Protein AF-A0A963Q781-F1 (afdb_monomer)

pLDDT: mean 87.9, std 15.98, range [36.03, 98.88]

Foldseek 3Di:
DFDWDFPDDDDPPPPTDTDGDDDDPDDDDDDDDDDDLQPDDFPQDDPPADWDWADPDPPDTFTHSDVVHDGGDGDPPSHDHDDDDDPPDDDPDPPDPPDDDDDDDDPPDDDDDDDDDDDPLDDDDPPPDANVPNEGEWEWEEEWEDAAETEDETETEAEAADAEEQEDEAQAEEEELAEAEREWEDEHHYEYEYEYAFEYAAEYEYEYEYEYEAHYEWEGEYHAQYEYEYQYEYYTEWEYEAEYEYEWYTHYEYQHEYEYETEWEYEHQYAWEYEYHANYHAEYQAEYYTYFEYEYDYEYEWEAYFEYAAEYEYETEYEYEDFDRDPVLDGAAHEREYEYDAQAEHEYLAEYEAEFEYEPYYYEYEYEFEYEYAAEYEYEYEWYYYHGHEREYEYEANAEAEHAAEYAHEGEYEHHAWETEIEFYYHYPAYFYATEYEWEYHYEFEYAYDANYEYEYLEAEAEREYYDDDHTYWYYYYDDDHPDPPRHRYDTYYYYHYAGEYEDQEAYHNHQDDAFEWEQDAARDTPDTGQFDWDDPPQAIETDAHASAQRKGEYEHAYDWDWDDDPNATHTDHWDYAYANYEYEIEQFHQEHYAEHQYQHAYEYAEYHRGYQHHAYEYEYHTPYYHYKHWYHYDYDQYEYEHDHDHDDHQYEYEQEAEHARLEYEHEYERPRYEYWYKPHGEYHHQEYEEEHQAEHWDPPWDDDDNIITHAHHYEHEDEVVGHHEYHYEYNAEHGHEYEYEYLYPDDDAREAEYEEHAHQAEYHYEYEFYWYFPDFDSHHPQNKHKYKYFDDDSVLVDDPDDVVPRDGDIDIDIARTMDPPRDDHDDYDDRSSRRGGGGDGEEYEYAYNEDEHQAEYAYHYPQPPYFYHYAYEYEHPHLHAYAHDTQEEAHYEDPDDEHAQDAAERQHAEYAYEYQAEYEPSPLDADAREEHQEYHEYGNHYEYYDPSGAREYANQNHHHHAYDYDDCEEHGYEYEDDDHHYPYHDHNPYYYHYHYDD

Mean predicted aligned error: 13.12 Å

Secondary structure (DSSP, 8-state):
----EESS----SS---EEP-PPPTT--S-------GGGPPPTT--TT---EEEE-SSS-EEEESSTT-PEE----TT--SPPP---------SS---S---------S---S------TTSS-S-TTTS-TTS-EEEEEEEEEEESSEEEEEEEEEEEE--EEEEEPPTT-EEEESS-EEEEEEEEEEEEEEEEEEEEESSEEEEEEEEEEEE--EEEEEEPTT-EEEESS-EEEEEEEEEEEEEEEEEEEEESSEEEEEEEEEEEE--EEEEEE-TT-EEEESS-EEEEEEEEEEEEEEEEEEEEESSEEEEEEEEEEEEB---TT---PPEEEEEEE-TT-EEEESSEEEEEEEEEEEEEEEEEEEEEE-SSEEEEEEEEEEEEEEEEEEEE-TT-EEEESSEEEEEEEEEEEEEEEEEEEEE-SSB---EEEEEEEEEEEEEEEE-TT-EEEESEEEEEEEEEEEEEEEEEEEEE---S-TT-----EEEEEEEEEEEEE-SEEEE---SPPEEEE-TTS-EEEEESS-EEE-SSEEEE--EE-TT---EEEEE----EEEETTEEEE--EEEEEEEEEEEEE-B-SEEEEEE-SSSEEEE--EE-B-SS---EEEEE-SEEEEEEEEEEE-PPPEEEEEE--SSS-PPEEE-SEEEEEEEEEEEEESSS-EEE-TT-EEEEEEEEEEESS-BS-SSPEEETTEEE-SEEEEEEEETTB--EEEEEESS-EEEEEEEEEE--S-S-EEEEEEEEEESS-EEEEEEEEEE--EE-S--SS--EEEEEE---HHHHH-SS-TTTSPPPEEEEEESSBSSSSSSSPPP---HHHHEE--EEE-EEEEEEEEEESS-EEEEE--TTS-EEEEEEEEE-SS--EEEEESS-EEEEE-SS-EEEEEEEESSS-EEEEESS-EEESS-SSS-SEESSEEEEEESSS-BSBTTB-EEEETTSSS--EEEEEESS-EEEEE-SS---EEEEEESSS-EEEEE--

Sequence (999 aa):
ETIKLSASVIKNDGTDVFINLTRSSGSDLSLHRLVRFGEKPVTGLEDGRTYYVTRIDANSFSLAATAGGATINLDTAGVAGTQYIGVEGIDLSGGGVTGQHFLAYDISGSLSGTQRLAGAGGLSAAPDQFGIDGISYANGAGPSFALLIAGVGAHAGVDVKPTLLAATGEGARLTASGDVSIIGTSYGNAEGYTGVSAGAFLGSIGFSDLRMNLDLDTQARVGVSSSIRSGGDITVEAENRHVAQGTSYAGGGAAGISITGADAIAEALPITLANIGAGADLHADGDINIYARMGAKGTVKADSKAYAGLGSGGAAEAYWAIGAANNNFNSAARETTVNLDANARLRAENKLTLYSLVSEVDVNSVTSASAASAFYSDPDAESRTLITSIALITAKSGAQAIGVNALDATATHRDITNYARAGAYGGSAFGAPDADSWAINRLNARIITDAGSAFGSKDVDVQANFNPPFSLKSIQEAKGFSLNVFDDRGDAHLENSYTRHITFNGDIILLSAPTPRLLVDAAGNIAEAEGLSAVDEGTRIVVNDISNDGNAGKARLSTNTMAININGTYTPFGGIIDGDQGTVIVRHTWETVDLTNYSGKDLWVNAIDPVDRTGRAEVAIDVDTNNYRFDIAHEYAPTAISIANLGSAGTPSIVINGVIDNPIGTTTIVNNRGDVLGTNTGLVRTNKANVQAAGHIGFTPPVLLGPLSFGRLNLELVQSEGRATGLDTSSGASQALQVRGLDRNPAAGLFQLELGVLDAGGDIDLRILPTQVQLTIADAPAGYLVDVSEYQPTLDEVFGDGDPDTNPIIRTTAAYADHYKPDGGGPAFTVPVGVFGTGTALADTHVDVALLRAGGNINVVASFQSTRIDITANTNLTGLGRIDVLTNGNIALIETEGDLRAGSIVSTLNNVTLTAAAGIVDAEGDAAADVSGNRLVLTALAGSIGAFLNDLEIDSAYSAAGDVLAHAPGDIFIHEMTGSLVVDEIVADAGDVRLTTRD

Solvent-accessible surface area (backbone atoms only — not comparable to full-atom values): 46714 Å² total; per-residue (Å²): 138,82,83,65,54,59,92,58,88,85,75,87,80,83,75,72,68,64,50,83,76,81,84,72,100,80,78,91,79,94,78,89,79,91,67,61,74,50,67,47,72,53,53,90,59,66,87,97,61,81,66,34,80,44,75,73,57,98,89,45,67,40,40,11,82,41,88,93,45,71,71,53,75,70,60,76,75,73,60,44,66,84,82,87,87,77,86,89,70,84,84,78,68,87,72,80,69,90,69,92,79,86,86,84,80,84,87,81,72,95,79,82,80,92,84,80,86,71,60,98,46,65,82,90,67,62,102,86,71,50,34,80,83,71,34,46,62,26,74,13,76,29,79,24,74,33,75,50,63,11,65,36,65,15,58,21,67,34,82,42,66,55,76,42,78,24,65,51,55,67,57,36,77,46,78,39,79,40,68,45,78,35,66,16,79,47,76,42,37,38,36,40,37,10,33,16,40,12,29,17,42,45,27,8,31,8,32,8,35,26,41,36,42,35,43,38,37,20,24,7,36,43,18,39,47,16,37,39,40,20,56,21,34,36,38,34,27,4,28,40,38,42,35,42,37,34,40,6,27,5,28,11,33,16,55,29,31,6,36,12,26,5,31,12,38,37,29,28,55,49,39,17,33,15,36,39,23,38,46,13,38,39,39,16,62,26,35,31,40,38,31,5,32,37,34,35,36,40,40,28,25,4,33,9,34,6,34,15,43,43,30,12,17,21,39,3,34,7,34,32,17,39,21,58,79,42,99,83,66,72,44,69,63,31,48,22,25,32,38,33,28,42,40,15,37,38,40,10,61,30,37,24,39,40,38,9,38,37,34,65,27,38,42,29,10,32,14,35,5,32,7,26,15,66,39,29,6,39,2,30,8,36,4,28,28,38,41,27,36,30,15,27,37,40,30,28,43,48,13,34,44,29,2,41,46,26,24,41,40,37,11,26,39,34,41,40,37,37,35,8,28,8,23,4,37,20,54,23,75,28,36,64,17,23,2,30,9,30,19,38,41,40,43,34,12,28,36,41,30,33,55,66,9,36,46,26,9,14,36,31,38,37,36,21,33,74,46,76,59,74,44,80,40,45,38,48,42,48,40,60,47,56,88,59,92,80,64,72,40,55,51,58,39,80,46,80,45,71,42,22,35,38,38,47,13,25,27,39,38,22,29,30,41,68,49,31,35,34,35,28,38,65,88,57,48,78,76,42,65,39,66,53,58,73,45,78,73,82,64,32,37,39,35,51,72,33,70,32,57,57,38,41,14,34,38,37,41,36,24,66,91,46,67,47,76,54,97,89,42,72,40,77,61,55,21,41,34,33,31,70,67,13,35,42,34,41,28,37,27,24,63,44,33,42,40,40,31,26,20,50,40,24,42,35,36,32,30,36,32,47,56,38,53,69,39,53,33,39,36,38,42,37,37,80,38,81,60,58,33,34,32,33,46,76,44,82,61,55,31,43,36,40,40,34,41,72,40,90,52,72,57,31,36,41,35,33,55,16,46,30,51,36,39,67,14,39,40,38,38,40,21,72,56,10,31,37,38,10,34,84,58,17,32,43,31,16,11,27,40,38,42,37,16,44,25,27,33,22,30,78,76,59,51,74,62,82,96,47,32,35,23,40,31,34,37,36,32,21,26,25,82,98,36,73,32,36,38,35,37,38,21,53,26,29,35,14,38,32,40,28,37,33,40,20,42,89,72,88,74,81,47,64,43,41,33,37,47,40,38,18,51,21,30,35,38,41,34,37,44,52,20,25,43,10,78,44,76,48,90,65,56,88,68,66,43,38,38,40,32,34,52,47,93,53,75,70,81,77,69,56,97,61,60,80,92,74,59,81,82,50,61,53,73,50,76,33,53,17,13,50,79,65,66,60,89,38,61,84,84,74,83,56,37,44,74,32,35,37,63,78,52,72,38,52,29,37,36,40,31,68,28,45,34,18,35,28,30,41,35,38,41,49,55,36,84,95,42,45,34,31,40,38,35,31,34,34,62,78,41,90,41,33,36,30,33,39,33,49,17,41,38,37,41,33,23,72,45,50,59,33,29,34,37,46,32,35,19,62,65,23,30,33,36,43,36,14,45,19,16,37,33,51,50,78,73,79,87,64,58,22,42,30,8,14,41,35,39,41,36,20,69,62,22,22,31,21,43,101,91,38,47,26,32,23,21,42,46,64,66,44,91,36,30,34,36,38,39,16,46,24,30,35,24,36,28,30,65,56,62,78,82,42,76,75,45,79,47,41,76,75,36,56,78,45,82,45,68,48,132

Radius of gyration: 45.02 Å; Cα contacts (8 Å, |Δi|>4): 3305; chains: 1; bounding box: 130×65×132 Å

Structure (mmCIF, N/CA/C/O backbone):
data_AF-A0A963Q781-F1
#
_entry.id   AF-A0A963Q781-F1
#
loop_
_atom_site.group_PDB
_atom_site.id
_atom_site.type_symbol
_atom_site.label_atom_id
_atom_site.label_alt_id
_atom_site.label_comp_id
_atom_site.label_asym_id
_atom_site.label_entity_id
_atom_site.label_seq_id
_atom_site.pdbx_PDB_ins_code
_atom_site.Cartn_x
_atom_site.Cartn_y
_atom_site.Cartn_z
_atom_site.occupancy
_atom_site.B_iso_or_equiv
_atom_site.auth_seq_id
_atom_site.auth_comp_id
_atom_site.auth_asym_id
_atom_site.auth_atom_id
_atom_site.pdbx_PDB_model_num
ATOM 1 N N . GLU A 1 1 ? 77.661 0.862 -36.574 1.00 36.03 1 GLU A N 1
ATOM 2 C CA . GLU A 1 1 ? 77.534 1.858 -35.491 1.00 36.03 1 GLU A CA 1
ATOM 3 C C . GLU A 1 1 ? 77.213 1.121 -34.200 1.00 36.03 1 GLU A C 1
ATOM 5 O O . GLU A 1 1 ? 76.305 0.300 -34.199 1.00 36.03 1 GLU A O 1
ATOM 10 N N . THR A 1 2 ? 78.006 1.295 -33.142 1.00 45.78 2 THR A N 1
ATOM 11 C CA . THR A 1 2 ? 77.762 0.653 -31.840 1.00 45.78 2 THR A CA 1
ATOM 12 C C . THR A 1 2 ? 76.950 1.612 -30.979 1.00 45.78 2 THR A C 1
ATOM 14 O O . THR A 1 2 ? 77.454 2.673 -30.614 1.00 45.78 2 THR A O 1
ATOM 17 N N . ILE A 1 3 ? 75.702 1.256 -30.665 1.00 47.53 3 ILE A N 1
ATOM 18 C CA . ILE A 1 3 ? 74.882 1.995 -29.696 1.00 47.53 3 ILE A CA 1
ATOM 19 C C . ILE A 1 3 ? 75.571 1.882 -28.328 1.00 47.53 3 ILE A C 1
ATOM 21 O O . ILE A 1 3 ? 75.860 0.777 -27.866 1.00 47.53 3 ILE A O 1
ATOM 25 N N . LYS A 1 4 ? 75.872 3.022 -27.701 1.00 54.53 4 LYS A N 1
ATOM 26 C CA . LYS A 1 4 ? 76.465 3.115 -26.360 1.00 54.53 4 LYS A CA 1
ATOM 27 C C . LYS A 1 4 ? 75.488 3.831 -25.436 1.00 54.53 4 LYS A C 1
ATOM 29 O O . LYS A 1 4 ? 74.887 4.822 -25.838 1.00 54.53 4 LYS A O 1
ATOM 34 N N . LEU A 1 5 ? 75.348 3.345 -24.207 1.00 52.00 5 LEU A N 1
ATOM 35 C CA . LEU A 1 5 ? 74.495 3.960 -23.188 1.00 52.00 5 LEU A CA 1
ATOM 36 C C . LEU A 1 5 ? 75.361 4.770 -22.216 1.00 52.00 5 LEU A C 1
ATOM 38 O O . LEU A 1 5 ? 76.394 4.283 -21.745 1.00 52.00 5 LEU A O 1
ATOM 42 N N . SER A 1 6 ? 74.939 6.004 -21.937 1.00 54.00 6 SER A N 1
ATOM 43 C CA . SER A 1 6 ? 75.538 6.873 -20.920 1.00 54.00 6 SER A CA 1
ATOM 44 C C . SER A 1 6 ? 74.688 6.824 -19.654 1.00 54.00 6 SER A C 1
ATOM 46 O O . SER A 1 6 ? 73.466 6.931 -19.728 1.00 54.00 6 SER A O 1
ATOM 48 N N . ALA A 1 7 ? 75.325 6.681 -18.492 1.00 54.56 7 ALA A N 1
ATOM 49 C CA . ALA A 1 7 ? 74.644 6.712 -17.193 1.00 54.56 7 ALA A CA 1
ATOM 50 C C 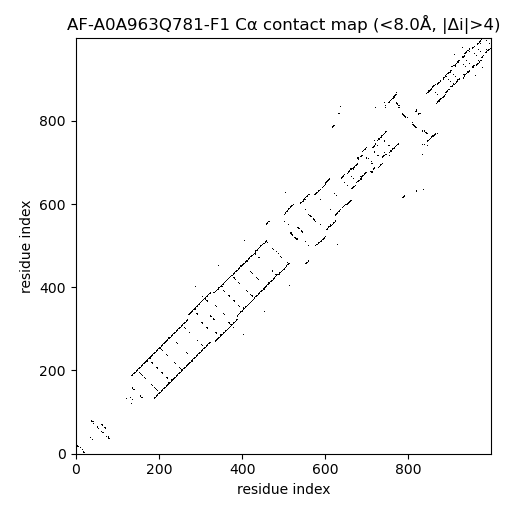. ALA A 1 7 ? 74.346 8.147 -16.697 1.00 54.56 7 ALA A C 1
ATOM 52 O O . ALA A 1 7 ? 73.765 8.325 -15.629 1.00 54.56 7 ALA A O 1
ATOM 53 N N . SER A 1 8 ? 74.738 9.160 -17.478 1.00 56.22 8 SER A N 1
ATOM 54 C CA . SER A 1 8 ? 74.631 10.590 -17.167 1.00 56.22 8 SER A CA 1
ATOM 55 C C . SER A 1 8 ? 74.308 11.395 -18.433 1.00 56.22 8 SER A C 1
ATOM 57 O O . SER A 1 8 ? 74.541 10.923 -19.548 1.00 56.22 8 SER A O 1
ATOM 59 N N . VAL A 1 9 ? 73.833 12.637 -18.284 1.00 55.34 9 VAL A N 1
ATOM 60 C CA . VAL A 1 9 ? 73.664 13.569 -19.418 1.00 55.34 9 VAL A CA 1
ATOM 61 C C . VAL A 1 9 ? 75.005 13.753 -20.141 1.00 55.34 9 VAL A C 1
ATOM 63 O O . VAL A 1 9 ? 75.998 14.075 -19.492 1.00 55.34 9 VAL A O 1
ATOM 66 N N . ILE A 1 10 ? 75.020 13.529 -21.459 1.00 62.16 10 ILE A N 1
ATOM 67 C CA . ILE A 1 10 ? 76.224 13.560 -22.310 1.00 62.16 10 ILE A CA 1
ATOM 68 C C . ILE A 1 10 ? 76.712 15.005 -22.461 1.00 62.16 10 ILE A C 1
ATOM 70 O O . ILE A 1 10 ? 75.934 15.877 -22.854 1.00 62.16 10 ILE A O 1
ATOM 74 N N . LYS A 1 11 ? 77.991 15.260 -22.162 1.00 60.78 11 LYS A N 1
ATOM 75 C CA . LYS A 1 11 ? 78.584 16.610 -22.149 1.00 60.78 11 LYS A CA 1
ATOM 76 C C . LYS A 1 11 ? 79.525 16.890 -23.324 1.00 60.78 11 LYS A C 1
ATOM 78 O O . LYS A 1 11 ? 79.773 18.057 -23.613 1.00 60.78 11 LYS A O 1
ATOM 83 N N . ASN A 1 12 ? 80.004 15.860 -24.027 1.00 54.84 12 ASN A N 1
ATOM 84 C CA . ASN A 1 12 ? 80.904 15.931 -25.187 1.00 54.84 12 ASN A CA 1
ATOM 85 C C . ASN A 1 12 ? 82.228 16.689 -24.938 1.00 54.84 12 ASN A C 1
ATOM 87 O O . ASN A 1 12 ? 82.822 17.234 -25.866 1.00 54.84 12 ASN A O 1
ATOM 91 N N . ASP A 1 13 ? 82.728 16.696 -23.702 1.00 64.19 13 ASP A N 1
ATOM 92 C CA . ASP A 1 13 ? 84.008 17.316 -23.313 1.00 64.19 13 ASP A CA 1
ATOM 93 C C . ASP A 1 13 ? 85.177 16.310 -23.231 1.00 64.19 13 ASP A C 1
ATOM 95 O O . ASP A 1 13 ? 86.289 16.656 -22.835 1.00 64.19 13 ASP A O 1
ATOM 99 N N . GLY A 1 14 ? 84.928 15.055 -23.623 1.00 58.97 14 GLY A N 1
ATOM 100 C CA . GLY A 1 14 ? 85.894 13.957 -23.562 1.00 58.97 14 GLY A CA 1
ATOM 101 C C . GLY A 1 14 ? 85.925 13.203 -22.227 1.00 58.97 14 GLY A C 1
ATOM 102 O O . GLY A 1 14 ? 86.707 12.261 -22.105 1.00 58.97 14 GLY A O 1
ATOM 103 N N . THR A 1 15 ? 85.081 13.566 -21.252 1.00 58.19 15 THR A N 1
ATOM 104 C CA . THR A 1 15 ? 84.996 12.896 -19.937 1.00 58.19 15 THR A CA 1
ATOM 105 C C . THR A 1 15 ? 83.788 11.967 -19.772 1.00 58.19 15 THR A C 1
ATOM 107 O O . THR A 1 15 ? 83.650 11.314 -18.736 1.00 58.19 15 THR A O 1
ATOM 110 N N . ASP A 1 16 ? 82.929 11.858 -20.791 1.00 67.06 16 ASP A N 1
ATOM 111 C CA . ASP A 1 16 ? 81.736 11.010 -20.748 1.00 67.06 16 ASP A CA 1
ATOM 112 C C . ASP A 1 16 ? 82.097 9.515 -20.626 1.00 67.06 16 ASP A C 1
ATOM 114 O O . ASP A 1 16 ? 82.852 8.955 -21.428 1.00 67.06 16 ASP A O 1
ATOM 118 N N . VAL A 1 17 ? 81.526 8.848 -19.617 1.00 59.22 17 VAL A N 1
ATOM 119 C CA . VAL A 1 17 ? 81.734 7.416 -19.362 1.00 59.22 17 VAL A CA 1
ATOM 120 C C . VAL A 1 17 ? 80.631 6.615 -20.044 1.00 59.22 17 VAL A C 1
ATOM 122 O O . VAL A 1 17 ? 79.474 6.634 -19.625 1.00 59.22 17 VAL A O 1
ATOM 125 N N . PHE A 1 18 ? 81.003 5.875 -21.086 1.00 61.56 18 PHE A N 1
ATOM 126 C CA . PHE A 1 18 ? 80.084 5.031 -21.844 1.00 61.56 18 PHE A CA 1
ATOM 127 C C . PHE A 1 18 ? 80.215 3.562 -21.452 1.00 61.56 18 PHE A C 1
ATOM 129 O O . PHE A 1 18 ? 81.323 3.029 -21.360 1.00 61.56 18 PHE A O 1
ATOM 136 N N . ILE A 1 19 ? 79.079 2.882 -21.305 1.00 59.62 19 ILE A N 1
ATOM 137 C CA . ILE A 1 19 ? 79.051 1.431 -21.118 1.00 59.62 19 ILE A CA 1
ATOM 138 C C . ILE A 1 19 ? 79.106 0.771 -22.498 1.00 59.62 19 ILE A C 1
ATOM 140 O O . ILE A 1 19 ? 78.243 0.998 -23.350 1.00 59.62 19 ILE A O 1
ATOM 144 N N . ASN A 1 20 ? 80.137 -0.046 -22.728 1.00 53.41 20 ASN A N 1
ATOM 145 C CA . ASN A 1 20 ? 80.254 -0.840 -23.948 1.00 53.41 20 ASN A CA 1
ATOM 146 C C . ASN A 1 20 ? 79.364 -2.085 -23.846 1.00 53.41 20 ASN A C 1
ATOM 148 O O . ASN A 1 20 ? 79.483 -2.856 -22.896 1.00 53.41 20 ASN A O 1
ATOM 152 N N . LEU A 1 21 ? 78.514 -2.304 -24.848 1.00 53.88 21 LEU A N 1
ATOM 153 C CA . LEU A 1 21 ? 77.736 -3.532 -24.986 1.00 53.88 21 LEU A CA 1
ATOM 154 C C . LEU A 1 21 ? 78.535 -4.537 -25.826 1.00 53.88 21 LEU A C 1
ATOM 156 O O . LEU A 1 21 ? 78.788 -4.302 -27.009 1.00 53.88 21 LEU A O 1
ATOM 160 N N . THR A 1 22 ? 78.962 -5.647 -25.223 1.00 52.22 22 THR A N 1
ATOM 161 C CA . THR A 1 22 ? 79.666 -6.732 -25.923 1.00 52.22 22 THR A CA 1
ATOM 162 C C . THR A 1 22 ? 78.672 -7.769 -26.442 1.00 52.22 22 THR A C 1
ATOM 164 O O . THR A 1 22 ? 77.827 -8.261 -25.698 1.00 52.22 22 THR A O 1
ATOM 167 N N . ARG A 1 23 ? 78.787 -8.126 -27.726 1.00 48.34 23 ARG A N 1
ATOM 168 C CA . ARG A 1 23 ? 77.966 -9.160 -28.377 1.00 48.34 23 ARG A CA 1
ATOM 169 C C . ARG A 1 23 ? 78.489 -10.554 -28.009 1.00 48.34 23 ARG A C 1
ATOM 171 O O . ARG A 1 23 ? 79.694 -10.779 -28.107 1.00 48.34 23 ARG A O 1
ATOM 178 N N . SER A 1 24 ? 77.616 -11.489 -27.623 1.00 48.44 24 SER A N 1
ATOM 179 C CA . SER A 1 24 ? 77.990 -12.905 -27.481 1.00 48.44 24 SER A CA 1
ATOM 180 C C . SER A 1 24 ? 77.788 -13.653 -28.806 1.00 48.44 24 SER A C 1
ATOM 182 O O . SER A 1 24 ? 76.950 -13.287 -29.631 1.00 48.44 24 SER A O 1
ATOM 184 N N . SER A 1 25 ? 78.593 -14.687 -29.042 1.00 43.25 25 SER A N 1
ATOM 185 C CA . SER A 1 25 ? 78.726 -15.397 -30.323 1.00 43.25 25 SER A CA 1
ATOM 186 C C . SER A 1 25 ? 77.581 -16.374 -30.647 1.00 43.25 25 SER A C 1
ATOM 188 O O . SER A 1 25 ? 77.819 -17.367 -31.326 1.00 43.25 25 SER A O 1
ATOM 190 N N . GLY A 1 26 ? 76.359 -16.131 -30.159 1.00 50.22 26 GLY A N 1
ATOM 191 C CA . GLY A 1 26 ? 75.271 -17.116 -30.219 1.00 50.22 26 GLY A CA 1
ATOM 192 C C . GLY A 1 26 ? 73.842 -16.595 -30.399 1.00 50.22 26 GLY A C 1
ATOM 193 O O . GLY A 1 26 ? 72.929 -17.348 -30.093 1.00 50.22 26 GLY A O 1
ATOM 194 N N . SER A 1 27 ? 73.601 -15.363 -30.868 1.00 42.12 27 SER A N 1
ATOM 195 C CA . SER A 1 27 ? 72.222 -14.871 -31.061 1.00 42.12 27 SER A CA 1
ATOM 196 C C . SER A 1 27 ? 71.913 -14.461 -32.507 1.00 42.12 27 SER A C 1
ATOM 198 O O . SER A 1 27 ? 72.381 -13.414 -32.969 1.00 42.12 27 SER A O 1
ATOM 200 N N . ASP A 1 28 ? 71.060 -15.243 -33.164 1.00 44.50 28 ASP A N 1
ATOM 201 C CA . ASP A 1 28 ? 70.087 -14.750 -34.141 1.00 44.50 28 ASP A CA 1
ATOM 202 C C . ASP A 1 28 ? 68.700 -14.882 -33.494 1.00 44.50 28 ASP A C 1
ATOM 204 O O . ASP A 1 28 ? 68.294 -15.990 -33.154 1.00 44.50 28 ASP A O 1
ATOM 208 N N . LEU A 1 29 ? 68.059 -13.725 -33.279 1.00 40.88 29 LEU A N 1
ATOM 209 C CA . LEU A 1 29 ? 66.687 -13.404 -32.837 1.00 40.88 29 LEU A CA 1
ATOM 210 C C . LEU A 1 29 ? 66.734 -12.304 -31.764 1.00 40.88 29 LEU A C 1
ATOM 212 O O . LEU A 1 29 ? 67.070 -12.506 -30.599 1.00 40.88 29 LEU A O 1
ATOM 216 N N . SER A 1 30 ? 66.455 -11.093 -32.232 1.00 40.16 30 SER A N 1
ATOM 217 C CA . SER A 1 30 ? 66.710 -9.820 -31.570 1.00 40.16 30 SER A CA 1
ATOM 218 C C . SER A 1 30 ? 65.525 -9.391 -30.700 1.00 40.16 30 SER A C 1
ATOM 220 O O . SER A 1 30 ? 64.632 -8.701 -31.182 1.00 40.16 30 SER A O 1
ATOM 222 N N . LEU A 1 31 ? 65.545 -9.715 -29.406 1.00 41.38 31 LEU A N 1
ATOM 223 C CA . LEU A 1 31 ? 64.826 -8.928 -28.399 1.00 41.38 31 LEU A CA 1
ATOM 224 C C . LEU A 1 31 ? 65.778 -8.606 -27.244 1.00 41.38 31 LEU A C 1
ATOM 226 O O . LEU A 1 31 ? 66.138 -9.468 -26.447 1.00 41.38 31 LEU A O 1
ATOM 230 N N . HIS A 1 32 ? 66.203 -7.348 -27.159 1.00 42.03 32 HIS A N 1
ATOM 231 C CA . HIS A 1 32 ? 66.985 -6.841 -26.034 1.00 42.03 32 HIS A CA 1
ATOM 232 C C . HIS A 1 32 ? 66.039 -6.101 -25.083 1.00 42.03 32 HIS A C 1
ATOM 234 O O . HIS A 1 32 ? 65.655 -4.965 -25.354 1.00 42.03 32 HIS A O 1
ATOM 240 N N . ARG A 1 33 ? 65.653 -6.743 -23.973 1.00 45.81 33 ARG A N 1
ATOM 241 C CA . ARG A 1 33 ? 64.808 -6.140 -22.930 1.00 45.81 33 ARG A CA 1
ATOM 242 C C . ARG A 1 33 ? 65.698 -5.563 -21.827 1.00 45.81 33 ARG A C 1
ATOM 244 O O . ARG A 1 33 ? 66.468 -6.290 -21.204 1.00 45.81 33 ARG A O 1
ATOM 251 N N . LEU A 1 34 ? 65.606 -4.258 -21.585 1.00 46.50 34 LEU A N 1
ATOM 252 C CA . LEU A 1 34 ? 66.172 -3.634 -20.388 1.00 46.50 34 LEU A CA 1
ATOM 253 C C . LEU A 1 34 ? 65.193 -3.887 -19.236 1.00 46.50 34 LEU A C 1
ATOM 255 O O . LEU A 1 34 ? 64.138 -3.265 -19.185 1.00 46.50 34 LEU A O 1
ATOM 259 N N . VAL A 1 35 ? 65.516 -4.824 -18.345 1.00 51.47 35 VAL A N 1
ATOM 260 C CA . VAL A 1 35 ? 64.726 -5.106 -17.133 1.00 51.47 35 VAL A CA 1
ATOM 261 C C . VAL A 1 35 ? 65.442 -4.570 -15.901 1.00 51.47 35 VAL A C 1
ATOM 263 O O . VAL A 1 35 ? 66.676 -4.521 -15.858 1.00 51.47 35 VAL A O 1
ATOM 266 N N . ARG A 1 36 ? 64.684 -4.164 -14.879 1.00 49.12 36 ARG A N 1
ATOM 267 C CA . ARG A 1 36 ? 65.267 -3.821 -13.576 1.00 49.12 36 ARG A CA 1
ATOM 268 C C . ARG A 1 36 ? 65.915 -5.080 -12.992 1.00 49.12 36 ARG A C 1
ATOM 270 O O . ARG A 1 36 ? 65.407 -6.180 -13.169 1.00 49.12 36 ARG A O 1
ATOM 277 N N . PHE A 1 37 ? 67.036 -4.935 -12.284 1.00 49.91 37 PHE A N 1
ATOM 278 C CA . PHE A 1 37 ? 67.822 -6.076 -11.781 1.00 49.91 37 PHE A CA 1
ATOM 279 C C . PHE A 1 37 ? 67.012 -7.062 -10.908 1.00 49.91 37 PHE A C 1
ATOM 281 O O . PHE A 1 37 ? 67.356 -8.238 -10.857 1.00 49.91 37 PHE A O 1
ATOM 288 N N . GLY A 1 38 ? 65.929 -6.602 -10.265 1.00 54.44 38 GLY A N 1
ATOM 289 C CA . GLY A 1 38 ? 65.014 -7.432 -9.468 1.00 54.44 38 GLY A CA 1
ATOM 290 C C . GLY A 1 38 ? 63.917 -8.180 -10.246 1.00 54.44 38 GLY A C 1
ATOM 291 O O . GLY A 1 38 ? 63.199 -8.964 -9.645 1.00 54.44 38 GLY A O 1
ATOM 292 N N . GLU A 1 39 ? 63.783 -7.956 -11.557 1.00 53.97 39 GLU A N 1
ATOM 293 C CA . GLU A 1 39 ? 62.745 -8.543 -12.434 1.00 53.97 39 GLU A CA 1
ATOM 294 C C . GLU A 1 39 ? 63.360 -9.516 -13.458 1.00 53.97 39 GLU A C 1
ATOM 296 O O . GLU A 1 39 ? 62.858 -9.717 -14.567 1.00 53.97 39 GLU A O 1
ATOM 301 N N . LYS A 1 40 ? 64.525 -10.079 -13.126 1.00 59.31 40 LYS A N 1
ATOM 302 C CA . LYS A 1 40 ? 65.224 -11.014 -14.003 1.00 59.31 40 LYS A CA 1
ATOM 303 C C . LYS A 1 40 ? 64.512 -12.379 -13.982 1.00 59.31 40 LYS A C 1
ATOM 305 O O . LYS A 1 40 ? 64.198 -12.852 -12.891 1.00 59.31 40 LYS A O 1
ATOM 310 N N . PRO A 1 41 ? 64.299 -13.031 -15.144 1.00 61.62 41 PRO A N 1
ATOM 311 C CA . PRO A 1 41 ? 63.686 -14.355 -15.199 1.00 61.62 41 PRO A CA 1
ATOM 312 C C . PRO A 1 41 ? 64.432 -15.353 -14.312 1.00 61.62 41 PRO A C 1
ATOM 314 O O . PRO A 1 41 ? 65.667 -15.402 -14.335 1.00 61.62 41 PRO A O 1
ATOM 317 N N . VAL A 1 42 ? 63.686 -16.146 -13.545 1.00 71.06 42 VAL A N 1
ATOM 318 C CA . VAL A 1 42 ? 64.251 -17.244 -12.758 1.00 71.06 42 VAL A CA 1
ATOM 319 C C . VAL A 1 42 ? 64.639 -18.365 -13.719 1.00 71.06 42 VAL A C 1
ATOM 321 O O . VAL A 1 42 ? 63.805 -18.882 -14.461 1.00 71.06 42 VAL A O 1
ATOM 324 N N . THR A 1 43 ? 65.922 -18.726 -13.728 1.00 69.31 43 THR A N 1
ATOM 325 C CA . THR A 1 43 ? 66.469 -19.769 -14.602 1.00 69.31 43 THR A CA 1
ATOM 326 C C . THR A 1 43 ? 65.701 -21.082 -14.421 1.00 69.31 43 THR A C 1
ATOM 328 O O . THR A 1 43 ? 65.536 -21.564 -13.303 1.00 69.31 43 THR A O 1
ATOM 331 N N . GLY A 1 44 ? 65.232 -21.665 -15.529 1.00 70.69 44 GLY A N 1
ATOM 332 C CA . GLY A 1 44 ? 64.405 -22.879 -15.528 1.00 70.69 44 GLY A CA 1
ATOM 333 C C . GLY A 1 44 ? 62.898 -22.623 -15.614 1.00 70.69 44 GLY A C 1
ATOM 334 O O . GLY A 1 44 ? 62.152 -23.582 -15.797 1.00 70.69 44 GLY A O 1
ATOM 335 N N . LEU A 1 45 ? 62.460 -21.359 -15.544 1.00 72.94 45 LEU A N 1
ATOM 336 C CA . LEU A 1 45 ? 61.081 -20.948 -15.799 1.00 72.94 45 LEU A CA 1
ATOM 337 C C . LEU A 1 45 ? 60.988 -20.140 -17.102 1.00 72.94 45 LEU A C 1
ATOM 339 O O . LEU A 1 45 ? 61.705 -19.165 -17.317 1.00 72.94 45 LEU A O 1
ATOM 343 N N . GLU A 1 46 ? 60.098 -20.576 -17.982 1.00 69.62 46 GLU A N 1
ATOM 344 C CA . GLU A 1 46 ? 59.635 -19.852 -19.167 1.00 69.62 46 GLU A CA 1
ATOM 345 C C . GLU A 1 46 ? 58.591 -18.790 -18.787 1.00 69.62 46 GLU A C 1
ATOM 347 O O . GLU A 1 46 ? 57.684 -19.063 -17.997 1.00 69.62 46 GLU A O 1
ATOM 352 N N . ASP A 1 47 ? 58.730 -17.595 -19.367 1.00 60.56 47 ASP A N 1
ATOM 353 C CA . ASP A 1 47 ? 57.792 -16.475 -19.212 1.00 60.56 47 ASP A CA 1
ATOM 354 C C . ASP A 1 47 ? 56.408 -16.852 -19.775 1.00 60.56 47 ASP A C 1
ATOM 356 O O . ASP A 1 47 ? 56.319 -17.487 -20.827 1.00 60.56 47 ASP A O 1
ATOM 360 N N . GLY A 1 48 ? 55.333 -16.491 -19.069 1.00 57.41 48 GLY A N 1
ATOM 361 C CA . GLY A 1 48 ? 53.952 -16.803 -19.469 1.00 57.41 48 GLY A CA 1
ATOM 362 C C . GLY A 1 48 ? 53.516 -18.273 -19.335 1.00 57.41 48 GLY A C 1
ATOM 363 O O . GLY A 1 48 ? 52.470 -18.637 -19.870 1.00 57.41 48 GLY A O 1
ATOM 364 N N . ARG A 1 49 ? 54.284 -19.133 -18.648 1.00 64.94 49 ARG A N 1
ATOM 365 C CA . ARG A 1 49 ? 53.946 -20.554 -18.435 1.00 64.94 49 ARG A CA 1
ATOM 366 C C . ARG A 1 49 ? 53.477 -20.827 -17.000 1.00 64.94 49 ARG A C 1
ATOM 368 O O . ARG A 1 49 ? 54.168 -20.472 -16.050 1.00 64.94 49 ARG A O 1
ATOM 375 N N . THR A 1 50 ? 52.347 -21.521 -16.841 1.00 64.94 50 THR A N 1
ATOM 376 C CA . THR A 1 50 ? 51.851 -21.981 -15.529 1.00 64.94 50 THR A CA 1
ATOM 377 C C . THR A 1 50 ? 52.697 -23.146 -14.997 1.00 64.94 50 THR A C 1
ATOM 379 O O . THR A 1 50 ? 52.965 -24.112 -15.717 1.00 64.94 50 THR A O 1
ATOM 382 N N . TYR A 1 51 ? 53.088 -23.082 -13.719 1.00 75.50 51 TYR A N 1
ATOM 383 C CA . TYR A 1 51 ? 53.821 -24.141 -13.011 1.00 75.50 51 TYR A CA 1
ATOM 384 C C . TYR A 1 51 ? 53.058 -24.620 -11.775 1.00 75.50 51 TYR A C 1
ATOM 386 O O . TYR A 1 51 ? 52.383 -23.848 -11.100 1.00 75.50 51 TYR A O 1
ATOM 394 N N . TYR A 1 52 ? 53.207 -25.901 -11.445 1.00 75.06 52 TYR A N 1
ATOM 395 C CA . TYR A 1 52 ? 52.514 -26.541 -10.330 1.00 75.06 52 TYR A CA 1
ATOM 396 C C . TYR A 1 52 ? 53.406 -26.614 -9.093 1.00 75.06 52 TYR A C 1
ATOM 398 O O . TYR A 1 52 ? 54.539 -27.095 -9.161 1.00 75.06 52 TYR A O 1
ATOM 406 N N . VAL A 1 53 ? 52.882 -26.175 -7.946 1.00 78.25 53 VAL A N 1
ATOM 407 C CA . VAL A 1 53 ? 53.586 -26.243 -6.660 1.00 78.25 53 VAL A CA 1
ATOM 408 C C . VAL A 1 53 ? 53.574 -27.679 -6.142 1.00 78.25 53 VAL A C 1
ATOM 410 O O . VAL A 1 53 ? 52.527 -28.244 -5.839 1.00 78.25 53 VAL A O 1
ATOM 413 N N . THR A 1 54 ? 54.758 -28.260 -5.986 1.00 77.12 54 THR A N 1
ATOM 414 C CA . THR A 1 54 ? 54.962 -29.533 -5.297 1.00 77.12 54 THR A CA 1
ATOM 415 C C . THR A 1 54 ? 55.458 -29.234 -3.890 1.00 77.12 54 THR A C 1
ATOM 417 O O . THR A 1 54 ? 56.597 -28.800 -3.694 1.00 77.12 54 THR A O 1
ATOM 420 N N . ARG A 1 55 ? 54.584 -29.426 -2.898 1.00 77.56 55 ARG A N 1
ATOM 421 C CA . ARG A 1 55 ? 54.927 -29.213 -1.490 1.00 77.56 55 ARG A CA 1
ATOM 422 C C . ARG A 1 55 ? 55.986 -30.229 -1.065 1.00 77.56 55 ARG A C 1
ATOM 424 O O . ARG A 1 55 ? 55.742 -31.429 -1.146 1.00 77.56 55 ARG A O 1
ATOM 431 N N . ILE A 1 56 ? 57.134 -29.740 -0.607 1.00 75.19 56 ILE A N 1
ATOM 432 C CA . ILE A 1 56 ? 58.197 -30.587 -0.057 1.00 75.19 56 ILE A CA 1
ATOM 433 C C . ILE A 1 56 ? 57.968 -30.732 1.451 1.00 75.19 56 ILE A C 1
ATOM 435 O O . ILE A 1 56 ? 57.908 -31.850 1.956 1.00 75.19 56 ILE A O 1
ATOM 439 N N . ASP A 1 57 ? 57.751 -29.618 2.159 1.00 80.81 57 ASP A N 1
ATOM 440 C CA . ASP A 1 57 ? 57.403 -29.610 3.583 1.00 80.81 57 ASP A CA 1
ATOM 441 C C . ASP A 1 57 ? 56.559 -28.375 3.989 1.00 80.81 57 ASP A C 1
ATOM 443 O O . ASP A 1 57 ? 55.828 -27.796 3.180 1.00 80.81 57 ASP A O 1
ATOM 447 N N . ALA A 1 58 ? 56.558 -28.020 5.281 1.00 73.62 58 ALA A N 1
ATOM 448 C CA . ALA A 1 58 ? 55.808 -26.882 5.812 1.00 73.62 58 ALA A CA 1
ATOM 449 C C . ALA A 1 58 ? 56.336 -25.513 5.346 1.00 73.62 58 ALA A C 1
ATOM 451 O O . ALA A 1 58 ? 55.554 -24.570 5.286 1.00 73.62 58 ALA A O 1
ATOM 452 N N . ASN A 1 59 ? 57.620 -25.422 5.003 1.00 74.81 59 ASN A N 1
ATOM 453 C CA . ASN A 1 59 ? 58.333 -24.186 4.687 1.00 74.81 59 ASN A CA 1
ATOM 454 C C . ASN A 1 59 ? 59.030 -24.220 3.315 1.00 74.81 59 ASN A C 1
ATOM 456 O O . ASN A 1 59 ? 59.606 -23.213 2.907 1.00 74.81 59 ASN A O 1
ATOM 460 N N . SER A 1 60 ? 59.008 -25.352 2.607 1.00 76.94 60 SER A N 1
ATOM 461 C CA . SER A 1 60 ? 59.650 -25.509 1.305 1.00 76.94 60 SER A CA 1
ATOM 462 C C . SER A 1 60 ? 58.732 -26.151 0.262 1.00 76.94 60 SER A C 1
ATOM 464 O O . SER A 1 60 ? 57.913 -27.036 0.538 1.00 76.94 60 SER A O 1
ATOM 466 N N . PHE A 1 61 ? 58.873 -25.690 -0.977 1.00 81.44 61 PHE A N 1
ATOM 467 C CA . PHE A 1 61 ? 58.174 -26.218 -2.140 1.00 81.44 61 PHE A CA 1
ATOM 468 C C . PHE A 1 61 ? 59.115 -26.236 -3.347 1.00 81.44 61 PHE A C 1
ATOM 470 O O . PHE A 1 61 ? 60.153 -25.575 -3.366 1.00 81.44 61 PHE A O 1
ATOM 477 N N . SER A 1 62 ? 58.735 -26.999 -4.362 1.00 84.56 62 SER A N 1
ATOM 478 C CA . SER A 1 62 ? 59.344 -26.984 -5.694 1.00 84.56 62 SER A CA 1
ATOM 479 C C . SER A 1 62 ? 58.274 -26.727 -6.750 1.00 84.56 62 SER A C 1
ATOM 481 O O . SER A 1 62 ? 57.081 -26.807 -6.459 1.00 84.56 62 SER A O 1
ATOM 483 N N . LEU A 1 63 ? 58.691 -26.400 -7.970 1.00 84.25 63 LEU A N 1
ATOM 484 C CA . LEU A 1 63 ? 57.791 -26.193 -9.104 1.00 84.25 63 LEU A CA 1
ATOM 485 C C . LEU A 1 63 ? 57.893 -27.371 -10.073 1.00 84.25 63 LEU A C 1
ATOM 487 O O . LEU A 1 63 ? 58.964 -27.948 -10.220 1.00 84.25 63 LEU A O 1
ATOM 491 N N . ALA A 1 64 ? 56.805 -27.726 -10.748 1.00 82.75 64 ALA A N 1
ATOM 492 C CA . ALA A 1 64 ? 56.773 -28.738 -11.801 1.00 82.75 64 ALA A CA 1
ATOM 493 C C . ALA A 1 64 ? 56.056 -28.185 -13.040 1.00 82.75 64 ALA A C 1
ATOM 495 O O . ALA A 1 64 ? 55.096 -27.427 -12.924 1.00 82.75 64 ALA A O 1
ATOM 496 N N . ALA A 1 65 ? 56.498 -28.577 -14.237 1.00 79.62 65 ALA A N 1
ATOM 497 C CA . ALA A 1 65 ? 55.895 -28.111 -15.494 1.00 79.62 65 ALA A CA 1
ATOM 498 C C . ALA A 1 65 ? 54.533 -28.767 -15.803 1.00 79.62 65 ALA A C 1
ATOM 500 O O . ALA A 1 65 ? 53.842 -28.345 -16.724 1.00 79.62 65 ALA A O 1
ATOM 501 N N . THR A 1 66 ? 54.174 -29.830 -15.075 1.00 76.31 66 THR A N 1
ATOM 502 C CA . THR A 1 66 ? 52.905 -30.569 -15.188 1.00 76.31 66 THR A CA 1
ATOM 503 C C . THR A 1 66 ? 52.469 -31.052 -13.802 1.00 76.31 66 THR A C 1
ATOM 505 O O . THR A 1 66 ? 53.312 -31.255 -12.924 1.00 76.31 66 THR A O 1
ATOM 508 N N . ALA A 1 67 ? 51.164 -31.233 -13.586 1.00 73.12 67 ALA A N 1
ATOM 509 C CA . ALA A 1 67 ? 50.620 -31.684 -12.304 1.00 73.12 67 ALA A CA 1
ATOM 510 C C . ALA A 1 67 ? 51.153 -33.081 -11.926 1.00 73.12 67 ALA A C 1
ATOM 512 O O . ALA A 1 67 ? 51.019 -34.031 -12.694 1.00 73.12 67 ALA A O 1
ATOM 513 N N . GLY A 1 68 ? 51.782 -33.203 -10.751 1.00 72.94 68 GLY A N 1
ATOM 514 C CA . GLY A 1 68 ? 52.435 -34.444 -10.300 1.00 72.94 68 GLY A CA 1
ATOM 515 C C . GLY A 1 68 ? 53.706 -34.823 -11.078 1.00 72.94 68 GLY A C 1
ATOM 516 O O . GLY A 1 68 ? 54.231 -35.920 -10.890 1.00 72.94 68 GLY A O 1
ATOM 517 N N . GLY A 1 69 ? 54.184 -33.942 -11.962 1.00 78.25 69 GLY A N 1
ATOM 518 C CA . GLY A 1 69 ? 55.381 -34.145 -12.768 1.00 78.25 69 GLY A CA 1
ATOM 519 C C . GLY A 1 69 ? 56.684 -33.985 -11.983 1.00 78.25 69 GLY A C 1
ATOM 520 O O . GLY A 1 69 ? 56.700 -33.639 -10.803 1.00 78.25 69 GLY A O 1
ATOM 521 N N . ALA A 1 70 ? 57.804 -34.233 -12.663 1.00 81.50 70 ALA A N 1
ATOM 522 C CA . ALA A 1 70 ? 59.127 -34.074 -12.070 1.00 81.50 70 ALA A CA 1
ATOM 523 C C . ALA A 1 70 ? 59.389 -32.618 -11.647 1.00 81.50 70 ALA A C 1
ATOM 525 O O . ALA A 1 70 ? 59.039 -31.671 -12.357 1.00 81.50 70 ALA A O 1
ATOM 526 N N . THR A 1 71 ? 60.044 -32.459 -10.498 1.00 82.00 71 THR A N 1
ATOM 527 C CA . THR A 1 71 ? 60.417 -31.158 -9.944 1.00 82.00 71 THR A CA 1
ATOM 528 C C . THR A 1 71 ? 61.459 -30.467 -10.821 1.00 82.00 71 THR A C 1
ATOM 530 O O . THR A 1 71 ? 62.478 -31.059 -11.184 1.00 82.00 71 THR A O 1
ATOM 533 N N . ILE A 1 72 ? 61.222 -29.196 -11.120 1.00 82.88 72 ILE A N 1
ATOM 534 C CA . ILE A 1 72 ? 62.150 -28.292 -11.787 1.00 82.88 72 ILE A CA 1
ATOM 535 C C . ILE A 1 72 ? 63.171 -27.826 -10.752 1.00 82.88 72 ILE A C 1
ATOM 537 O O . ILE A 1 72 ? 62.817 -27.267 -9.712 1.00 82.88 72 ILE A O 1
ATOM 541 N N . ASN A 1 73 ? 64.449 -28.039 -11.054 1.00 75.44 73 ASN A N 1
ATOM 542 C CA . ASN A 1 73 ? 65.534 -27.490 -10.256 1.00 75.44 73 ASN A CA 1
ATOM 543 C C . ASN A 1 73 ? 65.683 -26.001 -10.571 1.00 75.44 73 ASN A C 1
ATOM 545 O O . ASN A 1 73 ? 66.210 -25.638 -11.620 1.00 75.44 73 ASN A O 1
ATOM 549 N N . LEU A 1 74 ? 65.226 -25.158 -9.649 1.00 72.06 74 LEU A N 1
ATOM 550 C CA . LEU A 1 74 ? 65.525 -23.731 -9.661 1.00 72.06 74 LEU A CA 1
ATOM 551 C C . LEU A 1 74 ? 66.929 -23.551 -9.082 1.00 72.06 74 LEU A C 1
ATOM 553 O O . LEU A 1 74 ? 67.159 -23.877 -7.916 1.00 72.06 74 LEU A O 1
ATOM 557 N N . ASP A 1 75 ? 67.880 -23.078 -9.886 1.00 64.44 75 ASP A N 1
ATOM 558 C CA . ASP A 1 75 ? 69.186 -22.687 -9.361 1.00 64.44 75 ASP A CA 1
ATOM 559 C C . ASP A 1 75 ? 69.159 -21.232 -8.868 1.00 64.44 75 ASP A C 1
ATOM 561 O O . ASP A 1 75 ? 68.336 -20.408 -9.270 1.00 64.44 75 ASP A O 1
ATOM 565 N N . THR A 1 76 ? 70.056 -20.905 -7.941 1.00 59.09 76 THR A N 1
ATOM 566 C CA . THR A 1 76 ? 70.204 -19.538 -7.424 1.00 59.09 76 THR A CA 1
ATOM 567 C C . THR A 1 76 ? 71.058 -18.664 -8.349 1.00 59.09 76 THR A C 1
ATOM 569 O O . THR A 1 76 ? 71.376 -17.519 -8.008 1.00 59.09 76 THR A O 1
ATOM 572 N N . ALA A 1 77 ? 71.458 -19.171 -9.521 1.00 56.94 77 ALA A N 1
ATOM 573 C CA . ALA A 1 77 ? 72.360 -18.479 -10.419 1.00 56.94 77 ALA A CA 1
ATOM 574 C C . ALA A 1 77 ? 71.606 -17.372 -11.161 1.00 56.94 77 ALA A C 1
ATOM 576 O O . ALA A 1 77 ? 70.901 -17.572 -12.148 1.00 56.94 77 ALA A O 1
ATOM 577 N N . GLY A 1 78 ? 71.806 -16.143 -10.688 1.00 54.59 78 GLY A N 1
ATOM 578 C CA . GLY A 1 78 ? 71.280 -14.953 -11.341 1.00 54.59 78 GLY A CA 1
ATOM 579 C C . GLY A 1 78 ? 69.865 -14.558 -10.930 1.00 54.59 78 GLY A C 1
ATOM 580 O O . GLY A 1 78 ? 69.310 -13.702 -11.614 1.00 54.59 78 GLY A O 1
ATOM 581 N N . VAL A 1 79 ? 69.335 -15.114 -9.837 1.00 60.16 79 VAL A N 1
ATOM 582 C CA . VAL A 1 79 ? 68.123 -14.632 -9.158 1.00 60.16 79 VAL A CA 1
ATOM 583 C C . VAL A 1 79 ? 68.498 -13.443 -8.267 1.00 60.16 79 VAL A C 1
ATOM 585 O O . VAL A 1 79 ? 69.406 -13.542 -7.443 1.00 60.16 79 VAL A O 1
ATOM 588 N N . ALA A 1 80 ? 67.825 -12.307 -8.434 1.00 59.62 80 ALA A N 1
ATOM 589 C CA . ALA A 1 80 ? 67.995 -11.126 -7.591 1.00 59.62 80 ALA A CA 1
ATOM 590 C C . ALA A 1 80 ? 66.645 -10.432 -7.362 1.00 59.62 80 ALA A C 1
ATOM 592 O O . ALA A 1 80 ? 65.749 -10.543 -8.193 1.00 59.62 80 ALA A O 1
ATOM 593 N N . GLY A 1 81 ? 66.513 -9.712 -6.244 1.00 60.56 81 GLY A N 1
ATOM 594 C CA . GLY A 1 81 ? 65.259 -9.066 -5.833 1.00 60.56 81 GLY A CA 1
ATOM 595 C C . GLY A 1 81 ? 64.320 -9.978 -5.034 1.00 60.56 81 GLY A C 1
ATOM 596 O O . GLY A 1 81 ? 64.602 -11.157 -4.823 1.00 60.56 81 GLY A O 1
ATOM 597 N N . THR A 1 82 ? 63.214 -9.406 -4.557 1.00 58.16 82 THR A N 1
ATOM 598 C CA . THR A 1 82 ? 62.137 -10.145 -3.884 1.00 58.16 82 THR A CA 1
ATOM 599 C C . THR A 1 82 ? 61.201 -10.715 -4.942 1.00 58.16 82 THR A C 1
ATOM 601 O O . THR A 1 82 ? 60.609 -9.955 -5.703 1.00 58.16 82 THR A O 1
ATOM 604 N N . GLN A 1 83 ? 61.080 -12.041 -4.991 1.00 61.25 83 GLN A N 1
ATOM 605 C CA . GLN A 1 83 ? 60.143 -12.743 -5.866 1.00 61.25 83 GLN A CA 1
ATOM 606 C C . GLN A 1 83 ? 58.822 -12.939 -5.119 1.00 61.25 83 GLN A C 1
ATOM 608 O O . GLN A 1 83 ? 58.828 -13.365 -3.962 1.00 61.25 83 GLN A O 1
ATOM 613 N N . TYR A 1 84 ? 57.705 -12.616 -5.764 1.00 56.03 84 TYR A N 1
ATOM 614 C CA . TYR A 1 84 ? 56.377 -12.784 -5.184 1.00 56.03 84 TYR A CA 1
ATOM 615 C C . TYR A 1 84 ? 55.759 -14.077 -5.706 1.00 56.03 84 TYR A C 1
ATOM 617 O O . TYR A 1 84 ? 55.809 -14.362 -6.898 1.00 56.03 84 TYR A O 1
ATOM 625 N N . ILE A 1 85 ? 55.184 -14.863 -4.800 1.00 58.19 85 ILE A N 1
ATOM 626 C CA . ILE A 1 85 ? 54.350 -16.016 -5.134 1.00 58.19 85 ILE A CA 1
ATOM 627 C C . ILE A 1 85 ? 52.992 -15.734 -4.518 1.00 58.19 85 ILE A C 1
ATOM 629 O O . ILE A 1 85 ? 52.884 -15.551 -3.306 1.00 58.19 85 ILE A O 1
ATOM 633 N N . GLY A 1 86 ? 51.973 -15.669 -5.363 1.00 54.28 86 GLY A N 1
ATOM 634 C CA . GLY A 1 86 ? 50.595 -15.421 -4.974 1.00 54.28 86 GLY A CA 1
ATOM 635 C C . GLY A 1 86 ? 49.645 -16.192 -5.879 1.00 54.28 86 GLY A C 1
ATOM 636 O O . GLY A 1 86 ? 50.039 -16.703 -6.926 1.00 54.28 86 GLY A O 1
ATOM 637 N N . VAL A 1 87 ? 48.390 -16.295 -5.458 1.00 46.03 87 VAL A N 1
ATOM 638 C CA . VAL A 1 87 ? 47.311 -16.756 -6.332 1.00 46.03 87 VAL A CA 1
ATOM 639 C C . VAL A 1 87 ? 46.934 -15.567 -7.215 1.00 46.03 87 VAL A C 1
ATOM 641 O O . VAL A 1 87 ? 46.291 -14.643 -6.730 1.00 46.03 87 VAL A O 1
ATOM 644 N N . GLU A 1 88 ? 47.373 -15.554 -8.475 1.00 43.34 88 GLU A N 1
ATOM 645 C CA . GLU A 1 88 ? 46.995 -14.493 -9.429 1.00 43.34 88 GLU A CA 1
ATOM 646 C C . GLU A 1 88 ? 45.613 -14.720 -10.068 1.00 43.34 88 GLU A C 1
ATOM 648 O O . GLU A 1 88 ? 45.073 -13.822 -10.704 1.00 43.34 88 GLU A O 1
ATOM 653 N N . GLY A 1 89 ? 44.995 -15.888 -9.853 1.00 44.28 89 GLY A N 1
ATOM 654 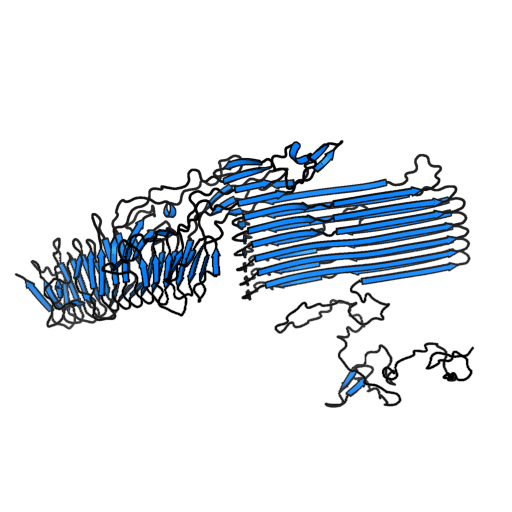C CA . GLY A 1 89 ? 43.648 -16.192 -10.332 1.00 44.28 89 GLY A CA 1
ATOM 655 C C . GLY A 1 89 ? 43.326 -17.687 -10.329 1.00 44.28 89 GLY A C 1
ATOM 656 O O . GLY A 1 89 ? 44.134 -18.515 -9.905 1.00 44.28 89 GLY A O 1
ATOM 657 N N . ILE A 1 90 ? 42.124 -18.027 -10.804 1.00 44.62 90 ILE A N 1
ATOM 658 C CA . ILE A 1 90 ? 41.722 -19.397 -11.149 1.00 44.62 90 ILE A CA 1
ATOM 659 C C . ILE A 1 90 ? 42.014 -19.587 -12.641 1.00 44.62 90 ILE A C 1
ATOM 661 O O . ILE A 1 90 ? 41.398 -18.931 -13.477 1.00 44.62 90 ILE A O 1
ATOM 665 N N . ASP A 1 91 ? 42.957 -20.470 -12.969 1.00 44.19 91 ASP A N 1
ATOM 666 C CA . ASP A 1 91 ? 43.329 -20.791 -14.351 1.00 44.19 91 ASP A CA 1
ATOM 667 C C . ASP A 1 91 ? 42.229 -21.659 -14.995 1.00 44.19 91 ASP A C 1
ATOM 669 O O . ASP A 1 91 ? 42.082 -22.847 -14.688 1.00 44.19 91 ASP A O 1
ATOM 673 N N . LEU A 1 92 ? 41.409 -21.055 -15.859 1.00 49.38 92 LEU A N 1
ATOM 674 C CA . LEU A 1 92 ? 40.479 -21.779 -16.725 1.00 49.38 92 LEU A CA 1
ATOM 675 C C . LEU A 1 92 ? 41.293 -22.349 -17.892 1.00 49.38 92 LEU A C 1
ATOM 677 O O . LEU A 1 92 ? 41.458 -21.703 -18.924 1.00 49.38 92 LEU A O 1
ATOM 681 N N . SER A 1 93 ? 41.856 -23.546 -17.709 1.00 48.47 93 SER A N 1
ATOM 682 C CA . SER A 1 93 ? 42.796 -24.137 -18.667 1.00 48.47 93 SER A CA 1
ATOM 683 C C . SER A 1 93 ? 42.248 -24.129 -20.101 1.00 48.47 93 SER A C 1
ATOM 685 O O . SER A 1 93 ? 41.180 -24.687 -20.357 1.00 48.47 93 SER A O 1
ATOM 687 N N . GLY A 1 94 ? 43.020 -23.585 -21.049 1.00 42.16 94 GLY A N 1
ATOM 688 C CA . GLY A 1 94 ? 42.693 -23.475 -22.483 1.00 42.16 94 GLY A CA 1
ATOM 689 C C . GLY A 1 94 ? 42.529 -24.797 -23.255 1.00 42.16 94 GLY A C 1
ATOM 690 O O . GLY A 1 94 ? 42.495 -24.799 -24.485 1.00 42.16 94 GLY A O 1
ATOM 691 N N . GLY A 1 95 ? 42.411 -25.933 -22.566 1.00 45.41 95 GLY A N 1
ATOM 692 C CA . GLY A 1 95 ? 41.887 -27.163 -23.146 1.00 45.41 95 GLY A CA 1
ATOM 693 C C . GLY A 1 95 ? 40.368 -27.070 -23.194 1.00 45.41 95 GLY A C 1
ATOM 694 O O . GLY A 1 95 ? 39.708 -27.507 -22.258 1.00 45.41 95 GLY A O 1
ATOM 695 N N . GLY A 1 96 ? 39.834 -26.460 -24.255 1.00 46.91 96 GLY A N 1
ATOM 696 C CA . GLY A 1 96 ? 38.405 -26.228 -24.446 1.00 46.91 96 GLY A CA 1
ATOM 697 C C . GLY A 1 96 ? 37.561 -27.475 -24.185 1.00 46.91 96 GLY A C 1
ATOM 698 O O . GLY A 1 96 ? 37.411 -28.335 -25.051 1.00 46.91 96 GLY A O 1
ATOM 699 N N . VAL A 1 97 ? 36.970 -27.551 -22.994 1.00 43.91 97 VAL A N 1
ATOM 700 C CA . VAL A 1 97 ? 35.833 -28.430 -22.748 1.00 43.91 97 VAL A CA 1
ATOM 701 C C . VAL A 1 97 ? 34.626 -27.686 -23.302 1.00 43.91 97 VAL A C 1
ATOM 703 O O . VAL A 1 97 ? 34.162 -26.722 -22.696 1.00 43.91 97 VAL A O 1
ATOM 706 N N . THR A 1 98 ? 34.150 -28.086 -24.480 1.00 47.38 98 THR A N 1
ATOM 707 C CA . THR A 1 98 ? 32.888 -27.583 -25.036 1.00 47.38 98 THR A CA 1
ATOM 708 C C . THR A 1 98 ? 31.755 -27.889 -24.057 1.00 47.38 98 THR A C 1
ATOM 710 O O . THR A 1 98 ? 31.480 -29.059 -23.793 1.00 47.38 98 THR A O 1
ATOM 713 N N . GLY A 1 99 ? 31.115 -26.856 -23.511 1.00 48.34 99 GLY A N 1
ATOM 714 C CA . GLY A 1 99 ? 30.018 -26.984 -22.551 1.00 48.34 99 GLY A CA 1
ATOM 715 C C . GLY A 1 99 ? 29.931 -25.792 -21.597 1.00 48.34 99 GLY A C 1
ATOM 716 O O . GLY A 1 99 ? 30.830 -24.957 -21.554 1.00 48.34 99 GLY A O 1
ATOM 717 N N . GLN A 1 100 ? 28.839 -25.711 -20.836 1.00 42.09 100 GLN A N 1
ATOM 718 C CA . GLN A 1 100 ? 28.654 -24.714 -19.779 1.00 42.09 100 GLN A CA 1
ATOM 719 C C . GLN A 1 100 ? 29.621 -24.994 -18.622 1.00 42.09 100 GLN A C 1
ATOM 721 O O . GLN A 1 100 ? 29.676 -26.116 -18.117 1.00 42.09 100 GLN A O 1
ATOM 726 N N . HIS A 1 101 ? 30.396 -23.989 -18.212 1.00 43.72 101 HIS A N 1
ATOM 727 C CA . HIS A 1 101 ? 31.252 -24.058 -17.025 1.00 43.72 101 HIS A CA 1
ATOM 728 C C . HIS A 1 101 ? 30.589 -23.248 -15.914 1.00 43.72 101 HIS A C 1
ATOM 730 O O . HIS A 1 101 ? 30.092 -22.151 -16.159 1.00 43.72 101 HIS A O 1
ATOM 736 N N . PHE A 1 102 ? 30.574 -23.784 -14.697 1.00 45.12 102 PHE A N 1
ATOM 737 C CA . PHE A 1 102 ? 29.987 -23.117 -13.539 1.00 45.12 102 PHE A CA 1
ATOM 738 C C . PHE A 1 102 ? 31.109 -22.598 -12.638 1.00 45.12 102 PHE A C 1
ATOM 740 O O . PHE A 1 102 ? 31.883 -23.388 -12.099 1.00 45.12 102 PHE A O 1
ATOM 747 N N . LEU A 1 103 ? 31.193 -21.278 -12.465 1.00 47.72 103 LEU A N 1
ATOM 748 C CA . LEU A 1 103 ? 31.988 -20.648 -11.412 1.00 47.72 103 LEU A CA 1
ATOM 749 C C . LEU A 1 103 ? 31.066 -20.416 -10.213 1.00 47.72 103 LEU A C 1
ATOM 751 O O . LEU A 1 103 ? 30.148 -19.603 -10.291 1.00 47.72 103 LEU A O 1
ATOM 755 N N . ALA A 1 104 ? 31.293 -21.138 -9.118 1.00 44.19 104 ALA A N 1
ATOM 756 C CA . ALA A 1 104 ? 30.579 -20.922 -7.865 1.00 44.19 104 ALA A CA 1
ATOM 757 C C . ALA A 1 104 ? 31.465 -20.106 -6.917 1.00 44.19 104 ALA A C 1
ATOM 759 O O . ALA A 1 104 ? 32.540 -20.562 -6.528 1.00 44.19 104 ALA A O 1
ATOM 760 N N . TYR A 1 105 ? 31.012 -18.907 -6.553 1.00 50.03 105 TYR A N 1
ATOM 761 C CA . TYR A 1 105 ? 31.570 -18.145 -5.441 1.00 50.03 105 TYR A CA 1
ATOM 762 C C . TYR A 1 105 ? 30.572 -18.214 -4.286 1.00 50.03 105 TYR A C 1
ATOM 764 O O . TYR A 1 105 ? 29.448 -17.731 -4.413 1.00 50.03 105 TYR A O 1
ATOM 772 N N . ASP A 1 106 ? 30.958 -18.870 -3.193 1.00 45.50 106 ASP A N 1
ATOM 773 C CA . ASP A 1 106 ? 30.115 -18.988 -2.006 1.00 45.50 106 ASP A CA 1
ATOM 774 C C . ASP A 1 106 ? 30.103 -17.646 -1.265 1.00 45.50 106 ASP A C 1
ATOM 776 O O . ASP A 1 106 ? 31.105 -17.219 -0.685 1.00 45.50 106 ASP A O 1
ATOM 780 N N . ILE A 1 107 ? 28.971 -16.947 -1.327 1.00 50.84 107 ILE A N 1
ATOM 781 C CA . ILE A 1 107 ? 28.760 -15.683 -0.622 1.00 50.84 107 ILE A CA 1
ATOM 782 C C . ILE A 1 107 ? 28.314 -16.013 0.809 1.00 50.84 107 ILE A C 1
ATOM 784 O O . ILE A 1 107 ? 27.181 -15.761 1.212 1.00 50.84 107 ILE A O 1
ATOM 788 N N . SER A 1 108 ? 29.208 -16.621 1.589 1.00 46.22 108 SER A N 1
ATOM 789 C CA . SER A 1 108 ? 28.984 -16.874 3.012 1.00 46.22 108 SER A CA 1
ATOM 790 C C . SER A 1 108 ? 29.644 -15.769 3.848 1.00 46.22 108 SER A C 1
ATOM 792 O O . SER A 1 108 ? 30.871 -15.688 3.914 1.00 46.22 108 SER A O 1
ATOM 794 N N . GLY A 1 109 ? 28.838 -14.921 4.495 1.00 53.06 109 GLY A N 1
ATOM 795 C CA . GLY A 1 109 ? 29.293 -13.865 5.412 1.00 53.06 109 GLY A CA 1
ATOM 796 C C . GLY A 1 109 ? 28.741 -12.474 5.083 1.00 53.06 109 GLY A C 1
ATOM 797 O O . GLY A 1 109 ? 28.313 -12.208 3.964 1.00 53.06 109 GLY A O 1
ATOM 798 N N . SER A 1 110 ? 28.746 -11.575 6.073 1.00 44.06 110 SER A N 1
ATOM 799 C CA . SER A 1 110 ? 28.375 -10.165 5.910 1.00 44.06 110 SER A CA 1
ATOM 800 C C . SER A 1 110 ? 29.403 -9.446 5.029 1.00 44.06 110 SER A C 1
ATOM 802 O O . SER A 1 110 ? 30.415 -8.948 5.526 1.00 44.06 110 SER A O 1
ATOM 804 N N . LEU A 1 111 ? 29.171 -9.423 3.720 1.00 48.41 111 LEU A N 1
ATOM 805 C CA . LEU A 1 111 ? 29.922 -8.587 2.787 1.00 48.41 111 LEU A CA 1
ATOM 806 C C . LEU A 1 111 ? 29.220 -7.230 2.666 1.00 48.41 111 LEU A C 1
ATOM 808 O O . LEU A 1 111 ? 28.009 -7.172 2.478 1.00 48.41 111 LEU A O 1
ATOM 812 N N . SER A 1 112 ? 29.979 -6.140 2.763 1.00 47.09 112 SER A N 1
ATOM 813 C CA . SER A 1 112 ? 29.515 -4.779 2.477 1.00 47.09 112 SER A CA 1
ATOM 814 C C . SER A 1 112 ? 30.226 -4.225 1.235 1.00 47.09 112 SER A C 1
ATOM 816 O O . SER A 1 112 ? 31.355 -4.615 0.931 1.00 47.09 112 SER A O 1
ATOM 818 N N . GLY A 1 113 ? 29.560 -3.325 0.502 1.00 46.72 113 GLY A N 1
ATOM 819 C CA . GLY A 1 113 ? 30.099 -2.652 -0.690 1.00 46.72 113 GLY A CA 1
ATOM 820 C C . GLY A 1 113 ? 29.722 -3.288 -2.037 1.00 46.72 113 GLY A C 1
ATOM 821 O O . GLY A 1 113 ? 29.171 -4.385 -2.100 1.00 46.72 113 GLY A O 1
ATOM 822 N N . THR A 1 114 ? 30.018 -2.579 -3.131 1.00 42.97 114 THR A N 1
ATOM 823 C CA . THR A 1 114 ? 29.766 -3.021 -4.512 1.00 42.97 114 THR A CA 1
ATOM 824 C C . THR A 1 114 ? 30.685 -4.184 -4.888 1.00 42.97 114 THR A C 1
ATOM 826 O O . THR A 1 114 ? 31.892 -4.005 -5.056 1.00 42.97 114 THR A O 1
ATOM 829 N N . GLN A 1 115 ? 30.117 -5.377 -5.054 1.00 48.16 115 GLN A N 1
ATOM 830 C CA . GLN A 1 115 ? 30.838 -6.542 -5.566 1.00 48.16 115 GLN A CA 1
ATOM 831 C C . GLN A 1 115 ? 30.791 -6.524 -7.097 1.00 48.16 115 GLN A C 1
ATOM 833 O O . GLN A 1 115 ? 29.712 -6.497 -7.685 1.00 48.16 115 GLN A O 1
ATOM 838 N N . ARG A 1 116 ? 31.953 -6.523 -7.757 1.00 48.75 116 ARG A N 1
ATOM 839 C CA . ARG A 1 116 ? 32.050 -6.521 -9.224 1.00 48.75 116 ARG A CA 1
ATOM 840 C C . ARG A 1 116 ? 32.714 -7.804 -9.701 1.00 48.75 116 ARG A C 1
ATOM 842 O O . ARG A 1 116 ? 33.893 -8.016 -9.428 1.00 48.75 116 ARG A O 1
ATOM 849 N N . LEU A 1 117 ? 31.989 -8.609 -10.472 1.00 48.75 117 LEU A N 1
ATOM 850 C CA . LEU A 1 117 ? 32.585 -9.669 -11.279 1.00 48.75 117 LEU A CA 1
ATOM 851 C C . LEU A 1 117 ? 32.950 -9.076 -12.645 1.00 48.75 117 LEU A C 1
ATOM 853 O O . LEU A 1 117 ? 32.071 -8.708 -13.419 1.00 48.75 117 LEU A O 1
ATOM 857 N N . ALA A 1 118 ? 34.244 -8.936 -12.925 1.00 45.41 118 ALA A N 1
ATOM 858 C CA . ALA A 1 118 ? 34.711 -8.596 -14.265 1.00 45.41 118 ALA A CA 1
ATOM 859 C C . ALA A 1 118 ? 34.841 -9.891 -15.081 1.00 45.41 118 ALA A C 1
ATOM 861 O O . ALA A 1 118 ? 35.489 -10.835 -14.630 1.00 45.41 118 ALA A O 1
ATOM 862 N N . GLY A 1 119 ? 34.201 -9.949 -16.252 1.00 47.09 119 GLY A N 1
ATOM 863 C CA . GLY A 1 119 ? 34.348 -11.065 -17.192 1.00 47.09 119 GLY A CA 1
ATOM 864 C C . GLY A 1 119 ? 35.743 -11.122 -17.831 1.00 47.09 119 GLY A C 1
ATOM 865 O O . GLY A 1 119 ? 36.634 -10.339 -17.491 1.00 47.09 119 GLY A O 1
ATOM 866 N N . ALA A 1 120 ? 35.934 -12.044 -18.781 1.00 42.88 120 ALA A N 1
ATOM 867 C CA . ALA A 1 120 ? 37.161 -12.126 -19.577 1.00 42.88 120 ALA A CA 1
ATOM 868 C C . ALA A 1 120 ? 37.516 -10.741 -20.165 1.00 42.88 120 ALA A C 1
ATOM 870 O O . ALA A 1 120 ? 36.698 -10.136 -20.850 1.00 42.88 120 ALA A O 1
ATOM 871 N N . GLY A 1 121 ? 38.707 -10.231 -19.826 1.00 48.97 121 GLY A N 1
ATOM 872 C CA . GLY A 1 121 ? 39.122 -8.831 -20.039 1.00 48.97 121 GLY A CA 1
ATOM 873 C C . GLY A 1 121 ? 39.525 -8.109 -18.742 1.00 48.97 121 GLY A C 1
ATOM 874 O O . GLY A 1 121 ? 40.285 -7.145 -18.767 1.00 48.97 121 GLY A O 1
ATOM 875 N N . GLY A 1 122 ? 39.112 -8.628 -17.579 1.00 45.84 122 GLY A N 1
ATOM 876 C CA . GLY A 1 122 ? 39.619 -8.219 -16.267 1.00 45.84 122 GLY A CA 1
ATOM 877 C C . GLY A 1 122 ? 40.964 -8.869 -15.913 1.00 45.84 122 GLY A C 1
ATOM 878 O O . GLY A 1 122 ? 40.983 -9.901 -15.257 1.00 45.84 122 GLY A O 1
ATOM 879 N N . LEU A 1 123 ? 42.065 -8.222 -16.319 1.00 45.28 123 LEU A N 1
ATOM 880 C CA . LEU A 1 123 ? 43.468 -8.419 -15.890 1.00 45.28 123 LEU A CA 1
ATOM 881 C C . LEU A 1 123 ? 44.116 -9.807 -16.123 1.00 45.28 123 LEU A C 1
ATOM 883 O O . LEU A 1 123 ? 44.284 -10.602 -15.206 1.00 45.28 123 LEU A O 1
ATOM 887 N N . SER A 1 124 ? 44.604 -10.032 -17.348 1.00 43.22 124 SER A N 1
ATOM 888 C CA . SER A 1 124 ? 46.017 -10.375 -17.653 1.00 43.22 124 SER A CA 1
ATOM 889 C C . SER A 1 124 ? 46.187 -10.661 -19.155 1.00 43.22 124 SER A C 1
ATOM 891 O O . SER A 1 124 ? 46.328 -11.790 -19.609 1.00 43.22 124 SER A O 1
ATOM 893 N N . ALA A 1 125 ? 46.179 -9.600 -19.957 1.00 45.38 125 ALA A N 1
ATOM 894 C CA . ALA A 1 125 ? 46.730 -9.613 -21.309 1.00 45.38 125 ALA A CA 1
ATOM 895 C C . ALA A 1 125 ? 47.646 -8.393 -21.459 1.00 45.38 125 ALA A C 1
ATOM 897 O O . ALA A 1 125 ? 47.553 -7.450 -20.666 1.00 45.38 125 ALA A O 1
ATOM 898 N N . ALA A 1 126 ? 48.555 -8.416 -22.436 1.00 45.03 126 ALA A N 1
ATOM 899 C CA . ALA A 1 126 ? 49.402 -7.261 -22.720 1.00 45.03 126 ALA A CA 1
ATOM 900 C C . ALA A 1 126 ? 48.525 -6.002 -22.962 1.00 45.03 126 ALA A C 1
ATOM 902 O O . ALA A 1 126 ? 47.406 -6.158 -23.463 1.00 45.03 126 ALA A O 1
ATOM 903 N N . PRO A 1 127 ? 48.981 -4.783 -22.591 1.00 44.22 127 PRO A N 1
ATOM 904 C CA . PRO A 1 127 ? 48.198 -3.529 -22.613 1.00 44.22 127 PRO A CA 1
ATOM 905 C C . PRO A 1 127 ? 47.509 -3.175 -23.943 1.00 44.22 127 PRO A C 1
ATOM 907 O O . PRO A 1 127 ? 46.711 -2.249 -24.013 1.00 44.22 127 PRO A O 1
ATOM 910 N N . ASP A 1 128 ? 47.858 -3.894 -24.994 1.00 46.72 128 ASP A N 1
ATOM 911 C CA . ASP A 1 128 ? 47.515 -3.722 -26.389 1.00 46.72 128 ASP A CA 1
ATOM 912 C C . ASP A 1 128 ? 46.680 -4.880 -26.963 1.00 46.72 128 ASP A C 1
ATOM 914 O O . ASP A 1 128 ? 46.292 -4.808 -28.127 1.00 46.72 128 ASP A O 1
ATOM 918 N N . GLN A 1 129 ? 46.378 -5.932 -26.186 1.00 46.31 129 GLN A N 1
ATOM 919 C CA . GLN A 1 129 ? 45.765 -7.139 -26.748 1.00 46.31 129 GLN A CA 1
ATOM 920 C C . GLN A 1 129 ? 44.270 -7.340 -26.490 1.00 46.31 129 GLN A C 1
ATOM 922 O O . GLN A 1 129 ? 43.621 -7.807 -27.415 1.00 46.31 129 GLN A O 1
ATOM 927 N N . PHE A 1 130 ? 43.679 -6.968 -25.349 1.00 49.47 130 PHE A N 1
ATOM 928 C CA . PHE A 1 130 ? 42.229 -7.147 -25.135 1.00 49.47 130 PHE A CA 1
ATOM 929 C C . PHE A 1 130 ? 41.681 -6.193 -24.059 1.00 49.47 130 PHE A C 1
ATOM 931 O O . PHE A 1 130 ? 41.919 -6.422 -22.878 1.00 49.47 130 PHE A O 1
ATOM 938 N N . GLY A 1 131 ? 40.946 -5.148 -24.466 1.00 51.66 131 GLY A N 1
ATOM 939 C CA . GLY A 1 131 ? 39.882 -4.500 -23.674 1.00 51.66 131 GLY A CA 1
ATOM 940 C C . GLY A 1 131 ? 40.125 -4.277 -22.175 1.00 51.66 131 GLY A C 1
ATOM 941 O O . GLY A 1 131 ? 39.293 -4.663 -21.354 1.00 51.66 131 GLY A O 1
ATOM 942 N N . ILE A 1 132 ? 41.261 -3.681 -21.797 1.00 51.09 132 ILE A N 1
ATOM 943 C CA . ILE A 1 132 ? 41.673 -3.487 -20.390 1.00 51.09 132 ILE A CA 1
ATOM 944 C C . ILE A 1 132 ? 40.842 -2.439 -19.620 1.00 51.09 132 ILE A C 1
ATOM 946 O O . ILE A 1 132 ? 41.035 -2.247 -18.419 1.00 51.09 132 ILE A O 1
ATOM 950 N N . ASP A 1 133 ? 39.928 -1.754 -20.299 1.00 59.69 133 ASP A N 1
ATOM 951 C CA . ASP A 1 133 ? 39.089 -0.660 -19.803 1.00 59.69 133 ASP A CA 1
ATOM 952 C C . ASP A 1 133 ? 37.605 -1.043 -19.644 1.00 59.69 133 ASP A C 1
ATOM 954 O O . ASP A 1 133 ? 36.788 -0.206 -19.259 1.00 59.69 133 ASP A O 1
ATOM 958 N N . GLY A 1 134 ? 37.250 -2.314 -19.874 1.00 64.38 134 GLY A N 1
ATOM 959 C CA . GLY A 1 134 ? 35.863 -2.786 -19.823 1.00 64.38 134 GLY A CA 1
ATOM 960 C C . GLY A 1 134 ? 35.100 -2.624 -21.141 1.00 64.38 134 GLY A C 1
ATOM 961 O O . GLY A 1 134 ? 33.867 -2.664 -21.127 1.00 64.38 134 GLY A O 1
ATOM 962 N N . ILE A 1 135 ? 35.818 -2.451 -22.256 1.00 76.50 135 ILE A N 1
ATOM 963 C CA . ILE A 1 135 ? 35.291 -2.444 -23.624 1.00 76.50 135 ILE A CA 1
ATOM 964 C C . ILE A 1 135 ? 35.710 -3.735 -24.337 1.00 76.50 135 ILE A C 1
ATOM 966 O O . ILE A 1 135 ? 36.889 -4.074 -24.408 1.00 76.50 135 ILE A O 1
ATOM 970 N N . SER A 1 136 ? 34.744 -4.468 -24.892 1.00 81.38 136 SER A N 1
ATOM 971 C CA . SER A 1 136 ? 35.033 -5.621 -25.750 1.00 81.38 136 SER A CA 1
ATOM 972 C C . SER A 1 136 ? 35.491 -5.122 -27.118 1.00 81.38 136 SER A C 1
ATOM 974 O O . SER A 1 136 ? 34.723 -4.453 -27.803 1.00 81.38 136 SER A O 1
ATOM 976 N N . TYR A 1 137 ? 36.730 -5.428 -27.510 1.00 84.88 137 TYR A N 1
ATOM 977 C CA . TYR A 1 137 ? 37.348 -4.879 -28.719 1.00 84.88 137 TYR A CA 1
ATOM 978 C C . TYR A 1 137 ? 37.718 -5.953 -29.744 1.00 84.88 137 TYR A C 1
ATOM 980 O O . TYR A 1 137 ? 38.283 -6.987 -29.380 1.00 84.88 137 TYR A O 1
ATOM 988 N N . ALA A 1 138 ? 37.479 -5.681 -31.030 1.00 84.31 138 ALA A N 1
ATOM 989 C CA . ALA A 1 138 ? 37.985 -6.498 -32.132 1.00 84.31 138 ALA A CA 1
ATOM 990 C C . ALA A 1 138 ? 38.620 -5.648 -33.244 1.00 84.31 138 ALA A C 1
ATOM 992 O O . ALA A 1 138 ? 38.090 -4.610 -33.642 1.00 84.31 138 ALA A O 1
ATOM 993 N N . ASN A 1 139 ? 39.749 -6.122 -33.781 1.00 88.31 139 ASN A N 1
ATOM 994 C CA . ASN A 1 139 ? 40.460 -5.485 -34.888 1.00 88.31 139 ASN A CA 1
ATOM 995 C C . ASN A 1 139 ? 40.737 -6.483 -36.016 1.00 88.31 139 ASN A C 1
ATOM 997 O O . ASN A 1 139 ? 41.328 -7.537 -35.781 1.00 88.31 139 ASN A O 1
ATOM 1001 N N . GLY A 1 140 ? 40.357 -6.129 -37.242 1.00 87.19 140 GLY A N 1
ATOM 1002 C CA . GLY A 1 140 ? 40.732 -6.848 -38.455 1.00 87.19 140 GLY A CA 1
ATOM 1003 C C . GLY A 1 140 ? 41.484 -5.931 -39.413 1.00 87.19 140 GLY A C 1
ATOM 1004 O O . GLY A 1 140 ? 40.905 -4.986 -39.937 1.00 87.19 140 GLY A O 1
ATOM 1005 N N . ALA A 1 141 ? 42.750 -6.222 -39.712 1.00 89.19 141 ALA A N 1
ATOM 1006 C CA . ALA A 1 141 ? 43.537 -5.435 -40.661 1.00 89.19 141 ALA A CA 1
ATOM 1007 C C . ALA A 1 141 ? 44.195 -6.317 -41.731 1.00 89.19 141 ALA A C 1
ATOM 1009 O O . ALA A 1 141 ? 44.781 -7.351 -41.413 1.00 89.19 141 ALA A O 1
ATOM 1010 N N . GLY A 1 142 ? 44.142 -5.894 -42.998 1.00 86.12 142 GLY A N 1
ATOM 1011 C CA . GLY A 1 142 ? 44.702 -6.663 -44.113 1.00 86.12 142 GLY A CA 1
ATOM 1012 C C . GLY A 1 142 ? 45.190 -5.805 -45.286 1.00 86.12 142 GLY A C 1
ATOM 1013 O O . GLY A 1 142 ? 44.371 -5.283 -46.045 1.00 86.12 142 GLY A O 1
ATOM 1014 N N . PRO A 1 143 ? 46.512 -5.681 -45.503 1.00 89.94 143 PRO A N 1
ATOM 1015 C CA . PRO A 1 143 ? 47.059 -5.125 -46.737 1.00 89.94 143 PRO A CA 1
ATOM 1016 C C . PRO A 1 143 ? 47.336 -6.219 -47.787 1.00 89.94 143 PRO A C 1
ATOM 1018 O O . PRO A 1 143 ? 47.835 -7.293 -47.457 1.00 89.94 143 PRO A O 1
ATOM 1021 N N . SER A 1 144 ? 47.085 -5.939 -49.070 1.00 90.06 144 SER A N 1
ATOM 1022 C CA . SER A 1 144 ? 47.433 -6.837 -50.186 1.00 90.06 144 SER A CA 1
ATOM 1023 C C . SER A 1 144 ? 47.917 -6.058 -51.402 1.00 90.06 144 SER A C 1
ATOM 1025 O O . SER A 1 144 ? 47.247 -5.149 -51.889 1.00 90.06 144 SER A O 1
ATOM 1027 N N . PHE A 1 145 ? 49.093 -6.426 -51.910 1.00 89.94 145 PHE A N 1
ATOM 1028 C CA . PHE A 1 145 ? 49.709 -5.780 -53.065 1.00 89.94 145 PHE A CA 1
ATOM 1029 C C . PHE A 1 145 ? 50.196 -6.828 -54.060 1.00 89.94 145 PHE A C 1
ATOM 1031 O O . PHE A 1 145 ? 50.898 -7.767 -53.683 1.00 89.94 145 PHE A O 1
ATOM 1038 N N . ALA A 1 146 ? 49.851 -6.669 -55.338 1.00 89.56 146 ALA A N 1
ATOM 1039 C CA . ALA A 1 146 ? 50.205 -7.632 -56.378 1.00 89.56 146 ALA A CA 1
ATOM 1040 C C . ALA A 1 146 ? 50.481 -6.960 -57.725 1.00 89.56 146 ALA A C 1
ATOM 1042 O O . ALA A 1 146 ? 49.991 -5.874 -58.014 1.00 89.56 146 ALA A O 1
ATOM 1043 N N . LEU A 1 147 ? 51.238 -7.634 -58.597 1.00 87.81 147 LEU A N 1
ATOM 1044 C CA . LEU A 1 147 ? 51.487 -7.120 -59.945 1.00 87.81 147 LEU A CA 1
ATOM 1045 C C . LEU A 1 147 ? 50.226 -7.170 -60.816 1.00 87.81 147 LEU A C 1
ATOM 1047 O O . LEU A 1 147 ? 49.966 -6.218 -61.529 1.00 87.81 147 LEU A O 1
ATOM 1051 N N . LEU A 1 148 ? 49.449 -8.256 -60.784 1.00 91.56 148 LEU A N 1
ATOM 1052 C CA . LEU A 1 148 ? 48.267 -8.406 -61.644 1.00 91.56 148 LEU A CA 1
ATOM 1053 C C . LEU A 1 148 ? 46.987 -8.052 -60.886 1.00 91.56 148 LEU A C 1
ATOM 1055 O O . LEU A 1 148 ? 46.407 -7.000 -61.141 1.00 91.56 148 LEU A O 1
ATOM 1059 N N . ILE A 1 149 ? 46.572 -8.907 -59.950 1.00 90.81 149 ILE A N 1
ATOM 1060 C CA . ILE A 1 149 ? 45.344 -8.733 -59.169 1.00 90.81 149 ILE A CA 1
ATOM 1061 C C . ILE A 1 149 ? 45.666 -8.896 -57.685 1.00 90.81 149 ILE A C 1
ATOM 1063 O O . ILE A 1 149 ? 46.302 -9.882 -57.311 1.00 90.81 149 ILE A O 1
ATOM 1067 N N . ALA A 1 150 ? 45.227 -7.944 -56.864 1.00 92.00 150 ALA A N 1
ATOM 1068 C CA . ALA A 1 150 ? 45.311 -7.996 -55.408 1.00 92.00 150 ALA A CA 1
ATOM 1069 C C . ALA A 1 150 ? 43.905 -8.112 -54.813 1.00 92.00 150 ALA A C 1
ATOM 1071 O O . ALA A 1 150 ? 43.006 -7.365 -55.195 1.00 92.00 150 ALA A O 1
ATOM 1072 N N . GLY A 1 151 ? 43.732 -9.044 -53.880 1.00 91.69 151 GLY A N 1
ATOM 1073 C CA . GLY A 1 151 ? 42.494 -9.246 -53.135 1.00 91.69 151 GLY A CA 1
ATOM 1074 C C . GLY A 1 151 ? 42.791 -9.339 -51.646 1.00 91.69 151 GLY A C 1
ATOM 1075 O O . GLY A 1 151 ? 43.782 -9.969 -51.264 1.00 91.69 151 GLY A O 1
ATOM 1076 N N . VAL A 1 152 ? 41.964 -8.709 -50.817 1.00 94.44 152 VAL A N 1
ATOM 1077 C CA . VAL A 1 152 ? 42.028 -8.843 -49.359 1.00 94.44 152 VAL A CA 1
ATOM 1078 C C . VAL A 1 152 ? 40.665 -8.608 -48.718 1.00 94.44 152 VAL A C 1
ATOM 1080 O O . VAL A 1 152 ? 39.869 -7.805 -49.201 1.00 94.44 152 VAL A O 1
ATOM 1083 N N . GLY A 1 153 ? 40.419 -9.330 -47.629 1.00 92.75 153 GLY A N 1
ATOM 1084 C CA . GLY A 1 153 ? 39.270 -9.155 -46.756 1.00 92.75 153 GLY A CA 1
ATOM 1085 C C . GLY A 1 153 ? 39.735 -8.977 -45.312 1.00 92.75 153 GLY A C 1
ATOM 1086 O O . GLY A 1 153 ? 40.729 -9.592 -44.918 1.00 92.75 153 GLY A O 1
ATOM 1087 N N . ALA A 1 154 ? 39.028 -8.168 -44.532 1.00 93.12 154 ALA A N 1
ATOM 1088 C CA . ALA A 1 154 ? 39.177 -8.114 -43.083 1.00 93.12 154 ALA A CA 1
ATOM 1089 C C . ALA A 1 154 ? 37.805 -8.191 -42.418 1.00 93.12 154 ALA A C 1
ATOM 1091 O O . ALA A 1 154 ? 36.854 -7.568 -42.877 1.00 93.12 154 ALA A O 1
ATOM 1092 N N . HIS A 1 155 ? 37.726 -8.940 -41.325 1.00 93.94 155 HIS A N 1
ATOM 1093 C CA . HIS A 1 155 ? 36.520 -9.089 -40.525 1.00 93.94 155 HIS A CA 1
ATOM 1094 C C . HIS A 1 155 ? 36.861 -8.857 -39.052 1.00 93.94 155 HIS A C 1
ATOM 1096 O O . HIS A 1 155 ? 37.913 -9.309 -38.591 1.00 93.94 155 HIS A O 1
ATOM 1102 N N . ALA A 1 156 ? 35.981 -8.172 -38.329 1.00 91.69 156 ALA A N 1
ATOM 1103 C CA . ALA A 1 156 ? 36.011 -8.081 -36.877 1.00 91.69 156 ALA A CA 1
ATOM 1104 C C . ALA A 1 156 ? 34.597 -8.287 -36.338 1.00 91.69 156 ALA A C 1
ATOM 1106 O O . ALA A 1 156 ? 33.646 -7.646 -36.785 1.00 91.69 156 ALA A O 1
ATOM 1107 N N . GLY A 1 157 ? 34.489 -9.177 -35.358 1.00 91.31 157 GLY A N 1
ATOM 1108 C CA . GLY A 1 157 ? 33.254 -9.486 -34.656 1.00 91.31 157 GLY A CA 1
ATOM 1109 C C . GLY A 1 157 ? 33.408 -9.192 -33.171 1.00 91.31 157 GLY A C 1
ATOM 1110 O O . GLY A 1 157 ? 34.402 -9.603 -32.571 1.00 91.31 157 GLY A O 1
ATOM 1111 N N . VAL A 1 158 ? 32.434 -8.504 -32.578 1.00 89.94 158 VAL A N 1
ATOM 1112 C CA . VAL A 1 158 ? 32.320 -8.350 -31.123 1.00 89.94 158 VAL A CA 1
ATOM 1113 C C . VAL A 1 158 ? 30.957 -8.871 -30.687 1.00 89.94 158 VAL A C 1
ATOM 1115 O O . VAL A 1 158 ? 29.933 -8.335 -31.093 1.00 89.94 158 VAL A O 1
ATOM 1118 N N . ASP A 1 159 ? 30.936 -9.891 -29.836 1.00 90.06 159 ASP A N 1
ATOM 1119 C CA . ASP A 1 159 ? 29.710 -10.424 -29.242 1.00 90.06 159 ASP A CA 1
ATOM 1120 C C . ASP A 1 159 ? 29.705 -10.144 -27.734 1.00 90.06 159 ASP A C 1
ATOM 1122 O O . ASP A 1 159 ? 30.526 -10.683 -26.990 1.00 90.06 159 ASP A O 1
ATOM 1126 N N . VAL A 1 160 ? 28.764 -9.318 -27.273 1.00 87.50 160 VAL A N 1
ATOM 1127 C CA . VAL A 1 160 ? 28.570 -8.974 -25.858 1.00 87.50 160 VAL A CA 1
ATOM 1128 C C . VAL A 1 160 ? 27.216 -9.506 -25.408 1.00 87.50 160 VAL A C 1
ATOM 1130 O O . VAL A 1 160 ? 26.183 -8.925 -25.728 1.00 87.50 160 VAL A O 1
ATOM 1133 N N . LYS A 1 161 ? 27.212 -10.630 -24.681 1.00 90.19 161 LYS A N 1
ATOM 1134 C CA . LYS A 1 161 ? 25.979 -11.357 -24.323 1.00 90.19 161 LYS A CA 1
ATOM 1135 C C . LYS A 1 161 ? 25.877 -11.705 -22.830 1.00 90.19 161 LYS A C 1
ATOM 1137 O O . LYS A 1 161 ? 25.849 -12.889 -22.488 1.00 90.19 161 LYS A O 1
ATOM 1142 N N . PRO A 1 162 ? 25.928 -10.725 -21.907 1.00 83.19 162 PRO A N 1
ATOM 1143 C CA . PRO A 1 162 ? 25.780 -11.023 -20.493 1.00 83.19 162 PRO A CA 1
ATOM 1144 C C . PRO A 1 162 ? 24.322 -11.379 -20.177 1.00 83.19 162 PRO A C 1
ATOM 1146 O O . PRO A 1 162 ? 23.391 -10.689 -20.588 1.00 83.19 162 PRO A O 1
ATOM 1149 N N . THR A 1 163 ? 24.148 -12.438 -19.392 1.00 88.00 163 THR A N 1
ATOM 1150 C CA . THR A 1 163 ? 22.876 -12.782 -18.754 1.00 88.00 163 THR A CA 1
ATOM 1151 C C . THR A 1 163 ? 23.042 -12.601 -17.251 1.00 88.00 163 THR A C 1
ATOM 1153 O O . THR A 1 163 ? 23.866 -13.278 -16.634 1.00 88.00 163 THR A O 1
ATOM 1156 N N . LEU A 1 164 ? 22.284 -11.678 -16.664 1.00 89.31 164 LEU A N 1
ATOM 1157 C CA . LEU A 1 164 ? 22.326 -11.338 -15.249 1.00 89.31 164 LEU A CA 1
ATOM 1158 C C . LEU A 1 164 ? 20.947 -11.524 -14.619 1.00 89.31 164 LEU A C 1
ATOM 1160 O O . LEU A 1 164 ? 19.965 -10.923 -15.045 1.00 89.31 164 LEU A O 1
ATOM 1164 N N . LEU A 1 165 ? 20.901 -12.315 -13.550 1.00 92.88 165 LEU A N 1
ATOM 1165 C CA . LEU A 1 165 ? 19.724 -12.484 -12.709 1.00 92.88 165 LEU A CA 1
ATOM 1166 C C . LEU A 1 165 ? 20.084 -12.136 -11.262 1.00 92.88 165 LEU A C 1
ATOM 1168 O O . LEU A 1 165 ? 20.826 -12.874 -10.616 1.00 92.88 165 LEU A O 1
ATOM 1172 N N . ALA A 1 166 ? 19.531 -11.039 -10.750 1.00 91.69 166 ALA A N 1
ATOM 1173 C CA . ALA A 1 166 ? 19.491 -10.738 -9.322 1.00 91.69 166 ALA A CA 1
ATOM 1174 C C . ALA A 1 166 ? 18.122 -11.167 -8.786 1.00 91.69 166 ALA A C 1
ATOM 1176 O O . ALA A 1 166 ? 17.101 -10.675 -9.260 1.00 91.69 166 ALA A O 1
ATOM 1177 N N . ALA A 1 167 ? 18.055 -12.108 -7.842 1.00 93.31 167 ALA A N 1
ATOM 1178 C CA . ALA A 1 167 ? 16.757 -12.605 -7.398 1.00 93.31 167 ALA A CA 1
ATOM 1179 C C . ALA A 1 167 ? 16.716 -13.115 -5.960 1.00 93.31 167 ALA A C 1
ATOM 1181 O O . ALA A 1 167 ? 17.718 -13.593 -5.428 1.00 93.31 167 ALA A O 1
ATOM 1182 N N . THR A 1 168 ? 15.520 -13.098 -5.369 1.00 93.25 168 THR A N 1
ATOM 1183 C CA . THR A 1 168 ? 15.194 -13.987 -4.247 1.00 93.25 168 THR A CA 1
ATOM 1184 C C . THR A 1 168 ? 14.709 -15.335 -4.775 1.00 93.25 168 THR A C 1
ATOM 1186 O O . THR A 1 168 ? 14.058 -15.413 -5.818 1.00 93.25 168 THR A O 1
ATOM 1189 N N . GLY A 1 169 ? 15.033 -16.416 -4.060 1.00 85.19 169 GLY A N 1
ATOM 1190 C CA . GLY A 1 169 ? 14.493 -17.742 -4.370 1.00 85.19 169 GLY A CA 1
ATOM 1191 C C . GLY A 1 169 ? 12.977 -17.805 -4.167 1.00 85.19 169 GLY A C 1
ATOM 1192 O O . GLY A 1 169 ? 12.404 -16.954 -3.490 1.00 85.19 169 GLY A O 1
ATOM 1193 N N . GLU A 1 170 ? 12.323 -18.818 -4.731 1.00 94.00 170 GLU A N 1
ATOM 1194 C CA . GLU A 1 170 ? 10.898 -19.084 -4.491 1.00 94.00 170 GLU A CA 1
ATOM 1195 C C . GLU A 1 170 ? 10.630 -19.376 -3.006 1.00 94.00 170 GLU A C 1
ATOM 1197 O O . GLU A 1 170 ? 11.391 -20.093 -2.351 1.00 94.00 170 GLU A O 1
ATOM 1202 N N . GLY A 1 171 ? 9.551 -18.812 -2.461 1.00 90.75 171 GLY A N 1
ATOM 1203 C CA . GLY A 1 171 ? 9.164 -18.971 -1.059 1.00 90.75 171 GLY A CA 1
ATOM 1204 C C . GLY A 1 171 ? 10.158 -18.375 -0.056 1.00 90.75 171 GLY A C 1
ATOM 1205 O O . GLY A 1 171 ? 10.090 -18.702 1.134 1.00 90.75 171 GLY A O 1
ATOM 1206 N N . ALA A 1 172 ? 11.096 -17.535 -0.509 1.00 92.12 172 ALA A N 1
ATOM 1207 C CA . ALA A 1 172 ? 12.080 -16.908 0.362 1.00 92.12 172 ALA A CA 1
ATOM 1208 C C . ALA A 1 172 ? 11.387 -16.037 1.417 1.00 92.12 172 ALA A C 1
ATOM 1210 O O . ALA A 1 172 ? 10.411 -15.353 1.126 1.00 92.12 172 ALA A O 1
ATOM 1211 N N . ARG A 1 173 ? 11.903 -16.040 2.648 1.00 94.38 173 ARG A N 1
ATOM 1212 C CA . ARG A 1 173 ? 11.449 -15.145 3.720 1.00 94.38 173 ARG A CA 1
ATOM 1213 C C . ARG A 1 173 ? 12.607 -14.261 4.148 1.00 94.38 173 ARG A C 1
ATOM 1215 O O . ARG A 1 173 ? 13.611 -14.778 4.634 1.00 94.38 173 ARG A O 1
ATOM 1222 N N . LEU A 1 174 ? 12.464 -12.957 3.957 1.00 90.88 174 LEU A N 1
ATOM 1223 C CA . LEU A 1 174 ? 13.472 -11.959 4.279 1.00 90.88 174 LEU A CA 1
ATOM 1224 C C . LEU A 1 174 ? 12.862 -10.916 5.217 1.00 90.88 174 LEU A C 1
ATOM 1226 O O . LEU A 1 174 ? 11.808 -10.361 4.920 1.00 90.88 174 LEU A O 1
ATOM 1230 N N . THR A 1 175 ? 13.532 -10.645 6.332 1.00 93.19 175 THR A N 1
ATOM 1231 C CA . THR A 1 175 ? 13.158 -9.573 7.260 1.00 93.19 175 THR A CA 1
ATOM 1232 C C . THR A 1 175 ? 14.398 -8.737 7.538 1.00 93.19 175 THR A C 1
ATOM 1234 O O . THR A 1 175 ? 15.409 -9.284 7.981 1.00 93.19 175 THR A O 1
ATOM 1237 N N . ALA A 1 176 ? 14.327 -7.434 7.286 1.00 89.50 176 ALA A N 1
ATOM 1238 C CA . ALA A 1 176 ? 15.403 -6.480 7.529 1.00 89.50 176 ALA A CA 1
ATOM 1239 C C . ALA A 1 176 ? 14.880 -5.286 8.338 1.00 89.50 176 ALA A C 1
ATOM 1241 O O . ALA A 1 176 ? 13.753 -4.845 8.141 1.00 89.50 176 ALA A O 1
ATOM 1242 N N . SER A 1 177 ? 15.693 -4.763 9.260 1.00 90.62 177 SER A N 1
ATOM 1243 C CA . SER A 1 177 ? 15.369 -3.540 10.015 1.00 90.62 177 SER A CA 1
ATOM 1244 C C . SER A 1 177 ? 15.698 -2.251 9.255 1.00 90.62 177 SER A C 1
ATOM 1246 O O . SER A 1 177 ? 15.338 -1.176 9.709 1.00 90.62 177 SER A O 1
ATOM 1248 N N . GLY A 1 178 ? 16.449 -2.359 8.161 1.00 91.44 178 GLY A N 1
ATOM 1249 C CA . GLY A 1 178 ? 16.714 -1.288 7.201 1.00 91.44 178 GLY A CA 1
ATOM 1250 C C . GLY A 1 178 ? 16.416 -1.808 5.799 1.00 91.44 178 GLY A C 1
ATOM 1251 O O . GLY A 1 178 ? 15.633 -2.743 5.666 1.00 91.44 178 GLY A O 1
ATOM 1252 N N . ASP A 1 179 ? 17.082 -1.267 4.787 1.00 93.56 179 ASP A N 1
ATOM 1253 C CA . ASP A 1 179 ? 16.678 -1.459 3.391 1.00 93.56 179 ASP A CA 1
ATOM 1254 C C . ASP A 1 179 ? 16.952 -2.861 2.818 1.00 93.56 179 ASP A C 1
ATOM 1256 O O . ASP A 1 179 ? 17.900 -3.559 3.202 1.00 93.56 179 ASP A O 1
ATOM 1260 N N . VAL A 1 180 ? 16.157 -3.244 1.815 1.00 93.44 180 VAL A N 1
ATOM 1261 C CA . VAL A 1 180 ? 16.362 -4.442 0.987 1.00 93.44 180 VAL A CA 1
ATOM 1262 C C . VAL A 1 180 ? 16.498 -4.041 -0.480 1.00 93.44 180 VAL A C 1
ATOM 1264 O O . VAL A 1 180 ? 15.570 -3.489 -1.061 1.00 93.44 180 VAL A O 1
ATOM 1267 N N . SER A 1 181 ? 17.614 -4.403 -1.117 1.00 95.62 181 SER A N 1
ATOM 1268 C CA . SER A 1 181 ? 17.870 -4.075 -2.528 1.00 95.62 181 SER A CA 1
ATOM 1269 C C . SER A 1 181 ? 18.175 -5.318 -3.365 1.00 95.62 181 SER A C 1
ATOM 1271 O O . SER A 1 181 ? 19.083 -6.086 -3.051 1.00 95.62 181 SER A O 1
ATOM 1273 N N . ILE A 1 182 ? 17.437 -5.494 -4.463 1.00 95.12 182 ILE A N 1
ATOM 1274 C CA . ILE A 1 182 ? 17.602 -6.553 -5.467 1.00 95.12 182 ILE A CA 1
ATOM 1275 C C . ILE A 1 182 ? 17.861 -5.868 -6.810 1.00 95.12 182 ILE A C 1
ATOM 1277 O O . ILE A 1 182 ? 16.930 -5.474 -7.506 1.00 95.12 182 ILE A O 1
ATOM 1281 N N . ILE A 1 183 ? 19.135 -5.686 -7.156 1.00 95.69 183 ILE A N 1
ATOM 1282 C CA . ILE A 1 183 ? 19.543 -4.849 -8.291 1.00 95.69 183 ILE A CA 1
ATOM 1283 C C . ILE A 1 183 ? 20.392 -5.677 -9.257 1.00 95.69 183 ILE A C 1
ATOM 1285 O O . ILE A 1 183 ? 21.413 -6.248 -8.867 1.00 95.69 183 ILE A O 1
ATOM 1289 N N . GLY A 1 184 ? 19.968 -5.735 -10.517 1.00 91.88 184 GLY A N 1
ATOM 1290 C CA . GLY A 1 184 ? 20.738 -6.253 -11.639 1.00 91.88 184 GLY A CA 1
ATOM 1291 C C . GLY A 1 184 ? 21.056 -5.130 -12.623 1.00 91.88 184 GLY A C 1
ATOM 1292 O O . GLY A 1 184 ? 20.150 -4.509 -13.166 1.00 91.88 184 GLY A O 1
ATOM 1293 N N . THR A 1 185 ? 22.338 -4.905 -12.898 1.00 91.62 185 THR A N 1
ATOM 1294 C CA . THR A 1 185 ? 22.789 -3.902 -13.870 1.00 91.62 185 THR A CA 1
ATOM 1295 C C . THR A 1 185 ? 23.810 -4.521 -14.811 1.00 91.62 185 THR A C 1
ATOM 1297 O O . THR A 1 185 ? 24.800 -5.101 -14.353 1.00 91.62 185 THR A O 1
ATOM 1300 N N . SER A 1 186 ? 23.619 -4.359 -16.120 1.00 88.94 186 SER A N 1
ATOM 1301 C CA . SER A 1 186 ? 24.620 -4.749 -17.111 1.00 88.94 186 SER A CA 1
ATOM 1302 C C . SER A 1 186 ? 24.970 -3.612 -18.074 1.00 88.94 186 SER A C 1
ATOM 1304 O O . SER A 1 186 ? 24.114 -2.870 -18.559 1.00 88.94 186 SER A O 1
ATOM 1306 N N . TYR A 1 187 ? 26.272 -3.485 -18.336 1.00 86.81 187 TYR A N 1
ATOM 1307 C CA . TYR A 1 187 ? 26.851 -2.531 -19.275 1.00 86.81 187 TYR A CA 1
ATOM 1308 C C . TYR A 1 187 ? 27.526 -3.309 -20.402 1.00 86.81 187 TYR A C 1
ATOM 1310 O O . TYR A 1 187 ? 28.489 -4.040 -20.169 1.00 86.81 187 TYR A O 1
ATOM 1318 N N . GLY A 1 188 ? 27.015 -3.165 -21.619 1.00 85.62 188 GLY A N 1
ATOM 1319 C CA . GLY A 1 188 ? 27.570 -3.773 -22.816 1.00 85.62 188 GLY A CA 1
ATOM 1320 C C . GLY A 1 188 ? 28.354 -2.742 -23.600 1.00 85.62 188 GLY A C 1
ATOM 1321 O O . GLY A 1 188 ? 27.745 -1.949 -24.310 1.00 85.62 188 GLY A O 1
ATOM 1322 N N . ASN A 1 189 ? 29.681 -2.759 -23.477 1.00 87.38 189 ASN A N 1
ATOM 1323 C CA . ASN A 1 189 ? 30.566 -1.856 -24.208 1.00 87.38 189 ASN A CA 1
ATOM 1324 C C . ASN A 1 189 ? 31.311 -2.630 -25.298 1.00 87.38 189 ASN A C 1
ATOM 1326 O O . ASN A 1 189 ? 32.034 -3.582 -24.993 1.00 87.38 189 ASN A O 1
ATOM 1330 N N . ALA A 1 190 ? 31.155 -2.215 -26.549 1.00 89.44 190 ALA A N 1
ATOM 1331 C CA . ALA A 1 190 ? 31.801 -2.810 -27.707 1.00 89.44 190 ALA A CA 1
ATOM 1332 C C . ALA A 1 190 ? 32.547 -1.742 -28.512 1.00 89.44 190 ALA A C 1
ATOM 1334 O O . ALA A 1 190 ? 32.031 -0.651 -28.750 1.00 89.44 190 ALA A O 1
ATOM 1335 N N . GLU A 1 191 ? 33.748 -2.067 -28.966 1.00 91.12 191 GLU A N 1
ATOM 1336 C CA . GLU A 1 191 ? 34.459 -1.266 -29.950 1.00 91.12 191 GLU A CA 1
ATOM 1337 C C . GLU A 1 191 ? 35.014 -2.159 -31.061 1.00 91.12 191 GLU A C 1
ATOM 1339 O O . GLU A 1 191 ? 35.458 -3.280 -30.821 1.00 91.12 191 GLU A O 1
ATOM 1344 N N . GLY A 1 192 ? 34.999 -1.686 -32.302 1.00 90.69 192 GLY A N 1
ATOM 1345 C CA . GLY A 1 192 ? 35.504 -2.478 -33.411 1.00 90.69 192 GLY A CA 1
ATOM 1346 C C . GLY A 1 192 ? 36.135 -1.663 -34.522 1.00 90.69 192 GLY A C 1
ATOM 1347 O O . GLY A 1 192 ? 35.675 -0.577 -34.876 1.00 90.69 192 GLY A O 1
ATOM 1348 N N . TYR A 1 193 ? 37.188 -2.219 -35.110 1.00 94.56 193 TYR A N 1
ATOM 1349 C CA . TYR A 1 193 ? 37.832 -1.648 -36.283 1.00 94.56 193 TYR A CA 1
ATOM 1350 C C . TYR A 1 193 ? 38.120 -2.722 -37.327 1.00 94.56 193 TYR A C 1
ATOM 1352 O O . TYR A 1 193 ? 38.782 -3.717 -37.034 1.00 94.56 193 TYR A O 1
ATOM 1360 N N . THR A 1 194 ? 37.711 -2.490 -38.570 1.00 96.12 194 THR A N 1
ATOM 1361 C CA . THR A 1 194 ? 38.205 -3.254 -39.716 1.00 96.12 194 THR A CA 1
ATOM 1362 C C . THR A 1 194 ? 38.781 -2.361 -40.792 1.00 96.12 194 THR A C 1
ATOM 1364 O O . THR A 1 194 ? 38.282 -1.273 -41.063 1.00 96.12 194 THR A O 1
ATOM 1367 N N . GLY A 1 195 ? 39.870 -2.815 -41.406 1.00 95.25 195 GLY A N 1
ATOM 1368 C CA . GLY A 1 195 ? 40.615 -2.027 -42.371 1.00 95.25 195 GLY A CA 1
ATOM 1369 C C . GLY A 1 195 ? 41.314 -2.883 -43.413 1.00 95.25 195 GLY A C 1
ATOM 1370 O O . GLY A 1 195 ? 42.196 -3.678 -43.086 1.00 95.25 195 GLY A O 1
ATOM 1371 N N . VAL A 1 196 ? 41.008 -2.662 -44.687 1.00 94.62 196 VAL A N 1
ATOM 1372 C CA . VAL A 1 196 ? 41.762 -3.254 -45.795 1.00 94.62 196 VAL A CA 1
ATOM 1373 C C . VAL A 1 196 ? 42.362 -2.212 -46.721 1.00 94.62 196 VAL A C 1
ATOM 1375 O O . VAL A 1 196 ? 41.859 -1.099 -46.883 1.00 94.62 196 VAL A O 1
ATOM 1378 N N . SER A 1 197 ? 43.481 -2.571 -47.342 1.00 94.38 197 SER A N 1
ATOM 1379 C CA . SER A 1 197 ? 44.105 -1.772 -48.395 1.00 94.38 197 SER A CA 1
ATOM 1380 C C . SER A 1 197 ? 44.666 -2.683 -49.479 1.00 94.38 197 SER A C 1
ATOM 1382 O O . SER A 1 197 ? 45.604 -3.442 -49.237 1.00 94.38 197 SER A O 1
ATOM 1384 N N . ALA A 1 198 ? 44.086 -2.605 -50.675 1.00 93.94 198 ALA A N 1
ATOM 1385 C CA . ALA A 1 198 ? 44.473 -3.396 -51.835 1.00 93.94 198 ALA A CA 1
ATOM 1386 C C . ALA A 1 198 ? 45.139 -2.524 -52.911 1.00 93.94 198 ALA A C 1
ATOM 1388 O O . ALA A 1 198 ? 44.676 -1.421 -53.201 1.00 93.94 198 ALA A O 1
ATOM 1389 N N . GLY A 1 199 ? 46.195 -3.026 -53.553 1.00 91.62 199 GLY A N 1
ATOM 1390 C CA . GLY A 1 199 ? 46.847 -2.328 -54.663 1.00 91.62 199 GLY A CA 1
ATOM 1391 C C . GLY A 1 199 ? 47.352 -3.266 -55.755 1.00 91.62 199 GLY A C 1
ATOM 1392 O O . GLY A 1 199 ? 48.051 -4.236 -55.462 1.00 91.62 199 GLY A O 1
ATOM 1393 N N . ALA A 1 200 ? 47.045 -2.976 -57.021 1.00 93.12 200 ALA A N 1
ATOM 1394 C CA . ALA A 1 200 ? 47.565 -3.760 -58.145 1.00 93.12 200 ALA A CA 1
ATOM 1395 C C . ALA A 1 200 ? 47.718 -2.965 -59.449 1.00 93.12 200 ALA A C 1
ATOM 1397 O O . ALA A 1 200 ? 47.278 -1.826 -59.550 1.00 93.12 200 ALA A O 1
ATOM 1398 N N . PHE A 1 201 ? 48.320 -3.559 -60.487 1.00 91.50 201 PHE A N 1
ATOM 1399 C CA . PHE A 1 201 ? 48.309 -2.946 -61.821 1.00 91.50 201 PHE A CA 1
ATOM 1400 C C . PHE A 1 201 ? 46.960 -3.155 -62.525 1.00 91.50 201 PHE A C 1
ATOM 1402 O O . PHE A 1 201 ? 46.365 -2.183 -62.981 1.00 91.50 201 PHE A O 1
ATOM 1409 N N . LEU A 1 202 ? 46.443 -4.391 -62.602 1.00 91.75 202 LEU A N 1
ATOM 1410 C CA . LEU A 1 202 ? 45.210 -4.681 -63.353 1.00 91.75 202 LEU A CA 1
ATOM 1411 C C . LEU A 1 202 ? 43.941 -4.572 -62.502 1.00 91.75 202 LEU A C 1
ATOM 1413 O O . LEU A 1 202 ? 42.966 -3.993 -62.974 1.00 91.75 202 LEU A O 1
ATOM 1417 N N . GLY A 1 203 ? 43.932 -5.121 -61.284 1.00 92.94 203 GLY A N 1
ATOM 1418 C CA . GLY A 1 203 ? 42.711 -5.198 -60.476 1.00 92.94 203 GLY A CA 1
ATOM 1419 C C . GLY A 1 203 ? 42.944 -5.215 -58.967 1.00 92.94 203 GLY A C 1
ATOM 1420 O O . GLY A 1 203 ? 43.731 -6.025 -58.484 1.00 92.94 203 GLY A O 1
ATOM 1421 N N . SER A 1 204 ? 42.241 -4.373 -58.213 1.00 95.94 204 SER A N 1
ATOM 1422 C CA . SER A 1 204 ? 42.241 -4.403 -56.744 1.00 95.94 204 SER A CA 1
ATOM 1423 C C . SER A 1 204 ? 40.848 -4.679 -56.190 1.00 95.94 204 SER A C 1
ATOM 1425 O O . SER A 1 204 ? 39.877 -4.070 -56.633 1.00 95.94 204 SER A O 1
ATOM 1427 N N . ILE A 1 205 ? 40.771 -5.580 -55.213 1.00 94.25 205 ILE A N 1
ATOM 1428 C CA . ILE A 1 205 ? 39.542 -5.959 -54.514 1.00 94.25 205 ILE A CA 1
ATOM 1429 C C . ILE A 1 205 ? 39.801 -5.870 -53.006 1.00 94.25 205 ILE A C 1
ATOM 1431 O O . ILE A 1 205 ? 40.717 -6.524 -52.501 1.00 94.25 205 ILE A O 1
ATOM 1435 N N . GLY A 1 206 ? 39.016 -5.068 -52.292 1.00 94.44 206 GLY A N 1
ATOM 1436 C CA . GLY A 1 206 ? 39.141 -4.905 -50.843 1.00 94.44 206 GLY A CA 1
ATOM 1437 C C . GLY A 1 206 ? 37.786 -4.901 -50.151 1.00 94.44 206 GLY A C 1
ATOM 1438 O O . GLY A 1 206 ? 36.978 -4.028 -50.438 1.00 94.44 206 GLY A O 1
ATOM 1439 N N . PHE A 1 207 ? 37.559 -5.826 -49.219 1.00 96.06 207 PHE A N 1
ATOM 1440 C CA . PHE A 1 207 ? 36.341 -5.854 -48.404 1.00 96.06 207 PHE A CA 1
ATOM 1441 C C . PHE A 1 207 ? 36.646 -5.780 -46.906 1.00 96.06 207 PHE A C 1
ATOM 1443 O O . PHE A 1 207 ? 37.548 -6.466 -46.421 1.00 96.06 207 PHE A O 1
ATOM 1450 N N . SER A 1 208 ? 35.898 -4.973 -46.165 1.00 96.50 208 SER A N 1
ATOM 1451 C CA . SER A 1 208 ? 35.963 -4.909 -44.706 1.00 96.50 208 SER A CA 1
ATOM 1452 C C . SER A 1 208 ? 34.576 -5.073 -44.096 1.00 96.50 208 SER A C 1
ATOM 1454 O O . SER A 1 208 ? 33.624 -4.455 -44.556 1.00 96.50 208 SER A O 1
ATOM 1456 N N . ASP A 1 209 ? 34.471 -5.882 -43.047 1.00 96.56 209 ASP A N 1
ATOM 1457 C CA . ASP A 1 209 ? 33.203 -6.174 -42.372 1.00 96.56 209 ASP A CA 1
ATOM 1458 C C . ASP A 1 209 ? 33.374 -6.086 -40.855 1.00 96.56 209 ASP A C 1
ATOM 1460 O O . ASP A 1 209 ? 34.204 -6.782 -40.268 1.00 96.56 209 ASP A O 1
ATOM 1464 N N . LEU A 1 210 ? 32.622 -5.198 -40.217 1.00 96.81 210 LEU A N 1
ATOM 1465 C CA . LEU A 1 210 ? 32.555 -5.063 -38.770 1.00 96.81 210 LEU A CA 1
ATOM 1466 C C . LEU A 1 210 ? 31.145 -5.409 -38.300 1.00 96.81 210 LEU A C 1
ATOM 1468 O O . LEU A 1 210 ? 30.185 -4.747 -38.695 1.00 96.81 210 LEU A O 1
ATOM 1472 N N . ARG A 1 211 ? 31.030 -6.351 -37.361 1.00 96.75 211 ARG A N 1
ATOM 1473 C CA . ARG A 1 211 ? 29.759 -6.638 -36.694 1.00 96.75 211 ARG A CA 1
ATOM 1474 C C . ARG A 1 211 ? 29.896 -6.686 -35.176 1.00 96.75 211 ARG A C 1
ATOM 1476 O O . ARG A 1 211 ? 30.707 -7.430 -34.637 1.00 96.75 211 ARG A O 1
ATOM 1483 N N . MET A 1 212 ? 29.075 -5.902 -34.488 1.00 96.50 212 MET A N 1
ATOM 1484 C CA . MET A 1 212 ? 28.968 -5.880 -33.033 1.00 96.50 212 MET A CA 1
ATOM 1485 C C . MET A 1 212 ? 27.548 -6.286 -32.628 1.00 96.50 212 MET A C 1
ATOM 1487 O O . MET A 1 212 ? 26.593 -5.603 -32.994 1.00 96.50 212 MET A O 1
ATOM 1491 N N . ASN A 1 213 ? 27.407 -7.376 -31.877 1.00 95.31 213 ASN A N 1
ATOM 1492 C CA . ASN A 1 213 ? 26.122 -7.871 -31.382 1.00 95.31 213 ASN A CA 1
ATOM 1493 C C . ASN A 1 213 ? 26.074 -7.734 -29.850 1.00 95.31 213 ASN A C 1
ATOM 1495 O O . ASN A 1 213 ? 26.936 -8.266 -29.148 1.00 95.31 213 ASN A O 1
ATOM 1499 N N . LEU A 1 214 ? 25.077 -7.017 -29.332 1.00 94.62 214 LEU A N 1
ATOM 1500 C CA . LEU A 1 214 ? 24.884 -6.716 -27.915 1.00 94.62 214 LEU A CA 1
ATOM 1501 C C . LEU A 1 214 ? 23.554 -7.319 -27.423 1.00 94.62 214 LEU A C 1
ATOM 1503 O O . LEU A 1 214 ? 22.510 -6.667 -27.466 1.00 94.62 214 LEU A O 1
ATOM 1507 N N . ASP A 1 215 ? 23.607 -8.543 -26.900 1.00 92.75 215 ASP A N 1
ATOM 1508 C CA . ASP A 1 215 ? 22.445 -9.311 -26.423 1.00 92.75 215 ASP A CA 1
ATOM 1509 C C . ASP A 1 215 ? 22.443 -9.368 -24.886 1.00 92.75 215 ASP A C 1
ATOM 1511 O O . ASP A 1 215 ? 22.823 -10.370 -24.279 1.00 92.75 215 ASP A O 1
ATOM 1515 N N . LEU A 1 216 ? 22.077 -8.258 -24.244 1.00 91.56 216 LEU A N 1
ATOM 1516 C CA . LEU A 1 216 ? 22.059 -8.148 -22.784 1.00 91.56 216 LEU A CA 1
ATOM 1517 C C . LEU A 1 216 ? 20.710 -8.629 -22.233 1.00 91.56 216 LEU A C 1
ATOM 1519 O O . LEU A 1 216 ? 19.667 -8.075 -22.579 1.00 91.56 216 LEU A O 1
ATOM 1523 N N . ASP A 1 217 ? 20.730 -9.609 -21.334 1.00 94.31 217 ASP A N 1
ATOM 1524 C CA . ASP A 1 217 ? 19.547 -10.070 -20.600 1.00 94.31 217 ASP A CA 1
ATOM 1525 C C . ASP A 1 217 ? 19.745 -9.779 -19.111 1.00 94.31 217 ASP A C 1
ATOM 1527 O O . ASP A 1 217 ? 20.506 -10.474 -18.437 1.00 94.31 217 ASP A O 1
ATOM 1531 N N . THR A 1 218 ? 19.097 -8.727 -18.607 1.00 96.06 218 THR A N 1
ATOM 1532 C CA . THR A 1 218 ? 19.222 -8.302 -17.208 1.00 96.06 218 THR A CA 1
ATOM 1533 C C . THR A 1 218 ? 17.879 -8.328 -16.522 1.00 96.06 218 THR A C 1
ATOM 1535 O O . THR A 1 218 ? 16.919 -7.678 -16.946 1.00 96.06 218 THR A O 1
ATOM 1538 N N . GLN A 1 219 ? 17.833 -9.062 -15.416 1.00 97.19 219 GLN A N 1
ATOM 1539 C CA . GLN A 1 219 ? 16.609 -9.302 -14.684 1.00 97.19 219 GLN A CA 1
ATOM 1540 C C . GLN A 1 219 ? 16.812 -9.137 -13.180 1.00 97.19 219 GLN A C 1
ATOM 1542 O O . GLN A 1 219 ? 17.779 -9.645 -12.608 1.00 97.19 219 GLN A O 1
ATOM 1547 N N . ALA A 1 220 ? 15.847 -8.486 -12.539 1.00 97.69 220 ALA A N 1
ATOM 1548 C CA . ALA A 1 220 ? 15.697 -8.425 -11.095 1.00 97.69 220 ALA A CA 1
ATOM 1549 C C . ALA A 1 220 ? 14.366 -9.078 -10.716 1.00 97.69 220 ALA A C 1
ATOM 1551 O O . ALA A 1 220 ? 13.315 -8.666 -11.206 1.00 97.69 220 ALA A O 1
ATOM 1552 N N . ARG A 1 221 ? 14.388 -10.135 -9.897 1.00 96.75 221 ARG A N 1
ATOM 1553 C CA . ARG A 1 221 ? 13.186 -10.924 -9.595 1.00 96.75 221 ARG A CA 1
ATOM 1554 C C . ARG A 1 221 ? 12.964 -11.122 -8.101 1.00 96.75 221 ARG A C 1
ATOM 1556 O O . ARG A 1 221 ? 13.848 -11.584 -7.385 1.00 96.75 221 ARG A O 1
ATOM 1563 N N . VAL A 1 222 ? 11.739 -10.899 -7.643 1.00 98.06 222 VAL A N 1
ATOM 1564 C CA . VAL A 1 222 ? 11.263 -11.485 -6.387 1.00 98.06 222 VAL A CA 1
ATOM 1565 C C . VAL A 1 222 ? 10.624 -12.834 -6.698 1.00 98.06 222 VAL A C 1
ATOM 1567 O O . VAL A 1 222 ? 9.761 -12.921 -7.571 1.00 98.06 222 VAL A O 1
ATOM 1570 N N . GLY A 1 223 ? 11.072 -13.888 -6.017 1.00 95.56 223 GLY A N 1
ATOM 1571 C CA . GLY A 1 223 ? 10.567 -15.246 -6.214 1.00 95.56 223 GLY A CA 1
ATOM 1572 C C . GLY A 1 223 ? 9.067 -15.388 -5.929 1.00 95.56 223 GLY A C 1
ATOM 1573 O O . GLY A 1 223 ? 8.473 -14.617 -5.176 1.00 95.56 223 GLY A O 1
ATOM 1574 N N . VAL A 1 224 ? 8.451 -16.408 -6.527 1.00 98.00 224 VAL A N 1
ATOM 1575 C CA . VAL A 1 224 ? 7.044 -16.775 -6.293 1.00 98.00 224 VAL A CA 1
ATOM 1576 C C . VAL A 1 224 ? 6.820 -17.044 -4.805 1.00 98.00 224 VAL A C 1
ATOM 1578 O O . VAL A 1 224 ? 7.603 -17.760 -4.184 1.00 98.00 224 VAL A O 1
ATOM 1581 N N . SER A 1 225 ? 5.742 -16.502 -4.235 1.00 97.00 225 SER A N 1
ATOM 1582 C CA . SER A 1 225 ? 5.371 -16.661 -2.818 1.00 97.00 225 SER A CA 1
ATOM 1583 C C . SER A 1 225 ? 6.449 -16.232 -1.811 1.00 97.00 225 SER A C 1
ATOM 1585 O O . SER A 1 225 ? 6.423 -16.661 -0.655 1.00 97.00 225 SER A O 1
ATOM 1587 N N . SER A 1 226 ? 7.411 -15.407 -2.228 1.00 97.19 226 SER A N 1
ATOM 1588 C CA . SER A 1 226 ? 8.415 -14.843 -1.326 1.00 97.19 226 SER A CA 1
ATOM 1589 C C . SER A 1 226 ? 7.811 -13.754 -0.446 1.00 97.19 226 SER A C 1
ATOM 1591 O O . SER A 1 226 ? 6.985 -12.981 -0.911 1.00 97.19 226 SER A O 1
ATOM 1593 N N . SER A 1 227 ? 8.235 -13.665 0.813 1.00 97.50 227 SER A N 1
ATOM 1594 C CA . SER A 1 227 ? 7.825 -12.621 1.756 1.00 97.50 227 SER A CA 1
ATOM 1595 C C . SER A 1 227 ? 9.036 -11.779 2.150 1.00 97.50 227 SER A C 1
ATOM 1597 O O . SER A 1 227 ? 10.012 -12.314 2.678 1.00 97.50 227 SER A O 1
ATOM 1599 N N . ILE A 1 228 ? 8.984 -10.477 1.883 1.00 97.19 228 ILE A N 1
ATOM 1600 C CA . ILE A 1 228 ? 10.025 -9.500 2.212 1.00 97.19 228 ILE A CA 1
ATOM 1601 C C . ILE A 1 228 ? 9.402 -8.446 3.127 1.00 97.19 228 ILE A C 1
ATOM 1603 O O . ILE A 1 228 ? 8.445 -7.783 2.738 1.00 97.19 228 ILE A O 1
ATOM 1607 N N . ARG A 1 229 ? 9.946 -8.287 4.334 1.00 97.69 229 ARG A N 1
ATOM 1608 C CA . ARG A 1 229 ? 9.603 -7.201 5.262 1.00 97.69 229 ARG A CA 1
ATOM 1609 C C . ARG A 1 229 ? 10.824 -6.317 5.502 1.00 97.69 229 ARG A C 1
ATOM 1611 O O . ARG A 1 229 ? 11.872 -6.837 5.888 1.00 97.69 229 ARG A O 1
ATOM 1618 N N . SER A 1 230 ? 10.680 -5.016 5.286 1.00 96.62 230 SER A N 1
ATOM 1619 C CA . SER A 1 230 ? 11.726 -4.006 5.464 1.00 96.62 230 SER A CA 1
ATOM 1620 C C . SER A 1 230 ? 11.252 -2.921 6.430 1.00 96.62 230 SER A C 1
ATOM 1622 O O . SER A 1 230 ? 10.166 -2.383 6.246 1.00 96.62 230 SER A O 1
ATOM 1624 N N . GLY A 1 231 ? 12.065 -2.593 7.438 1.00 93.19 231 GLY A N 1
ATOM 1625 C CA . GLY A 1 231 ? 11.863 -1.401 8.275 1.00 93.19 231 GLY A CA 1
ATOM 1626 C C . GLY A 1 231 ? 12.325 -0.096 7.608 1.00 93.19 231 GLY A C 1
ATOM 1627 O O . GLY A 1 231 ? 12.146 0.978 8.172 1.00 93.19 231 GLY A O 1
ATOM 1628 N N . GLY A 1 232 ? 12.960 -0.192 6.435 1.00 95.25 232 GLY A N 1
ATOM 1629 C CA . GLY A 1 232 ? 13.295 0.931 5.558 1.00 95.25 232 GLY A CA 1
ATOM 1630 C C . GLY A 1 232 ? 12.683 0.715 4.177 1.00 95.25 232 GLY A C 1
ATOM 1631 O O . GLY A 1 232 ? 11.540 0.273 4.067 1.00 95.25 232 GLY A O 1
ATOM 1632 N N . ASP A 1 233 ? 13.461 0.946 3.124 1.00 97.69 233 ASP A N 1
ATOM 1633 C CA . ASP A 1 233 ? 12.980 0.865 1.742 1.00 97.69 233 ASP A CA 1
ATOM 1634 C C . ASP A 1 233 ? 13.132 -0.548 1.143 1.00 97.69 233 ASP A C 1
ATOM 1636 O O . ASP A 1 233 ? 13.936 -1.371 1.600 1.00 97.69 233 ASP A O 1
ATOM 1640 N N . ILE A 1 234 ? 12.387 -0.843 0.074 1.00 98.38 234 ILE A N 1
ATOM 1641 C CA . ILE A 1 234 ? 12.637 -1.995 -0.809 1.00 98.38 234 ILE A CA 1
ATOM 1642 C C . ILE A 1 234 ? 12.899 -1.496 -2.228 1.00 98.38 234 ILE A C 1
ATOM 1644 O O . ILE A 1 234 ? 12.065 -0.818 -2.817 1.00 98.38 234 ILE A O 1
ATOM 1648 N N . THR A 1 235 ? 14.024 -1.890 -2.823 1.00 98.50 235 THR A N 1
ATOM 1649 C CA . THR A 1 235 ? 14.353 -1.584 -4.223 1.00 98.50 235 THR A CA 1
ATOM 1650 C C . THR A 1 235 ? 14.501 -2.861 -5.046 1.00 98.50 235 THR A C 1
ATOM 1652 O O . THR A 1 235 ? 15.266 -3.753 -4.683 1.00 98.50 235 THR A O 1
ATOM 1655 N N . VAL A 1 236 ? 13.812 -2.939 -6.185 1.00 98.44 236 VAL A N 1
ATOM 1656 C CA . VAL A 1 236 ? 13.980 -3.990 -7.201 1.00 98.44 236 VAL A CA 1
ATOM 1657 C C . VAL A 1 236 ? 14.277 -3.319 -8.537 1.00 98.44 236 VAL A C 1
ATOM 1659 O O . VAL A 1 236 ? 13.409 -2.655 -9.095 1.00 98.44 236 VAL A O 1
ATOM 1662 N N . GLU A 1 237 ? 15.490 -3.470 -9.061 1.00 98.50 237 GLU A N 1
ATOM 1663 C CA . GLU A 1 237 ? 15.936 -2.725 -10.245 1.00 98.50 237 GLU A CA 1
ATOM 1664 C C . GLU A 1 237 ? 16.641 -3.611 -11.270 1.00 98.50 237 GLU A C 1
ATOM 1666 O O . GLU A 1 237 ? 17.580 -4.330 -10.938 1.00 98.50 237 GLU A O 1
ATOM 1671 N N . ALA A 1 238 ? 16.213 -3.519 -12.529 1.00 98.19 238 ALA A N 1
ATOM 1672 C CA . ALA A 1 238 ? 16.898 -4.092 -13.681 1.00 98.19 238 ALA A CA 1
ATOM 1673 C C . ALA A 1 238 ? 17.332 -2.980 -14.647 1.00 98.19 238 ALA A C 1
ATOM 1675 O O . ALA A 1 238 ? 16.502 -2.188 -15.096 1.00 98.19 238 ALA A O 1
ATOM 1676 N N . GLU A 1 239 ? 18.612 -2.941 -15.013 1.00 97.00 239 GLU A N 1
ATOM 1677 C CA . GLU A 1 239 ? 19.161 -1.937 -15.928 1.00 97.00 239 GLU A CA 1
ATOM 1678 C C . GLU A 1 239 ? 20.050 -2.557 -17.016 1.00 97.00 239 GLU A C 1
ATOM 1680 O O . GLU A 1 239 ? 20.957 -3.343 -16.734 1.00 97.00 239 GLU A O 1
ATOM 1685 N N . ASN A 1 240 ? 19.823 -2.135 -18.265 1.00 95.12 240 ASN A N 1
ATOM 1686 C CA . ASN A 1 240 ? 20.693 -2.414 -19.406 1.00 95.12 240 ASN A CA 1
ATOM 1687 C C . ASN A 1 240 ? 21.224 -1.123 -20.030 1.00 95.12 240 ASN A C 1
ATOM 1689 O O . ASN A 1 240 ? 20.463 -0.226 -20.404 1.00 95.12 240 ASN A O 1
ATOM 1693 N N . ARG A 1 241 ? 22.538 -1.067 -20.243 1.00 92.50 241 ARG A N 1
ATOM 1694 C CA . ARG A 1 241 ? 23.195 0.049 -20.920 1.00 92.50 241 ARG A CA 1
ATOM 1695 C C . ARG A 1 241 ? 24.086 -0.453 -22.046 1.00 92.50 241 ARG A C 1
ATOM 1697 O O . ARG A 1 241 ? 24.981 -1.257 -21.815 1.00 92.50 241 ARG A O 1
ATOM 1704 N N . HIS A 1 242 ? 23.879 0.062 -23.251 1.00 90.56 242 HIS A N 1
ATOM 1705 C CA . HIS A 1 242 ? 24.661 -0.307 -24.430 1.00 90.56 242 HIS A CA 1
ATOM 1706 C C . HIS A 1 242 ? 25.565 0.843 -24.863 1.00 90.56 242 HIS A C 1
ATOM 1708 O O . HIS A 1 242 ? 25.112 1.980 -24.994 1.00 90.56 242 HIS A O 1
ATOM 1714 N N . VAL A 1 243 ? 26.825 0.545 -25.149 1.00 91.94 243 VAL A N 1
ATOM 1715 C CA . VAL A 1 243 ? 27.734 1.433 -25.866 1.00 91.94 243 VAL A CA 1
ATOM 1716 C C . VAL A 1 243 ? 28.412 0.615 -26.953 1.00 91.94 243 VAL A C 1
ATOM 1718 O O . VAL A 1 243 ? 29.054 -0.382 -26.657 1.00 91.94 243 VAL A O 1
ATOM 1721 N N . ALA A 1 244 ? 28.289 1.019 -28.208 1.00 93.81 244 ALA A N 1
ATOM 1722 C CA . ALA A 1 244 ? 29.038 0.398 -29.301 1.00 93.81 244 ALA A CA 1
ATOM 1723 C C . ALA A 1 244 ? 29.715 1.468 -30.166 1.00 93.81 244 ALA A C 1
ATOM 1725 O O . ALA A 1 244 ? 29.169 2.532 -30.418 1.00 93.81 244 ALA A O 1
ATOM 1726 N N . GLN A 1 245 ? 30.945 1.284 -30.605 1.00 94.31 245 GLN A N 1
ATOM 1727 C CA . GLN A 1 245 ? 31.555 2.242 -31.528 1.00 94.31 245 GLN A CA 1
ATOM 1728 C C . GLN A 1 245 ? 32.406 1.490 -32.518 1.00 94.31 245 GLN A C 1
ATOM 1730 O O . GLN A 1 245 ? 33.107 0.556 -32.153 1.00 94.31 245 GLN A O 1
ATOM 1735 N N . GLY A 1 246 ? 32.368 1.864 -33.786 1.00 95.00 246 GLY A N 1
ATOM 1736 C CA . GLY A 1 246 ? 33.260 1.177 -34.692 1.00 95.00 246 GLY A CA 1
ATOM 1737 C C . GLY A 1 246 ? 33.309 1.698 -36.097 1.00 95.00 246 GLY A C 1
ATOM 1738 O O . GLY A 1 246 ? 32.461 2.469 -36.539 1.00 95.00 246 GLY A O 1
ATOM 1739 N N . THR A 1 247 ? 34.374 1.304 -36.780 1.00 97.19 247 THR A N 1
ATOM 1740 C CA . THR A 1 247 ? 34.678 1.749 -38.135 1.00 97.19 247 THR A CA 1
ATOM 1741 C C . THR A 1 247 ? 35.075 0.567 -39.005 1.00 97.19 247 THR A C 1
ATOM 1743 O O . THR A 1 247 ? 35.947 -0.212 -38.632 1.00 97.19 247 THR A O 1
ATOM 1746 N N . SER A 1 248 ? 34.473 0.481 -40.184 1.00 97.69 248 SER A N 1
ATOM 1747 C CA . SER A 1 248 ? 34.880 -0.396 -41.276 1.00 97.69 248 SER A CA 1
ATOM 1748 C C . SER A 1 248 ? 35.454 0.449 -42.408 1.00 97.69 248 SER A C 1
ATOM 1750 O O . SER A 1 248 ? 34.853 1.444 -42.814 1.00 97.69 248 SER A O 1
ATOM 1752 N N . TYR A 1 249 ? 36.644 0.099 -42.886 1.00 97.38 249 TYR A N 1
ATOM 1753 C CA . TYR A 1 249 ? 37.350 0.824 -43.936 1.00 97.38 249 TYR A CA 1
ATOM 1754 C C . TYR A 1 249 ? 37.864 -0.113 -45.031 1.00 97.38 249 TYR A C 1
ATOM 1756 O O . TYR A 1 249 ? 38.676 -1.007 -44.773 1.00 97.38 249 TYR A O 1
ATOM 1764 N N . ALA A 1 250 ? 37.514 0.180 -46.282 1.00 96.94 250 ALA A N 1
ATOM 1765 C CA . ALA A 1 250 ? 38.037 -0.524 -47.444 1.00 96.94 250 ALA A CA 1
ATOM 1766 C C . ALA A 1 250 ? 38.657 0.431 -48.467 1.00 96.94 250 ALA A C 1
ATOM 1768 O O . ALA A 1 250 ? 37.979 1.263 -49.064 1.00 96.94 250 ALA A O 1
ATOM 1769 N N . GLY A 1 251 ? 39.966 0.291 -48.693 1.00 94.75 251 GLY A N 1
ATOM 1770 C CA . GLY A 1 251 ? 40.712 1.047 -49.700 1.00 94.75 251 GLY A CA 1
ATOM 1771 C C . GLY A 1 251 ? 41.245 0.167 -50.831 1.00 94.75 251 GLY A C 1
ATOM 1772 O O . GLY A 1 251 ? 41.771 -0.919 -50.586 1.00 94.75 251 GLY A O 1
ATOM 1773 N N . GLY A 1 252 ? 41.173 0.653 -52.069 1.00 93.12 252 GLY A N 1
ATOM 1774 C CA . GLY A 1 252 ? 41.622 -0.081 -53.252 1.00 93.12 252 GLY A CA 1
ATOM 1775 C C . GLY A 1 252 ? 42.154 0.830 -54.355 1.00 93.12 252 GLY A C 1
ATOM 1776 O O . GLY A 1 252 ? 41.498 1.805 -54.728 1.00 93.12 252 GLY A O 1
ATOM 1777 N N . GLY A 1 253 ? 43.317 0.494 -54.917 1.00 93.62 253 GLY A N 1
ATOM 1778 C CA . GLY A 1 253 ? 43.949 1.233 -56.012 1.00 93.62 253 GLY A CA 1
ATOM 1779 C C . GLY A 1 253 ? 44.428 0.346 -57.165 1.00 93.62 253 GLY A C 1
ATOM 1780 O O . GLY A 1 253 ? 45.198 -0.590 -56.940 1.00 93.62 253 GLY A O 1
ATOM 1781 N N . ALA A 1 254 ? 44.070 0.679 -58.411 1.00 94.81 254 ALA A N 1
ATOM 1782 C CA . ALA A 1 254 ? 44.618 -0.004 -59.588 1.00 94.81 254 ALA A CA 1
ATOM 1783 C C . ALA A 1 254 ? 44.809 0.891 -60.824 1.00 94.81 254 ALA A C 1
ATOM 1785 O O . ALA A 1 254 ? 44.170 1.926 -60.965 1.00 94.81 254 ALA A O 1
ATOM 1786 N N . ALA A 1 255 ? 45.655 0.486 -61.777 1.00 91.44 255 ALA A N 1
ATOM 1787 C CA . ALA A 1 255 ? 45.676 1.133 -63.097 1.00 91.44 255 ALA A CA 1
ATOM 1788 C C . ALA A 1 255 ? 44.502 0.663 -63.980 1.00 91.44 255 ALA A C 1
ATOM 1790 O O . ALA A 1 255 ? 44.034 1.415 -64.830 1.00 91.44 255 ALA A O 1
ATOM 1791 N N . GLY A 1 256 ? 44.007 -0.560 -63.768 1.00 93.75 256 GLY A N 1
ATOM 1792 C CA . GLY A 1 256 ? 42.801 -1.091 -64.405 1.00 93.75 256 GLY A CA 1
ATOM 1793 C C . GLY A 1 256 ? 41.533 -0.781 -63.608 1.00 93.75 256 GLY A C 1
ATOM 1794 O O . GLY A 1 256 ? 40.990 0.315 -63.744 1.00 93.75 256 GLY A O 1
ATOM 1795 N N . ILE A 1 257 ? 41.057 -1.750 -62.819 1.00 95.00 257 ILE A N 1
ATOM 1796 C CA . ILE A 1 257 ? 39.776 -1.699 -62.088 1.00 95.00 257 ILE A CA 1
ATOM 1797 C C . ILE A 1 257 ? 39.993 -1.782 -60.570 1.00 95.00 257 ILE A C 1
ATOM 1799 O O . ILE A 1 257 ? 40.830 -2.557 -60.113 1.00 95.00 257 ILE A O 1
ATOM 1803 N N . SER A 1 258 ? 39.221 -1.031 -59.784 1.00 96.12 258 SER A N 1
ATOM 1804 C CA . SER A 1 258 ? 39.224 -1.127 -58.317 1.00 96.12 258 SER A CA 1
ATOM 1805 C C . SER A 1 258 ? 37.812 -1.299 -57.772 1.00 96.12 258 SER A C 1
ATOM 1807 O O . SER A 1 258 ? 36.926 -0.530 -58.132 1.00 96.12 258 SER A O 1
ATOM 1809 N N . ILE A 1 259 ? 37.608 -2.291 -56.910 1.00 95.25 259 ILE A N 1
ATOM 1810 C CA . ILE A 1 259 ? 36.335 -2.532 -56.230 1.00 95.25 259 ILE A CA 1
ATOM 1811 C C . ILE A 1 259 ? 36.594 -2.597 -54.729 1.00 95.25 259 ILE A C 1
ATOM 1813 O O . ILE A 1 259 ? 37.465 -3.353 -54.283 1.00 95.25 259 ILE A O 1
ATOM 1817 N N . THR A 1 260 ? 35.844 -1.821 -53.955 1.00 96.56 260 THR A N 1
ATOM 1818 C CA . THR A 1 260 ? 35.903 -1.859 -52.490 1.00 96.56 260 THR A CA 1
ATOM 1819 C C . THR A 1 260 ? 34.530 -2.060 -51.860 1.00 96.56 260 THR A C 1
ATOM 1821 O O . THR A 1 260 ? 33.517 -1.768 -52.479 1.00 96.56 260 THR A O 1
ATOM 1824 N N . GLY A 1 261 ? 34.474 -2.556 -50.630 1.00 96.56 261 GLY A N 1
ATOM 1825 C CA . GLY A 1 261 ? 33.230 -2.650 -49.868 1.00 96.56 261 GLY A CA 1
ATOM 1826 C C . GLY A 1 261 ? 33.503 -2.572 -48.374 1.00 96.56 261 GLY A C 1
ATOM 1827 O O . GLY A 1 261 ? 34.428 -3.232 -47.905 1.00 96.56 261 GLY A O 1
ATOM 1828 N N . ALA A 1 262 ? 32.751 -1.751 -47.651 1.00 97.81 262 ALA A N 1
ATOM 1829 C CA . ALA A 1 262 ? 32.900 -1.598 -46.210 1.00 97.81 262 ALA A CA 1
ATOM 1830 C C . ALA A 1 262 ? 31.541 -1.690 -45.517 1.00 97.81 262 ALA A C 1
ATOM 1832 O O . ALA A 1 262 ? 30.684 -0.853 -45.774 1.00 97.81 262 ALA A O 1
ATOM 1833 N N . ASP A 1 263 ? 31.398 -2.638 -44.592 1.00 97.81 263 ASP A N 1
ATOM 1834 C CA . ASP A 1 263 ? 30.172 -2.845 -43.818 1.00 97.81 263 ASP A CA 1
ATOM 1835 C C . ASP A 1 263 ? 30.452 -2.674 -42.319 1.00 97.81 263 ASP A C 1
ATOM 1837 O O . ASP A 1 26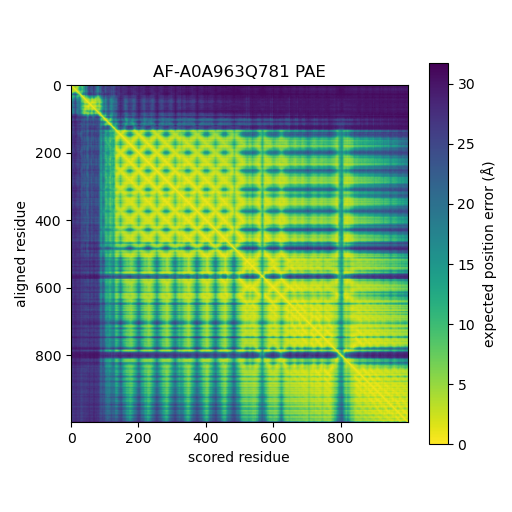3 ? 31.454 -3.186 -41.810 1.00 97.81 263 ASP A O 1
ATOM 1841 N N . ALA A 1 264 ? 29.604 -1.929 -41.604 1.00 97.81 264 ALA A N 1
ATOM 1842 C CA . ALA A 1 264 ? 29.704 -1.712 -40.159 1.00 97.81 264 ALA A CA 1
ATOM 1843 C C . ALA A 1 264 ? 28.334 -1.788 -39.471 1.00 97.81 264 ALA A C 1
ATOM 1845 O O . ALA A 1 264 ? 27.506 -0.884 -39.591 1.00 97.81 264 ALA A O 1
ATOM 1846 N N . ILE A 1 265 ? 28.103 -2.844 -38.694 1.00 97.81 265 ILE A N 1
ATOM 1847 C CA . ILE A 1 265 ? 26.813 -3.104 -38.052 1.00 97.81 265 ILE A CA 1
ATOM 1848 C C . ILE A 1 265 ? 26.963 -3.171 -36.531 1.00 97.81 265 ILE A C 1
ATOM 1850 O O . ILE A 1 265 ? 27.807 -3.899 -36.012 1.00 97.81 265 ILE A O 1
ATOM 1854 N N . ALA A 1 266 ? 26.106 -2.438 -35.821 1.00 97.25 266 ALA A N 1
ATOM 1855 C CA . ALA A 1 266 ? 25.863 -2.580 -34.392 1.00 97.25 266 ALA A CA 1
ATOM 1856 C C . ALA A 1 266 ? 24.403 -2.984 -34.171 1.00 97.25 266 ALA A C 1
ATOM 1858 O O . ALA A 1 266 ? 23.483 -2.277 -34.583 1.00 97.25 266 ALA A O 1
ATOM 1859 N N . GLU A 1 267 ? 24.192 -4.109 -33.504 1.00 96.38 267 GLU A N 1
ATOM 1860 C CA . GLU A 1 267 ? 22.876 -4.655 -33.188 1.00 96.38 267 GLU A CA 1
ATOM 1861 C C . GLU A 1 267 ? 22.752 -4.828 -31.676 1.00 96.38 267 GLU A C 1
ATOM 1863 O O . GLU A 1 267 ? 23.625 -5.424 -31.051 1.00 96.38 267 GLU A O 1
ATOM 1868 N N . ALA A 1 268 ? 21.679 -4.309 -31.083 1.00 95.94 268 ALA A N 1
ATOM 1869 C CA . ALA A 1 268 ? 21.380 -4.464 -29.666 1.00 95.94 268 ALA A CA 1
ATOM 1870 C C . ALA A 1 268 ? 20.006 -5.114 -29.473 1.00 95.94 268 ALA A C 1
ATOM 1872 O O . ALA A 1 268 ? 18.984 -4.568 -29.902 1.00 95.94 268 ALA A O 1
ATOM 1873 N N . LEU A 1 269 ? 19.969 -6.254 -28.778 1.00 94.81 269 LEU A N 1
ATOM 1874 C CA . LEU A 1 269 ? 18.749 -7.011 -28.485 1.00 94.81 269 LEU A CA 1
ATOM 1875 C C . LEU A 1 269 ? 18.499 -7.159 -26.970 1.00 94.81 269 LEU A C 1
ATOM 1877 O O . LEU A 1 269 ? 18.441 -8.286 -26.479 1.00 94.81 269 LEU A O 1
ATOM 1881 N N . PRO A 1 270 ? 18.337 -6.057 -26.208 1.00 94.38 270 PRO A N 1
ATOM 1882 C CA . PRO A 1 270 ? 18.160 -6.151 -24.765 1.00 94.38 270 PRO A CA 1
ATOM 1883 C C . PRO A 1 270 ? 16.840 -6.788 -24.339 1.00 94.38 270 PRO A C 1
ATOM 1885 O O . PRO A 1 270 ? 15.799 -6.596 -24.978 1.00 94.38 270 PRO A O 1
ATOM 1888 N N . ILE A 1 271 ? 16.898 -7.444 -23.181 1.00 91.88 271 ILE A N 1
ATOM 1889 C CA . ILE A 1 271 ? 15.760 -7.791 -22.331 1.00 91.88 271 ILE A CA 1
ATOM 1890 C C . ILE A 1 271 ? 16.024 -7.178 -20.953 1.00 91.88 271 ILE A C 1
ATOM 1892 O O . ILE A 1 271 ? 16.995 -7.547 -20.289 1.00 91.88 271 ILE A O 1
ATOM 1896 N N . THR A 1 272 ? 15.177 -6.239 -20.525 1.00 97.62 272 THR A N 1
ATOM 1897 C CA . THR A 1 272 ? 15.236 -5.647 -19.178 1.00 97.62 272 THR A CA 1
ATOM 1898 C C . THR A 1 272 ? 13.955 -5.979 -18.421 1.00 97.62 272 THR A C 1
ATOM 1900 O O . THR A 1 272 ? 12.882 -5.529 -18.825 1.00 97.62 272 THR A O 1
ATOM 1903 N N . LEU A 1 273 ? 14.047 -6.731 -17.320 1.00 98.25 273 LEU A N 1
ATOM 1904 C CA . LEU A 1 273 ? 12.871 -7.180 -16.566 1.00 98.25 273 LEU A CA 1
ATOM 1905 C C . LEU A 1 273 ? 13.035 -7.006 -15.051 1.00 98.25 273 LEU A C 1
ATOM 1907 O O . LEU A 1 273 ? 13.842 -7.695 -14.431 1.00 98.25 273 LEU A O 1
ATOM 1911 N N . ALA A 1 274 ? 12.191 -6.177 -14.442 1.00 98.62 274 ALA A N 1
ATOM 1912 C CA . ALA A 1 274 ? 11.942 -6.189 -13.003 1.00 98.62 274 ALA A CA 1
ATOM 1913 C C . ALA A 1 274 ? 10.619 -6.921 -12.727 1.00 98.62 274 ALA A C 1
ATOM 1915 O O . ALA A 1 274 ? 9.557 -6.480 -13.166 1.00 98.62 274 ALA A O 1
ATOM 1916 N N . ASN A 1 275 ? 10.678 -8.060 -12.035 1.00 98.44 275 ASN A N 1
ATOM 1917 C CA . ASN A 1 275 ? 9.538 -8.957 -11.840 1.00 98.44 275 ASN A CA 1
ATOM 1918 C C . ASN A 1 275 ? 9.237 -9.195 -10.362 1.00 98.44 275 ASN A C 1
ATOM 1920 O O . ASN A 1 275 ? 10.108 -9.653 -9.620 1.00 98.44 275 ASN A O 1
ATOM 1924 N N . ILE A 1 276 ? 7.981 -9.025 -9.965 1.00 98.62 276 ILE A N 1
ATOM 1925 C CA . ILE A 1 276 ? 7.477 -9.513 -8.682 1.00 98.62 276 ILE A CA 1
ATOM 1926 C C . ILE A 1 276 ? 6.691 -10.795 -8.924 1.00 98.62 276 ILE A C 1
ATOM 1928 O O . ILE A 1 276 ? 5.668 -10.770 -9.601 1.00 98.62 276 ILE A O 1
ATOM 1932 N N . GLY A 1 277 ? 7.202 -11.910 -8.398 1.00 98.25 277 GLY A N 1
ATOM 1933 C CA . GLY A 1 277 ? 6.650 -13.243 -8.616 1.00 98.25 277 GLY A CA 1
ATOM 1934 C C . GLY A 1 277 ? 5.254 -13.440 -8.029 1.00 98.25 277 GLY A C 1
ATOM 1935 O O . GLY A 1 277 ? 4.841 -12.765 -7.085 1.00 98.25 277 GLY A O 1
ATOM 1936 N N . ALA A 1 278 ? 4.528 -14.416 -8.575 1.00 98.50 278 ALA A N 1
ATOM 1937 C CA . ALA A 1 278 ? 3.149 -14.688 -8.185 1.00 98.50 278 ALA A CA 1
ATOM 1938 C C . ALA A 1 278 ? 3.024 -14.965 -6.677 1.00 98.50 278 ALA A C 1
ATOM 1940 O O . ALA A 1 278 ? 3.797 -15.739 -6.108 1.00 98.50 278 ALA A O 1
ATOM 1941 N N . GLY A 1 279 ? 2.049 -14.343 -6.016 1.00 97.81 279 GLY A N 1
ATOM 1942 C CA . GLY A 1 279 ? 1.831 -14.501 -4.575 1.00 97.81 279 GLY A CA 1
ATOM 1943 C C . GLY A 1 279 ? 2.941 -13.948 -3.672 1.00 97.81 279 GLY A C 1
ATOM 1944 O O . GLY A 1 279 ? 2.890 -14.207 -2.471 1.00 97.81 279 GLY A O 1
ATOM 1945 N N . ALA A 1 280 ? 3.950 -13.249 -4.208 1.00 98.50 280 ALA A N 1
ATOM 1946 C CA . ALA A 1 280 ? 4.959 -12.588 -3.384 1.00 98.50 280 ALA A CA 1
ATOM 1947 C C . ALA A 1 280 ? 4.325 -11.478 -2.526 1.00 98.50 280 ALA A C 1
ATOM 1949 O O . ALA A 1 280 ? 3.345 -10.867 -2.937 1.00 98.50 280 ALA A O 1
ATOM 1950 N N . ASP A 1 281 ? 4.882 -11.231 -1.346 1.00 98.44 281 ASP A N 1
ATOM 1951 C CA . ASP A 1 281 ? 4.412 -10.270 -0.346 1.00 98.44 281 ASP A CA 1
ATOM 1952 C C . ASP A 1 281 ? 5.580 -9.364 0.060 1.00 98.44 281 ASP A C 1
ATOM 1954 O O . ASP A 1 281 ? 6.524 -9.815 0.712 1.00 98.44 281 ASP A O 1
ATOM 1958 N N . LEU A 1 282 ? 5.556 -8.109 -0.377 1.00 98.50 282 LEU A N 1
ATOM 1959 C CA . LEU A 1 282 ? 6.550 -7.088 -0.061 1.00 98.50 282 LEU A CA 1
ATOM 1960 C C . LEU A 1 282 ? 5.897 -6.036 0.833 1.00 98.50 282 LEU A C 1
ATOM 1962 O O . LEU A 1 282 ? 4.907 -5.423 0.439 1.00 98.50 282 LEU A O 1
ATOM 1966 N N . HIS A 1 283 ? 6.493 -5.789 1.993 1.00 98.44 283 HIS A N 1
ATOM 1967 C CA . HIS A 1 283 ? 6.069 -4.748 2.921 1.00 98.44 283 HIS A CA 1
ATOM 1968 C C . HIS A 1 283 ? 7.271 -3.892 3.331 1.00 98.44 283 HIS A C 1
ATOM 1970 O O . HIS A 1 283 ? 8.282 -4.444 3.778 1.00 98.44 283 HIS A O 1
ATOM 1976 N N . ALA A 1 284 ? 7.149 -2.573 3.205 1.00 97.69 284 ALA A N 1
ATOM 1977 C CA . ALA A 1 284 ? 8.158 -1.601 3.617 1.00 97.69 284 ALA A CA 1
ATOM 1978 C C . ALA A 1 284 ? 7.533 -0.508 4.494 1.00 97.69 284 ALA A C 1
ATOM 1980 O O . ALA A 1 284 ? 6.537 0.091 4.087 1.00 97.69 284 ALA A O 1
ATOM 1981 N N . ASP A 1 285 ? 8.155 -0.217 5.640 1.00 94.00 285 ASP A N 1
ATOM 1982 C CA . ASP A 1 285 ? 7.806 0.955 6.461 1.00 94.00 285 ASP A CA 1
ATOM 1983 C C . ASP A 1 285 ? 8.169 2.273 5.735 1.00 94.00 285 ASP A C 1
ATOM 1985 O O . ASP A 1 285 ? 7.605 3.325 6.033 1.00 94.00 285 ASP A O 1
ATOM 1989 N N . GLY A 1 286 ? 9.120 2.219 4.791 1.00 94.88 286 GLY A N 1
ATOM 1990 C CA . GLY A 1 286 ? 9.488 3.311 3.889 1.00 94.88 286 GLY A CA 1
ATOM 1991 C C . GLY A 1 286 ? 8.865 3.178 2.494 1.00 94.88 286 GLY A C 1
ATOM 1992 O O . GLY A 1 286 ? 7.679 2.871 2.334 1.00 94.88 286 GLY A O 1
ATOM 1993 N N . ASP A 1 287 ? 9.681 3.414 1.469 1.00 98.19 287 ASP A N 1
ATOM 1994 C CA . ASP A 1 287 ? 9.280 3.369 0.064 1.00 98.19 287 ASP A CA 1
ATOM 1995 C C . ASP A 1 287 ? 9.519 1.987 -0.564 1.00 98.19 287 ASP A C 1
ATOM 1997 O O . ASP A 1 287 ? 10.457 1.259 -0.228 1.00 98.19 287 ASP A O 1
ATOM 2001 N N . ILE A 1 288 ? 8.712 1.640 -1.569 1.00 98.75 288 ILE A N 1
ATOM 2002 C CA . ILE A 1 288 ? 8.999 0.520 -2.473 1.00 98.75 288 ILE A CA 1
ATOM 2003 C C . ILE A 1 288 ? 9.238 1.061 -3.880 1.00 98.75 288 ILE A C 1
ATOM 2005 O O . ILE A 1 288 ? 8.422 1.784 -4.443 1.00 98.75 288 ILE A O 1
ATOM 2009 N N . ASN A 1 289 ? 10.353 0.660 -4.478 1.00 98.69 289 ASN A N 1
ATOM 2010 C CA . ASN A 1 289 ? 10.850 1.174 -5.742 1.00 98.69 289 ASN A CA 1
ATOM 2011 C C . ASN A 1 289 ? 11.132 0.032 -6.727 1.00 98.69 289 ASN A C 1
ATOM 2013 O O . ASN A 1 289 ? 12.069 -0.741 -6.528 1.00 98.69 289 ASN A O 1
ATOM 2017 N N . ILE A 1 290 ? 10.348 -0.068 -7.803 1.00 98.75 290 ILE A N 1
ATOM 2018 C CA . ILE A 1 290 ? 10.493 -1.092 -8.844 1.00 98.75 290 ILE A CA 1
ATOM 2019 C C . ILE A 1 290 ? 10.879 -0.433 -10.173 1.00 98.75 290 ILE A C 1
ATOM 2021 O O . ILE A 1 290 ? 10.073 0.265 -10.791 1.00 98.75 290 ILE A O 1
ATOM 2025 N N . TYR A 1 291 ? 12.110 -0.672 -10.624 1.00 98.56 291 TYR A N 1
ATOM 2026 C CA . TYR A 1 291 ? 12.722 -0.004 -11.772 1.00 98.56 291 TYR A CA 1
ATOM 2027 C C . TYR A 1 291 ? 13.095 -0.979 -12.893 1.00 98.56 291 TYR A C 1
ATOM 2029 O O . TYR A 1 291 ? 13.784 -1.970 -12.667 1.00 98.56 291 TYR A O 1
ATOM 2037 N N . ALA A 1 292 ? 12.727 -0.643 -14.129 1.00 98.56 292 ALA A N 1
ATOM 2038 C CA . ALA A 1 292 ? 13.294 -1.239 -15.337 1.00 98.56 292 ALA A CA 1
ATOM 2039 C C . ALA A 1 292 ? 13.843 -0.124 -16.237 1.00 98.56 292 ALA A C 1
ATOM 2041 O O . ALA A 1 292 ? 13.098 0.774 -16.633 1.00 98.56 292 ALA A O 1
ATOM 2042 N N . ARG A 1 293 ? 15.144 -0.151 -16.545 1.00 97.94 293 ARG A N 1
ATOM 2043 C CA . ARG A 1 293 ? 15.837 0.927 -17.270 1.00 97.94 293 ARG A CA 1
ATOM 2044 C C . ARG A 1 293 ? 16.632 0.409 -18.465 1.00 97.94 293 ARG A C 1
ATOM 2046 O O . ARG A 1 293 ? 17.313 -0.613 -18.383 1.00 97.94 293 ARG A O 1
ATOM 2053 N N . MET A 1 294 ? 16.570 1.122 -19.586 1.00 95.88 294 MET A N 1
ATOM 2054 C CA . MET A 1 294 ? 17.366 0.814 -20.774 1.00 95.88 294 MET A CA 1
ATOM 2055 C C . MET A 1 294 ? 17.906 2.080 -21.439 1.00 95.88 294 MET A C 1
ATOM 2057 O O . MET A 1 294 ? 17.200 3.081 -21.549 1.00 95.88 294 MET A O 1
ATOM 2061 N N . GLY A 1 295 ? 19.143 2.024 -21.935 1.00 94.94 295 GLY A N 1
ATOM 20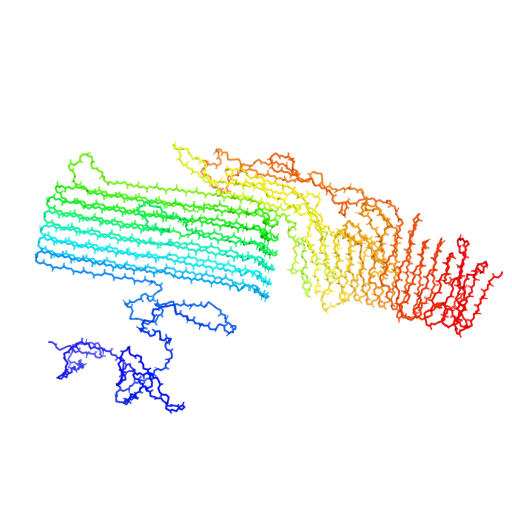62 C CA . GLY A 1 295 ? 19.690 3.066 -22.800 1.00 94.94 295 GLY A CA 1
ATOM 2063 C C . GLY A 1 295 ? 20.803 2.566 -23.716 1.00 94.94 295 GLY A C 1
ATOM 2064 O O . GLY A 1 295 ? 21.444 1.558 -23.428 1.00 94.94 295 GLY A O 1
ATOM 2065 N N . ALA A 1 296 ? 21.078 3.288 -24.804 1.00 94.56 296 ALA A N 1
ATOM 2066 C CA . ALA A 1 296 ? 22.080 2.882 -25.792 1.00 94.56 296 ALA A CA 1
ATOM 2067 C C . ALA A 1 296 ? 22.785 4.075 -26.448 1.00 94.56 296 ALA A C 1
ATOM 2069 O O . ALA A 1 296 ? 22.129 5.033 -26.838 1.00 94.56 296 ALA A O 1
ATOM 2070 N N . LYS A 1 297 ? 24.106 4.016 -26.621 1.00 95.00 297 LYS A N 1
ATOM 2071 C CA . LYS A 1 297 ? 24.891 5.093 -27.237 1.00 95.00 297 LYS A CA 1
ATOM 2072 C C . LYS A 1 297 ? 25.917 4.580 -28.236 1.00 95.00 297 LYS A C 1
ATOM 2074 O O . LYS A 1 297 ? 26.490 3.515 -28.032 1.00 95.00 297 LYS A O 1
ATOM 2079 N N . GLY A 1 298 ? 26.234 5.393 -29.237 1.00 94.44 298 GLY A N 1
ATOM 2080 C CA . GLY A 1 298 ? 27.461 5.265 -30.012 1.00 94.44 298 GLY A CA 1
ATOM 2081 C C . GLY A 1 298 ? 27.313 5.511 -31.508 1.00 94.44 298 GLY A C 1
ATOM 2082 O O . GLY A 1 298 ? 26.323 6.072 -31.979 1.00 94.44 298 GLY A O 1
ATOM 2083 N N . THR A 1 299 ? 28.371 5.185 -32.252 1.00 96.88 299 THR A N 1
ATOM 2084 C CA . THR A 1 299 ? 28.487 5.481 -33.686 1.00 96.88 299 THR A CA 1
ATOM 2085 C C . THR A 1 299 ? 29.120 4.319 -34.437 1.00 96.88 299 THR A C 1
ATOM 2087 O O . THR A 1 299 ? 30.214 3.881 -34.084 1.00 96.88 299 THR A O 1
ATOM 2090 N N . VAL A 1 300 ? 28.476 3.872 -35.514 1.00 97.62 300 VAL A N 1
ATOM 2091 C CA . VAL A 1 300 ? 29.100 2.992 -36.513 1.00 97.62 300 VAL A CA 1
ATOM 2092 C C . VAL A 1 300 ? 29.388 3.752 -37.795 1.00 97.62 300 VAL A C 1
ATOM 2094 O O . VAL A 1 300 ? 28.570 4.549 -38.261 1.00 97.62 300 VAL A O 1
ATOM 2097 N N . LYS A 1 301 ? 30.567 3.501 -38.362 1.00 98.12 301 LYS A N 1
ATOM 2098 C CA . LYS A 1 301 ? 31.041 4.151 -39.575 1.00 98.12 301 LYS A CA 1
ATOM 2099 C C . LYS A 1 301 ? 31.499 3.139 -40.619 1.00 98.12 301 LYS A C 1
ATOM 2101 O O . LYS A 1 301 ? 32.266 2.241 -40.286 1.00 98.12 301 LYS A O 1
ATOM 2106 N N . ALA A 1 302 ? 31.123 3.340 -41.877 1.00 98.12 302 ALA A N 1
ATOM 2107 C CA . ALA A 1 302 ? 31.683 2.599 -43.004 1.00 98.12 302 ALA A CA 1
ATOM 2108 C C . ALA A 1 302 ? 32.245 3.537 -44.081 1.00 98.12 302 ALA A C 1
ATOM 2110 O O . ALA A 1 302 ? 31.565 4.450 -44.549 1.00 98.12 302 ALA A O 1
ATOM 2111 N N . ASP A 1 303 ? 33.498 3.319 -44.478 1.00 97.62 303 ASP A N 1
ATOM 2112 C CA . ASP A 1 303 ? 34.201 4.111 -45.487 1.00 97.62 303 ASP A CA 1
ATOM 2113 C C . ASP A 1 303 ? 34.737 3.205 -46.609 1.00 97.62 303 ASP A C 1
ATOM 2115 O O . ASP A 1 303 ? 35.604 2.360 -46.378 1.00 97.62 303 ASP A O 1
ATOM 2119 N N . SER A 1 304 ? 34.304 3.440 -47.847 1.00 97.19 304 SER A N 1
ATOM 2120 C CA . SER A 1 304 ? 34.758 2.701 -49.034 1.00 97.19 304 SER A CA 1
ATOM 2121 C C . SER A 1 304 ? 35.448 3.647 -50.018 1.00 97.19 304 SER A C 1
ATOM 2123 O O . SER A 1 304 ? 34.921 4.711 -50.347 1.00 97.19 304 SER A O 1
ATOM 2125 N N . LYS A 1 305 ? 36.667 3.313 -50.459 1.00 97.00 305 LYS A N 1
ATOM 2126 C CA . LYS A 1 305 ? 37.492 4.151 -51.347 1.00 97.00 305 LYS A CA 1
ATOM 2127 C C . LYS A 1 305 ? 38.122 3.337 -52.474 1.00 97.00 305 LYS A C 1
ATOM 2129 O O . LYS A 1 305 ? 39.155 2.693 -52.275 1.00 97.00 305 LYS A O 1
ATOM 2134 N N . ALA A 1 306 ? 37.576 3.470 -53.680 1.00 95.88 306 ALA A N 1
ATOM 2135 C CA . ALA A 1 306 ? 38.057 2.789 -54.877 1.00 95.88 306 ALA A CA 1
ATOM 2136 C C . ALA A 1 306 ? 38.614 3.774 -55.917 1.00 95.88 306 ALA A C 1
ATOM 2138 O O . ALA A 1 306 ? 37.892 4.574 -56.510 1.00 95.88 306 ALA A O 1
ATOM 2139 N N . TYR A 1 307 ? 39.906 3.687 -56.223 1.00 95.31 307 TYR A N 1
ATOM 2140 C CA . TYR A 1 307 ? 40.532 4.523 -57.249 1.00 95.31 307 TYR A CA 1
ATOM 2141 C C . TYR A 1 307 ? 41.142 3.668 -58.350 1.00 95.31 307 TYR A C 1
ATOM 2143 O O . TYR A 1 307 ? 41.888 2.727 -58.079 1.00 95.31 307 TYR A O 1
ATOM 2151 N N . ALA A 1 308 ? 40.822 3.980 -59.603 1.00 94.81 308 ALA A N 1
ATOM 2152 C CA . ALA A 1 308 ? 41.251 3.166 -60.729 1.00 94.81 308 ALA A CA 1
ATOM 2153 C C . ALA A 1 308 ? 41.565 3.992 -61.981 1.00 94.81 308 ALA A C 1
ATOM 2155 O O . ALA A 1 308 ? 41.130 5.130 -62.099 1.00 94.81 308 ALA A O 1
ATOM 2156 N N . GLY A 1 309 ? 42.294 3.433 -62.948 1.00 90.50 309 GLY A N 1
ATOM 2157 C CA . GLY A 1 309 ? 42.490 4.097 -64.242 1.00 90.50 309 GLY A CA 1
ATOM 2158 C C . GLY A 1 309 ? 41.290 3.950 -65.181 1.00 90.50 309 GLY A C 1
ATOM 2159 O O . GLY A 1 309 ? 40.946 4.909 -65.866 1.00 90.50 309 GLY A O 1
ATOM 2160 N N . LEU A 1 310 ? 40.626 2.788 -65.200 1.00 91.25 310 LEU A N 1
ATOM 2161 C CA . LEU A 1 310 ? 39.504 2.502 -66.104 1.00 91.25 310 LEU A CA 1
ATOM 2162 C C . LEU A 1 310 ? 38.145 2.564 -65.405 1.00 91.25 310 LEU A C 1
ATOM 2164 O O . LEU A 1 310 ? 37.256 3.262 -65.881 1.00 91.25 310 LEU A O 1
ATOM 2168 N N . GLY A 1 311 ? 37.976 1.834 -64.302 1.00 92.50 311 GLY A N 1
ATOM 2169 C CA . GLY A 1 311 ? 36.685 1.716 -63.626 1.00 92.50 311 GLY A CA 1
ATOM 2170 C C . GLY A 1 311 ? 36.840 1.487 -62.132 1.00 92.50 311 GLY A C 1
ATOM 2171 O O . GLY A 1 311 ? 37.658 0.669 -61.717 1.00 92.50 311 GLY A O 1
ATOM 2172 N N . SER A 1 312 ? 36.076 2.204 -61.323 1.00 94.25 312 SER A N 1
ATOM 2173 C CA . SER A 1 312 ? 36.076 2.035 -59.874 1.00 94.25 312 SER A CA 1
ATOM 2174 C C . SER A 1 312 ? 34.666 1.949 -59.315 1.00 94.25 312 SER A C 1
ATOM 2176 O O . SER A 1 312 ? 33.710 2.379 -59.946 1.00 94.25 312 SER A O 1
ATOM 2178 N N . GLY A 1 313 ? 34.520 1.376 -58.133 1.00 92.19 313 GLY A N 1
ATOM 2179 C CA . GLY A 1 313 ? 33.236 1.365 -57.457 1.00 92.19 313 GLY A CA 1
ATOM 2180 C C . GLY A 1 313 ? 33.319 0.698 -56.106 1.00 92.19 313 GLY A C 1
ATOM 2181 O O . GLY A 1 313 ? 34.321 0.054 -55.778 1.00 92.19 313 GLY A O 1
ATOM 2182 N N . GLY A 1 314 ? 32.277 0.869 -55.315 1.00 91.38 314 GLY A N 1
ATOM 2183 C CA . GLY A 1 314 ? 32.228 0.219 -54.028 1.00 91.38 314 GLY A CA 1
ATOM 2184 C C . GLY A 1 314 ? 31.116 0.696 -53.126 1.00 91.38 314 GLY A C 1
ATOM 2185 O O . GLY A 1 314 ? 30.790 1.879 -53.116 1.00 91.38 314 GLY A O 1
ATOM 2186 N N . ALA A 1 315 ? 30.608 -0.240 -52.333 1.00 95.00 315 ALA A N 1
ATOM 2187 C CA . ALA A 1 315 ? 29.557 0.007 -51.363 1.00 95.00 315 ALA A CA 1
ATOM 2188 C C . ALA A 1 315 ? 30.140 0.396 -49.996 1.00 95.00 315 ALA A C 1
ATOM 2190 O O . ALA A 1 315 ? 31.224 -0.065 -49.617 1.00 95.00 315 ALA A O 1
ATOM 2191 N N . ALA A 1 316 ? 29.434 1.244 -49.258 1.00 97.38 316 ALA A N 1
ATOM 2192 C CA . ALA A 1 316 ? 29.657 1.485 -47.841 1.00 97.38 316 ALA A CA 1
ATOM 2193 C C . ALA A 1 316 ? 28.322 1.397 -47.093 1.00 97.38 316 ALA A C 1
ATOM 2195 O O . ALA A 1 316 ? 27.461 2.253 -47.296 1.00 97.38 316 ALA A O 1
ATOM 2196 N N . GLU A 1 317 ? 28.172 0.421 -46.199 1.00 97.81 317 GLU A N 1
ATOM 2197 C CA . GLU A 1 317 ? 26.958 0.225 -45.404 1.00 97.81 317 GLU A CA 1
ATOM 2198 C C . GLU A 1 317 ? 27.234 0.378 -43.905 1.00 97.81 317 GLU A C 1
ATOM 2200 O O . GLU A 1 317 ? 28.127 -0.258 -43.347 1.00 97.81 317 GLU A O 1
ATOM 2205 N N . ALA A 1 318 ? 26.438 1.191 -43.210 1.00 98.06 318 ALA A N 1
ATOM 2206 C CA . ALA A 1 318 ? 26.475 1.270 -41.754 1.00 98.06 318 ALA A CA 1
ATOM 2207 C C . ALA A 1 318 ? 25.071 1.148 -41.175 1.00 98.06 318 ALA A C 1
ATOM 2209 O O . ALA A 1 318 ? 24.152 1.838 -41.614 1.00 98.06 318 ALA A O 1
ATOM 2210 N N . TYR A 1 319 ? 24.902 0.298 -40.163 1.00 97.88 319 TYR A N 1
ATOM 2211 C CA . TYR A 1 319 ? 23.612 0.101 -39.513 1.00 97.88 319 TYR A CA 1
ATOM 2212 C C . TYR A 1 319 ? 23.759 0.012 -37.995 1.00 97.88 319 TYR A C 1
ATOM 2214 O O . TYR A 1 319 ? 24.400 -0.895 -37.475 1.00 97.88 319 TYR A O 1
ATOM 2222 N N . TRP A 1 320 ? 23.131 0.944 -37.279 1.00 97.25 320 TRP A N 1
ATOM 2223 C CA . TRP A 1 320 ? 22.906 0.836 -35.843 1.00 97.25 320 TRP A CA 1
ATOM 2224 C C . TRP A 1 320 ? 21.451 0.489 -35.502 1.00 97.25 320 TRP A C 1
ATOM 2226 O O . TRP A 1 320 ? 20.547 1.271 -35.801 1.00 97.25 320 TRP A O 1
ATOM 2236 N N . ALA A 1 321 ? 21.200 -0.612 -34.797 1.00 96.69 321 ALA A N 1
ATOM 2237 C CA . ALA A 1 321 ? 19.851 -1.014 -34.403 1.00 96.69 321 ALA A CA 1
ATOM 2238 C C . ALA A 1 321 ? 19.719 -1.313 -32.900 1.00 96.69 321 ALA A C 1
ATOM 2240 O O . ALA A 1 321 ? 20.493 -2.080 -32.337 1.00 96.69 321 ALA A O 1
ATOM 2241 N N . ILE A 1 322 ? 18.683 -0.754 -32.266 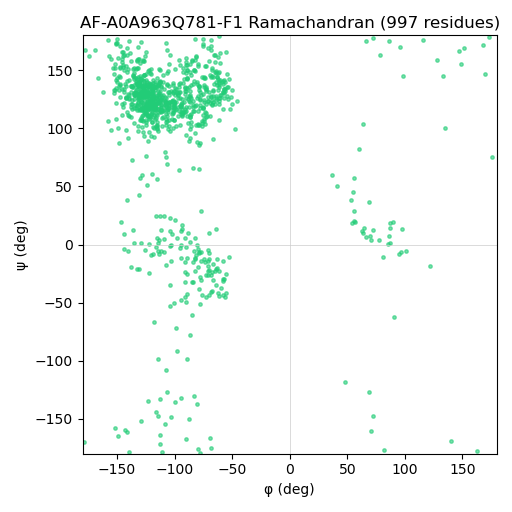1.00 95.38 322 ILE A N 1
ATOM 2242 C CA . ILE A 1 322 ? 18.050 -1.322 -31.068 1.00 95.38 322 ILE A CA 1
ATOM 2243 C C . ILE A 1 322 ? 16.856 -2.134 -31.570 1.00 95.38 322 ILE A C 1
ATOM 2245 O O . ILE A 1 322 ? 15.833 -1.570 -31.969 1.00 95.38 322 ILE A O 1
ATOM 2249 N N . GLY A 1 323 ? 17.019 -3.453 -31.604 1.00 93.69 323 GLY A N 1
ATOM 2250 C CA . GLY A 1 323 ? 16.257 -4.370 -32.447 1.00 93.69 323 GLY A CA 1
ATOM 2251 C C . GLY A 1 323 ? 17.160 -5.070 -33.466 1.00 93.69 323 GLY A C 1
ATOM 2252 O O . GLY A 1 323 ? 18.349 -4.784 -33.548 1.00 93.69 323 GLY A O 1
ATOM 2253 N N . ALA A 1 324 ? 16.596 -6.000 -34.235 1.00 93.56 324 ALA A N 1
ATOM 2254 C CA . ALA A 1 324 ? 17.336 -6.730 -35.258 1.00 93.56 324 ALA A CA 1
ATOM 2255 C C . ALA A 1 324 ? 17.689 -5.810 -36.438 1.00 93.56 324 ALA A C 1
ATOM 2257 O O . ALA A 1 324 ? 16.818 -5.118 -36.975 1.00 93.56 324 ALA A O 1
ATOM 2258 N N . ALA A 1 325 ? 18.951 -5.840 -36.858 1.00 93.25 325 ALA A N 1
ATOM 2259 C CA . ALA A 1 325 ? 19.501 -5.087 -37.977 1.00 93.25 325 ALA A CA 1
ATOM 2260 C C . ALA A 1 325 ? 19.133 -5.753 -39.319 1.00 93.25 325 ALA A C 1
ATOM 2262 O O . ALA A 1 325 ? 19.989 -6.261 -40.043 1.00 93.25 325 ALA A O 1
ATOM 2263 N N . ASN A 1 326 ? 17.835 -5.769 -39.632 1.00 91.12 326 ASN A N 1
ATOM 2264 C CA . ASN A 1 326 ? 17.277 -6.341 -40.858 1.00 91.12 326 ASN A CA 1
ATOM 2265 C C . ASN A 1 326 ? 17.061 -5.262 -41.929 1.00 91.12 326 ASN A C 1
ATOM 2267 O O . ASN A 1 326 ? 16.486 -4.217 -41.634 1.00 91.12 326 ASN A O 1
ATOM 2271 N N . ASN A 1 327 ? 17.389 -5.552 -43.192 1.00 87.00 327 ASN A N 1
ATOM 2272 C CA . ASN A 1 327 ? 17.253 -4.591 -44.304 1.00 87.00 327 ASN A CA 1
ATOM 2273 C C . ASN A 1 327 ? 15.804 -4.130 -44.561 1.00 87.00 327 ASN A C 1
ATOM 2275 O O . ASN A 1 327 ? 15.578 -3.075 -45.134 1.00 87.00 327 ASN A O 1
ATOM 2279 N N . ASN A 1 328 ? 14.802 -4.912 -44.146 1.00 89.50 328 ASN A N 1
ATOM 2280 C CA . ASN A 1 328 ? 13.385 -4.539 -44.250 1.00 89.50 328 ASN A CA 1
ATOM 2281 C C . ASN A 1 328 ? 12.854 -3.809 -43.002 1.00 89.50 328 ASN A C 1
ATOM 2283 O O . ASN A 1 328 ? 11.645 -3.609 -42.883 1.00 89.50 328 ASN A O 1
ATOM 2287 N N . PHE A 1 329 ? 13.727 -3.501 -42.038 1.00 91.81 329 PHE A N 1
ATOM 2288 C CA . PHE A 1 329 ? 13.400 -2.918 -40.737 1.00 91.81 329 PHE A CA 1
ATOM 2289 C C . PHE A 1 329 ? 12.347 -3.703 -39.939 1.00 91.81 329 PHE A C 1
ATOM 2291 O O . PHE A 1 329 ? 11.732 -3.159 -39.020 1.00 91.81 329 PHE A O 1
ATOM 2298 N N . ASN A 1 330 ? 12.103 -4.977 -40.262 1.00 90.38 330 ASN A N 1
ATOM 2299 C CA . ASN A 1 330 ? 11.168 -5.811 -39.522 1.00 90.38 330 ASN A CA 1
ATOM 2300 C C . ASN A 1 330 ? 11.873 -6.368 -38.284 1.00 90.38 330 ASN A C 1
ATOM 2302 O O . ASN A 1 330 ? 12.576 -7.376 -38.351 1.00 90.38 330 ASN A O 1
ATOM 2306 N N . SER A 1 331 ? 11.697 -5.694 -37.154 1.00 91.88 331 SER A N 1
ATOM 2307 C CA . SER A 1 331 ? 12.182 -6.138 -35.854 1.00 91.88 331 SER A CA 1
ATOM 2308 C C . SER A 1 331 ? 11.060 -6.023 -34.834 1.00 91.88 331 SER A C 1
ATOM 2310 O O . SER A 1 331 ? 10.370 -5.007 -34.783 1.00 91.88 331 SER A O 1
ATOM 2312 N N . ALA A 1 332 ? 10.916 -7.038 -33.978 1.00 91.94 332 ALA A N 1
ATOM 2313 C CA . ALA A 1 332 ? 10.076 -6.913 -32.792 1.00 91.94 332 ALA A CA 1
ATOM 2314 C C . ALA A 1 332 ? 10.647 -5.842 -31.845 1.00 91.94 332 ALA A C 1
ATOM 2316 O O . ALA A 1 332 ? 11.873 -5.670 -31.766 1.00 91.94 332 ALA A O 1
ATOM 2317 N N . ALA A 1 333 ? 9.765 -5.149 -31.128 1.00 92.81 333 ALA A N 1
ATOM 2318 C CA . ALA A 1 333 ? 10.158 -4.160 -30.133 1.00 92.81 333 ALA A CA 1
ATOM 2319 C C . ALA A 1 333 ? 10.946 -4.815 -28.991 1.00 92.81 333 ALA A C 1
ATOM 2321 O O . ALA A 1 333 ? 10.685 -5.959 -28.620 1.00 92.81 333 ALA A O 1
ATOM 2322 N N . ARG A 1 334 ? 11.935 -4.094 -28.460 1.00 95.19 334 ARG A N 1
ATOM 2323 C CA . ARG A 1 334 ? 12.716 -4.522 -27.295 1.00 95.19 334 ARG A CA 1
ATOM 2324 C C . ARG A 1 334 ? 12.036 -4.063 -26.013 1.00 95.19 334 ARG A C 1
ATOM 2326 O O . ARG A 1 334 ? 11.740 -2.874 -25.881 1.00 95.19 334 ARG A O 1
ATOM 2333 N N . GLU A 1 335 ? 11.773 -4.995 -25.105 1.00 93.69 335 GLU A N 1
ATOM 2334 C CA . GLU A 1 335 ? 10.989 -4.724 -23.902 1.00 93.69 335 GLU A CA 1
ATOM 2335 C C . GLU A 1 335 ? 11.854 -4.262 -22.727 1.00 93.69 335 GLU A C 1
ATOM 2337 O O . GLU A 1 335 ? 12.901 -4.835 -22.421 1.00 93.69 335 GLU A O 1
ATOM 2342 N N . THR A 1 336 ? 11.385 -3.211 -22.061 1.00 98.12 336 THR A N 1
ATOM 2343 C CA . THR A 1 336 ? 11.838 -2.767 -20.744 1.00 98.12 336 THR A CA 1
ATOM 2344 C C . THR A 1 336 ? 10.634 -2.823 -19.816 1.00 98.12 336 THR A C 1
ATOM 2346 O O . THR A 1 336 ? 9.719 -2.008 -19.938 1.00 98.12 336 THR A O 1
ATOM 2349 N N . THR A 1 337 ? 10.594 -3.816 -18.932 1.00 98.56 337 THR A N 1
ATOM 2350 C CA . THR A 1 337 ? 9.344 -4.247 -18.297 1.00 98.56 337 THR A CA 1
ATOM 2351 C C . THR A 1 337 ? 9.429 -4.236 -16.777 1.00 98.56 337 THR A C 1
ATOM 2353 O O . THR A 1 337 ? 10.326 -4.845 -16.194 1.00 98.56 337 THR A O 1
ATOM 2356 N N . VAL A 1 338 ? 8.438 -3.611 -16.142 1.00 98.81 338 VAL A N 1
ATOM 2357 C CA . VAL A 1 338 ? 8.050 -3.873 -14.751 1.00 98.81 338 VAL A CA 1
ATOM 2358 C C . VAL A 1 338 ? 6.814 -4.776 -14.771 1.00 98.81 338 VAL A C 1
ATOM 2360 O O . VAL A 1 338 ? 5.792 -4.425 -15.366 1.00 98.81 338 VAL A O 1
ATOM 2363 N N . ASN A 1 339 ? 6.897 -5.950 -14.149 1.00 98.56 339 ASN A N 1
ATOM 2364 C CA . ASN A 1 339 ? 5.801 -6.919 -14.107 1.00 98.56 339 ASN A CA 1
ATOM 2365 C C . ASN A 1 339 ? 5.449 -7.308 -12.670 1.00 98.56 339 ASN A C 1
ATOM 2367 O O . ASN A 1 339 ? 6.319 -7.714 -11.895 1.00 98.56 339 ASN A O 1
ATOM 2371 N N . LEU A 1 340 ? 4.161 -7.216 -12.344 1.00 98.75 340 LEU A N 1
ATOM 2372 C CA . LEU A 1 340 ? 3.571 -7.746 -11.121 1.00 98.75 340 LEU A CA 1
ATOM 2373 C C . LEU A 1 340 ? 2.745 -8.981 -11.489 1.00 98.75 340 LEU A C 1
ATOM 2375 O O . LEU A 1 340 ? 1.685 -8.864 -12.111 1.00 98.75 340 LEU A O 1
ATOM 2379 N N . ASP A 1 341 ? 3.235 -10.164 -11.123 1.00 98.69 341 ASP A N 1
ATOM 2380 C CA . ASP A 1 341 ? 2.544 -11.423 -11.392 1.00 98.69 341 ASP A CA 1
ATOM 2381 C C . ASP A 1 341 ? 1.286 -11.590 -10.527 1.00 98.69 341 ASP A C 1
ATOM 2383 O O . ASP A 1 341 ? 1.024 -10.851 -9.575 1.00 98.69 341 ASP A O 1
ATOM 2387 N N . ALA A 1 342 ? 0.485 -12.603 -10.864 1.00 98.38 342 ALA A N 1
ATOM 2388 C CA . ALA A 1 342 ? -0.808 -12.826 -10.236 1.00 98.38 342 ALA A CA 1
ATOM 2389 C C . ALA A 1 342 ? -0.692 -12.953 -8.709 1.00 98.38 342 ALA A C 1
ATOM 2391 O O . ALA A 1 342 ? 0.131 -13.714 -8.194 1.00 98.38 342 ALA A O 1
ATOM 2392 N N . ASN A 1 343 ? -1.570 -12.266 -7.981 1.00 98.12 343 ASN A N 1
ATOM 2393 C CA . ASN A 1 343 ? -1.611 -12.256 -6.513 1.00 98.12 343 ASN A CA 1
ATOM 2394 C C . ASN A 1 343 ? -0.364 -11.684 -5.809 1.00 98.12 343 ASN A C 1
ATOM 2396 O O . ASN A 1 343 ? -0.232 -11.880 -4.600 1.00 98.12 343 ASN A O 1
ATOM 2400 N N . ALA A 1 344 ? 0.558 -11.020 -6.516 1.00 98.50 344 ALA A N 1
ATOM 2401 C CA . ALA A 1 344 ? 1.637 -10.274 -5.869 1.00 98.50 344 ALA A CA 1
ATOM 2402 C C . ALA A 1 344 ? 1.057 -9.146 -4.999 1.00 98.50 344 ALA A C 1
ATOM 2404 O O . ALA A 1 344 ? 0.158 -8.440 -5.439 1.00 98.50 344 ALA A O 1
ATOM 2405 N N . ARG A 1 345 ? 1.555 -8.961 -3.778 1.00 98.56 345 ARG A N 1
ATOM 2406 C CA . ARG A 1 345 ? 1.139 -7.907 -2.847 1.00 98.56 345 ARG A CA 1
ATOM 2407 C C . ARG A 1 345 ? 2.336 -7.040 -2.506 1.00 98.56 345 ARG A C 1
ATOM 2409 O O . ARG A 1 345 ? 3.347 -7.542 -2.027 1.00 98.56 345 ARG A O 1
ATOM 2416 N N . LEU A 1 346 ? 2.229 -5.752 -2.789 1.00 98.69 346 LEU A N 1
ATOM 2417 C CA . LEU A 1 346 ? 3.218 -4.743 -2.446 1.00 98.69 346 LEU A CA 1
ATOM 2418 C C . LEU A 1 346 ? 2.521 -3.697 -1.581 1.00 98.69 346 LEU A C 1
ATOM 2420 O O . LEU A 1 346 ? 1.498 -3.150 -1.997 1.00 98.69 346 LEU A O 1
ATOM 2424 N N . ARG A 1 347 ? 3.078 -3.413 -0.405 1.00 97.94 347 ARG A N 1
ATOM 2425 C CA . ARG A 1 347 ? 2.621 -2.344 0.482 1.00 97.94 347 ARG A CA 1
ATOM 2426 C C . ARG A 1 347 ? 3.804 -1.510 0.970 1.00 97.94 347 ARG A C 1
ATOM 2428 O O . ARG A 1 347 ? 4.663 -2.024 1.679 1.00 97.94 347 ARG A O 1
ATOM 2435 N N . ALA A 1 348 ? 3.827 -0.241 0.585 1.00 98.06 348 ALA A N 1
ATOM 2436 C CA . ALA A 1 348 ? 4.716 0.778 1.132 1.00 98.06 348 ALA A CA 1
ATOM 2437 C C . ALA A 1 348 ? 3.901 1.688 2.061 1.00 98.06 348 ALA A C 1
ATOM 2439 O O . ALA A 1 348 ? 2.861 2.199 1.634 1.00 98.06 348 ALA A O 1
ATOM 2440 N N . GLU A 1 349 ? 4.349 1.909 3.298 1.00 94.00 349 GLU A N 1
ATOM 2441 C CA . GLU A 1 349 ? 3.678 2.850 4.211 1.00 94.00 349 GLU A CA 1
ATOM 2442 C C . GLU A 1 349 ? 3.868 4.315 3.779 1.00 94.00 349 GLU A C 1
ATOM 2444 O O . GLU A 1 349 ? 3.124 5.186 4.221 1.00 94.00 349 GLU A O 1
ATOM 2449 N N . ASN A 1 350 ? 4.804 4.593 2.862 1.00 94.19 350 ASN A N 1
ATOM 2450 C CA . ASN A 1 350 ? 4.943 5.897 2.221 1.00 94.19 350 ASN A CA 1
ATOM 2451 C C . ASN A 1 350 ? 4.644 5.831 0.711 1.00 94.19 350 ASN A C 1
ATOM 2453 O O . ASN A 1 350 ? 3.470 5.863 0.318 1.00 94.19 350 ASN A O 1
ATOM 2457 N N . LYS A 1 351 ? 5.670 5.746 -0.150 1.00 97.44 351 LYS A N 1
ATOM 2458 C CA . LYS A 1 351 ? 5.511 5.796 -1.609 1.00 97.44 351 LYS A CA 1
ATOM 2459 C C . LYS A 1 351 ? 5.825 4.462 -2.286 1.00 97.44 351 LYS A C 1
ATOM 2461 O O . LYS A 1 351 ? 6.854 3.840 -2.032 1.00 97.44 351 LYS A O 1
ATOM 2466 N N . LEU A 1 352 ? 4.976 4.062 -3.232 1.00 98.75 352 LEU A N 1
ATOM 2467 C CA . LEU A 1 352 ? 5.240 2.955 -4.154 1.00 98.75 352 LEU A CA 1
ATOM 2468 C C . LEU A 1 352 ? 5.510 3.486 -5.568 1.00 98.75 352 LEU A C 1
ATOM 2470 O O . LEU A 1 352 ? 4.668 4.156 -6.156 1.00 98.75 352 LEU A O 1
ATOM 2474 N N . THR A 1 353 ? 6.661 3.144 -6.142 1.00 98.88 353 THR A N 1
ATOM 2475 C CA . THR A 1 353 ? 7.060 3.553 -7.495 1.00 98.88 353 THR A CA 1
ATOM 2476 C C . THR A 1 353 ? 7.215 2.334 -8.402 1.00 98.88 353 THR A C 1
ATOM 2478 O O . THR A 1 353 ? 8.021 1.446 -8.128 1.00 98.88 353 THR A O 1
ATOM 2481 N N . LEU A 1 354 ? 6.489 2.311 -9.519 1.00 98.81 354 LEU A N 1
ATOM 2482 C CA . LEU A 1 354 ? 6.652 1.386 -10.639 1.00 98.81 354 LEU A CA 1
ATOM 2483 C C . LEU A 1 354 ? 7.123 2.194 -11.848 1.00 98.81 354 LEU A C 1
ATOM 2485 O O . LEU A 1 354 ? 6.391 3.043 -12.356 1.00 98.81 354 LEU A O 1
ATOM 2489 N N . TYR A 1 355 ? 8.345 1.964 -12.316 1.00 98.50 355 TYR A N 1
ATOM 2490 C CA . TYR A 1 355 ? 8.957 2.877 -13.275 1.00 98.50 355 TYR A CA 1
ATOM 2491 C C . TYR A 1 355 ? 9.737 2.138 -14.362 1.00 98.50 355 TYR A C 1
ATOM 2493 O O . TYR A 1 355 ? 10.791 1.546 -14.118 1.00 98.50 355 TYR A O 1
ATOM 2501 N N . SER A 1 356 ? 9.202 2.195 -15.583 1.00 98.62 356 SER A N 1
ATOM 2502 C CA . SER A 1 356 ? 9.823 1.669 -16.797 1.00 98.62 356 SER A CA 1
ATOM 2503 C C . SER A 1 356 ? 10.311 2.825 -17.671 1.00 98.62 356 SER A C 1
ATOM 2505 O O . SER A 1 356 ? 9.521 3.670 -18.097 1.00 98.62 356 SER A O 1
ATOM 2507 N N . LEU A 1 357 ? 11.621 2.876 -17.922 1.00 97.56 357 LEU A N 1
ATOM 2508 C CA . LEU A 1 357 ? 12.290 3.995 -18.582 1.00 97.56 357 LEU A CA 1
ATOM 2509 C C . LEU A 1 357 ? 13.212 3.520 -19.703 1.00 97.56 357 LEU A C 1
ATOM 2511 O O . LEU A 1 357 ? 14.167 2.779 -19.470 1.00 97.56 357 LEU A O 1
ATOM 2515 N N . VAL A 1 358 ? 13.000 4.056 -20.903 1.00 96.94 358 VAL A N 1
ATOM 2516 C CA . VAL A 1 358 ? 13.995 4.024 -21.981 1.00 96.94 358 VAL A CA 1
ATOM 2517 C C . VAL A 1 358 ? 14.570 5.422 -22.149 1.00 96.94 358 VAL A C 1
ATOM 2519 O O . VAL A 1 358 ? 13.859 6.338 -22.567 1.00 96.94 358 VAL A O 1
ATOM 2522 N N . SER A 1 359 ? 15.850 5.607 -21.828 1.00 94.88 359 SER A N 1
ATOM 2523 C CA . SER A 1 359 ? 16.460 6.930 -21.902 1.00 94.88 359 SER A CA 1
ATOM 2524 C C . SER A 1 359 ? 17.926 6.971 -22.270 1.00 94.88 359 SER A C 1
ATOM 2526 O O . SER A 1 359 ? 18.624 5.959 -22.315 1.00 94.88 359 SER A O 1
ATOM 2528 N N . GLU A 1 360 ? 18.398 8.195 -22.508 1.00 91.25 360 GLU A N 1
ATOM 2529 C CA . GLU A 1 360 ? 19.780 8.487 -22.864 1.00 91.25 360 GLU A CA 1
ATOM 2530 C C . GLU A 1 360 ? 20.226 7.683 -24.091 1.00 91.25 360 GLU A C 1
ATOM 2532 O O . GLU A 1 360 ? 21.302 7.069 -24.087 1.00 91.25 360 GLU A O 1
ATOM 2537 N N . VAL A 1 361 ? 19.371 7.652 -25.112 1.00 94.50 361 VAL A N 1
ATOM 2538 C CA . VAL A 1 361 ? 19.625 6.935 -26.357 1.00 94.50 361 VAL A CA 1
ATOM 2539 C C . VAL A 1 361 ? 20.228 7.901 -27.373 1.00 94.50 361 VAL A C 1
ATOM 2541 O O . VAL A 1 361 ? 19.610 8.906 -27.702 1.00 94.50 361 VAL A O 1
ATOM 2544 N N . ASP A 1 362 ? 21.425 7.607 -27.870 1.00 94.44 362 ASP A N 1
ATOM 2545 C CA . ASP A 1 362 ? 22.122 8.408 -28.884 1.00 94.44 362 ASP A CA 1
ATOM 2546 C C . ASP A 1 362 ? 22.831 7.484 -29.875 1.00 94.44 362 ASP A C 1
ATOM 2548 O O . ASP A 1 362 ? 23.955 7.032 -29.643 1.00 94.44 362 ASP A O 1
ATOM 2552 N N . VAL A 1 363 ? 22.134 7.144 -30.956 1.00 94.81 363 VAL A N 1
ATOM 2553 C CA . VAL A 1 363 ? 22.588 6.146 -31.928 1.00 94.81 363 VAL A CA 1
ATOM 2554 C C . VAL A 1 363 ? 22.852 6.789 -33.279 1.00 94.81 363 VAL A C 1
ATOM 2556 O O . VAL A 1 363 ? 22.008 7.501 -33.826 1.00 94.81 363 VAL A O 1
ATOM 2559 N N . ASN A 1 364 ? 24.041 6.535 -33.821 1.00 96.88 364 ASN A N 1
ATOM 2560 C CA . ASN A 1 364 ? 24.520 7.200 -35.024 1.00 96.88 364 ASN A CA 1
ATOM 2561 C C . ASN A 1 364 ? 25.057 6.181 -36.038 1.00 96.88 364 ASN A C 1
ATOM 2563 O O . ASN A 1 364 ? 25.842 5.294 -35.689 1.00 96.88 364 ASN A O 1
ATOM 2567 N N . SER A 1 365 ? 24.691 6.343 -37.307 1.00 97.75 365 SER A N 1
ATOM 2568 C CA . SER A 1 365 ? 25.323 5.654 -38.436 1.00 97.75 365 SER A CA 1
ATOM 2569 C C . SER A 1 365 ? 25.865 6.670 -39.439 1.00 97.75 365 SER A C 1
ATOM 2571 O O . SER A 1 365 ? 25.245 7.707 -39.692 1.00 97.75 365 SER A O 1
ATOM 2573 N N . VAL A 1 366 ? 27.060 6.405 -39.974 1.00 97.94 366 VAL A N 1
ATOM 2574 C CA . VAL A 1 366 ? 27.704 7.275 -40.965 1.00 97.94 366 VAL A CA 1
ATOM 2575 C C . VAL A 1 366 ? 28.373 6.440 -42.049 1.00 97.94 366 VAL A C 1
ATOM 2577 O O . VAL A 1 366 ? 29.254 5.636 -41.757 1.00 97.94 366 VAL A O 1
ATOM 2580 N N . THR A 1 367 ? 28.051 6.695 -43.311 1.00 97.81 367 THR A N 1
ATOM 2581 C CA . THR A 1 367 ? 28.727 6.078 -44.454 1.00 97.81 367 THR A CA 1
ATOM 2582 C C . THR A 1 367 ? 29.319 7.092 -45.416 1.00 97.81 367 THR A C 1
ATOM 2584 O O . THR A 1 367 ? 28.834 8.216 -45.567 1.00 97.81 367 THR A O 1
ATOM 2587 N N . SER A 1 368 ? 30.420 6.699 -46.058 1.00 96.69 368 SER A N 1
ATOM 2588 C CA . SER A 1 368 ? 31.038 7.449 -47.147 1.00 96.69 368 SER A CA 1
ATOM 2589 C C . SER A 1 368 ? 31.655 6.499 -48.173 1.00 96.69 368 SER A C 1
ATOM 2591 O O . SER A 1 368 ? 32.705 5.905 -47.923 1.00 96.69 368 SER A O 1
ATOM 2593 N N . ALA A 1 369 ? 31.081 6.440 -49.370 1.00 96.81 369 ALA A N 1
ATOM 2594 C CA . ALA A 1 369 ? 31.658 5.753 -50.519 1.00 96.81 369 ALA A CA 1
ATOM 2595 C C . ALA A 1 369 ? 32.269 6.765 -51.498 1.00 96.81 369 ALA A C 1
ATOM 2597 O O . ALA A 1 369 ? 31.675 7.785 -51.846 1.00 96.81 369 ALA A O 1
ATOM 2598 N N . SER A 1 370 ? 33.494 6.513 -51.949 1.00 95.69 370 SER A N 1
ATOM 2599 C CA . SER A 1 370 ? 34.183 7.356 -52.922 1.00 95.69 370 SER A CA 1
ATOM 2600 C C . SER A 1 370 ? 34.826 6.507 -54.000 1.00 95.69 370 SER A C 1
ATOM 2602 O O . SER A 1 370 ? 35.603 5.597 -53.710 1.00 95.69 370 SER A O 1
ATOM 2604 N N . ALA A 1 371 ? 34.548 6.857 -55.251 1.00 93.94 371 ALA A N 1
ATOM 2605 C CA . ALA A 1 371 ? 35.132 6.193 -56.398 1.00 93.94 371 ALA A CA 1
ATOM 2606 C C . ALA A 1 371 ? 35.570 7.205 -57.461 1.00 93.94 371 ALA A C 1
ATOM 2608 O O . ALA A 1 371 ? 34.848 8.148 -57.776 1.00 93.94 371 ALA A O 1
ATOM 2609 N N . ALA A 1 372 ? 36.762 7.027 -58.031 1.00 92.62 372 ALA A N 1
ATOM 2610 C CA . ALA A 1 372 ? 37.223 7.846 -59.157 1.00 92.62 372 ALA A CA 1
ATOM 2611 C C . ALA A 1 372 ? 38.005 7.029 -60.188 1.00 92.62 372 ALA A C 1
ATOM 2613 O O . ALA A 1 372 ? 38.782 6.138 -59.822 1.00 92.62 372 ALA A O 1
ATOM 2614 N N . SER A 1 373 ? 37.791 7.327 -61.470 1.00 92.25 373 SER A N 1
ATOM 2615 C CA . SER A 1 373 ? 38.538 6.774 -62.596 1.00 92.25 373 SER A CA 1
ATOM 2616 C C . SER A 1 373 ? 38.458 7.666 -63.841 1.00 92.25 373 SER A C 1
ATOM 2618 O O . SER A 1 373 ? 37.776 8.688 -63.848 1.00 92.25 373 SER A O 1
ATOM 2620 N N . ALA A 1 374 ? 39.167 7.311 -64.920 1.00 88.69 374 ALA A N 1
ATOM 2621 C CA . ALA A 1 374 ? 39.056 8.062 -66.171 1.00 88.69 374 ALA A CA 1
ATOM 2622 C C . ALA A 1 374 ? 37.726 7.812 -66.903 1.00 88.69 374 ALA A C 1
ATOM 2624 O O . ALA A 1 374 ? 37.302 8.667 -67.681 1.00 88.69 374 ALA A O 1
ATOM 2625 N N . PHE A 1 375 ? 37.086 6.654 -66.692 1.00 86.38 375 PHE A N 1
ATOM 2626 C CA . PHE A 1 375 ? 35.906 6.242 -67.453 1.00 86.38 375 PHE A CA 1
ATOM 2627 C C . PHE A 1 375 ? 34.679 6.081 -66.554 1.00 86.38 375 PHE A C 1
ATOM 2629 O O . PHE A 1 375 ? 33.768 6.888 -66.677 1.00 86.38 375 PHE A O 1
ATOM 2636 N N . TYR A 1 376 ? 34.650 5.109 -65.639 1.00 90.19 376 TYR A N 1
ATOM 2637 C CA . TYR A 1 376 ? 33.446 4.765 -64.867 1.00 90.19 376 TYR A CA 1
ATOM 2638 C C . TYR A 1 376 ? 33.660 4.785 -63.344 1.00 90.19 376 TYR A C 1
ATOM 2640 O O . TYR A 1 376 ? 34.657 4.240 -62.866 1.00 90.19 376 TYR A O 1
ATOM 2648 N N . SER A 1 377 ? 32.730 5.356 -62.572 1.00 91.75 377 SER A N 1
ATOM 2649 C CA . SER A 1 377 ? 32.703 5.195 -61.108 1.00 91.75 377 SER A CA 1
ATOM 2650 C C . SER A 1 377 ? 31.301 5.080 -60.517 1.00 91.75 377 SER A C 1
ATOM 2652 O O . SER A 1 377 ? 30.541 6.033 -60.665 1.00 91.75 377 SER A O 1
ATOM 2654 N N . ASP A 1 378 ? 31.053 4.015 -59.751 1.00 90.00 378 ASP A N 1
ATOM 2655 C CA . ASP A 1 378 ? 29.831 3.788 -58.948 1.00 90.00 378 ASP A CA 1
ATOM 2656 C C . ASP A 1 378 ? 30.175 3.563 -57.472 1.00 90.00 378 ASP A C 1
ATOM 2658 O O . ASP A 1 378 ? 30.482 2.440 -57.061 1.00 90.00 378 ASP A O 1
ATOM 2662 N N . PRO A 1 379 ? 30.255 4.626 -56.665 1.00 93.19 379 PRO A N 1
ATOM 2663 C CA . PRO A 1 379 ? 30.212 4.493 -55.222 1.00 93.19 379 PRO A CA 1
ATOM 2664 C C . PRO A 1 379 ? 28.762 4.485 -54.724 1.00 93.19 379 PRO A C 1
ATOM 2666 O O . PRO A 1 379 ? 28.024 5.414 -55.043 1.00 93.19 379 PRO A O 1
ATOM 2669 N N . ASP A 1 380 ? 28.436 3.526 -53.858 1.00 93.81 380 ASP A N 1
ATOM 2670 C CA . ASP A 1 380 ? 27.110 3.379 -53.246 1.00 93.81 380 ASP A CA 1
ATOM 2671 C C . ASP A 1 380 ? 27.237 3.500 -51.724 1.00 93.81 380 ASP A C 1
ATOM 2673 O O . ASP A 1 380 ? 28.134 2.903 -51.122 1.00 93.81 380 ASP A O 1
ATOM 2677 N N . ALA A 1 381 ? 26.382 4.285 -51.077 1.00 96.88 381 ALA A N 1
ATOM 2678 C CA . ALA A 1 381 ? 26.432 4.492 -49.634 1.00 96.88 381 ALA A CA 1
ATOM 2679 C C . ALA A 1 381 ? 25.055 4.317 -48.988 1.00 96.88 381 ALA A C 1
ATOM 2681 O O . ALA A 1 381 ? 24.114 5.013 -49.340 1.00 96.88 381 ALA A O 1
ATOM 2682 N N . GLU A 1 382 ? 24.956 3.464 -47.971 1.00 97.44 382 GLU A N 1
ATOM 2683 C CA . GLU A 1 382 ? 23.712 3.228 -47.232 1.00 97.44 382 GLU A CA 1
ATOM 2684 C C . GLU A 1 382 ? 23.945 3.384 -45.723 1.00 97.44 382 GLU A C 1
ATOM 2686 O O . GLU A 1 382 ? 24.786 2.715 -45.125 1.00 97.44 382 GLU A O 1
ATOM 2691 N N . SER A 1 383 ? 23.202 4.285 -45.079 1.00 97.88 383 SER A N 1
ATOM 2692 C CA . SER A 1 383 ? 23.309 4.549 -43.638 1.00 97.88 383 SER A CA 1
ATOM 2693 C C . SER A 1 383 ? 21.963 4.351 -42.960 1.00 97.88 383 SER A C 1
ATOM 2695 O O . SER A 1 383 ? 20.993 5.027 -43.290 1.00 97.88 383 SER A O 1
ATOM 2697 N N . ARG A 1 384 ? 21.894 3.456 -41.976 1.00 97.50 384 ARG A N 1
ATOM 2698 C CA . ARG A 1 384 ? 20.647 3.061 -41.317 1.00 97.50 384 ARG A CA 1
ATOM 2699 C C . ARG A 1 384 ? 20.731 3.195 -39.807 1.00 97.50 384 ARG A C 1
ATOM 2701 O O . ARG A 1 384 ? 21.714 2.811 -39.170 1.00 97.50 384 ARG A O 1
ATOM 2708 N N . THR A 1 385 ? 19.645 3.647 -39.209 1.00 97.31 385 THR A N 1
ATOM 2709 C CA . THR A 1 385 ? 19.434 3.573 -37.769 1.00 97.31 385 THR A CA 1
ATOM 2710 C C . THR A 1 385 ? 18.004 3.164 -37.442 1.00 97.31 385 THR A C 1
ATOM 2712 O O . THR A 1 385 ? 17.038 3.659 -38.026 1.00 97.31 385 THR A O 1
ATOM 2715 N N . LEU A 1 386 ? 17.856 2.260 -36.476 1.00 95.56 386 LEU A N 1
ATOM 2716 C CA . LEU A 1 386 ? 16.560 1.756 -36.030 1.00 95.56 386 LEU A CA 1
ATOM 2717 C C . LEU A 1 386 ? 16.498 1.736 -34.507 1.00 95.56 386 LEU A C 1
ATOM 2719 O O . LEU A 1 386 ? 17.340 1.125 -33.857 1.00 95.56 386 LEU A O 1
ATOM 2723 N N . ILE A 1 387 ? 15.452 2.329 -33.945 1.00 95.06 387 ILE A N 1
ATOM 2724 C CA . ILE A 1 387 ? 15.081 2.141 -32.546 1.00 95.06 387 ILE A CA 1
ATOM 2725 C C . ILE A 1 387 ? 13.683 1.543 -32.511 1.00 95.06 387 ILE A C 1
ATOM 2727 O O . ILE A 1 387 ? 12.723 2.215 -32.878 1.00 95.06 387 ILE A O 1
ATOM 2731 N N . THR A 1 388 ? 13.549 0.301 -32.049 1.00 94.62 388 THR A N 1
ATOM 2732 C CA . THR A 1 388 ? 12.243 -0.288 -31.741 1.00 94.62 388 THR A CA 1
ATOM 2733 C C . THR A 1 388 ? 12.187 -0.764 -30.293 1.00 94.62 388 THR A C 1
ATOM 2735 O O . THR A 1 388 ? 12.872 -1.709 -29.901 1.00 94.62 388 THR A O 1
ATOM 2738 N N . SER A 1 389 ? 11.387 -0.091 -29.465 1.00 95.19 389 SER A N 1
ATOM 2739 C CA . SER A 1 389 ? 11.345 -0.359 -28.024 1.00 95.19 389 SER A CA 1
ATOM 2740 C C . SER A 1 389 ? 9.968 -0.142 -27.408 1.00 95.19 389 SER A C 1
ATOM 2742 O O . SER A 1 389 ? 9.172 0.675 -27.879 1.00 95.19 389 SER A O 1
ATOM 2744 N N . ILE A 1 390 ? 9.711 -0.878 -26.329 1.00 96.31 390 ILE A N 1
ATOM 2745 C CA . ILE A 1 390 ? 8.534 -0.726 -25.481 1.00 96.31 390 ILE A CA 1
ATOM 2746 C C . ILE A 1 390 ? 8.957 -0.547 -24.019 1.00 96.31 390 ILE A C 1
ATOM 2748 O O . ILE A 1 390 ? 9.711 -1.357 -23.481 1.00 96.31 390 ILE A O 1
ATOM 2752 N N . ALA A 1 391 ? 8.465 0.520 -23.394 1.00 98.19 391 ALA A N 1
ATOM 2753 C CA . ALA A 1 391 ? 8.476 0.703 -21.949 1.00 98.19 391 ALA A CA 1
ATOM 2754 C C . ALA A 1 391 ? 7.134 0.178 -21.429 1.00 98.19 391 ALA A C 1
ATOM 2756 O O . ALA A 1 391 ? 6.086 0.681 -21.836 1.00 98.19 391 ALA A O 1
ATOM 2757 N N . LEU A 1 392 ? 7.160 -0.871 -20.607 1.00 98.56 392 LEU A N 1
ATOM 2758 C CA . LEU A 1 392 ? 5.976 -1.632 -20.220 1.00 98.56 392 LEU A CA 1
ATOM 2759 C C . LEU A 1 392 ? 5.843 -1.744 -18.696 1.00 98.56 392 LEU A C 1
ATOM 2761 O O . LEU A 1 392 ? 6.783 -2.147 -18.012 1.00 98.56 392 LEU A O 1
ATOM 2765 N N . ILE A 1 393 ? 4.650 -1.455 -18.179 1.00 98.88 393 ILE A N 1
ATOM 2766 C CA . ILE A 1 393 ? 4.223 -1.846 -16.829 1.00 98.88 393 ILE A CA 1
ATOM 2767 C C . ILE A 1 393 ? 3.031 -2.790 -16.957 1.00 98.88 393 ILE A C 1
ATOM 2769 O O . ILE A 1 393 ? 2.086 -2.515 -17.697 1.00 98.88 393 ILE A O 1
ATOM 2773 N N . THR A 1 394 ? 3.072 -3.903 -16.232 1.00 98.69 394 THR A N 1
ATOM 2774 C CA . THR A 1 394 ? 2.006 -4.911 -16.226 1.00 98.69 394 THR A CA 1
ATOM 2775 C C . THR A 1 394 ? 1.630 -5.303 -14.803 1.00 98.69 394 THR A C 1
ATOM 2777 O O . THR A 1 394 ? 2.509 -5.531 -13.975 1.00 98.69 394 THR A O 1
ATOM 2780 N N . ALA A 1 395 ? 0.329 -5.407 -14.532 1.00 98.69 395 ALA A N 1
ATOM 2781 C CA . ALA A 1 395 ? -0.210 -5.952 -13.290 1.00 98.69 395 ALA A CA 1
ATOM 2782 C C . ALA A 1 395 ? -1.237 -7.042 -13.606 1.00 98.69 395 ALA A C 1
ATOM 2784 O O . ALA A 1 395 ? -2.260 -6.783 -14.241 1.00 98.69 395 ALA A O 1
ATOM 2785 N N . LYS A 1 396 ? -0.939 -8.278 -13.200 1.00 98.62 396 LYS A N 1
ATOM 2786 C CA . LYS A 1 396 ? -1.797 -9.443 -13.440 1.00 98.62 396 LYS A CA 1
ATOM 2787 C C . LYS A 1 396 ? -2.934 -9.530 -12.432 1.00 98.62 396 LYS A C 1
ATOM 2789 O O . LYS A 1 396 ? -2.869 -8.952 -11.352 1.00 98.62 396 LYS A O 1
ATOM 2794 N N . SER A 1 397 ? -3.964 -10.303 -12.771 1.00 97.94 397 SER A N 1
ATOM 2795 C CA . SER A 1 397 ? -5.125 -10.509 -11.897 1.00 97.94 397 SER A CA 1
ATOM 2796 C C . SER A 1 397 ? -4.711 -10.911 -10.471 1.00 97.94 397 SER A C 1
ATOM 2798 O O . SER A 1 397 ? -3.835 -11.758 -10.271 1.00 97.94 397 SER A O 1
ATOM 2800 N N . GLY A 1 398 ? -5.309 -10.266 -9.471 1.00 97.56 398 GLY A N 1
ATOM 2801 C CA . GLY A 1 398 ? -4.994 -10.420 -8.051 1.00 97.56 398 GLY A CA 1
ATOM 2802 C C . GLY A 1 398 ? -3.776 -9.630 -7.561 1.00 97.56 398 GLY A C 1
ATOM 2803 O O . GLY A 1 398 ? -3.565 -9.579 -6.351 1.00 97.56 398 GLY A O 1
ATOM 2804 N N . ALA A 1 399 ? -2.958 -9.038 -8.441 1.00 98.62 399 ALA A N 1
ATOM 2805 C CA . ALA A 1 399 ? -1.830 -8.210 -8.015 1.00 98.62 399 ALA A CA 1
ATOM 2806 C C . ALA A 1 399 ? -2.328 -6.932 -7.321 1.00 98.62 399 ALA A C 1
ATOM 2808 O O . ALA A 1 399 ? -3.205 -6.249 -7.840 1.00 98.62 399 ALA A O 1
ATOM 2809 N N . GLN A 1 400 ? -1.757 -6.598 -6.169 1.00 98.44 400 GLN A N 1
ATOM 2810 C CA . GLN A 1 400 ? -2.086 -5.425 -5.365 1.00 98.44 400 GLN A CA 1
ATOM 2811 C C . GLN A 1 400 ? -0.822 -4.597 -5.151 1.00 98.44 400 GLN A C 1
ATOM 2813 O O . GLN A 1 400 ? 0.150 -5.076 -4.568 1.00 98.44 400 GLN A O 1
ATOM 2818 N N . ALA A 1 401 ? -0.842 -3.359 -5.627 1.00 98.50 401 ALA A N 1
ATOM 2819 C CA . ALA A 1 401 ? 0.231 -2.388 -5.491 1.00 98.50 401 ALA A CA 1
ATOM 2820 C C . ALA A 1 401 ? -0.303 -1.214 -4.669 1.00 98.50 401 ALA A C 1
ATOM 2822 O O . ALA A 1 401 ? -1.153 -0.472 -5.153 1.00 98.50 401 ALA A O 1
ATOM 2823 N N . ILE A 1 402 ? 0.142 -1.078 -3.420 1.00 98.31 402 ILE A N 1
ATOM 2824 C CA . ILE A 1 402 ? -0.336 -0.046 -2.498 1.00 98.31 402 ILE A CA 1
ATOM 2825 C C . ILE A 1 402 ? 0.846 0.777 -1.986 1.00 98.31 402 ILE A C 1
ATOM 2827 O O . ILE A 1 402 ? 1.770 0.230 -1.386 1.00 98.31 402 ILE A O 1
ATOM 2831 N N . GLY A 1 403 ? 0.809 2.087 -2.203 1.00 97.62 403 GLY A N 1
ATOM 2832 C CA . GLY A 1 403 ? 1.633 3.049 -1.470 1.00 97.62 403 GLY A CA 1
ATOM 2833 C C . GLY A 1 403 ? 0.698 3.958 -0.693 1.00 97.62 403 GLY A C 1
ATOM 2834 O O . GLY A 1 403 ? -0.114 4.630 -1.319 1.00 97.62 403 GLY A O 1
ATOM 2835 N N . VAL A 1 404 ? 0.729 3.944 0.639 1.00 95.44 404 VAL A N 1
ATOM 2836 C CA . VAL A 1 404 ? -0.309 4.595 1.464 1.00 95.44 404 VAL A CA 1
ATOM 2837 C C . VAL A 1 404 ? -0.453 6.083 1.127 1.00 95.44 404 VAL A C 1
ATOM 2839 O O . VAL A 1 404 ? -1.572 6.546 0.896 1.00 95.44 404 VAL A O 1
ATOM 2842 N N . ASN A 1 405 ? 0.666 6.800 0.992 1.00 94.19 405 ASN A N 1
ATOM 2843 C CA . ASN A 1 405 ? 0.683 8.231 0.685 1.00 94.19 405 ASN A CA 1
ATOM 2844 C C . ASN A 1 405 ? 0.685 8.521 -0.820 1.00 94.19 405 ASN A C 1
ATOM 2846 O O . ASN A 1 405 ? -0.024 9.420 -1.268 1.00 94.19 405 ASN A O 1
ATOM 2850 N N . ALA A 1 406 ? 1.480 7.777 -1.596 1.00 97.25 406 ALA A N 1
ATOM 2851 C CA . ALA A 1 406 ? 1.561 7.956 -3.046 1.00 97.25 406 ALA A CA 1
ATOM 2852 C C . ALA A 1 406 ? 1.851 6.644 -3.790 1.00 97.25 406 ALA A C 1
ATOM 2854 O O . ALA A 1 406 ? 2.631 5.807 -3.325 1.00 97.25 406 ALA A O 1
ATOM 2855 N N . LEU A 1 407 ? 1.281 6.497 -4.985 1.00 98.69 407 LEU A N 1
ATOM 2856 C CA . LEU A 1 407 ? 1.630 5.457 -5.948 1.00 98.69 407 LEU A CA 1
ATOM 2857 C C . LEU A 1 407 ? 1.897 6.082 -7.313 1.00 98.69 407 LEU A C 1
ATOM 2859 O O . LEU A 1 407 ? 0.979 6.617 -7.926 1.00 98.69 407 LEU A O 1
ATOM 2863 N N . ASP A 1 408 ? 3.114 5.906 -7.827 1.00 98.69 408 ASP A N 1
ATOM 2864 C CA . ASP A 1 408 ? 3.502 6.353 -9.166 1.00 98.69 408 ASP A CA 1
ATOM 2865 C C . ASP A 1 408 ? 3.749 5.143 -10.072 1.00 98.69 408 ASP A C 1
ATOM 2867 O O . ASP A 1 408 ? 4.676 4.368 -9.845 1.00 98.69 408 ASP A O 1
ATOM 2871 N N . ALA A 1 409 ? 2.974 5.001 -11.144 1.00 98.75 409 ALA A N 1
ATOM 2872 C CA . ALA A 1 409 ? 3.190 4.012 -12.195 1.00 98.75 409 ALA A CA 1
ATOM 2873 C C . ALA A 1 409 ? 3.496 4.717 -13.520 1.00 98.75 409 ALA A C 1
ATOM 2875 O O . ALA A 1 409 ? 2.593 5.210 -14.191 1.00 98.75 409 ALA A O 1
ATOM 2876 N N . THR A 1 410 ? 4.769 4.772 -13.918 1.00 98.50 410 THR A N 1
ATOM 2877 C CA . THR A 1 410 ? 5.206 5.510 -15.116 1.00 98.50 410 THR A CA 1
ATOM 2878 C C . THR A 1 410 ? 5.951 4.626 -16.113 1.00 98.50 410 THR A C 1
ATOM 2880 O O . THR A 1 410 ? 7.026 4.102 -15.821 1.00 98.50 410 THR A O 1
ATOM 2883 N N . ALA A 1 411 ? 5.418 4.527 -17.329 1.00 98.31 411 ALA A N 1
ATOM 2884 C CA . ALA A 1 411 ? 6.111 3.996 -18.499 1.00 98.31 411 ALA A CA 1
ATOM 2885 C C . ALA A 1 411 ? 6.509 5.162 -19.415 1.00 98.31 411 ALA A C 1
ATOM 2887 O O . ALA A 1 411 ? 5.648 5.946 -19.824 1.00 98.31 411 ALA A O 1
ATOM 2888 N N . THR A 1 412 ? 7.799 5.319 -19.728 1.00 96.06 412 THR A N 1
ATOM 2889 C CA . THR A 1 412 ? 8.251 6.505 -20.469 1.00 96.06 412 THR A CA 1
ATOM 2890 C C . THR A 1 412 ? 9.501 6.308 -21.325 1.00 96.06 412 THR A C 1
ATOM 2892 O O . THR A 1 412 ? 10.394 5.517 -21.010 1.00 96.06 412 THR A O 1
ATOM 2895 N N . HIS A 1 413 ? 9.584 7.111 -22.389 1.00 94.12 413 HIS A N 1
ATOM 2896 C CA . HIS A 1 413 ? 10.804 7.329 -23.167 1.00 94.12 413 HIS A CA 1
ATOM 2897 C C . HIS A 1 413 ? 11.278 8.773 -23.007 1.00 94.12 413 HIS A C 1
ATOM 2899 O O . HIS A 1 413 ? 10.466 9.698 -23.072 1.00 94.12 413 HIS A O 1
ATOM 2905 N N . ARG A 1 414 ? 12.590 8.978 -22.844 1.00 91.50 414 ARG A N 1
ATOM 2906 C CA . ARG A 1 414 ? 13.200 10.311 -22.689 1.00 91.50 414 ARG A CA 1
ATOM 2907 C C . ARG A 1 414 ? 14.569 10.398 -23.363 1.00 91.50 414 ARG A C 1
ATOM 2909 O O . ARG A 1 414 ? 15.283 9.409 -23.399 1.00 91.50 414 ARG A O 1
ATOM 2916 N N . ASP A 1 415 ? 14.974 11.572 -23.842 1.00 89.31 415 ASP A N 1
ATOM 2917 C CA . ASP A 1 415 ? 16.338 11.822 -24.345 1.00 89.31 415 ASP A CA 1
ATOM 2918 C C . ASP A 1 415 ? 16.758 10.840 -25.460 1.00 89.31 415 ASP A C 1
ATOM 2920 O O . ASP A 1 415 ? 17.744 10.108 -25.322 1.00 89.31 415 ASP A O 1
ATOM 2924 N N . ILE A 1 416 ? 15.986 10.784 -26.554 1.00 90.94 416 ILE A N 1
ATOM 2925 C CA . ILE A 1 416 ? 16.234 9.854 -27.669 1.00 90.94 416 ILE A CA 1
ATOM 2926 C C . ILE A 1 416 ? 16.675 10.617 -28.916 1.00 90.94 416 ILE A C 1
ATOM 2928 O O . ILE A 1 416 ? 15.903 11.351 -29.536 1.00 90.94 416 ILE A O 1
ATOM 2932 N N . THR A 1 417 ? 17.921 10.382 -29.312 1.00 89.50 417 THR A N 1
ATOM 2933 C CA . THR A 1 417 ? 18.556 10.934 -30.504 1.00 89.50 417 THR A CA 1
ATOM 2934 C C . THR A 1 417 ? 18.961 9.824 -31.457 1.00 89.50 417 THR A C 1
ATOM 2936 O O . THR A 1 417 ? 19.494 8.784 -31.067 1.00 89.50 417 THR A O 1
ATOM 2939 N N . ASN A 1 418 ? 18.680 10.063 -32.729 1.00 90.69 418 ASN A N 1
ATOM 2940 C CA . ASN A 1 418 ? 18.957 9.141 -33.801 1.00 90.69 418 ASN A CA 1
ATOM 2941 C C . ASN A 1 418 ? 19.426 9.914 -35.053 1.00 90.69 418 ASN A C 1
ATOM 2943 O O . ASN A 1 418 ? 18.742 10.833 -35.521 1.00 90.69 418 ASN A O 1
ATOM 2947 N N . TYR A 1 419 ? 20.591 9.539 -35.592 1.00 95.31 419 TYR A N 1
ATOM 2948 C CA . TYR A 1 419 ? 21.209 10.178 -36.752 1.00 95.31 419 TYR A CA 1
ATOM 2949 C C . TYR A 1 419 ? 21.758 9.170 -37.769 1.00 95.31 419 TYR A C 1
ATOM 2951 O O . TYR A 1 419 ? 22.573 8.309 -37.436 1.00 95.31 419 TYR A O 1
ATOM 2959 N N . ALA A 1 420 ? 21.374 9.336 -39.032 1.00 97.31 420 ALA A N 1
ATOM 2960 C CA . ALA A 1 420 ? 21.927 8.601 -40.164 1.00 97.31 420 ALA A CA 1
ATOM 2961 C C . ALA A 1 420 ? 22.499 9.571 -41.206 1.00 97.31 420 ALA A C 1
ATOM 2963 O O . ALA A 1 420 ? 21.868 10.579 -41.547 1.00 97.31 420 ALA A O 1
ATOM 2964 N N . ARG A 1 421 ? 23.692 9.276 -41.736 1.00 97.56 421 ARG A N 1
ATOM 2965 C CA . ARG A 1 421 ? 24.281 10.036 -42.845 1.00 97.56 421 ARG A CA 1
ATOM 2966 C C . ARG A 1 421 ? 24.933 9.127 -43.873 1.00 97.56 421 ARG A C 1
ATOM 2968 O O . ARG A 1 421 ? 25.929 8.493 -43.552 1.00 97.56 421 ARG A O 1
ATOM 2975 N N . ALA A 1 422 ? 24.470 9.203 -45.115 1.00 97.81 422 ALA A N 1
ATOM 2976 C CA . ALA A 1 422 ? 25.108 8.566 -46.260 1.00 97.81 422 ALA A CA 1
ATOM 2977 C C . ALA A 1 422 ? 25.730 9.591 -47.211 1.00 97.81 422 ALA A C 1
ATOM 2979 O O . ALA A 1 422 ? 25.220 10.703 -47.370 1.00 97.81 422 ALA A O 1
ATOM 2980 N N . GLY A 1 423 ? 26.852 9.228 -47.832 1.00 96.75 423 GLY A N 1
ATOM 2981 C CA . GLY A 1 423 ? 27.525 10.067 -48.818 1.00 96.75 423 GLY A CA 1
ATOM 2982 C C . GLY A 1 423 ? 28.227 9.251 -49.897 1.00 96.75 423 GLY A C 1
ATOM 2983 O O . GLY A 1 423 ? 29.069 8.415 -49.581 1.00 96.75 423 GLY A O 1
ATOM 2984 N N . ALA A 1 424 ? 27.934 9.538 -51.162 1.00 95.81 424 ALA A N 1
ATOM 2985 C CA . ALA A 1 424 ? 28.518 8.868 -52.318 1.00 95.81 424 ALA A CA 1
ATOM 2986 C C . ALA A 1 424 ? 29.149 9.875 -53.284 1.00 95.81 424 ALA A C 1
ATOM 2988 O O . ALA A 1 424 ? 28.506 10.814 -53.757 1.00 95.81 424 ALA A O 1
ATOM 2989 N N . TYR A 1 425 ? 30.439 9.703 -53.583 1.00 94.12 425 TYR A N 1
ATOM 2990 C CA . TYR A 1 425 ? 31.225 10.677 -54.346 1.00 94.12 425 TYR A CA 1
ATOM 2991 C C . TYR A 1 425 ? 31.953 10.024 -55.527 1.00 94.12 425 TYR A C 1
ATOM 2993 O O . TYR A 1 425 ? 33.017 9.418 -55.361 1.00 94.12 425 TYR A O 1
ATOM 3001 N N . GLY A 1 426 ? 31.390 10.189 -56.725 1.00 91.00 426 GLY A N 1
ATOM 3002 C CA . GLY A 1 426 ? 31.936 9.735 -58.003 1.00 91.00 426 GLY A CA 1
ATOM 3003 C C . GLY A 1 426 ? 32.776 10.801 -58.714 1.00 91.00 426 GLY A C 1
ATOM 3004 O O . GLY A 1 426 ? 32.407 11.975 -58.774 1.00 91.00 426 GLY A O 1
ATOM 3005 N N . GLY A 1 427 ? 33.902 10.387 -59.295 1.00 87.69 427 GLY A N 1
ATOM 3006 C CA . GLY A 1 427 ? 34.887 11.264 -59.936 1.00 87.69 427 GLY A CA 1
ATOM 3007 C C . GLY A 1 427 ? 35.319 10.821 -61.334 1.00 87.69 427 GLY A C 1
ATOM 3008 O O . GLY A 1 427 ? 36.515 10.863 -61.615 1.00 87.69 427 GLY A O 1
ATOM 3009 N N . SER A 1 428 ? 34.384 10.384 -62.185 1.00 87.50 428 SER A N 1
ATOM 3010 C CA . SER A 1 428 ? 34.678 9.849 -63.530 1.00 87.50 428 SER A CA 1
ATOM 3011 C C . SER A 1 428 ? 33.839 10.490 -64.642 1.00 87.50 428 SER A C 1
ATOM 3013 O O . SER A 1 428 ? 32.947 11.295 -64.381 1.00 87.50 428 SER A O 1
ATOM 3015 N N . ALA A 1 429 ? 34.134 10.135 -65.901 1.00 83.19 429 ALA A N 1
ATOM 3016 C CA . ALA A 1 429 ? 33.379 10.582 -67.077 1.00 83.19 429 ALA A CA 1
ATOM 3017 C C . ALA A 1 429 ? 31.976 9.946 -67.198 1.00 83.19 429 ALA A C 1
ATOM 3019 O O . ALA A 1 429 ? 31.139 10.475 -67.924 1.00 83.19 429 ALA A O 1
ATOM 3020 N N . PHE A 1 430 ? 31.731 8.827 -66.510 1.00 82.19 430 PHE A N 1
ATOM 3021 C CA . PHE A 1 430 ? 30.468 8.088 -66.429 1.00 82.19 430 PHE A CA 1
ATOM 3022 C C . PHE A 1 430 ? 30.295 7.493 -65.016 1.00 82.19 430 PHE A C 1
ATOM 3024 O O . PHE A 1 430 ? 31.290 7.223 -64.341 1.00 82.19 430 PHE A O 1
ATOM 3031 N N . GLY A 1 431 ? 29.054 7.246 -64.591 1.00 81.12 431 GLY A N 1
ATOM 3032 C CA . GLY A 1 431 ? 28.730 6.631 -63.297 1.00 81.12 431 GLY A CA 1
ATOM 3033 C C . GLY A 1 431 ? 27.417 7.148 -62.708 1.00 81.12 431 GLY A C 1
ATOM 3034 O O . GLY A 1 431 ? 26.911 8.168 -63.182 1.00 81.12 431 GLY A O 1
ATOM 3035 N N . ALA A 1 432 ? 26.900 6.469 -61.688 1.00 85.06 432 ALA A N 1
ATOM 3036 C CA . ALA A 1 432 ? 25.663 6.790 -60.983 1.00 85.06 432 ALA A CA 1
ATOM 3037 C C . ALA A 1 432 ? 25.849 6.631 -59.457 1.00 85.06 432 ALA A C 1
ATOM 3039 O O . ALA A 1 432 ? 25.348 5.679 -58.874 1.00 85.06 432 ALA A O 1
ATOM 3040 N N . PRO A 1 433 ? 26.588 7.547 -58.788 1.00 89.69 433 PRO A N 1
ATOM 3041 C CA . PRO A 1 433 ? 26.725 7.497 -57.335 1.00 89.69 433 PRO A CA 1
ATOM 3042 C C . PRO A 1 433 ? 25.372 7.564 -56.632 1.00 89.69 433 PRO A C 1
ATOM 3044 O O . PRO A 1 433 ? 24.612 8.502 -56.897 1.00 89.69 433 PRO A O 1
ATOM 3047 N N . ASP A 1 434 ? 25.153 6.652 -55.690 1.00 91.56 434 ASP A N 1
ATOM 3048 C CA . ASP A 1 434 ? 23.901 6.519 -54.950 1.00 91.56 434 ASP A CA 1
ATOM 3049 C C . ASP A 1 434 ? 24.130 6.619 -53.434 1.00 91.56 434 ASP A C 1
ATOM 3051 O O . ASP A 1 434 ? 25.098 6.072 -52.897 1.00 91.56 434 ASP A O 1
ATOM 3055 N N . ALA A 1 435 ? 23.279 7.367 -52.735 1.00 95.25 435 ALA A N 1
ATOM 3056 C CA . ALA A 1 435 ? 23.367 7.538 -51.294 1.00 95.25 435 ALA A CA 1
ATOM 3057 C C . ALA A 1 435 ? 21.985 7.532 -50.639 1.00 95.25 435 ALA A C 1
ATOM 3059 O O . ALA A 1 435 ? 21.258 8.521 -50.719 1.00 95.25 435 ALA A O 1
ATOM 3060 N N . ASP A 1 436 ? 21.695 6.490 -49.866 1.00 95.94 436 ASP A N 1
ATOM 3061 C CA . ASP A 1 436 ? 20.463 6.388 -49.096 1.00 95.94 436 ASP A CA 1
ATOM 3062 C C . ASP A 1 436 ? 20.710 6.453 -47.589 1.00 95.94 436 ASP A C 1
ATOM 3064 O O . ASP A 1 436 ? 21.639 5.859 -47.029 1.00 95.94 436 ASP A O 1
ATOM 3068 N N . SER A 1 437 ? 19.834 7.167 -46.888 1.00 97.12 437 SER A N 1
ATOM 3069 C CA . SER A 1 437 ? 19.879 7.258 -45.430 1.00 97.12 437 SER A CA 1
ATOM 3070 C C . SER A 1 437 ? 18.509 7.017 -44.808 1.00 97.12 437 SER A C 1
ATOM 3072 O O . SER A 1 437 ? 17.517 7.585 -45.259 1.00 97.12 437 SER A O 1
ATOM 3074 N N . TRP A 1 438 ? 18.460 6.226 -43.736 1.00 96.50 438 TRP A N 1
ATOM 3075 C CA . TRP A 1 438 ? 17.246 5.950 -42.968 1.00 96.50 438 TRP A CA 1
ATOM 3076 C C . TRP A 1 438 ? 17.472 6.200 -41.487 1.00 96.50 438 TRP A C 1
ATOM 3078 O O . TRP A 1 438 ? 18.353 5.585 -40.885 1.00 96.50 438 TRP A O 1
ATOM 3088 N N . ALA A 1 439 ? 16.610 7.015 -40.882 1.00 95.25 439 ALA A N 1
ATOM 3089 C CA . ALA A 1 439 ? 16.505 7.121 -39.435 1.00 95.25 439 ALA A CA 1
ATOM 3090 C C . ALA A 1 439 ? 15.079 6.801 -38.972 1.00 95.25 439 ALA A C 1
ATOM 3092 O O . ALA A 1 439 ? 14.125 7.498 -39.327 1.00 95.25 439 ALA A O 1
ATOM 3093 N N . ILE A 1 440 ? 14.941 5.731 -38.180 1.00 93.12 440 ILE A N 1
ATOM 3094 C CA . ILE A 1 440 ? 13.646 5.152 -37.797 1.00 93.12 440 ILE A CA 1
ATOM 3095 C C . ILE A 1 440 ? 13.507 5.038 -36.274 1.00 93.12 440 ILE A C 1
ATOM 3097 O O . ILE A 1 440 ? 14.321 4.382 -35.621 1.00 93.12 440 ILE A O 1
ATOM 3101 N N . ASN A 1 441 ? 12.418 5.584 -35.721 1.00 91.62 441 ASN A N 1
ATOM 3102 C CA . ASN A 1 441 ? 12.020 5.423 -34.318 1.00 91.62 441 ASN A CA 1
ATOM 3103 C C . ASN A 1 441 ? 10.612 4.813 -34.207 1.00 91.62 441 ASN A C 1
ATOM 3105 O O . ASN A 1 441 ? 9.636 5.400 -34.658 1.00 91.62 441 ASN A O 1
ATOM 3109 N N . ARG A 1 442 ? 10.476 3.670 -33.534 1.00 92.06 442 ARG A N 1
ATOM 3110 C CA . ARG A 1 442 ? 9.202 2.997 -33.236 1.00 92.06 442 ARG A CA 1
ATOM 3111 C C . ARG A 1 442 ? 9.108 2.741 -31.735 1.00 92.06 442 ARG A C 1
ATOM 3113 O O . ARG A 1 442 ? 9.636 1.747 -31.237 1.00 92.06 442 ARG A O 1
ATOM 3120 N N . LEU A 1 443 ? 8.481 3.670 -31.023 1.00 92.19 443 LEU A N 1
ATOM 3121 C CA . LEU A 1 443 ? 8.465 3.727 -29.563 1.00 92.19 443 LEU A CA 1
ATOM 3122 C C . LEU A 1 443 ? 7.051 3.502 -29.031 1.00 92.19 443 LEU A C 1
ATOM 3124 O O . LEU A 1 443 ? 6.085 4.068 -29.550 1.00 92.19 443 LEU A O 1
ATOM 3128 N N . ASN A 1 444 ? 6.943 2.701 -27.974 1.00 94.25 444 ASN A N 1
ATOM 3129 C CA . ASN A 1 444 ? 5.680 2.415 -27.306 1.00 94.25 444 ASN A CA 1
ATOM 3130 C C . ASN A 1 444 ? 5.822 2.558 -25.781 1.00 94.25 444 ASN A C 1
ATOM 3132 O O . ASN A 1 444 ? 6.613 1.840 -25.176 1.00 94.25 444 ASN A O 1
ATOM 3136 N N . ALA A 1 445 ? 5.066 3.461 -25.161 1.00 96.50 445 ALA A N 1
ATOM 3137 C CA . ALA A 1 445 ? 4.916 3.536 -23.709 1.00 96.50 445 ALA A CA 1
ATOM 3138 C C . ALA A 1 445 ? 3.565 2.924 -23.325 1.00 96.50 445 ALA A C 1
ATOM 3140 O O . ALA A 1 445 ? 2.516 3.414 -23.758 1.00 96.50 445 ALA A O 1
ATOM 3141 N N . ARG A 1 446 ? 3.583 1.842 -22.538 1.00 97.62 446 ARG A N 1
ATOM 3142 C CA . ARG A 1 446 ? 2.394 1.028 -22.286 1.00 97.62 446 ARG A CA 1
ATOM 3143 C C . ARG A 1 446 ? 2.228 0.639 -20.822 1.00 97.62 446 ARG A C 1
ATOM 3145 O O . ARG A 1 446 ? 3.165 0.160 -20.188 1.00 97.62 446 ARG A O 1
ATOM 3152 N N . ILE A 1 447 ? 1.005 0.766 -20.318 1.00 98.69 447 ILE A N 1
ATOM 3153 C CA . ILE A 1 447 ? 0.599 0.254 -19.003 1.00 98.69 447 ILE A CA 1
ATOM 3154 C C . ILE A 1 447 ? -0.606 -0.662 -19.196 1.00 98.69 447 ILE A C 1
ATOM 3156 O O . ILE A 1 447 ? -1.535 -0.310 -19.919 1.00 98.69 447 ILE A O 1
ATOM 3160 N N . ILE A 1 448 ? -0.578 -1.846 -18.583 1.00 98.62 448 ILE A N 1
ATOM 3161 C CA . ILE A 1 448 ? -1.660 -2.831 -18.660 1.00 98.62 448 ILE A CA 1
ATOM 3162 C C . ILE A 1 448 ? -1.982 -3.338 -17.254 1.00 98.62 448 ILE A C 1
ATOM 3164 O O . ILE A 1 448 ? -1.128 -3.951 -16.611 1.00 98.62 448 ILE A O 1
ATOM 3168 N N . THR A 1 449 ? -3.215 -3.140 -16.799 1.00 98.56 449 THR A N 1
ATOM 3169 C CA . THR A 1 449 ? -3.739 -3.771 -15.582 1.00 98.56 449 THR A CA 1
ATOM 3170 C C . THR A 1 449 ? -4.853 -4.748 -15.954 1.00 98.56 449 THR A C 1
ATOM 3172 O O . THR A 1 449 ? -5.774 -4.405 -16.699 1.00 98.56 449 THR A O 1
ATOM 3175 N N . ASP A 1 450 ? -4.741 -5.994 -15.493 1.00 98.50 450 ASP A N 1
ATOM 3176 C CA . ASP A 1 450 ? -5.764 -7.026 -15.682 1.00 98.50 450 ASP A CA 1
ATOM 3177 C C . ASP A 1 450 ? -6.903 -6.826 -14.669 1.00 98.50 450 ASP A C 1
ATOM 3179 O O . ASP A 1 450 ? -6.681 -6.338 -13.556 1.00 98.50 450 ASP A O 1
ATOM 3183 N N . ALA A 1 451 ? -8.113 -7.278 -15.003 1.00 97.81 451 ALA A N 1
ATOM 3184 C CA . ALA A 1 451 ? -9.218 -7.271 -14.050 1.00 97.81 451 ALA A CA 1
ATOM 3185 C C . ALA A 1 451 ? -8.903 -8.067 -12.775 1.00 97.81 451 ALA A C 1
ATOM 3187 O O . ALA A 1 451 ? -8.301 -9.151 -12.805 1.00 97.81 451 ALA A O 1
ATOM 3188 N N . GLY A 1 452 ? -9.307 -7.500 -11.639 1.00 96.44 452 GLY A N 1
ATOM 3189 C CA . GLY A 1 452 ? -8.998 -8.005 -10.302 1.00 96.44 452 GLY A CA 1
ATOM 3190 C C . GLY A 1 452 ? -7.580 -7.697 -9.807 1.00 96.44 452 GLY A C 1
ATOM 3191 O O . GLY A 1 452 ? -7.205 -8.197 -8.749 1.00 96.44 452 GLY A O 1
ATOM 3192 N N . SER A 1 453 ? -6.763 -6.941 -10.549 1.00 98.56 453 SER A N 1
ATOM 3193 C CA . SER A 1 453 ? -5.591 -6.254 -9.977 1.00 98.56 453 SER A CA 1
ATOM 3194 C C . SER A 1 453 ? -6.015 -4.942 -9.302 1.00 98.56 453 SER A C 1
ATOM 3196 O O . SER A 1 453 ? -7.109 -4.464 -9.579 1.00 98.56 453 SER A O 1
ATOM 3198 N N . ALA A 1 454 ? -5.194 -4.357 -8.427 1.00 98.31 454 ALA A N 1
ATOM 3199 C CA . ALA A 1 454 ? -5.517 -3.098 -7.753 1.00 98.31 454 ALA A CA 1
ATOM 3200 C C . ALA A 1 454 ? -4.292 -2.199 -7.541 1.00 98.31 454 ALA A C 1
ATOM 3202 O O . ALA A 1 454 ? -3.258 -2.662 -7.050 1.00 98.31 454 ALA A O 1
ATOM 3203 N N . PHE A 1 455 ? -4.434 -0.910 -7.858 1.00 98.69 455 PHE A N 1
ATOM 3204 C CA . PHE A 1 455 ? -3.495 0.158 -7.495 1.00 98.69 455 PHE A CA 1
ATOM 3205 C C . PHE A 1 455 ? -4.129 1.022 -6.400 1.00 98.69 455 PHE A C 1
ATOM 3207 O O . PHE A 1 455 ? -5.217 1.558 -6.595 1.00 98.69 455 PHE A O 1
ATOM 3214 N N . GLY A 1 456 ? -3.481 1.144 -5.241 1.00 97.94 456 GLY A N 1
ATOM 3215 C CA . GLY A 1 456 ? -4.040 1.831 -4.076 1.00 97.94 456 GLY A CA 1
ATOM 3216 C C . GLY A 1 456 ? -3.129 2.913 -3.510 1.00 97.94 456 GLY A C 1
ATOM 3217 O O . GLY A 1 456 ? -1.937 2.681 -3.318 1.00 97.94 456 GLY A O 1
ATOM 3218 N N . SER A 1 457 ? -3.686 4.087 -3.229 1.00 97.88 457 SER A N 1
ATOM 3219 C CA . SER A 1 457 ? -2.987 5.183 -2.556 1.00 97.88 457 SER A CA 1
ATOM 3220 C C . SER A 1 457 ? -3.940 6.299 -2.142 1.00 97.88 457 SER A C 1
ATOM 3222 O O . SER A 1 457 ? -5.074 6.356 -2.615 1.00 97.88 457 SER A O 1
ATOM 3224 N N . LYS A 1 458 ? -3.475 7.225 -1.302 1.00 95.94 458 LYS A N 1
ATOM 3225 C CA . LYS A 1 458 ? -4.053 8.567 -1.205 1.00 95.94 458 LYS A CA 1
ATOM 3226 C C . LYS A 1 458 ? -3.939 9.318 -2.536 1.00 95.94 458 LYS A C 1
ATOM 3228 O O . LYS A 1 458 ? -4.939 9.878 -2.982 1.00 95.94 458 LYS A O 1
ATOM 3233 N N . ASP A 1 459 ? -2.772 9.242 -3.180 1.00 97.50 459 ASP A N 1
ATOM 3234 C CA . ASP A 1 459 ? -2.474 9.876 -4.466 1.00 97.50 459 ASP A CA 1
ATOM 3235 C C . ASP A 1 459 ? -1.984 8.824 -5.475 1.00 97.50 459 ASP A C 1
ATOM 3237 O O . ASP A 1 459 ? -0.837 8.381 -5.430 1.00 97.50 459 ASP A O 1
ATOM 3241 N N . VAL A 1 460 ? -2.854 8.406 -6.397 1.00 98.62 460 VAL A N 1
ATOM 3242 C CA . VAL A 1 460 ? -2.506 7.468 -7.479 1.00 98.62 460 VAL A CA 1
ATOM 3243 C C . VAL A 1 460 ? -2.155 8.244 -8.746 1.00 98.62 460 VAL A C 1
ATOM 3245 O O . VAL A 1 460 ? -2.968 9.023 -9.235 1.00 98.62 460 VAL A O 1
ATOM 3248 N N . ASP A 1 461 ? -0.987 7.997 -9.331 1.00 98.50 461 ASP A N 1
ATOM 3249 C CA . ASP A 1 461 ? -0.551 8.618 -10.579 1.00 98.50 461 ASP A CA 1
ATOM 3250 C C . ASP A 1 461 ? -0.068 7.579 -11.600 1.00 98.50 461 ASP A 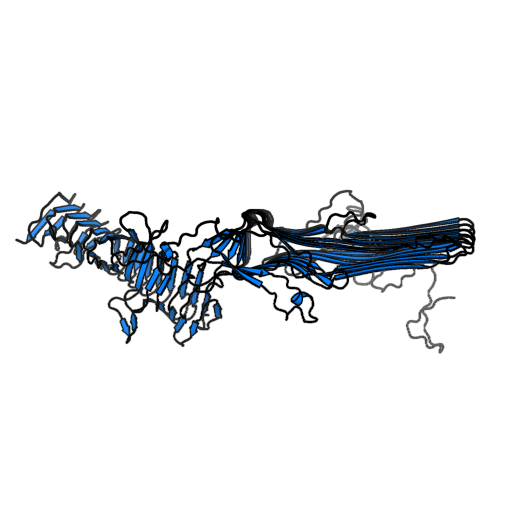C 1
ATOM 3252 O O . ASP A 1 461 ? 0.929 6.884 -11.407 1.00 98.50 461 ASP A O 1
ATOM 3256 N N . VAL A 1 462 ? -0.783 7.473 -12.718 1.00 98.62 462 VAL A N 1
ATOM 3257 C CA . VAL A 1 462 ? -0.531 6.515 -13.799 1.00 98.62 462 VAL A CA 1
ATOM 3258 C C . VAL A 1 462 ? -0.187 7.281 -15.070 1.00 98.62 462 VAL A C 1
ATOM 3260 O O . VAL A 1 462 ? -0.978 8.086 -15.564 1.00 98.62 462 VAL A O 1
ATOM 3263 N N . GLN A 1 463 ? 0.997 7.026 -15.623 1.00 97.25 463 GLN A N 1
ATOM 3264 C CA . GLN A 1 463 ? 1.562 7.828 -16.704 1.00 97.25 463 GLN A CA 1
ATOM 3265 C C . GLN A 1 463 ? 2.161 6.972 -17.824 1.00 97.25 463 GLN A C 1
ATOM 3267 O O . GLN A 1 463 ? 3.078 6.183 -17.597 1.00 97.25 463 GLN A O 1
ATOM 3272 N N . ALA A 1 464 ? 1.711 7.189 -19.060 1.00 96.31 464 ALA A N 1
ATOM 3273 C CA . ALA A 1 464 ? 2.358 6.662 -20.263 1.00 96.31 464 ALA A CA 1
ATOM 3274 C C . ALA A 1 464 ? 2.836 7.827 -21.144 1.00 96.31 464 ALA A C 1
ATOM 3276 O O . ALA A 1 464 ? 2.044 8.447 -21.856 1.00 96.31 464 ALA A O 1
ATOM 3277 N N . ASN A 1 465 ? 4.133 8.144 -21.084 1.00 91.25 465 ASN A N 1
ATOM 3278 C CA . ASN A 1 465 ? 4.659 9.434 -21.543 1.00 91.25 465 ASN A CA 1
ATOM 3279 C C . ASN A 1 465 ? 5.822 9.330 -22.533 1.00 91.25 465 ASN A C 1
ATOM 3281 O O . ASN A 1 465 ? 6.564 8.353 -22.560 1.00 91.25 465 ASN A O 1
ATOM 3285 N N . PHE A 1 466 ? 6.021 10.409 -23.293 1.00 89.50 466 PHE A N 1
ATOM 3286 C CA . PHE A 1 466 ? 7.206 10.648 -24.119 1.00 89.50 466 PHE A CA 1
ATOM 3287 C C . PHE A 1 466 ? 7.786 12.031 -23.838 1.00 89.50 466 PHE A C 1
ATOM 3289 O O . PHE A 1 466 ? 7.239 13.042 -24.274 1.00 89.50 466 PHE A O 1
ATOM 3296 N N . ASN A 1 467 ? 8.917 12.084 -23.143 1.00 83.50 467 ASN A N 1
ATOM 3297 C CA . ASN A 1 467 ? 9.509 13.329 -22.668 1.00 83.50 467 ASN A CA 1
ATOM 3298 C C . ASN A 1 467 ? 10.635 13.796 -23.619 1.00 83.50 467 ASN A C 1
ATOM 3300 O O . ASN A 1 467 ? 11.633 13.086 -23.761 1.00 83.50 467 ASN A O 1
ATOM 3304 N N . PRO A 1 468 ? 10.505 14.960 -24.290 1.00 69.50 468 PRO A N 1
ATOM 3305 C CA . PRO A 1 468 ? 11.537 15.476 -25.193 1.00 69.50 468 PRO A CA 1
ATOM 3306 C C . PRO A 1 468 ? 12.854 15.772 -24.446 1.00 69.50 468 PRO A C 1
ATOM 3308 O O . PRO A 1 468 ? 12.832 15.945 -23.227 1.00 69.50 468 PRO A O 1
ATOM 3311 N N . PRO A 1 469 ? 13.995 15.879 -25.154 1.00 74.00 469 PRO A N 1
ATOM 3312 C CA . PRO A 1 469 ? 14.137 15.957 -26.609 1.00 74.00 469 PRO A CA 1
ATOM 3313 C C . PRO A 1 469 ? 14.054 14.603 -27.333 1.00 74.00 469 PRO A C 1
ATOM 3315 O O . PRO A 1 469 ? 14.677 13.618 -26.940 1.00 74.00 469 PRO A O 1
ATOM 3318 N N . PHE A 1 470 ? 13.337 14.607 -28.462 1.00 78.81 470 PHE A N 1
ATOM 3319 C CA . PHE A 1 470 ? 13.416 13.581 -29.501 1.00 78.81 470 PHE A CA 1
ATOM 3320 C C . PHE A 1 470 ? 14.045 14.212 -30.741 1.00 78.81 470 PHE A C 1
ATOM 3322 O O . PHE A 1 470 ? 13.509 15.181 -31.279 1.00 78.81 470 PHE A O 1
ATOM 3329 N N . SER A 1 471 ? 15.181 13.688 -31.191 1.00 81.69 471 SER A N 1
ATOM 3330 C CA . SER A 1 471 ? 15.877 14.186 -32.379 1.00 81.69 471 SER A CA 1
ATOM 3331 C C . SER A 1 471 ? 16.049 13.053 -33.378 1.00 81.69 471 SER A C 1
ATOM 3333 O O . SER A 1 471 ? 16.660 12.032 -33.069 1.00 81.69 471 SER A O 1
ATOM 3335 N N . LEU A 1 472 ? 15.489 13.229 -34.572 1.00 87.19 472 LEU A N 1
ATOM 3336 C CA . LEU A 1 472 ? 15.590 12.279 -35.673 1.00 87.19 472 LEU A CA 1
ATOM 3337 C C . LEU A 1 472 ? 16.130 13.018 -36.894 1.00 87.19 472 LEU A C 1
ATOM 3339 O O . LEU A 1 472 ? 15.533 14.004 -37.335 1.00 87.19 472 LEU A O 1
ATOM 3343 N N . LYS A 1 473 ? 17.271 12.577 -37.427 1.00 92.94 473 LYS A N 1
ATOM 3344 C CA . LYS A 1 473 ? 17.923 13.253 -38.550 1.00 92.94 473 LYS A CA 1
ATOM 3345 C C . LYS A 1 473 ? 18.510 12.256 -39.542 1.00 92.94 473 LYS A C 1
ATOM 3347 O O . LYS A 1 473 ? 19.295 11.395 -39.169 1.00 92.94 473 LYS A O 1
ATOM 3352 N N . SER A 1 474 ? 18.180 12.449 -40.815 1.00 94.50 474 SER A N 1
ATOM 3353 C CA . SER A 1 474 ? 18.706 11.678 -41.938 1.00 94.50 474 SER A CA 1
ATOM 3354 C C . SER A 1 474 ? 19.296 12.640 -42.963 1.00 94.50 474 SER A C 1
ATOM 3356 O O . SER A 1 474 ? 18.676 13.660 -43.274 1.00 94.50 474 SER A O 1
ATOM 3358 N N . ILE A 1 475 ? 20.511 12.371 -43.437 1.00 94.38 475 ILE A N 1
ATOM 3359 C CA . ILE A 1 475 ? 21.189 13.172 -44.462 1.00 94.38 475 ILE A CA 1
ATOM 3360 C C . ILE A 1 475 ? 21.721 12.240 -45.545 1.00 94.38 475 ILE A C 1
ATOM 3362 O O . ILE A 1 475 ? 22.507 11.345 -45.246 1.00 94.38 475 ILE A O 1
ATOM 3366 N N . GLN A 1 476 ? 21.393 12.538 -46.798 1.00 93.69 476 GLN A N 1
ATOM 3367 C CA . GLN A 1 476 ? 22.048 11.937 -47.954 1.00 93.69 476 GLN A CA 1
ATOM 3368 C C . GLN A 1 476 ? 22.856 12.977 -48.732 1.00 93.69 476 GLN A C 1
ATOM 3370 O O . GLN A 1 476 ? 22.535 14.173 -48.716 1.00 93.69 476 GLN A O 1
ATOM 3375 N N . GLU A 1 477 ? 23.933 12.530 -49.376 1.00 93.69 477 GLU A N 1
ATOM 3376 C CA . GLU A 1 477 ? 24.705 13.346 -50.307 1.00 93.69 477 GLU A CA 1
ATOM 3377 C C . GLU A 1 477 ? 25.344 12.501 -51.419 1.00 93.69 477 GLU A C 1
ATOM 3379 O O . GLU A 1 477 ? 26.430 11.952 -51.241 1.00 93.69 477 GLU A O 1
ATOM 3384 N N . ALA A 1 478 ? 24.737 12.486 -52.604 1.00 90.88 478 ALA A N 1
ATOM 3385 C CA . ALA A 1 478 ? 25.320 11.879 -53.802 1.00 90.88 478 ALA A CA 1
ATOM 3386 C C . ALA A 1 478 ? 25.849 12.930 -54.802 1.00 90.88 478 ALA A C 1
ATOM 3388 O O . ALA A 1 478 ? 25.125 13.808 -55.292 1.00 90.88 478 ALA A O 1
ATOM 3389 N N . LYS A 1 479 ? 27.142 12.858 -55.144 1.00 87.50 479 LYS A N 1
ATOM 3390 C CA . LYS A 1 479 ? 27.816 13.767 -56.089 1.00 87.50 479 LYS A CA 1
ATOM 3391 C C . LYS A 1 479 ? 28.592 12.997 -57.151 1.00 87.50 479 LYS A C 1
ATOM 3393 O O . LYS A 1 479 ? 29.477 12.215 -56.836 1.00 87.50 479 LYS A O 1
ATOM 3398 N N . GLY A 1 480 ? 28.336 13.319 -58.416 1.00 82.69 480 GLY A N 1
ATOM 3399 C CA . GLY A 1 480 ? 29.064 12.790 -59.568 1.00 82.69 480 GLY A CA 1
ATOM 3400 C C . GLY A 1 480 ? 28.432 13.212 -60.893 1.00 82.69 480 GLY A C 1
ATOM 3401 O O . GLY A 1 480 ? 27.420 13.926 -60.922 1.00 82.69 480 GLY A O 1
ATOM 3402 N N . PHE A 1 481 ? 29.054 12.790 -61.993 1.00 76.62 481 PHE A N 1
ATOM 3403 C CA . PHE A 1 481 ? 28.567 13.023 -63.349 1.00 76.62 481 PHE A CA 1
ATOM 3404 C C . PHE A 1 481 ? 27.870 11.767 -63.887 1.00 76.62 481 PHE A C 1
ATOM 3406 O O . PHE A 1 481 ? 28.514 10.734 -64.044 1.00 76.62 481 PHE A O 1
ATOM 3413 N N . SER A 1 482 ? 26.578 11.894 -64.206 1.00 73.12 482 SER A N 1
ATOM 3414 C CA . SER A 1 482 ? 25.747 10.839 -64.795 1.00 73.12 482 SER A CA 1
ATOM 3415 C C . SER A 1 482 ? 25.122 11.332 -66.099 1.00 73.12 482 SER A C 1
ATOM 3417 O O . SER A 1 482 ? 24.720 12.494 -66.206 1.00 73.12 482 SER A O 1
ATOM 3419 N N . LEU A 1 483 ? 25.068 10.459 -67.110 1.00 67.25 483 LEU A N 1
ATOM 3420 C CA . LEU A 1 483 ? 24.372 10.714 -68.381 1.00 67.25 483 LEU A CA 1
ATOM 3421 C C . LEU A 1 483 ? 22.901 10.288 -68.341 1.00 67.25 483 LEU A C 1
ATOM 3423 O O . LEU A 1 483 ? 22.148 10.608 -69.265 1.00 67.25 483 LEU A O 1
ATOM 3427 N N . ASN A 1 484 ? 22.497 9.550 -67.307 1.00 67.00 484 ASN A N 1
ATOM 3428 C CA . ASN A 1 484 ? 21.119 9.141 -67.127 1.00 67.00 484 ASN A CA 1
ATOM 3429 C C . ASN A 1 484 ? 20.314 10.328 -66.574 1.00 67.00 484 ASN A C 1
ATOM 3431 O O . ASN A 1 484 ? 20.586 10.837 -65.494 1.00 67.00 484 ASN A O 1
ATOM 3435 N N . VAL A 1 485 ? 19.320 10.797 -67.331 1.00 58.81 485 VAL A N 1
ATOM 3436 C CA . VAL A 1 485 ? 18.409 11.871 -66.885 1.00 58.81 485 VAL A CA 1
ATOM 3437 C C . VAL A 1 485 ? 17.347 11.377 -65.892 1.00 58.81 485 VAL A C 1
ATOM 3439 O O . VAL A 1 485 ? 16.607 12.195 -65.355 1.00 58.81 485 VAL A O 1
ATOM 3442 N N . PHE A 1 486 ? 17.279 10.063 -65.658 1.00 62.72 486 PHE A N 1
ATOM 3443 C CA . PHE A 1 486 ? 16.405 9.399 -64.683 1.00 62.72 486 PHE A CA 1
ATOM 3444 C C . PHE A 1 486 ? 17.207 8.693 -63.583 1.00 62.72 486 PHE A C 1
ATOM 3446 O O . PHE A 1 486 ? 16.743 7.696 -63.040 1.00 62.72 486 PHE A O 1
ATOM 3453 N N . ASP A 1 487 ? 18.436 9.142 -63.335 1.00 69.75 487 ASP A N 1
ATOM 3454 C CA . ASP A 1 487 ? 19.284 8.569 -62.296 1.00 69.75 487 ASP A CA 1
ATOM 3455 C C . ASP A 1 487 ? 18.689 8.844 -60.917 1.00 69.75 487 ASP A C 1
ATOM 3457 O O . ASP A 1 487 ? 18.460 10.011 -60.579 1.00 69.75 487 ASP A O 1
ATOM 3461 N N . ASP A 1 488 ? 18.436 7.781 -60.157 1.00 75.44 488 ASP A N 1
ATOM 3462 C CA . ASP A 1 488 ? 18.135 7.902 -58.738 1.00 75.44 488 ASP A CA 1
ATOM 3463 C C . ASP A 1 488 ? 19.458 8.122 -58.004 1.00 75.44 488 ASP A C 1
ATOM 3465 O O . ASP A 1 488 ? 20.456 7.474 -58.308 1.00 75.44 488 ASP A O 1
ATOM 3469 N N . ARG A 1 489 ? 19.495 9.122 -57.130 1.00 80.81 489 ARG A N 1
ATOM 3470 C CA . ARG A 1 489 ? 20.700 9.500 -56.375 1.00 80.81 489 ARG A CA 1
ATOM 3471 C C . ARG A 1 489 ? 20.544 9.197 -54.886 1.00 80.81 489 ARG A C 1
ATOM 3473 O O . ARG A 1 489 ? 21.325 9.723 -54.087 1.00 80.81 489 ARG A O 1
ATOM 3480 N N . GLY A 1 490 ? 19.507 8.433 -54.562 1.00 84.06 490 GLY A N 1
ATOM 3481 C CA . GLY A 1 490 ? 19.137 8.035 -53.222 1.00 84.06 490 GLY A CA 1
ATOM 3482 C C . GLY A 1 490 ? 18.413 9.134 -52.459 1.00 84.06 490 GLY A C 1
ATOM 3483 O O . GLY A 1 490 ? 18.429 10.326 -52.807 1.00 84.06 490 GLY A O 1
ATOM 3484 N N . ASP A 1 491 ? 17.759 8.719 -51.383 1.00 91.75 491 ASP A N 1
ATOM 3485 C CA . ASP A 1 491 ? 16.854 9.529 -50.588 1.00 91.75 491 ASP A CA 1
ATOM 3486 C C . ASP A 1 491 ? 17.231 9.540 -49.096 1.00 91.75 491 ASP A C 1
ATOM 3488 O O . ASP A 1 491 ? 18.007 8.745 -48.559 1.00 91.75 491 ASP A O 1
ATOM 3492 N N . ALA A 1 492 ? 16.694 10.536 -48.391 1.00 92.69 492 ALA A N 1
ATOM 3493 C CA . ALA A 1 492 ? 16.763 10.609 -46.939 1.00 92.69 492 ALA A CA 1
ATOM 3494 C C . ALA A 1 492 ? 15.383 10.303 -46.357 1.00 92.69 492 ALA A C 1
ATOM 3496 O O . ALA A 1 492 ? 14.420 11.037 -46.585 1.00 92.69 492 ALA A O 1
ATOM 3497 N N . HIS A 1 493 ? 15.302 9.239 -45.566 1.00 93.50 493 HIS A N 1
ATOM 3498 C CA . HIS A 1 493 ? 14.064 8.712 -45.018 1.00 93.50 493 HIS A CA 1
ATOM 3499 C C . HIS A 1 493 ? 14.002 8.911 -43.504 1.00 93.50 493 HIS A C 1
ATOM 3501 O O . HIS A 1 493 ? 14.900 8.523 -42.754 1.00 93.50 493 HIS A O 1
ATOM 3507 N N . LEU A 1 494 ? 12.896 9.496 -43.051 1.00 91.25 494 LEU A N 1
ATOM 3508 C CA . LEU A 1 494 ? 12.571 9.677 -41.642 1.00 91.25 494 LEU A CA 1
ATOM 3509 C C . LEU A 1 494 ? 11.269 8.939 -41.351 1.00 91.25 494 LEU A C 1
ATOM 3511 O O . LEU A 1 494 ? 10.250 9.220 -41.980 1.00 91.25 494 LEU A O 1
ATOM 3515 N N . GLU A 1 495 ? 11.297 8.019 -40.392 1.00 89.38 495 GLU A N 1
ATOM 3516 C CA . GLU A 1 495 ? 10.100 7.321 -39.924 1.00 89.38 495 GLU A CA 1
ATOM 3517 C C . GLU A 1 495 ? 10.010 7.416 -38.401 1.00 89.38 495 GLU A C 1
ATOM 3519 O O . GLU A 1 495 ? 10.941 7.060 -37.676 1.00 89.38 495 GLU A O 1
ATOM 3524 N N . ASN A 1 496 ? 8.866 7.868 -37.898 1.00 86.69 496 ASN A N 1
ATOM 3525 C CA . ASN A 1 496 ? 8.577 7.874 -36.476 1.00 86.69 496 ASN A CA 1
ATOM 3526 C C . ASN A 1 496 ? 7.170 7.337 -36.186 1.00 86.69 496 ASN A C 1
ATOM 3528 O O . ASN A 1 496 ? 6.183 7.781 -36.763 1.00 86.69 496 ASN A O 1
ATOM 3532 N N . SER A 1 497 ? 7.086 6.403 -35.243 1.00 86.38 497 SER A N 1
ATOM 3533 C CA . SER A 1 497 ? 5.844 5.886 -34.679 1.00 86.38 497 SER A CA 1
ATOM 3534 C C . SER A 1 497 ? 5.928 5.981 -33.166 1.00 86.38 497 SER A C 1
ATOM 3536 O O . SER A 1 497 ? 6.786 5.350 -32.549 1.00 86.38 497 SER A O 1
ATOM 3538 N N . TYR A 1 498 ? 5.030 6.766 -32.582 1.00 87.56 498 TYR A N 1
ATOM 3539 C CA . TYR A 1 498 ? 4.966 7.047 -31.154 1.00 87.56 498 TYR A CA 1
ATOM 3540 C C . TYR A 1 498 ? 3.581 6.641 -30.653 1.00 87.56 498 TYR A C 1
ATOM 3542 O O . TYR A 1 498 ? 2.578 7.205 -31.085 1.00 87.56 498 TYR A O 1
ATOM 3550 N N . THR A 1 499 ? 3.516 5.651 -29.763 1.00 89.50 499 THR A N 1
ATOM 3551 C CA . THR A 1 499 ? 2.258 5.187 -29.163 1.00 89.50 499 THR A CA 1
ATOM 3552 C C . THR A 1 499 ? 2.327 5.261 -27.645 1.00 89.50 499 THR A C 1
ATOM 3554 O O . THR A 1 499 ? 3.252 4.715 -27.049 1.00 89.50 499 THR A O 1
ATOM 3557 N N . ARG A 1 500 ? 1.340 5.911 -27.022 1.00 92.62 500 ARG A N 1
ATOM 3558 C CA . ARG A 1 500 ? 1.160 5.930 -25.565 1.00 92.62 500 ARG A CA 1
ATOM 3559 C C . ARG A 1 500 ? -0.199 5.342 -25.248 1.00 92.62 500 ARG A C 1
ATOM 3561 O O . ARG A 1 500 ? -1.215 5.850 -25.726 1.00 92.62 500 ARG A O 1
ATOM 3568 N N . HIS A 1 501 ? -0.215 4.249 -24.499 1.00 95.94 501 HIS A N 1
ATOM 3569 C CA . HIS A 1 501 ? -1.435 3.473 -24.317 1.00 95.94 501 HIS A CA 1
ATOM 3570 C C . HIS A 1 501 ? -1.543 2.904 -22.907 1.00 95.94 501 HIS A C 1
ATOM 3572 O O . HIS A 1 501 ? -0.686 2.143 -22.458 1.00 95.94 501 HIS A O 1
ATOM 3578 N N . ILE A 1 502 ? -2.625 3.257 -22.224 1.00 98.50 502 ILE A N 1
ATOM 3579 C CA . ILE A 1 502 ? -3.000 2.696 -20.931 1.00 98.50 502 ILE A CA 1
ATOM 3580 C C . ILE A 1 502 ? -4.226 1.800 -21.146 1.00 98.50 502 ILE A C 1
ATOM 3582 O O . ILE A 1 502 ? -5.271 2.273 -21.581 1.00 98.50 502 ILE A O 1
ATOM 3586 N N . THR A 1 503 ? -4.104 0.516 -20.825 1.00 98.44 503 THR A N 1
ATOM 3587 C CA . THR A 1 503 ? -5.243 -0.401 -20.692 1.00 98.44 503 THR A CA 1
ATOM 3588 C C . THR A 1 503 ? -5.442 -0.670 -19.210 1.00 98.44 503 THR A C 1
ATOM 3590 O O . THR A 1 503 ? -4.632 -1.372 -18.601 1.00 98.44 503 THR A O 1
ATOM 3593 N N . PHE A 1 504 ? -6.485 -0.093 -18.619 1.00 98.38 504 PHE A N 1
ATOM 3594 C CA . PHE A 1 504 ? -6.717 -0.138 -17.180 1.00 98.38 504 PHE A CA 1
ATOM 3595 C C . PHE A 1 504 ? -7.992 -0.921 -16.848 1.00 98.38 504 PHE A C 1
ATOM 3597 O O . PHE A 1 504 ? -9.089 -0.394 -16.966 1.00 98.38 504 PHE A O 1
ATOM 3604 N N . ASN A 1 505 ? -7.864 -2.187 -16.444 1.00 98.19 505 ASN A N 1
ATOM 3605 C CA . ASN A 1 505 ? -9.001 -3.006 -15.992 1.00 98.19 505 ASN A CA 1
ATOM 3606 C C . ASN A 1 505 ? -8.951 -3.343 -14.496 1.00 98.19 505 ASN A C 1
ATOM 3608 O O . ASN A 1 505 ? -9.873 -3.975 -13.992 1.00 98.19 505 ASN A O 1
ATOM 3612 N N . GLY A 1 506 ? -7.873 -2.974 -13.802 1.00 98.06 506 GLY A N 1
ATOM 3613 C CA . GLY A 1 506 ? -7.761 -3.118 -12.352 1.00 98.06 506 GLY A CA 1
ATOM 3614 C C . GLY A 1 506 ? -8.573 -2.078 -11.579 1.00 98.06 506 GLY A C 1
ATOM 3615 O O . GLY A 1 506 ? -9.064 -1.101 -12.142 1.00 98.06 506 GLY A O 1
ATOM 3616 N N . ASP A 1 507 ? -8.665 -2.278 -10.272 1.00 98.50 507 ASP A N 1
ATOM 3617 C CA . ASP A 1 507 ? -9.288 -1.349 -9.338 1.00 98.50 507 ASP A CA 1
ATOM 3618 C C . ASP A 1 507 ? -8.320 -0.223 -8.948 1.00 98.50 507 ASP A C 1
ATOM 3620 O O . ASP A 1 507 ? -7.101 -0.408 -8.871 1.00 98.50 507 ASP A O 1
ATOM 3624 N N . ILE A 1 508 ? -8.874 0.950 -8.654 1.00 98.56 508 ILE A N 1
ATOM 3625 C CA . ILE A 1 508 ? -8.165 2.057 -8.008 1.00 98.56 508 ILE A CA 1
ATOM 3626 C C . ILE A 1 508 ? -8.708 2.177 -6.588 1.00 98.56 508 ILE A C 1
ATOM 3628 O O . ILE A 1 508 ? -9.898 2.417 -6.411 1.00 98.56 508 ILE A O 1
ATOM 3632 N N . ILE A 1 509 ? -7.855 2.045 -5.574 1.00 97.62 509 ILE A N 1
ATOM 3633 C CA . ILE A 1 509 ? -8.247 2.184 -4.165 1.00 97.62 509 ILE A CA 1
ATOM 3634 C C . ILE A 1 509 ? -7.743 3.528 -3.644 1.00 97.62 509 ILE A C 1
ATOM 3636 O O . ILE A 1 509 ? -6.550 3.706 -3.412 1.00 97.62 509 ILE A O 1
ATOM 3640 N N . LEU A 1 510 ? -8.654 4.473 -3.444 1.00 97.44 510 LEU A N 1
ATOM 3641 C CA . LEU A 1 510 ? -8.351 5.802 -2.926 1.00 97.44 510 LEU A CA 1
ATOM 3642 C C . LEU A 1 510 ? -8.410 5.780 -1.400 1.00 97.44 510 LEU A C 1
ATOM 3644 O O . LEU A 1 510 ? -9.489 5.710 -0.809 1.00 97.44 510 LEU A O 1
ATOM 3648 N N . LEU A 1 511 ? -7.236 5.796 -0.776 1.00 94.94 511 LEU A N 1
ATOM 3649 C CA . LEU A 1 511 ? -7.068 5.711 0.671 1.00 94.94 511 LEU A CA 1
ATOM 3650 C C . LEU A 1 511 ? -7.249 7.077 1.340 1.00 94.94 511 LEU A C 1
ATOM 3652 O O . LEU A 1 511 ? -6.913 8.122 0.782 1.00 94.94 511 LEU A O 1
ATOM 3656 N N . SER A 1 512 ? -7.722 7.048 2.585 1.00 91.56 512 SER A N 1
ATOM 3657 C CA . SER A 1 512 ? -7.612 8.177 3.507 1.00 91.56 512 SER A CA 1
ATOM 3658 C C . SER A 1 512 ? -6.211 8.162 4.124 1.00 91.56 512 SER A C 1
ATOM 3660 O O . SER A 1 512 ? -5.932 7.341 4.996 1.00 91.56 512 SER A O 1
ATOM 3662 N N . ALA A 1 513 ? -5.323 9.037 3.655 1.00 90.06 513 ALA A N 1
ATOM 3663 C CA . ALA A 1 513 ? -3.970 9.199 4.186 1.00 90.06 513 ALA A CA 1
ATOM 3664 C C . ALA A 1 513 ? -3.526 10.681 4.120 1.00 90.06 513 ALA A C 1
ATOM 3666 O O . ALA A 1 513 ? -4.192 11.475 3.445 1.00 90.06 513 ALA A O 1
ATOM 3667 N N . PRO A 1 514 ? -2.450 11.085 4.818 1.00 89.44 514 PRO A N 1
ATOM 3668 C CA . PRO A 1 514 ? -1.667 10.263 5.742 1.00 89.44 514 PRO A CA 1
ATOM 3669 C C . PRO A 1 514 ? -2.493 9.842 6.968 1.00 89.44 514 PRO A C 1
ATOM 3671 O O . PRO A 1 514 ? -3.408 10.554 7.386 1.00 89.44 514 PRO A O 1
ATOM 3674 N N . THR A 1 515 ? -2.206 8.666 7.524 1.00 91.50 515 THR A N 1
ATOM 3675 C CA . THR A 1 515 ? -2.814 8.213 8.785 1.00 91.50 515 THR A CA 1
ATOM 3676 C C . THR A 1 515 ? -2.190 8.966 9.964 1.00 91.50 515 THR A C 1
ATOM 3678 O O . THR A 1 515 ? -0.966 9.112 9.984 1.00 91.50 515 THR A O 1
ATOM 3681 N N . PRO A 1 516 ? -2.965 9.434 10.960 1.00 96.06 516 PRO A N 1
ATOM 3682 C CA . PRO A 1 516 ? -2.418 10.225 12.057 1.00 96.06 516 PRO A CA 1
ATOM 3683 C C . PRO A 1 516 ? -1.379 9.469 12.896 1.00 96.06 516 PRO A C 1
ATOM 3685 O O . PRO A 1 516 ? -1.666 8.399 13.440 1.00 96.06 516 PRO A O 1
ATOM 3688 N N . ARG A 1 517 ? -0.189 10.059 13.050 1.00 95.88 517 ARG A N 1
ATOM 3689 C CA . ARG A 1 517 ? 0.934 9.508 13.821 1.00 95.88 517 ARG A CA 1
ATOM 3690 C C . ARG A 1 517 ? 1.573 10.574 14.704 1.00 95.88 517 ARG A C 1
ATOM 3692 O O . ARG A 1 517 ? 1.914 11.664 14.245 1.00 95.88 517 ARG A O 1
ATOM 3699 N N . LEU A 1 518 ? 1.751 10.258 15.983 1.00 97.88 518 LEU A N 1
ATOM 3700 C CA . LEU A 1 518 ? 2.466 11.087 16.954 1.00 97.88 518 LEU A CA 1
ATOM 3701 C C . LEU A 1 518 ? 3.562 10.267 17.625 1.00 97.88 518 LEU A C 1
ATOM 3703 O O . LEU A 1 518 ? 3.286 9.227 18.227 1.00 97.88 518 LEU A O 1
ATOM 3707 N N . LEU A 1 519 ? 4.779 10.808 17.624 1.00 97.44 519 LEU A N 1
ATOM 3708 C CA . LEU A 1 519 ? 5.893 10.299 18.411 1.00 97.44 519 LEU A CA 1
ATOM 3709 C C . LEU A 1 519 ? 6.462 11.413 19.286 1.00 97.44 519 LEU A C 1
ATOM 3711 O O . LEU A 1 519 ? 7.050 12.375 18.792 1.00 97.44 519 LEU A O 1
ATOM 3715 N N . VAL A 1 520 ? 6.331 11.261 20.601 1.00 97.31 520 VAL A N 1
ATOM 3716 C CA . VAL A 1 520 ? 7.008 12.117 21.583 1.00 97.31 520 VAL A CA 1
ATOM 3717 C C . VAL A 1 520 ? 8.205 11.361 22.140 1.00 97.31 520 VAL A C 1
ATOM 3719 O O . VAL A 1 520 ? 8.060 10.262 22.683 1.00 97.31 520 VAL A O 1
ATOM 3722 N N . ASP A 1 521 ? 9.391 11.950 22.014 1.00 95.81 521 ASP A N 1
ATOM 3723 C CA . ASP A 1 521 ? 10.630 11.354 22.499 1.00 95.81 521 ASP A CA 1
ATOM 3724 C C . ASP A 1 521 ? 10.694 11.303 24.039 1.00 95.81 521 ASP A C 1
ATOM 3726 O O . ASP A 1 521 ? 9.877 11.881 24.760 1.00 95.81 521 ASP A O 1
ATOM 3730 N N . ALA A 1 522 ? 11.702 10.615 24.578 1.00 95.00 522 ALA A N 1
ATOM 3731 C CA . ALA A 1 522 ? 11.875 10.491 26.026 1.00 95.00 522 ALA A CA 1
ATOM 3732 C C . ALA A 1 522 ? 12.164 11.828 26.742 1.00 95.00 522 ALA A C 1
ATOM 3734 O O . ALA A 1 522 ? 11.942 11.935 27.950 1.00 95.00 522 ALA A O 1
ATOM 3735 N N . ALA A 1 523 ? 12.653 12.846 26.025 1.00 93.19 523 ALA A N 1
ATOM 3736 C CA . ALA A 1 523 ? 12.894 14.183 26.564 1.00 93.19 523 ALA A CA 1
ATOM 3737 C C . ALA A 1 523 ? 11.618 15.048 26.587 1.00 93.19 523 ALA A C 1
ATOM 3739 O O . ALA A 1 523 ? 11.594 16.087 27.249 1.00 93.19 523 ALA A O 1
ATOM 3740 N N . GLY A 1 524 ? 10.544 14.604 25.928 1.00 92.38 524 GLY A N 1
ATOM 3741 C CA . GLY A 1 524 ? 9.282 15.327 25.826 1.00 92.38 524 GLY A CA 1
ATOM 3742 C C . GLY A 1 524 ? 9.204 16.273 24.636 1.00 92.38 524 GLY A C 1
ATOM 3743 O O . GLY A 1 524 ? 8.368 17.176 24.682 1.00 92.38 524 GLY A O 1
ATOM 3744 N N . ASN A 1 525 ? 10.049 16.091 23.616 1.00 95.25 525 ASN A N 1
ATOM 3745 C CA . ASN A 1 525 ? 9.925 16.781 22.335 1.00 95.25 525 ASN A CA 1
ATOM 3746 C C . ASN A 1 525 ? 9.043 15.962 21.388 1.00 95.25 525 ASN A C 1
ATOM 3748 O O . ASN A 1 525 ? 9.129 14.734 21.347 1.00 95.25 525 ASN A O 1
ATOM 3752 N N . ILE A 1 526 ? 8.229 16.646 20.590 1.00 96.81 526 ILE A N 1
ATOM 3753 C CA . ILE A 1 526 ? 7.459 16.023 19.511 1.00 96.81 526 ILE A CA 1
ATOM 3754 C C . ILE A 1 526 ? 8.429 15.745 18.356 1.00 96.81 526 ILE A C 1
ATOM 3756 O O . ILE A 1 526 ? 8.890 16.676 17.698 1.00 96.81 526 ILE A O 1
ATOM 3760 N N . ALA A 1 527 ? 8.784 14.475 18.166 1.00 96.25 527 ALA A N 1
ATOM 3761 C CA . ALA A 1 527 ? 9.696 14.012 17.123 1.00 96.25 527 ALA A CA 1
ATOM 3762 C C . ALA A 1 527 ? 8.976 13.789 15.783 1.00 96.25 527 ALA A C 1
ATOM 3764 O O . ALA A 1 527 ? 9.563 14.029 14.732 1.00 96.25 527 ALA A O 1
ATOM 3765 N N . GLU A 1 528 ? 7.708 13.377 15.828 1.00 95.50 528 GLU A N 1
ATOM 3766 C CA . GLU A 1 528 ? 6.853 13.141 14.660 1.00 95.50 528 GLU A CA 1
ATOM 3767 C C . GLU A 1 528 ? 5.426 13.598 14.979 1.00 95.50 528 GLU A C 1
ATOM 3769 O O . GLU A 1 528 ? 4.925 13.333 16.073 1.00 95.50 528 GLU A O 1
ATOM 3774 N N . ALA A 1 529 ? 4.790 14.295 14.040 1.00 95.38 529 ALA A N 1
ATOM 3775 C CA . ALA A 1 529 ? 3.381 14.678 14.083 1.00 95.38 529 ALA A CA 1
ATOM 3776 C C . ALA A 1 529 ? 2.859 14.726 12.640 1.00 95.38 529 ALA A C 1
ATOM 3778 O O . ALA A 1 529 ? 2.936 15.759 11.974 1.00 95.38 529 ALA A O 1
ATOM 3779 N N . GLU A 1 530 ? 2.392 13.585 12.147 1.00 93.75 530 GLU A N 1
ATOM 3780 C CA . GLU A 1 530 ? 1.853 13.409 10.799 1.00 93.75 530 GLU A CA 1
ATOM 3781 C C . GLU A 1 530 ? 0.328 13.273 10.872 1.00 93.75 530 GLU A C 1
ATOM 3783 O O . GLU A 1 530 ? -0.194 12.629 11.778 1.00 93.75 530 GLU A O 1
ATOM 3788 N N . GLY A 1 531 ? -0.409 13.921 9.965 1.00 90.75 531 GLY A N 1
ATOM 3789 C CA . GLY A 1 531 ? -1.879 13.847 9.931 1.00 90.75 531 GLY A CA 1
ATOM 3790 C C . GLY A 1 531 ? -2.602 14.422 11.163 1.00 90.75 531 GLY A C 1
ATOM 3791 O O . GLY A 1 531 ? -3.807 14.238 11.305 1.00 90.75 531 GLY A O 1
ATOM 3792 N N . LEU A 1 532 ? -1.894 15.113 12.065 1.00 95.69 532 LEU A N 1
ATOM 3793 C CA . LEU A 1 532 ? -2.444 15.704 13.289 1.00 95.69 532 LEU A CA 1
ATOM 3794 C C . LEU A 1 532 ? -1.665 16.946 13.731 1.00 95.69 532 LEU A C 1
ATOM 3796 O O . LEU A 1 532 ? -0.602 17.265 13.202 1.00 95.69 532 LEU A O 1
ATOM 3800 N N . SER A 1 533 ? -2.172 17.627 14.761 1.00 96.62 533 SER A N 1
ATOM 3801 C CA . SER A 1 533 ? -1.420 18.659 15.479 1.00 96.62 533 SER A CA 1
ATOM 3802 C C . SER A 1 533 ? -1.379 18.370 16.978 1.00 96.62 533 SER A C 1
ATOM 3804 O O . SER A 1 533 ? -2.387 18.007 17.586 1.00 96.62 533 SER A O 1
ATOM 3806 N N . ALA A 1 534 ? -0.200 18.545 17.573 1.00 97.19 534 ALA A N 1
ATOM 3807 C CA . ALA A 1 534 ? 0.025 18.374 19.001 1.00 97.19 534 ALA A CA 1
ATOM 3808 C C . ALA A 1 534 ? 0.867 19.528 19.562 1.00 97.19 534 ALA A C 1
ATOM 3810 O O . ALA A 1 534 ? 1.717 20.090 18.868 1.00 97.19 534 ALA A O 1
ATOM 3811 N N . VAL A 1 535 ? 0.618 19.892 20.819 1.00 97.31 535 VAL A N 1
ATOM 3812 C CA . VAL A 1 535 ? 1.256 21.020 21.506 1.00 97.31 535 VAL A CA 1
ATOM 3813 C C . VAL A 1 535 ? 1.871 20.548 22.815 1.00 97.31 535 VAL A C 1
ATOM 3815 O O . VAL A 1 535 ? 1.229 19.858 23.605 1.00 97.31 535 VAL A O 1
ATOM 3818 N N . ASP A 1 536 ? 3.114 20.953 23.063 1.00 96.62 536 ASP A N 1
ATOM 3819 C CA . ASP A 1 536 ? 3.761 20.800 24.362 1.00 96.62 536 ASP A CA 1
ATOM 3820 C C . ASP A 1 536 ? 3.419 21.989 25.269 1.00 96.62 536 ASP A C 1
ATOM 3822 O O . ASP A 1 536 ? 3.853 23.117 25.032 1.00 96.62 536 ASP A O 1
ATOM 3826 N N . GLU A 1 537 ? 2.657 21.736 26.331 1.00 96.12 537 GLU A N 1
ATOM 3827 C CA . GLU A 1 537 ? 2.289 22.738 27.339 1.00 96.12 537 GLU A CA 1
ATOM 3828 C C . GLU A 1 537 ? 3.161 22.641 28.607 1.00 96.12 537 GLU A C 1
ATOM 3830 O O . GLU A 1 537 ? 2.790 23.096 29.691 1.00 96.12 537 GLU A O 1
ATOM 3835 N N . GLY A 1 538 ? 4.340 22.026 28.498 1.00 93.38 538 GLY A N 1
ATOM 3836 C CA . GLY A 1 538 ? 5.323 21.898 29.570 1.00 93.38 538 GLY A CA 1
ATOM 3837 C C . GLY A 1 538 ? 5.130 20.630 30.396 1.00 93.38 538 GLY A C 1
ATOM 3838 O O . GLY A 1 538 ? 6.020 19.783 30.423 1.00 93.38 538 GLY A O 1
ATOM 3839 N N . THR A 1 539 ? 3.986 20.471 31.071 1.00 93.81 539 THR A N 1
ATOM 3840 C CA . THR A 1 539 ? 3.695 19.265 31.882 1.00 93.81 539 THR A CA 1
ATOM 3841 C C . THR A 1 539 ? 2.907 18.194 31.131 1.00 93.81 539 THR A C 1
ATOM 3843 O O . THR A 1 539 ? 2.779 17.074 31.622 1.00 93.81 539 THR A O 1
ATOM 3846 N N . ARG A 1 540 ? 2.372 18.526 29.955 1.00 95.44 540 ARG A N 1
ATOM 3847 C CA . ARG A 1 540 ? 1.533 17.645 29.141 1.00 95.44 540 ARG A CA 1
ATOM 3848 C C . ARG A 1 540 ? 1.734 17.904 27.653 1.00 95.44 540 ARG A C 1
ATOM 3850 O O . ARG A 1 540 ? 2.049 19.026 27.260 1.00 95.44 540 ARG A O 1
ATOM 3857 N N . ILE A 1 541 ? 1.496 16.874 26.857 1.00 97.94 541 ILE A N 1
ATOM 3858 C CA . ILE A 1 541 ? 1.331 16.946 25.410 1.00 97.94 541 ILE A CA 1
ATOM 3859 C C . ILE A 1 541 ? -0.166 16.904 25.123 1.00 97.94 541 ILE A C 1
ATOM 3861 O O . ILE A 1 541 ? -0.845 15.968 25.541 1.00 97.94 541 ILE A O 1
ATOM 3865 N N . VAL A 1 542 ? -0.682 17.921 24.440 1.00 98.00 542 VAL A N 1
ATOM 3866 C CA . VAL A 1 542 ? -2.088 18.007 24.039 1.00 98.00 542 VAL A CA 1
ATOM 3867 C C . VAL A 1 542 ? -2.189 17.704 22.555 1.00 98.00 542 VAL A C 1
ATOM 3869 O O . VAL A 1 542 ? -1.636 18.434 21.736 1.00 98.00 542 VAL A O 1
ATOM 3872 N N . VAL A 1 543 ? -2.900 16.638 22.217 1.00 98.31 543 VAL A N 1
ATOM 3873 C CA . VAL A 1 543 ? -3.309 16.303 20.856 1.00 98.31 543 VAL A CA 1
ATOM 3874 C C . VAL A 1 543 ? -4.627 17.020 20.595 1.00 98.31 543 VAL A C 1
ATOM 3876 O O . VAL A 1 543 ? -5.608 16.808 21.315 1.00 98.31 543 VAL A O 1
ATOM 3879 N N . ASN A 1 544 ? -4.624 17.914 19.607 1.00 98.06 544 ASN A N 1
ATOM 3880 C CA . ASN A 1 544 ? -5.823 18.641 19.200 1.00 98.06 544 ASN A CA 1
ATOM 3881 C C . ASN A 1 544 ? -6.840 17.689 18.554 1.00 98.06 544 ASN A C 1
ATOM 3883 O O . ASN A 1 544 ? -6.556 16.510 18.366 1.00 98.06 544 ASN A O 1
ATOM 3887 N N . ASP A 1 545 ? -8.021 18.202 18.211 1.00 97.62 545 ASP A N 1
ATOM 3888 C CA . ASP A 1 545 ? -9.018 17.406 17.495 1.00 97.62 545 ASP A CA 1
ATOM 3889 C C . ASP A 1 545 ? -8.437 16.882 16.173 1.00 97.62 545 ASP A C 1
ATOM 3891 O O . ASP A 1 545 ? -7.836 17.634 15.400 1.00 97.62 545 ASP A O 1
ATOM 3895 N N . ILE A 1 546 ? -8.612 15.584 15.935 1.00 96.94 546 ILE A N 1
ATOM 3896 C CA . ILE A 1 546 ? -8.180 14.888 14.726 1.00 96.94 546 ILE A CA 1
ATOM 3897 C C . ILE A 1 546 ? -9.438 14.466 13.964 1.00 96.94 546 ILE A C 1
ATOM 3899 O O . ILE A 1 546 ? -10.301 13.793 14.527 1.00 96.94 546 ILE A O 1
ATOM 3903 N N . SER A 1 547 ? -9.551 14.858 12.695 1.00 94.88 547 SER A N 1
ATOM 3904 C CA . SER A 1 547 ? -10.700 14.543 11.839 1.00 94.88 547 SER A CA 1
ATOM 3905 C C . SER A 1 547 ? -10.244 14.144 10.437 1.00 94.88 547 SER A C 1
ATOM 3907 O O . SER A 1 547 ? -9.348 14.780 9.880 1.00 94.88 547 SER A O 1
ATOM 3909 N N . ASN A 1 548 ? -10.853 13.091 9.889 1.00 94.50 548 ASN A N 1
ATOM 3910 C CA . ASN A 1 548 ? -10.632 12.630 8.516 1.00 94.50 548 ASN A CA 1
ATOM 3911 C C . ASN A 1 548 ? -11.534 13.345 7.488 1.00 94.50 548 ASN A C 1
ATOM 3913 O O . ASN A 1 548 ? -11.490 13.031 6.299 1.00 94.50 548 ASN A O 1
ATOM 3917 N N . ASP A 1 549 ? -12.363 14.298 7.923 1.00 91.25 549 ASP A N 1
ATOM 3918 C CA . ASP A 1 549 ? -13.285 15.004 7.038 1.00 91.25 549 ASP A CA 1
ATOM 3919 C C . ASP A 1 549 ? -12.546 15.754 5.921 1.00 91.25 549 ASP A C 1
ATOM 3921 O O . ASP A 1 549 ? -11.643 16.558 6.160 1.00 91.25 549 ASP A O 1
ATOM 3925 N N . GLY A 1 550 ? -12.977 15.524 4.681 1.00 87.94 550 GLY A N 1
ATOM 3926 C CA . GLY A 1 550 ? -12.447 16.210 3.505 1.00 87.94 550 GLY A CA 1
ATOM 3927 C C . GLY A 1 550 ? -11.200 15.551 2.922 1.00 87.94 550 GLY A C 1
ATOM 3928 O O . GLY A 1 550 ? -10.590 16.116 2.015 1.00 87.94 550 GLY A O 1
ATOM 3929 N N . ASN A 1 551 ? -10.807 14.378 3.424 1.00 87.69 551 ASN A N 1
ATOM 3930 C CA . ASN A 1 551 ? -9.527 13.755 3.104 1.00 87.69 551 ASN A CA 1
ATOM 3931 C C . ASN A 1 551 ? -9.617 12.572 2.119 1.00 87.69 551 ASN A C 1
ATOM 3933 O O . ASN A 1 551 ? -8.695 11.756 2.036 1.00 87.69 551 ASN A O 1
ATOM 3937 N N . ALA A 1 552 ? -10.673 12.502 1.310 1.00 91.06 552 ALA A N 1
ATOM 3938 C CA . ALA A 1 552 ? -10.776 11.558 0.198 1.00 91.06 552 ALA A CA 1
ATOM 3939 C C . ALA A 1 552 ? -9.560 11.617 -0.755 1.00 91.06 552 ALA A C 1
ATOM 3941 O O . ALA A 1 552 ? -8.985 12.683 -0.999 1.00 91.06 552 ALA A O 1
ATOM 3942 N N . GLY A 1 553 ? -9.129 10.463 -1.270 1.00 93.88 553 GLY A N 1
ATOM 3943 C CA . GLY A 1 553 ? -7.976 10.367 -2.172 1.00 93.88 553 GLY A CA 1
ATOM 3944 C C . GLY A 1 553 ? -8.243 10.839 -3.600 1.00 93.88 553 GLY A C 1
ATOM 3945 O O . GLY A 1 553 ? -9.379 11.128 -3.981 1.00 93.88 553 GLY A O 1
ATOM 3946 N N . LYS A 1 554 ? -7.176 10.903 -4.398 1.00 96.31 554 LYS A N 1
ATOM 3947 C CA . LYS A 1 554 ? -7.227 11.283 -5.811 1.00 96.31 554 LYS A CA 1
ATOM 3948 C C . LYS A 1 554 ? -6.443 10.325 -6.704 1.00 96.31 554 LYS A C 1
ATOM 3950 O O . LYS A 1 554 ? -5.451 9.728 -6.291 1.00 96.31 554 LYS A O 1
ATOM 3955 N N . ALA A 1 555 ? -6.875 10.223 -7.954 1.00 98.25 555 ALA A N 1
ATOM 3956 C CA . ALA A 1 555 ? -6.173 9.505 -9.008 1.00 98.25 555 ALA A CA 1
ATOM 3957 C C . ALA A 1 555 ? -5.950 10.393 -10.231 1.00 98.25 555 ALA A C 1
ATOM 3959 O O . ALA A 1 555 ? -6.809 11.191 -10.601 1.00 98.25 555 ALA A O 1
ATOM 3960 N N . ARG A 1 556 ? -4.823 10.199 -10.911 1.00 97.25 556 ARG A N 1
ATOM 3961 C CA . ARG A 1 556 ? -4.524 10.786 -12.212 1.00 97.25 556 ARG A CA 1
ATOM 3962 C C . ARG A 1 556 ? -4.083 9.691 -13.171 1.00 97.25 556 ARG A C 1
ATOM 3964 O O . ARG A 1 556 ? -3.168 8.933 -12.880 1.00 97.25 556 ARG A O 1
ATOM 3971 N N . LEU A 1 557 ? -4.733 9.617 -14.325 1.00 97.38 557 LEU A N 1
ATOM 3972 C CA . LEU A 1 557 ? -4.357 8.751 -15.435 1.00 97.38 557 LEU A CA 1
ATOM 3973 C C . LEU A 1 557 ? -4.034 9.648 -16.616 1.00 97.38 557 LEU A C 1
ATOM 3975 O O . LEU A 1 557 ? -4.887 10.415 -17.058 1.00 97.38 557 LEU A O 1
ATOM 3979 N N . SER A 1 558 ? -2.801 9.589 -17.105 1.00 93.50 558 SER A N 1
ATOM 3980 C CA . SER A 1 558 ? -2.325 10.572 -18.067 1.00 93.50 558 SER A CA 1
ATOM 3981 C C . SER A 1 558 ? -1.438 10.009 -19.161 1.00 93.50 558 SER A C 1
ATOM 3983 O O . SER A 1 558 ? -0.634 9.094 -18.975 1.00 93.50 558 SER A O 1
ATOM 3985 N N . THR A 1 559 ? -1.553 10.656 -20.309 1.00 89.88 559 THR A N 1
ATOM 3986 C CA . THR A 1 559 ? -0.549 10.663 -21.358 1.00 89.88 559 THR A CA 1
ATOM 3987 C C . THR A 1 559 ? -0.185 12.118 -21.580 1.00 89.88 559 THR A C 1
ATOM 3989 O O . THR A 1 559 ? -1.080 12.946 -21.746 1.00 89.88 559 THR A O 1
ATOM 3992 N N . ASN A 1 560 ? 1.100 12.462 -21.584 1.00 82.19 560 ASN A N 1
ATOM 3993 C CA . ASN A 1 560 ? 1.513 13.838 -21.856 1.00 82.19 560 ASN A CA 1
ATOM 3994 C C . ASN A 1 560 ? 0.962 14.343 -23.212 1.00 82.19 560 ASN A C 1
ATOM 3996 O O . ASN A 1 560 ? 0.505 13.559 -24.033 1.00 82.19 560 ASN A O 1
ATOM 4000 N N . THR A 1 561 ? 0.973 15.639 -23.511 1.00 72.06 561 THR A N 1
ATOM 4001 C CA . THR A 1 561 ? 0.483 16.117 -24.825 1.00 72.06 561 THR A CA 1
ATOM 4002 C C . THR A 1 561 ? 1.600 16.057 -25.876 1.00 72.06 561 THR A C 1
ATOM 4004 O O . THR A 1 561 ? 2.739 16.420 -25.590 1.00 72.06 561 THR A O 1
ATOM 4007 N N . MET A 1 562 ? 1.299 15.597 -27.097 1.00 68.12 562 MET A N 1
ATOM 4008 C CA . MET A 1 562 ? 2.212 15.633 -28.256 1.00 68.12 562 MET A CA 1
ATOM 4009 C C . MET A 1 562 ? 1.467 16.113 -29.501 1.00 68.12 562 MET A C 1
ATOM 4011 O O . MET A 1 562 ? 0.318 15.729 -29.686 1.00 68.12 562 MET A O 1
ATOM 4015 N N . ALA A 1 563 ? 2.111 16.907 -30.368 1.00 62.09 563 ALA A N 1
ATOM 4016 C CA . ALA A 1 563 ? 1.472 17.486 -31.556 1.00 62.09 563 ALA A CA 1
ATOM 4017 C C . ALA A 1 563 ? 2.280 17.284 -32.862 1.00 62.09 563 ALA A C 1
ATOM 4019 O O . ALA A 1 563 ? 3.503 17.429 -32.866 1.00 62.09 563 ALA A O 1
ATOM 4020 N N . ILE A 1 564 ? 1.604 16.977 -33.982 1.00 56.03 564 ILE A N 1
ATOM 4021 C CA . ILE A 1 564 ? 2.181 16.871 -35.343 1.00 56.03 564 ILE A CA 1
ATOM 4022 C C . ILE A 1 564 ? 1.878 18.127 -36.146 1.00 56.03 564 ILE A C 1
ATOM 4024 O O . ILE A 1 564 ? 0.715 18.493 -36.272 1.00 56.03 564 ILE A O 1
ATOM 4028 N N . ASN A 1 565 ? 2.882 18.713 -36.802 1.00 52.66 565 ASN A N 1
ATOM 4029 C CA . ASN A 1 565 ? 2.666 19.762 -37.798 1.00 52.66 565 ASN A CA 1
ATOM 4030 C C . ASN A 1 565 ? 2.058 19.198 -39.098 1.00 52.66 565 ASN A C 1
ATOM 4032 O O . ASN A 1 565 ? 2.736 18.519 -39.867 1.00 52.66 565 ASN A O 1
ATOM 4036 N N . ILE A 1 566 ? 0.799 19.526 -39.374 1.00 52.19 566 ILE A N 1
ATOM 4037 C CA . ILE A 1 566 ? 0.110 19.275 -40.639 1.00 52.19 566 ILE A CA 1
ATOM 4038 C C . ILE A 1 566 ? -0.126 20.625 -41.323 1.00 52.19 566 ILE A C 1
ATOM 4040 O O . ILE A 1 566 ? -0.966 21.413 -40.895 1.00 52.19 566 ILE A O 1
ATOM 4044 N N . ASN A 1 567 ? 0.598 20.908 -42.411 1.00 47.88 567 ASN A N 1
ATOM 4045 C CA . ASN A 1 567 ? 0.439 22.133 -43.217 1.00 47.88 567 ASN A CA 1
ATOM 4046 C C . ASN A 1 567 ? 0.516 23.450 -42.409 1.00 47.88 567 ASN A C 1
ATOM 4048 O O . ASN A 1 567 ? -0.231 24.391 -42.675 1.00 47.88 567 ASN A O 1
ATOM 4052 N N . GLY A 1 568 ? 1.397 23.527 -41.407 1.00 49.50 568 GLY A N 1
ATOM 4053 C CA . GLY A 1 568 ? 1.521 24.683 -40.511 1.00 49.50 568 GLY A CA 1
ATOM 4054 C C . GLY A 1 568 ? 0.562 24.664 -39.315 1.00 49.50 568 GLY A C 1
ATOM 4055 O O . GLY A 1 568 ? 0.607 25.583 -38.505 1.00 49.50 568 GLY A O 1
ATOM 4056 N N . THR A 1 569 ? -0.277 23.630 -39.186 1.00 42.66 569 THR A N 1
ATOM 4057 C CA . THR A 1 569 ? -1.209 23.419 -38.068 1.00 42.66 569 THR A CA 1
ATOM 4058 C C . THR A 1 569 ? -0.737 22.237 -37.232 1.00 42.66 569 THR A C 1
ATOM 4060 O O . THR A 1 569 ? -0.724 21.110 -37.718 1.00 42.66 569 THR A O 1
ATOM 4063 N N . TYR A 1 570 ? -0.344 22.463 -35.981 1.00 53.53 570 TYR A N 1
ATOM 4064 C CA . TYR A 1 570 ? 0.019 21.367 -35.080 1.00 53.53 570 TYR A CA 1
ATOM 4065 C C . TYR A 1 570 ? -1.248 20.661 -34.551 1.00 53.53 570 TYR A C 1
ATOM 4067 O O . TYR A 1 570 ? -2.169 21.314 -34.079 1.00 53.53 570 TYR A O 1
ATOM 4075 N N . THR A 1 571 ? -1.332 19.336 -34.660 1.00 48.94 571 THR A N 1
ATOM 4076 C CA . THR A 1 571 ? -2.497 18.516 -34.277 1.00 48.94 571 THR A CA 1
ATOM 4077 C C . THR A 1 571 ? -2.107 17.524 -33.180 1.00 48.94 571 THR A C 1
ATOM 4079 O O . THR A 1 571 ? -1.137 16.790 -33.388 1.00 48.94 571 THR A O 1
ATOM 4082 N N . PRO A 1 572 ? -2.799 17.493 -32.020 1.00 57.97 572 PRO A N 1
ATOM 4083 C CA . PRO A 1 572 ? -2.535 16.510 -30.973 1.00 57.97 572 PRO A CA 1
ATOM 4084 C C . PRO A 1 572 ? -2.658 15.076 -31.494 1.00 57.97 572 PRO A C 1
ATOM 4086 O O . PRO A 1 572 ? -3.557 14.784 -32.287 1.00 57.97 572 PRO A O 1
ATOM 4089 N N . PHE A 1 573 ? -1.767 14.181 -31.072 1.00 63.72 573 PHE A N 1
ATOM 4090 C CA . PHE A 1 573 ? -1.812 12.779 -31.481 1.00 63.72 573 PHE A CA 1
ATOM 4091 C C . PHE A 1 573 ? -1.298 11.818 -30.400 1.00 63.72 573 PHE A C 1
ATOM 4093 O O . PHE A 1 573 ? -0.230 12.011 -29.824 1.00 63.72 573 PHE A O 1
ATOM 4100 N N . GLY A 1 574 ? -2.004 10.695 -30.238 1.00 69.88 574 GLY A N 1
ATOM 4101 C CA . GLY A 1 574 ? -1.382 9.421 -29.862 1.00 69.88 574 GLY A CA 1
ATOM 4102 C C . GLY A 1 574 ? -1.406 9.002 -28.389 1.00 69.88 574 GLY A C 1
ATOM 4103 O O . GLY A 1 574 ? -0.668 8.076 -28.049 1.00 69.88 574 GLY A O 1
ATOM 4104 N N . GLY A 1 575 ? -2.200 9.634 -27.517 1.00 87.25 575 GLY A N 1
ATOM 4105 C CA . GLY A 1 575 ? -2.501 9.140 -26.165 1.00 87.25 575 GLY A CA 1
ATOM 4106 C C . GLY A 1 575 ? -3.866 8.447 -26.066 1.00 87.25 575 GLY A C 1
ATOM 4107 O O . GLY A 1 575 ? -4.893 9.066 -26.342 1.00 87.25 575 GLY A O 1
ATOM 4108 N N . ILE A 1 576 ? -3.898 7.170 -25.679 1.00 92.25 576 ILE A N 1
ATOM 4109 C CA . ILE A 1 576 ? -5.141 6.388 -25.552 1.00 92.25 576 ILE A CA 1
ATOM 4110 C C . ILE A 1 576 ? -5.242 5.793 -24.148 1.00 92.25 576 ILE A C 1
ATOM 4112 O O . ILE A 1 576 ? -4.269 5.226 -23.646 1.00 92.25 576 ILE A O 1
ATOM 4116 N N . ILE A 1 577 ? -6.437 5.857 -23.559 1.00 95.88 577 ILE A N 1
ATOM 4117 C CA . ILE A 1 577 ? -6.824 5.012 -22.428 1.00 95.88 577 ILE A CA 1
ATOM 4118 C C . ILE A 1 577 ? -8.063 4.179 -22.770 1.00 95.88 577 ILE A C 1
ATOM 4120 O O . ILE A 1 577 ? -9.013 4.687 -23.372 1.00 95.88 577 ILE A O 1
ATOM 4124 N N . ASP A 1 578 ? -8.054 2.907 -22.385 1.00 97.62 578 ASP A N 1
ATOM 4125 C CA . ASP A 1 578 ? -9.198 1.997 -22.447 1.00 97.62 578 ASP A CA 1
ATOM 4126 C C . ASP A 1 578 ? -9.266 1.071 -21.223 1.00 97.62 578 ASP A C 1
ATOM 4128 O O . ASP A 1 578 ? -8.346 1.030 -20.407 1.00 97.62 578 ASP A O 1
ATOM 4132 N N . GLY A 1 579 ? -10.392 0.368 -21.091 1.00 96.81 579 GLY A N 1
ATOM 4133 C CA . GLY A 1 579 ? -10.712 -0.530 -19.983 1.00 96.81 579 GLY A CA 1
ATOM 4134 C C . GLY A 1 579 ? -12.128 -0.283 -19.468 1.00 96.81 579 GLY A C 1
ATOM 4135 O O . GLY A 1 579 ? -12.608 0.849 -19.526 1.00 96.81 579 GLY A O 1
ATOM 4136 N N . ASP A 1 580 ? -12.818 -1.338 -19.043 1.00 95.62 580 ASP A N 1
ATOM 4137 C CA . ASP A 1 580 ? -14.234 -1.271 -18.643 1.00 95.62 580 ASP A CA 1
ATOM 4138 C C . ASP A 1 580 ? -14.608 -2.183 -17.463 1.00 95.62 580 ASP A C 1
ATOM 4140 O O . ASP A 1 580 ? -15.789 -2.335 -17.156 1.00 95.62 580 ASP A O 1
ATOM 4144 N N . GLN A 1 581 ? -13.618 -2.794 -16.802 1.00 96.00 581 GLN A N 1
ATOM 4145 C CA . GLN A 1 581 ? -13.842 -3.811 -15.760 1.00 96.00 581 GLN A CA 1
ATOM 4146 C C . GLN A 1 581 ? -13.416 -3.375 -14.352 1.00 96.00 581 GLN A C 1
ATOM 4148 O O . GLN A 1 581 ? -13.654 -4.117 -13.401 1.00 96.00 581 GLN A O 1
ATOM 4153 N N . GLY A 1 582 ? -12.750 -2.224 -14.226 1.00 95.88 582 GLY A N 1
ATOM 4154 C CA . GLY A 1 582 ? -12.201 -1.740 -12.960 1.00 95.88 582 GLY A CA 1
ATOM 4155 C C . GLY A 1 582 ? -13.215 -0.970 -12.115 1.00 95.88 582 GLY A C 1
ATOM 4156 O O . GLY A 1 582 ? -14.187 -0.416 -12.634 1.00 95.88 582 GLY A O 1
ATOM 4157 N N . THR A 1 583 ? -12.950 -0.886 -10.812 1.00 97.12 583 THR A N 1
ATOM 4158 C CA . THR A 1 583 ? -13.718 -0.080 -9.853 1.00 97.12 583 THR A CA 1
ATOM 4159 C C . THR A 1 583 ? -12.827 0.973 -9.192 1.00 97.12 583 THR A C 1
ATOM 4161 O O . THR A 1 583 ? -11.729 0.672 -8.728 1.00 97.12 583 THR A O 1
ATOM 4164 N N . VAL A 1 584 ? -13.304 2.213 -9.084 1.00 97.62 584 VAL A N 1
ATOM 4165 C CA . VAL A 1 584 ? -12.731 3.224 -8.186 1.00 97.62 584 VAL A CA 1
ATOM 4166 C C . VAL A 1 584 ? -13.382 3.068 -6.814 1.00 97.62 584 VAL A C 1
ATOM 4168 O O . VAL A 1 584 ? -14.562 3.365 -6.634 1.00 97.62 584 VAL A O 1
ATOM 4171 N N . ILE A 1 585 ? -12.608 2.590 -5.844 1.00 96.00 585 ILE A N 1
ATOM 4172 C CA . ILE A 1 585 ? -13.029 2.342 -4.467 1.00 96.00 585 ILE A CA 1
ATOM 4173 C C . ILE A 1 585 ? -12.527 3.491 -3.595 1.00 96.00 585 ILE A C 1
ATOM 4175 O O . ILE A 1 585 ? -11.326 3.643 -3.387 1.00 96.00 585 ILE A O 1
ATOM 4179 N N . VAL A 1 586 ? -13.440 4.293 -3.056 1.00 95.25 586 VAL A N 1
ATOM 4180 C CA . VAL A 1 586 ? -13.111 5.389 -2.138 1.00 95.25 586 VAL A CA 1
ATOM 4181 C C . VAL A 1 586 ? -13.234 4.899 -0.701 1.00 95.25 586 VAL A C 1
ATOM 4183 O O . VAL A 1 586 ? -14.336 4.589 -0.238 1.00 95.25 586 VAL A O 1
ATOM 4186 N N . ARG A 1 587 ? -12.112 4.843 0.019 1.00 94.31 587 ARG A N 1
ATOM 4187 C CA . ARG A 1 587 ? -12.077 4.474 1.434 1.00 94.31 587 ARG A CA 1
ATOM 4188 C C . ARG A 1 587 ? -12.194 5.718 2.308 1.00 94.31 587 ARG A C 1
ATOM 4190 O O . ARG A 1 587 ? -11.298 6.559 2.335 1.00 94.31 587 ARG A O 1
A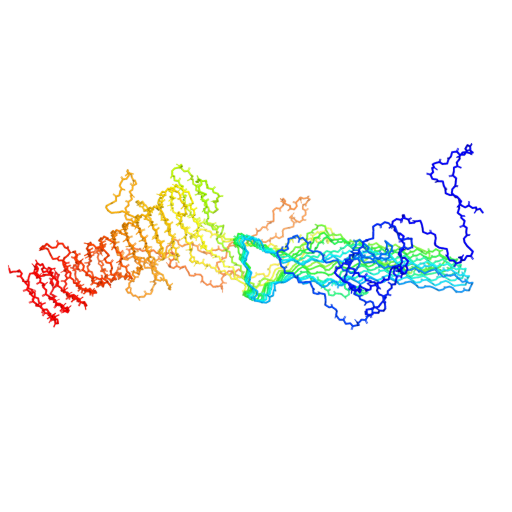TOM 4197 N N . HIS A 1 588 ? -13.279 5.776 3.072 1.00 93.38 588 HIS A N 1
ATOM 4198 C CA . HIS A 1 588 ? -13.658 6.917 3.918 1.00 93.38 588 HIS A CA 1
ATOM 4199 C C . HIS A 1 588 ? -13.176 6.796 5.365 1.00 93.38 588 HIS A C 1
ATOM 4201 O O . HIS A 1 588 ? -13.661 7.494 6.248 1.00 93.38 588 HIS A O 1
ATOM 4207 N N . THR A 1 589 ? -12.270 5.868 5.651 1.00 94.88 589 THR A N 1
ATOM 4208 C CA . THR A 1 589 ? -11.762 5.621 7.003 1.00 94.88 589 THR A CA 1
ATOM 4209 C C . THR A 1 589 ? -10.251 5.515 6.989 1.00 94.88 589 THR A C 1
ATOM 4211 O O . THR A 1 589 ? -9.693 4.863 6.101 1.00 94.88 589 THR A O 1
ATOM 4214 N N . TRP A 1 590 ? -9.588 6.071 8.002 1.00 95.38 590 TRP A N 1
ATOM 4215 C CA . TRP A 1 590 ? -8.190 5.731 8.265 1.00 95.38 590 TRP A CA 1
ATOM 4216 C C . TRP A 1 590 ? -8.035 4.247 8.591 1.00 95.38 590 TRP A C 1
ATOM 4218 O O . TRP A 1 590 ? -8.915 3.631 9.195 1.00 95.38 590 TRP A O 1
ATOM 4228 N N . GLU A 1 591 ? -6.892 3.677 8.224 1.00 93.56 591 GLU A N 1
ATOM 4229 C CA . GLU A 1 591 ? -6.530 2.319 8.637 1.00 93.56 591 GLU A CA 1
ATOM 4230 C C . GLU A 1 591 ? -6.063 2.313 10.100 1.00 93.56 591 GLU A C 1
ATOM 4232 O O . GLU A 1 591 ? -6.502 1.476 10.894 1.00 93.56 591 GLU A O 1
ATOM 4237 N N . THR A 1 592 ? -5.235 3.293 10.474 1.00 95.50 592 THR A N 1
ATOM 4238 C CA . THR A 1 592 ? -4.645 3.413 11.811 1.00 95.50 592 THR A CA 1
ATOM 4239 C C . THR A 1 592 ? -4.640 4.853 12.330 1.00 95.50 592 THR A C 1
ATOM 4241 O O . THR A 1 592 ? -4.721 5.817 11.568 1.00 95.50 592 THR A O 1
ATOM 4244 N N . VAL A 1 593 ? -4.553 4.987 13.655 1.00 98.00 593 VAL A N 1
ATOM 4245 C CA . VAL A 1 593 ? -4.182 6.211 14.377 1.00 98.00 593 VAL A CA 1
ATOM 4246 C C . VAL A 1 593 ? -3.226 5.796 15.488 1.00 98.00 593 VAL A C 1
ATOM 4248 O O . VAL A 1 593 ? -3.643 5.072 16.392 1.00 98.00 593 VAL A O 1
ATOM 4251 N N . ASP A 1 594 ? -1.980 6.264 15.454 1.00 97.69 594 ASP A N 1
ATOM 4252 C CA . ASP A 1 594 ? -0.939 5.840 16.397 1.00 97.69 594 ASP A CA 1
ATOM 4253 C C . ASP A 1 594 ? -0.370 7.025 17.178 1.00 97.69 594 ASP A C 1
ATOM 4255 O O . ASP A 1 594 ? 0.365 7.859 16.650 1.00 97.69 594 ASP A O 1
ATOM 4259 N N . LEU A 1 595 ? -0.685 7.099 18.471 1.00 98.44 595 LEU A N 1
ATOM 4260 C CA . LEU A 1 595 ? -0.231 8.162 19.363 1.00 98.44 595 LEU A CA 1
ATOM 4261 C C . LEU A 1 595 ? 0.682 7.582 20.441 1.00 98.44 595 LEU A C 1
ATOM 4263 O O . LEU A 1 595 ? 0.207 6.959 21.388 1.00 98.44 595 LEU A O 1
ATOM 4267 N N . THR A 1 596 ? 1.991 7.806 20.326 1.00 97.88 596 THR A N 1
ATOM 4268 C CA . THR A 1 596 ? 2.981 7.264 21.264 1.00 97.88 596 THR A CA 1
ATOM 4269 C C . THR A 1 596 ? 3.761 8.363 21.971 1.00 97.88 596 THR A C 1
ATOM 4271 O O . THR A 1 596 ? 4.359 9.244 21.353 1.00 97.88 596 THR A O 1
ATOM 4274 N N . ASN A 1 597 ? 3.824 8.270 23.297 1.00 96.75 597 ASN A N 1
ATOM 4275 C CA . ASN A 1 597 ? 4.601 9.165 24.140 1.00 96.75 597 ASN A CA 1
ATOM 4276 C C . ASN A 1 597 ? 5.580 8.391 25.035 1.00 96.75 597 ASN A C 1
ATOM 4278 O O . ASN A 1 597 ? 5.195 7.586 25.891 1.00 96.75 597 ASN A O 1
ATOM 4282 N N . TYR A 1 598 ? 6.874 8.660 24.850 1.00 96.75 598 TYR A N 1
ATOM 4283 C CA . TYR A 1 598 ? 7.955 8.093 25.660 1.00 96.75 598 TYR A CA 1
ATOM 4284 C C . TYR A 1 598 ? 8.403 9.007 26.809 1.00 96.75 598 TYR A C 1
ATOM 4286 O O . TYR A 1 598 ? 9.262 8.614 27.606 1.00 96.75 598 TYR A O 1
ATOM 4294 N N . SER A 1 599 ? 7.842 10.212 26.918 1.00 95.94 599 SER A N 1
ATOM 4295 C CA . SER A 1 599 ? 8.236 11.199 27.923 1.00 95.94 599 SER A CA 1
ATOM 4296 C C . SER A 1 599 ? 7.582 10.966 29.292 1.00 95.94 599 SER A C 1
ATOM 4298 O O . SER A 1 599 ? 6.764 10.066 29.488 1.00 95.94 599 SER A O 1
ATOM 4300 N N . GLY A 1 600 ? 7.956 11.799 30.267 1.00 95.25 600 GLY A N 1
ATOM 4301 C CA . GLY A 1 600 ? 7.307 11.862 31.581 1.00 95.25 600 GLY A CA 1
ATOM 4302 C C . GLY A 1 600 ? 6.114 12.821 31.663 1.00 95.25 600 GLY A C 1
ATOM 4303 O O . GLY A 1 600 ? 5.674 13.107 32.774 1.00 95.25 600 GLY A O 1
ATOM 4304 N N . LYS A 1 601 ? 5.636 13.358 30.533 1.00 96.31 601 LYS A N 1
ATOM 4305 C CA . LYS A 1 601 ? 4.513 14.307 30.454 1.00 96.31 601 LYS A CA 1
ATOM 4306 C C . LYS A 1 601 ? 3.196 13.572 30.220 1.00 96.31 601 LYS A C 1
ATOM 4308 O O . LYS A 1 601 ? 3.192 12.554 29.529 1.00 96.31 601 LYS A O 1
ATOM 4313 N N . ASP A 1 602 ? 2.093 14.104 30.743 1.00 96.44 602 ASP A N 1
ATOM 4314 C CA . ASP A 1 602 ? 0.758 13.553 30.476 1.00 96.44 602 ASP A CA 1
ATOM 4315 C C . ASP A 1 602 ? 0.422 13.645 28.982 1.00 96.44 602 ASP A C 1
ATOM 4317 O O . ASP A 1 602 ? 0.807 14.609 28.322 1.00 96.44 602 ASP A O 1
ATOM 4321 N N . LEU A 1 603 ? -0.340 12.685 28.462 1.00 98.06 603 LEU A N 1
ATOM 4322 C CA . LEU A 1 603 ? -0.853 12.710 27.093 1.00 98.06 603 LEU A CA 1
ATOM 4323 C C . LEU A 1 603 ? -2.350 13.016 27.128 1.00 98.06 603 LEU A C 1
ATOM 4325 O O . LEU A 1 603 ? -3.148 12.204 27.588 1.00 98.06 603 LEU A O 1
ATOM 4329 N N . TRP A 1 604 ? -2.725 14.203 26.667 1.00 97.88 604 TRP A N 1
ATOM 4330 C CA . TRP A 1 604 ? -4.110 14.648 26.571 1.00 97.88 604 TRP A CA 1
ATOM 4331 C C . TRP A 1 604 ? -4.580 14.497 25.135 1.00 97.88 604 TRP A C 1
ATOM 4333 O O . TRP A 1 604 ? -3.979 15.067 24.231 1.00 97.88 604 TRP A O 1
ATOM 4343 N N . VAL A 1 605 ? -5.653 13.744 24.931 1.00 98.44 605 VAL A N 1
ATOM 4344 C CA . VAL A 1 605 ? -6.218 13.466 23.612 1.00 98.44 605 VAL A CA 1
ATOM 4345 C C . VAL A 1 605 ? -7.613 14.066 23.551 1.00 98.44 605 VAL A C 1
ATOM 4347 O O . VAL A 1 605 ? -8.474 13.693 24.349 1.00 98.44 605 VAL A O 1
ATOM 4350 N N . ASN A 1 606 ? -7.831 15.018 22.643 1.00 97.94 606 ASN A N 1
ATOM 4351 C CA . ASN A 1 606 ? -9.155 15.594 22.412 1.00 97.94 606 ASN A CA 1
ATOM 4352 C C . ASN A 1 606 ? -9.998 14.668 21.509 1.00 97.94 606 ASN A C 1
ATOM 4354 O O . ASN A 1 606 ? -10.031 13.460 21.746 1.00 97.94 606 ASN A O 1
ATOM 4358 N N . ALA A 1 607 ? -10.741 15.195 20.531 1.00 98.00 607 ALA A N 1
ATOM 4359 C CA . ALA A 1 607 ? -11.566 14.360 19.664 1.00 98.00 607 ALA A CA 1
ATOM 4360 C C . ALA A 1 607 ? -10.724 13.587 18.634 1.00 98.00 607 ALA A C 1
ATOM 4362 O O . ALA A 1 607 ? -9.744 14.110 18.106 1.00 98.00 607 ALA A O 1
ATOM 4363 N N . ILE A 1 608 ? -11.133 12.355 18.325 1.00 98.44 608 ILE A N 1
ATOM 4364 C CA . ILE A 1 608 ? -10.611 11.583 17.190 1.00 98.44 608 ILE A CA 1
ATOM 4365 C C . ILE A 1 608 ? -11.799 11.084 16.384 1.00 98.44 608 ILE A C 1
ATOM 4367 O O . ILE A 1 608 ? -12.615 10.322 16.899 1.00 98.44 608 ILE A O 1
ATOM 4371 N N . ASP A 1 609 ? -11.854 11.477 15.121 1.00 96.31 609 ASP A N 1
ATOM 4372 C CA . ASP A 1 609 ? -12.887 11.079 14.179 1.00 96.31 609 ASP A CA 1
ATOM 4373 C C . ASP A 1 609 ? -12.240 10.519 12.900 1.00 96.31 609 ASP A C 1
ATOM 4375 O O . ASP A 1 609 ? -11.798 11.285 12.039 1.00 96.31 609 ASP A O 1
ATOM 4379 N N . PRO A 1 610 ? -12.119 9.184 12.782 1.00 96.31 610 PRO A N 1
ATOM 4380 C CA . PRO A 1 610 ? -11.440 8.535 11.671 1.00 96.31 610 PRO A CA 1
ATOM 4381 C C . PRO A 1 610 ? -12.286 8.448 10.400 1.00 96.31 610 PRO A C 1
ATOM 4383 O O . PRO A 1 610 ? -11.802 7.951 9.383 1.00 96.31 610 PRO A O 1
ATOM 4386 N N . VAL A 1 611 ? -13.544 8.885 10.450 1.00 93.94 611 VAL A N 1
ATOM 4387 C CA . VAL A 1 611 ? -14.514 8.758 9.364 1.00 93.94 611 VAL A CA 1
ATOM 4388 C C . VAL A 1 611 ? -14.563 10.057 8.563 1.00 93.94 611 VAL A C 1
ATOM 4390 O O . VAL A 1 611 ? -14.769 11.124 9.129 1.00 93.94 611 VAL A O 1
ATOM 4393 N N . ASP A 1 612 ? -14.422 9.961 7.243 1.00 92.00 612 ASP A N 1
ATOM 4394 C CA . ASP A 1 612 ? -14.668 11.063 6.315 1.00 92.00 612 ASP A CA 1
ATOM 4395 C C . ASP A 1 612 ? -16.165 11.146 5.977 1.00 92.00 612 ASP A C 1
ATOM 4397 O O . ASP A 1 612 ? -16.788 10.176 5.518 1.00 92.00 612 ASP A O 1
ATOM 4401 N N . ARG A 1 613 ? -16.760 12.316 6.226 1.00 87.38 613 ARG A N 1
ATOM 4402 C CA . ARG A 1 613 ? -18.165 12.637 5.934 1.00 87.38 613 ARG A CA 1
ATOM 4403 C C . ARG A 1 613 ? -18.327 13.722 4.880 1.00 87.38 613 ARG A C 1
ATOM 4405 O O . ARG A 1 613 ? -19.461 14.010 4.498 1.00 87.38 613 ARG A O 1
ATOM 4412 N N . THR A 1 614 ? -17.248 14.352 4.419 1.00 86.31 614 THR A N 1
ATOM 4413 C CA . THR A 1 614 ? -17.338 15.539 3.547 1.00 86.31 614 THR A CA 1
ATOM 4414 C C . THR A 1 614 ? -16.464 15.468 2.301 1.00 86.31 614 THR A C 1
ATOM 4416 O O . THR A 1 614 ? -16.748 16.173 1.329 1.00 86.31 614 THR A O 1
ATOM 4419 N N . GLY A 1 615 ? -15.433 14.625 2.301 1.00 84.62 615 GLY A N 1
ATOM 4420 C CA . GLY A 1 615 ? -14.496 14.487 1.203 1.00 84.62 615 GLY A CA 1
ATOM 4421 C C . GLY A 1 615 ? -15.128 13.865 -0.028 1.00 84.62 615 GLY A C 1
ATOM 4422 O O . GLY A 1 615 ? -15.989 12.982 0.024 1.00 84.62 615 GLY A O 1
ATOM 4423 N N . ARG A 1 616 ? -14.678 14.361 -1.176 1.00 89.06 616 ARG A N 1
ATOM 4424 C CA . ARG A 1 616 ? -15.031 13.839 -2.489 1.00 89.06 616 ARG A CA 1
ATOM 4425 C C . ARG A 1 616 ? -13.752 13.449 -3.192 1.00 89.06 616 ARG A C 1
ATOM 4427 O O . ARG A 1 616 ? -12.827 14.249 -3.274 1.00 89.06 616 ARG A O 1
ATOM 4434 N N . ALA A 1 617 ? -13.706 12.208 -3.654 1.00 94.25 617 ALA A N 1
ATOM 4435 C CA . ALA A 1 617 ? -12.562 11.728 -4.399 1.00 94.25 617 ALA A CA 1
ATOM 4436 C C . ALA A 1 617 ? -12.487 12.410 -5.767 1.00 94.25 617 ALA A C 1
ATOM 4438 O O . ALA A 1 617 ? -13.519 12.678 -6.392 1.00 94.25 617 ALA A O 1
ATOM 4439 N N . GLU A 1 618 ? -11.265 12.634 -6.237 1.00 95.69 618 GLU A N 1
ATOM 4440 C CA . GLU A 1 618 ? -10.989 13.262 -7.527 1.00 95.69 618 GLU A CA 1
ATOM 4441 C C . GLU A 1 618 ? -10.313 12.264 -8.471 1.00 95.69 618 GLU A C 1
ATOM 4443 O O . GLU A 1 618 ? -9.337 11.608 -8.112 1.00 95.69 618 GLU A O 1
ATOM 4448 N N . VAL A 1 619 ? -10.797 12.158 -9.704 1.00 97.62 619 VAL A N 1
ATOM 4449 C CA . VAL A 1 619 ? -10.179 11.349 -10.757 1.00 97.62 619 VAL A CA 1
ATOM 4450 C C . VAL A 1 619 ? -9.906 12.241 -11.961 1.00 97.62 619 VAL A C 1
ATOM 4452 O O . VAL A 1 619 ? -10.814 12.805 -12.563 1.00 97.62 619 VAL A O 1
ATOM 4455 N N . ALA A 1 620 ? -8.642 12.382 -12.327 1.00 96.25 620 ALA A N 1
ATOM 4456 C CA . ALA A 1 620 ? -8.190 13.118 -13.495 1.00 96.25 620 ALA A CA 1
ATOM 4457 C C . ALA A 1 620 ? -7.844 12.154 -14.633 1.00 96.25 620 ALA A C 1
ATOM 4459 O O . ALA A 1 620 ? -6.991 11.283 -14.471 1.00 96.25 620 ALA A O 1
ATOM 4460 N N . ILE A 1 621 ? -8.485 12.324 -15.789 1.00 95.00 621 ILE A N 1
ATOM 4461 C CA . ILE A 1 621 ? -8.208 11.562 -17.010 1.00 95.00 621 ILE A CA 1
ATOM 4462 C C . ILE A 1 621 ? -7.653 12.526 -18.064 1.00 95.00 621 ILE A C 1
ATOM 4464 O O . ILE A 1 621 ? -8.392 13.230 -18.758 1.00 95.00 621 ILE A O 1
ATOM 4468 N N . ASP A 1 622 ? -6.327 12.535 -18.169 1.00 90.12 622 ASP A N 1
ATOM 4469 C CA . ASP A 1 622 ? -5.533 13.472 -18.962 1.00 90.12 622 ASP A CA 1
ATOM 4470 C C . ASP A 1 622 ? -4.973 12.792 -20.211 1.00 90.12 622 ASP A C 1
ATOM 4472 O O . ASP A 1 622 ? -3.780 12.502 -20.308 1.00 90.12 622 ASP A O 1
ATOM 4476 N N . VAL A 1 623 ? -5.857 12.464 -21.150 1.00 87.81 623 VAL A N 1
ATOM 4477 C CA . VAL A 1 623 ? -5.530 11.670 -22.345 1.00 87.81 623 VAL A CA 1
ATOM 4478 C C . VAL A 1 623 ? -6.254 12.194 -23.581 1.00 87.81 623 VAL A C 1
ATOM 4480 O O . VAL A 1 623 ? -7.360 12.721 -23.476 1.00 87.81 623 VAL A O 1
ATOM 4483 N N . ASP A 1 624 ? -5.658 12.015 -24.765 1.00 83.88 624 ASP A N 1
ATOM 4484 C CA . ASP A 1 624 ? -6.254 12.497 -26.022 1.00 83.88 624 ASP A CA 1
ATOM 4485 C C . ASP A 1 624 ? -7.533 11.717 -26.386 1.00 83.88 624 ASP A C 1
ATOM 4487 O O . ASP A 1 624 ? -8.514 12.288 -26.861 1.00 83.88 624 ASP A O 1
ATOM 4491 N N . THR A 1 625 ? -7.525 10.390 -26.193 1.00 88.44 625 THR A N 1
ATOM 4492 C CA . THR A 1 625 ? -8.662 9.495 -26.469 1.00 88.44 625 THR A CA 1
ATOM 4493 C C . THR A 1 625 ? -9.054 8.710 -25.221 1.00 88.44 625 THR A C 1
ATOM 4495 O O . THR A 1 625 ? -8.333 7.807 -24.798 1.00 88.44 625 THR A O 1
ATOM 4498 N N . ASN A 1 626 ? -10.225 9.030 -24.664 1.00 92.44 626 ASN A N 1
ATOM 4499 C CA . ASN A 1 626 ? -10.755 8.418 -23.447 1.00 92.44 626 ASN A CA 1
ATOM 4500 C C . ASN A 1 626 ? -11.870 7.393 -23.730 1.00 92.44 626 ASN A C 1
ATOM 4502 O O . ASN A 1 626 ? -13.049 7.741 -23.856 1.00 92.44 626 ASN A O 1
ATOM 4506 N N . ASN A 1 627 ? -11.493 6.114 -23.767 1.00 94.94 627 ASN A N 1
ATOM 4507 C CA . ASN A 1 627 ? -12.413 4.975 -23.821 1.00 94.94 627 ASN A CA 1
ATOM 4508 C C . ASN A 1 627 ? -12.544 4.256 -22.464 1.00 94.94 627 ASN A C 1
ATOM 4510 O O . ASN A 1 627 ? -13.098 3.163 -22.419 1.00 94.94 627 ASN A O 1
ATOM 4514 N N . TYR A 1 628 ? -12.033 4.840 -21.377 1.00 96.38 628 TYR A N 1
ATOM 4515 C CA . TYR A 1 628 ? -12.017 4.223 -20.052 1.00 96.38 628 TYR A CA 1
ATOM 4516 C C . TYR A 1 628 ? -13.376 4.336 -19.360 1.00 96.38 628 TYR A C 1
ATOM 4518 O O . TYR A 1 628 ? -14.018 5.388 -19.409 1.00 96.38 628 TYR A O 1
ATOM 4526 N N . ARG A 1 629 ? -13.829 3.256 -18.730 1.00 96.00 629 ARG A N 1
ATOM 4527 C CA . ARG A 1 629 ? -15.064 3.152 -17.948 1.00 96.00 629 ARG A CA 1
ATOM 4528 C C . ARG A 1 629 ? -14.759 2.400 -16.658 1.00 96.00 629 ARG A C 1
ATOM 4530 O O . ARG A 1 629 ? -13.929 1.496 -16.658 1.00 96.00 629 ARG A O 1
ATOM 4537 N N . PHE A 1 630 ? -15.412 2.791 -15.570 1.00 96.88 630 PHE A N 1
ATOM 4538 C CA . PHE A 1 630 ? -15.228 2.157 -14.268 1.00 96.88 630 PHE A CA 1
ATOM 4539 C C . PHE A 1 630 ? -16.469 2.313 -13.397 1.00 96.88 630 PHE A C 1
ATOM 4541 O O . PHE A 1 630 ? -17.204 3.300 -13.512 1.00 96.88 630 PHE A O 1
ATOM 4548 N N . ASP A 1 631 ? -16.662 1.349 -12.506 1.00 97.00 631 ASP A N 1
ATOM 4549 C CA . ASP A 1 631 ? -17.639 1.433 -11.424 1.00 97.00 631 ASP A CA 1
ATOM 4550 C C . ASP A 1 631 ? -17.095 2.281 -10.271 1.00 97.00 631 ASP A C 1
ATOM 4552 O O . ASP A 1 631 ? -15.885 2.405 -10.082 1.00 97.00 631 ASP A O 1
ATOM 4556 N N . ILE A 1 632 ? -17.985 2.863 -9.476 1.00 95.44 632 ILE A N 1
ATOM 4557 C CA . ILE A 1 632 ? -17.642 3.619 -8.273 1.00 95.44 632 ILE A CA 1
ATOM 4558 C C . ILE A 1 632 ? -18.177 2.861 -7.064 1.00 95.44 632 ILE A C 1
ATOM 4560 O O . ILE A 1 632 ? -19.346 2.483 -7.009 1.00 95.44 632 ILE A O 1
ATOM 4564 N N . ALA A 1 633 ? -17.317 2.659 -6.072 1.00 93.94 633 ALA A N 1
ATOM 4565 C CA . ALA A 1 633 ? -17.688 2.070 -4.799 1.00 93.94 633 ALA A CA 1
ATOM 4566 C C . ALA A 1 633 ? -17.136 2.899 -3.639 1.00 93.94 633 ALA A C 1
ATOM 4568 O O . ALA A 1 633 ? -16.092 3.542 -3.737 1.00 93.94 633 ALA A O 1
ATOM 4569 N N . HIS A 1 634 ? -17.826 2.841 -2.505 1.00 92.19 634 HIS A N 1
ATOM 4570 C CA . HIS A 1 634 ? -17.384 3.463 -1.263 1.00 92.19 634 HIS A CA 1
ATOM 4571 C C . HIS A 1 634 ? -17.231 2.398 -0.186 1.00 92.19 634 HIS A C 1
ATOM 4573 O O . HIS A 1 634 ? -18.064 1.499 -0.059 1.00 92.19 634 HIS A O 1
ATOM 4579 N N . GLU A 1 635 ? -16.165 2.501 0.598 1.00 91.75 635 GLU A N 1
ATOM 4580 C CA . GLU A 1 635 ? -15.817 1.534 1.633 1.00 91.75 635 GLU A CA 1
ATOM 4581 C C . GLU A 1 635 ? -15.591 2.235 2.977 1.00 91.75 635 GLU A C 1
ATOM 4583 O O . GLU A 1 635 ? -14.984 3.307 3.048 1.00 91.75 635 GLU A O 1
ATOM 4588 N N . TYR A 1 636 ? -16.047 1.584 4.050 1.00 92.38 636 TYR A N 1
ATOM 4589 C CA . TYR A 1 636 ? -15.742 1.933 5.435 1.00 92.38 636 TYR A CA 1
ATOM 4590 C C . TYR A 1 636 ? -15.104 0.720 6.110 1.00 92.38 636 TYR A C 1
ATOM 4592 O O . TYR A 1 636 ? -15.777 -0.281 6.377 1.00 92.38 636 TYR A O 1
ATOM 4600 N N . ALA A 1 637 ? -13.805 0.807 6.371 1.00 93.06 637 ALA A N 1
ATOM 4601 C CA . ALA A 1 637 ? -13.042 -0.240 7.031 1.00 93.06 637 ALA A CA 1
ATOM 4602 C C . ALA A 1 637 ? -12.846 0.099 8.524 1.00 93.06 637 ALA A C 1
ATOM 4604 O O . ALA A 1 637 ? -12.820 1.271 8.896 1.00 93.06 637 ALA A O 1
ATOM 4605 N N . PRO A 1 638 ? -12.721 -0.903 9.412 1.00 95.25 638 PRO A N 1
ATOM 4606 C CA . PRO A 1 638 ? -12.371 -0.672 10.812 1.00 95.25 638 PRO A CA 1
ATOM 4607 C C . PRO A 1 638 ? -11.042 0.079 10.967 1.00 95.25 638 PRO A C 1
ATOM 4609 O O . PRO A 1 638 ? -10.033 -0.361 10.419 1.00 95.25 638 PRO A O 1
ATOM 4612 N N . THR A 1 639 ? -11.021 1.142 11.773 1.00 97.56 639 THR A N 1
ATOM 4613 C CA . THR A 1 639 ? -9.783 1.838 12.155 1.00 97.56 639 THR A CA 1
ATOM 4614 C C . THR A 1 639 ? -9.211 1.246 13.442 1.00 97.56 639 THR A C 1
ATOM 4616 O O . THR A 1 639 ? -9.939 1.030 14.420 1.00 97.56 639 THR A O 1
ATOM 4619 N N . ALA A 1 640 ? -7.902 1.003 13.475 1.00 98.00 640 ALA A N 1
ATOM 4620 C CA . ALA A 1 640 ? -7.185 0.660 14.700 1.00 98.00 640 ALA A CA 1
ATOM 4621 C C . ALA A 1 640 ? -6.606 1.930 15.340 1.00 98.00 640 ALA A C 1
ATOM 4623 O O . ALA A 1 640 ? -5.719 2.561 14.776 1.00 98.00 640 ALA A O 1
ATOM 4624 N N . ILE A 1 641 ? -7.109 2.314 16.514 1.00 98.75 641 ILE A N 1
ATOM 4625 C CA . ILE A 1 641 ? -6.598 3.464 17.271 1.00 98.75 641 ILE A CA 1
ATOM 4626 C C . ILE A 1 641 ? -5.730 2.950 18.418 1.00 98.75 641 ILE A C 1
ATOM 4628 O O . ILE A 1 641 ? -6.208 2.185 19.256 1.00 98.75 641 ILE A O 1
ATOM 4632 N N . SER A 1 642 ? -4.480 3.399 18.480 1.00 98.56 642 SER A N 1
ATOM 4633 C CA . SER A 1 642 ? -3.521 3.107 19.542 1.00 98.56 642 SER A CA 1
ATOM 4634 C C . SER A 1 642 ? -3.094 4.400 20.236 1.00 98.56 642 SER A C 1
ATOM 4636 O O . SER A 1 642 ? -2.598 5.329 19.601 1.00 98.56 642 SER A O 1
ATOM 4638 N N . ILE A 1 643 ? -3.286 4.474 21.553 1.00 98.69 643 ILE A N 1
ATOM 4639 C CA . ILE A 1 643 ? -2.885 5.613 22.385 1.00 98.69 643 ILE A CA 1
ATOM 4640 C C . ILE A 1 643 ? -2.022 5.084 23.523 1.00 98.69 643 ILE A C 1
ATOM 4642 O O . ILE A 1 643 ? -2.510 4.356 24.389 1.00 98.69 643 ILE A O 1
ATOM 4646 N N . ALA A 1 644 ? -0.740 5.436 23.538 1.00 98.06 644 ALA A N 1
ATOM 4647 C CA . ALA A 1 644 ? 0.224 4.762 24.391 1.00 98.06 644 ALA A CA 1
ATOM 4648 C C . ALA A 1 644 ? 1.215 5.707 25.087 1.00 98.06 644 ALA A C 1
ATOM 4650 O O . ALA A 1 644 ? 1.901 6.513 24.460 1.00 98.06 644 ALA A O 1
ATOM 4651 N N . ASN A 1 645 ? 1.362 5.520 26.399 1.00 96.62 645 ASN A N 1
ATOM 4652 C CA . ASN A 1 645 ? 2.460 6.049 27.204 1.00 96.62 645 ASN A CA 1
ATOM 4653 C C . ASN A 1 645 ? 3.421 4.895 27.526 1.00 96.62 645 ASN A C 1
ATOM 4655 O O . ASN A 1 645 ? 3.166 4.083 28.422 1.00 96.62 645 ASN A O 1
ATOM 4659 N N . LEU A 1 646 ? 4.542 4.835 26.802 1.00 95.44 646 LEU A N 1
ATOM 4660 C CA . LEU A 1 646 ? 5.490 3.708 26.824 1.00 95.44 646 LEU A CA 1
ATOM 4661 C C . LEU A 1 646 ? 6.864 4.061 27.415 1.00 95.44 646 LEU A C 1
ATOM 4663 O O . LEU A 1 646 ? 7.768 3.228 27.424 1.00 95.44 646 LEU A O 1
ATOM 4667 N N . GLY A 1 647 ? 7.038 5.293 27.903 1.00 90.19 647 GLY A N 1
ATOM 4668 C CA . GLY A 1 647 ? 8.291 5.770 28.496 1.00 90.19 647 GLY A CA 1
ATOM 4669 C C . GLY A 1 647 ? 8.740 4.998 29.741 1.00 90.19 647 GLY A C 1
ATOM 4670 O O . GLY A 1 647 ? 8.034 4.121 30.232 1.00 90.19 647 GLY A O 1
ATOM 4671 N N . SER A 1 648 ? 9.886 5.387 30.314 1.00 90.06 648 SER A N 1
ATOM 4672 C CA . SER A 1 648 ? 10.456 4.789 31.540 1.00 90.06 648 SER A CA 1
ATOM 4673 C C . SER A 1 648 ? 10.654 5.759 32.722 1.00 90.06 648 SER A C 1
ATOM 4675 O O . SER A 1 648 ? 10.894 5.294 33.837 1.00 90.06 648 SER A O 1
ATOM 4677 N N . ALA A 1 649 ? 10.478 7.080 32.536 1.00 87.00 649 ALA A N 1
ATOM 4678 C CA . ALA A 1 649 ? 10.537 8.102 33.603 1.00 87.00 649 ALA A CA 1
ATOM 4679 C C . ALA A 1 649 ? 9.185 8.798 33.922 1.00 87.00 649 ALA A C 1
ATOM 4681 O O . ALA A 1 649 ? 8.394 9.070 33.022 1.00 87.00 649 ALA A O 1
ATOM 4682 N N . GLY A 1 650 ? 8.874 9.044 35.205 1.00 89.25 650 GLY A N 1
ATOM 4683 C CA . GLY A 1 650 ? 7.614 9.679 35.664 1.00 89.25 650 GLY A CA 1
ATOM 4684 C C . GLY A 1 650 ? 6.399 8.740 35.787 1.00 89.25 650 GLY A C 1
ATOM 4685 O O . GLY A 1 650 ? 6.522 7.543 35.562 1.00 89.25 650 GLY A O 1
ATOM 4686 N N . THR A 1 651 ? 5.226 9.272 36.128 1.00 94.06 651 THR A N 1
ATOM 4687 C CA . THR A 1 651 ? 3.944 8.531 36.155 1.00 94.06 651 THR A CA 1
ATOM 4688 C C . THR A 1 651 ? 2.886 9.299 35.352 1.00 94.06 651 THR A C 1
ATOM 4690 O O . THR A 1 651 ? 1.904 9.766 35.931 1.00 94.06 651 THR A O 1
ATOM 4693 N N . PRO A 1 652 ? 3.125 9.540 34.047 1.00 96.31 652 PRO A N 1
ATOM 4694 C CA . PRO A 1 652 ? 2.233 10.364 33.241 1.00 96.31 652 PRO A CA 1
ATOM 4695 C C . PRO A 1 652 ? 0.878 9.683 33.064 1.00 96.31 652 PRO A C 1
ATOM 4697 O O . PRO A 1 652 ? 0.815 8.465 32.911 1.00 96.31 652 PRO A O 1
ATOM 4700 N N . SER A 1 653 ? -0.196 10.461 33.039 1.00 96.88 653 SER A N 1
ATOM 4701 C CA . SER A 1 653 ? -1.547 9.981 32.737 1.00 96.88 653 SER A CA 1
ATOM 4702 C C . SER A 1 653 ? -1.848 10.062 31.239 1.00 96.88 653 SER A C 1
ATOM 4704 O O . SER A 1 653 ? -1.279 10.891 30.524 1.00 96.88 653 SER A O 1
ATOM 4706 N N . ILE A 1 654 ? -2.764 9.217 30.765 1.00 98.44 654 ILE A N 1
ATOM 4707 C CA . ILE A 1 654 ? -3.453 9.421 29.485 1.00 98.44 654 ILE A CA 1
ATOM 4708 C C . ILE A 1 654 ? -4.840 9.969 29.809 1.00 98.44 654 ILE A C 1
ATOM 4710 O O . ILE A 1 654 ? -5.582 9.362 30.581 1.00 98.44 654 ILE A O 1
ATOM 4714 N N . VAL A 1 655 ? -5.182 11.121 29.240 1.00 98.25 655 VAL A N 1
ATOM 4715 C CA . VAL A 1 655 ? -6.442 11.820 29.497 1.00 98.25 655 VAL A CA 1
ATOM 4716 C C . VAL A 1 655 ? -7.249 11.920 28.209 1.00 98.25 655 VAL A C 1
ATOM 4718 O O . VAL A 1 655 ? -6.822 12.571 27.258 1.00 98.25 655 VAL A O 1
ATOM 4721 N N . ILE A 1 656 ? -8.441 11.327 28.204 1.00 98.38 656 ILE A N 1
ATOM 4722 C CA . ILE A 1 656 ? -9.427 11.469 27.133 1.00 98.38 656 ILE A CA 1
ATOM 4723 C C . ILE A 1 656 ? -10.273 12.709 27.425 1.00 98.38 656 ILE A C 1
ATOM 4725 O O . ILE A 1 656 ? -11.030 12.749 28.398 1.00 98.38 656 ILE A O 1
ATOM 4729 N N . ASN A 1 657 ? -10.109 13.734 26.595 1.00 96.81 657 ASN A N 1
ATOM 4730 C CA . ASN A 1 657 ? -10.683 15.067 26.766 1.00 96.81 657 ASN A CA 1
ATOM 4731 C C . ASN A 1 657 ? -11.705 15.446 25.673 1.00 96.81 657 ASN A C 1
ATOM 4733 O O . ASN A 1 657 ? -12.232 16.558 25.658 1.00 96.81 657 ASN A O 1
ATOM 4737 N N . GLY A 1 658 ? -12.033 14.515 24.782 1.00 96.88 658 GLY A N 1
ATOM 4738 C CA . GLY A 1 658 ? -13.077 14.655 23.772 1.00 96.88 658 GLY A CA 1
ATOM 4739 C C . GLY A 1 658 ? -13.711 13.308 23.439 1.00 96.88 658 GLY A C 1
ATOM 4740 O O . GLY A 1 658 ? -13.550 12.334 24.179 1.00 96.88 658 GLY A O 1
ATOM 4741 N N . VAL A 1 659 ? -14.435 13.259 22.321 1.00 98.12 659 VAL A N 1
ATOM 4742 C CA . VAL A 1 659 ? -15.019 12.015 21.814 1.00 98.12 659 VAL A CA 1
ATOM 4743 C C . VAL A 1 659 ? -14.020 11.341 20.880 1.00 98.12 659 VAL A C 1
ATOM 4745 O O . VAL A 1 659 ? -13.665 11.898 19.845 1.00 98.12 659 VAL A O 1
ATOM 4748 N N . ILE A 1 660 ? -13.592 10.133 21.231 1.00 98.62 660 ILE A N 1
ATOM 4749 C CA . ILE A 1 660 ? -12.974 9.204 20.283 1.00 98.62 660 ILE A CA 1
ATOM 4750 C C . ILE 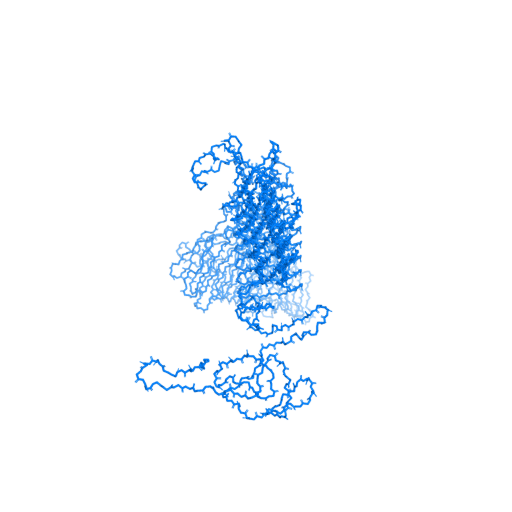A 1 660 ? -14.123 8.435 19.634 1.00 98.62 660 ILE A C 1
ATOM 4752 O O . ILE A 1 660 ? -14.776 7.649 20.319 1.00 98.62 660 ILE A O 1
ATOM 4756 N N . ASP A 1 661 ? -14.399 8.685 18.356 1.00 97.56 661 ASP A N 1
ATOM 4757 C CA . ASP A 1 661 ? -15.552 8.144 17.630 1.00 97.56 661 ASP A CA 1
ATOM 4758 C C . ASP A 1 661 ? -15.130 7.082 16.607 1.00 97.56 661 ASP A C 1
ATOM 4760 O O . ASP A 1 661 ? -15.025 7.341 15.415 1.00 97.56 661 ASP A O 1
ATOM 4764 N N . ASN A 1 662 ? -14.876 5.857 17.066 1.00 97.56 662 ASN A N 1
ATOM 4765 C CA . ASN A 1 662 ? -14.403 4.740 16.244 1.00 97.56 662 ASN A CA 1
ATOM 4766 C C . ASN A 1 662 ? -15.420 3.581 16.162 1.00 97.56 662 ASN A C 1
ATOM 4768 O O . ASN A 1 662 ? -15.106 2.441 16.517 1.00 97.56 662 ASN A O 1
ATOM 4772 N N . PRO A 1 663 ? -16.667 3.827 15.725 1.00 96.19 663 PRO A N 1
ATOM 4773 C CA . PRO A 1 663 ? -17.803 2.938 15.976 1.00 96.19 663 PRO A CA 1
ATOM 4774 C C . PRO A 1 663 ? -17.694 1.536 15.357 1.00 96.19 663 PRO A C 1
ATOM 4776 O O . PRO A 1 663 ? -18.389 0.625 15.791 1.00 96.19 663 PRO A O 1
ATOM 4779 N N . ILE A 1 664 ? -16.845 1.335 14.350 1.00 96.00 664 ILE A N 1
ATOM 4780 C CA . ILE A 1 664 ? -16.640 0.025 13.705 1.00 96.00 664 ILE A CA 1
ATOM 4781 C C . ILE A 1 664 ? -15.229 -0.538 13.916 1.00 96.00 664 ILE A C 1
ATOM 4783 O O . ILE A 1 664 ? -14.920 -1.606 13.385 1.00 96.00 664 ILE A O 1
ATOM 4787 N N . GLY A 1 665 ? -14.380 0.178 14.658 1.00 97.38 665 GLY A N 1
ATOM 4788 C CA . GLY A 1 665 ? -12.974 -0.141 14.874 1.00 97.38 665 GLY A CA 1
ATOM 4789 C C . GLY A 1 665 ? -12.645 -0.544 16.307 1.00 97.38 665 GLY A C 1
ATOM 4790 O O . GLY A 1 665 ? -13.522 -0.788 17.134 1.00 97.38 665 GLY A O 1
ATOM 4791 N N . THR A 1 666 ? -11.348 -0.667 16.582 1.00 98.31 666 THR A N 1
ATOM 4792 C CA . THR A 1 666 ? -10.827 -0.995 17.917 1.00 98.31 666 THR A CA 1
ATOM 4793 C C . THR A 1 666 ? -10.025 0.178 18.459 1.00 98.31 666 THR A C 1
ATOM 4795 O O . THR A 1 666 ? -9.230 0.772 17.732 1.00 98.31 666 THR A O 1
ATOM 4798 N N . THR A 1 667 ? -10.215 0.490 19.739 1.00 98.81 667 THR A N 1
ATOM 4799 C CA . THR A 1 667 ? -9.459 1.527 20.447 1.00 98.81 667 THR A CA 1
ATOM 4800 C C . THR A 1 667 ? -8.662 0.899 21.584 1.00 98.81 667 THR A C 1
ATOM 4802 O O . THR A 1 667 ? -9.233 0.346 22.523 1.00 98.81 667 THR A O 1
ATOM 4805 N N . THR A 1 668 ? -7.341 1.011 21.512 1.00 98.81 668 THR A N 1
ATOM 4806 C CA . THR A 1 668 ? -6.398 0.500 22.505 1.00 98.81 668 THR A CA 1
ATOM 4807 C C . THR A 1 668 ? -5.726 1.668 23.213 1.00 98.81 668 THR A C 1
ATOM 4809 O O . THR A 1 668 ? -5.135 2.535 22.571 1.00 98.81 668 THR A O 1
ATOM 4812 N N . ILE A 1 669 ? -5.803 1.695 24.542 1.00 98.75 669 ILE A N 1
ATOM 4813 C CA . ILE A 1 669 ? -5.184 2.716 25.386 1.00 98.75 669 ILE A CA 1
ATOM 4814 C C . ILE A 1 669 ? -4.267 2.015 26.383 1.00 98.75 669 ILE A C 1
ATOM 4816 O O . ILE A 1 669 ? -4.739 1.233 27.204 1.00 98.75 669 ILE A O 1
ATOM 4820 N N . VAL A 1 670 ? -2.966 2.296 26.331 1.00 98.44 670 VAL A N 1
ATOM 4821 C CA . VAL A 1 670 ? -1.966 1.641 27.186 1.00 98.44 670 VAL A CA 1
ATOM 4822 C C . VAL A 1 670 ? -1.142 2.679 27.928 1.00 98.44 670 VAL A C 1
ATOM 4824 O O . VAL A 1 670 ? -0.350 3.413 27.339 1.00 98.44 670 VAL A O 1
ATOM 4827 N N . ASN A 1 671 ? -1.277 2.710 29.249 1.00 97.88 671 ASN A N 1
ATOM 4828 C CA . ASN A 1 671 ? -0.446 3.522 30.118 1.00 97.88 671 ASN A CA 1
ATOM 4829 C C . ASN A 1 671 ? 0.347 2.656 31.101 1.00 97.88 671 ASN A C 1
ATOM 4831 O O . ASN A 1 671 ? -0.149 2.252 32.152 1.00 97.88 671 ASN A O 1
ATOM 4835 N N . ASN A 1 672 ? 1.625 2.431 30.800 1.00 94.06 672 ASN A N 1
ATOM 4836 C CA . ASN A 1 672 ? 2.454 1.498 31.563 1.00 94.06 672 ASN A CA 1
ATOM 4837 C C . ASN A 1 672 ? 2.803 1.965 32.984 1.00 94.06 672 ASN A C 1
ATOM 4839 O O . ASN A 1 672 ? 3.389 1.183 33.733 1.00 94.06 672 ASN A O 1
ATOM 4843 N N . ARG A 1 673 ? 2.573 3.240 33.350 1.00 89.88 673 ARG A N 1
ATOM 4844 C CA . ARG A 1 673 ? 3.117 3.816 34.603 1.00 89.88 673 ARG A CA 1
ATOM 4845 C C . ARG A 1 673 ? 2.214 4.821 35.325 1.00 89.88 673 ARG A C 1
ATOM 4847 O O . ARG A 1 673 ? 2.595 5.278 36.399 1.00 89.88 673 ARG A O 1
ATOM 4854 N N . GLY A 1 674 ? 1.056 5.168 34.771 1.00 95.25 674 GLY A N 1
ATOM 4855 C CA . GLY A 1 674 ? 0.113 6.110 35.379 1.00 95.25 674 GLY A CA 1
ATOM 4856 C C . GLY A 1 674 ? -1.343 5.715 35.149 1.00 95.25 674 GLY A C 1
ATOM 4857 O O . GLY A 1 674 ? -1.636 4.554 34.853 1.00 95.25 674 GLY A O 1
ATOM 4858 N N . ASP A 1 675 ? -2.238 6.690 35.286 1.00 97.88 675 ASP A N 1
ATOM 4859 C CA . ASP A 1 675 ? -3.685 6.491 35.187 1.00 97.88 675 ASP A CA 1
ATOM 4860 C C . ASP A 1 675 ? -4.196 6.660 33.741 1.00 97.88 675 ASP A C 1
ATOM 4862 O O . ASP A 1 675 ? -3.584 7.350 32.916 1.00 97.88 675 ASP A O 1
ATOM 4866 N N . VAL A 1 676 ? -5.348 6.063 33.432 1.00 98.56 676 VAL A N 1
ATOM 4867 C CA . VAL A 1 676 ? -6.142 6.387 32.235 1.00 98.56 676 VAL A CA 1
ATOM 4868 C C . VAL A 1 676 ? -7.438 7.051 32.684 1.00 98.56 676 VAL A C 1
ATOM 4870 O O . VAL A 1 676 ? -8.235 6.456 33.409 1.00 98.56 676 VAL A O 1
ATOM 4873 N N . LEU A 1 677 ? -7.650 8.298 32.270 1.00 97.94 677 LEU A N 1
ATOM 4874 C CA . LEU A 1 677 ? -8.704 9.165 32.795 1.00 97.94 677 LEU A CA 1
ATOM 4875 C C . LEU A 1 677 ? -9.596 9.703 31.675 1.00 97.94 677 LEU A C 1
ATOM 4877 O O . LEU A 1 677 ? -9.122 9.996 30.581 1.00 97.94 677 LEU A O 1
ATOM 4881 N N . GLY A 1 678 ? -10.881 9.898 31.969 1.00 96.50 678 GLY A N 1
ATOM 4882 C CA . GLY A 1 678 ? -11.809 10.652 31.124 1.00 96.50 678 GLY A CA 1
ATOM 4883 C C . GLY A 1 678 ? -12.232 11.947 31.813 1.00 96.50 678 GLY A C 1
ATOM 4884 O O . GLY A 1 678 ? -12.527 11.936 33.013 1.00 96.50 678 GLY A O 1
ATOM 4885 N N . THR A 1 679 ? -12.259 13.059 31.077 1.00 96.38 679 THR A N 1
ATOM 4886 C CA . THR A 1 679 ? -12.842 14.315 31.577 1.00 96.38 679 THR A CA 1
ATOM 4887 C C . THR A 1 679 ? -14.377 14.275 31.511 1.00 96.38 679 THR A C 1
ATOM 4889 O O . THR A 1 679 ? -14.971 13.306 31.038 1.00 96.38 679 THR A O 1
ATOM 4892 N N . ASN A 1 680 ? -15.060 15.349 31.917 1.00 93.81 680 ASN A N 1
ATOM 4893 C CA . ASN A 1 680 ? -16.510 15.503 31.742 1.00 93.81 680 ASN A CA 1
ATOM 4894 C C . ASN A 1 680 ? -16.977 15.546 30.273 1.00 93.81 680 ASN A C 1
ATOM 4896 O O . ASN A 1 680 ? -18.178 15.439 30.029 1.00 93.81 680 ASN A O 1
ATOM 4900 N N . THR A 1 681 ? -16.061 15.706 29.315 1.00 94.69 681 THR A N 1
ATOM 4901 C CA . THR A 1 681 ? -16.310 15.601 27.865 1.00 94.69 681 THR A CA 1
ATOM 4902 C C . THR A 1 681 ? -15.680 14.352 27.246 1.00 94.69 681 THR A C 1
ATOM 4904 O O . THR A 1 681 ? -15.913 14.081 26.071 1.00 94.69 681 THR A O 1
ATOM 4907 N N . GLY A 1 682 ? -14.898 13.594 28.021 1.00 97.06 682 GLY A N 1
ATOM 4908 C CA . GLY A 1 682 ? -14.221 12.385 27.576 1.00 97.06 682 GLY A CA 1
ATOM 4909 C C . GLY A 1 682 ? -15.195 11.231 27.348 1.00 97.06 682 GLY A C 1
ATOM 4910 O O . GLY A 1 682 ? -15.920 10.825 28.265 1.00 97.06 682 GLY A O 1
ATOM 4911 N N . LEU A 1 683 ? -15.183 10.686 26.133 1.00 98.38 683 LEU A N 1
ATOM 4912 C CA . LEU A 1 683 ? -15.977 9.530 25.724 1.00 98.38 683 LEU A CA 1
ATOM 4913 C C . LEU A 1 683 ? -15.193 8.693 24.713 1.00 98.38 683 LEU A C 1
ATOM 4915 O O . LEU A 1 683 ? -14.672 9.224 23.736 1.00 98.38 683 LEU A O 1
ATOM 4919 N N . VAL A 1 684 ? -15.171 7.377 24.913 1.00 98.75 684 VAL A N 1
ATOM 4920 C CA . VAL A 1 684 ? -14.662 6.424 23.923 1.00 98.75 684 VAL A CA 1
ATOM 4921 C C . VAL A 1 684 ? -15.844 5.681 23.309 1.00 98.75 684 VAL A C 1
ATOM 4923 O O . VAL A 1 684 ? -16.406 4.785 23.938 1.00 98.75 684 VAL A O 1
ATOM 4926 N N . ARG A 1 685 ? -16.234 6.048 22.086 1.00 98.50 685 ARG A N 1
ATOM 4927 C CA . ARG A 1 685 ? -17.185 5.282 21.277 1.00 98.50 685 ARG A CA 1
ATOM 4928 C C . ARG A 1 685 ? -16.412 4.358 20.350 1.00 98.50 685 ARG A C 1
ATOM 4930 O O . ARG A 1 685 ? -15.615 4.819 19.542 1.00 98.50 685 ARG A O 1
ATOM 4937 N N . THR A 1 686 ? -16.614 3.052 20.467 1.00 98.56 686 THR A N 1
ATOM 4938 C CA . THR A 1 686 ? -15.852 2.076 19.678 1.00 98.56 686 THR A CA 1
ATOM 4939 C C . THR A 1 686 ? -16.588 0.750 19.536 1.00 98.56 686 THR A C 1
ATOM 4941 O O . THR A 1 686 ? -17.507 0.486 20.306 1.00 98.56 686 THR A O 1
ATOM 4944 N N . ASN A 1 687 ? -16.223 -0.107 18.579 1.00 98.00 687 ASN A N 1
ATOM 4945 C CA . ASN A 1 687 ? -16.739 -1.482 18.581 1.00 98.00 687 ASN A CA 1
ATOM 4946 C C . ASN A 1 687 ? -16.077 -2.296 19.702 1.00 98.00 687 ASN A C 1
ATOM 4948 O O . ASN A 1 687 ? -16.766 -2.992 20.452 1.00 98.00 687 ASN A O 1
ATOM 4952 N N . LYS A 1 688 ? -14.750 -2.167 19.841 1.00 98.38 688 LYS A N 1
ATOM 4953 C CA . LYS A 1 688 ? -13.968 -2.825 20.894 1.00 98.38 688 LYS A CA 1
ATOM 4954 C C . LYS A 1 688 ? -12.990 -1.874 21.566 1.00 98.38 688 LYS A C 1
ATOM 4956 O O . LYS A 1 688 ? -12.307 -1.104 20.894 1.00 98.38 688 LYS A O 1
ATOM 4961 N N . ALA A 1 689 ? -12.874 -1.979 22.883 1.00 98.56 689 ALA A N 1
ATOM 4962 C CA . ALA A 1 689 ? -11.915 -1.220 23.676 1.00 98.56 689 ALA A CA 1
ATOM 4963 C C . ALA A 1 689 ? -10.967 -2.147 24.450 1.00 98.56 689 ALA A C 1
ATOM 4965 O O . ALA A 1 689 ? -11.406 -3.127 25.047 1.00 98.56 689 ALA A O 1
ATOM 4966 N N . ASN A 1 690 ? -9.679 -1.804 24.479 1.00 98.62 690 ASN A N 1
ATOM 4967 C CA . ASN A 1 690 ? -8.688 -2.402 25.376 1.00 98.62 690 ASN A CA 1
ATOM 4968 C C . ASN A 1 690 ? -8.001 -1.282 26.159 1.00 98.62 690 ASN A C 1
ATOM 4970 O O . ASN A 1 690 ? -7.356 -0.424 25.556 1.00 98.62 690 ASN A O 1
ATOM 4974 N N . VAL A 1 691 ? -8.164 -1.255 27.482 1.00 98.75 691 VAL A N 1
ATOM 4975 C CA . VAL A 1 691 ? -7.648 -0.167 28.325 1.00 98.75 691 VAL A CA 1
ATOM 4976 C C . VAL A 1 691 ? -6.757 -0.715 29.429 1.00 98.75 691 VAL A C 1
ATOM 4978 O O . VAL A 1 691 ? -7.206 -1.444 30.307 1.00 98.75 691 VAL A O 1
ATOM 4981 N N . GLN A 1 692 ? -5.490 -0.320 29.423 1.00 98.50 692 GLN A N 1
ATOM 4982 C CA . GLN A 1 692 ? -4.494 -0.771 30.389 1.00 98.50 692 GLN A CA 1
ATOM 4983 C C . GLN A 1 692 ? -3.874 0.422 31.105 1.00 98.50 692 GLN A C 1
ATOM 4985 O O . GLN A 1 692 ? -3.413 1.370 30.468 1.00 98.50 692 GLN A O 1
ATOM 4990 N N . ALA A 1 693 ? -3.832 0.363 32.431 1.00 98.38 693 ALA A N 1
ATOM 4991 C CA . ALA A 1 693 ? -3.206 1.366 33.278 1.00 98.38 693 ALA A CA 1
ATOM 4992 C C . ALA A 1 693 ? -2.391 0.689 34.386 1.00 98.38 693 ALA A C 1
ATOM 4994 O O . ALA A 1 693 ? -2.864 -0.226 35.051 1.00 98.38 693 ALA A O 1
ATOM 4995 N N . ALA A 1 694 ? -1.180 1.160 34.665 1.00 96.75 694 ALA A N 1
ATOM 4996 C CA . ALA A 1 694 ? -0.496 0.743 35.893 1.00 96.75 694 ALA A CA 1
ATOM 4997 C C . ALA A 1 694 ? -1.141 1.348 37.151 1.00 96.75 694 ALA A C 1
ATOM 4999 O O . ALA A 1 694 ? -1.025 0.776 38.232 1.00 96.75 694 ALA A O 1
ATOM 5000 N N . GLY A 1 695 ? -1.800 2.501 37.013 1.00 97.12 695 GLY A N 1
ATOM 5001 C CA . GLY A 1 695 ? -2.585 3.141 38.064 1.00 97.12 695 GLY A CA 1
ATOM 5002 C C . GLY A 1 695 ? -4.069 2.775 37.991 1.00 97.12 695 GLY A C 1
ATOM 5003 O O . GLY A 1 695 ? -4.429 1.602 37.883 1.00 97.12 695 GLY A O 1
ATOM 5004 N N . HIS A 1 696 ? -4.921 3.791 38.078 1.00 98.00 696 HIS A N 1
ATOM 5005 C CA . HIS A 1 696 ? -6.377 3.703 38.015 1.00 98.00 696 HIS A CA 1
ATOM 5006 C C . HIS A 1 696 ? -6.887 3.823 36.577 1.00 98.00 696 HIS A C 1
ATOM 5008 O O . HIS A 1 696 ? -6.270 4.478 35.730 1.00 98.00 696 HIS A O 1
ATOM 5014 N N . ILE A 1 697 ? -8.067 3.258 36.326 1.00 98.62 697 ILE A N 1
ATOM 5015 C CA . ILE A 1 697 ? -8.871 3.578 35.141 1.00 98.62 697 ILE A CA 1
ATOM 5016 C C . ILE A 1 697 ? -10.115 4.324 35.617 1.00 98.62 697 ILE A C 1
ATOM 5018 O O . ILE A 1 697 ? -11.047 3.710 36.122 1.00 98.62 697 ILE A O 1
ATOM 5022 N N . GLY A 1 698 ? -10.137 5.647 35.461 1.00 97.81 698 GLY A N 1
ATOM 5023 C CA . GLY A 1 698 ? -11.208 6.506 35.979 1.00 97.81 698 GLY A CA 1
ATOM 5024 C C . GLY A 1 698 ? -11.293 6.571 37.514 1.00 97.81 698 GLY A C 1
ATOM 5025 O O . GLY A 1 698 ? -10.574 5.885 38.237 1.00 97.81 698 GLY A O 1
ATOM 5026 N N . PHE A 1 699 ? -12.198 7.418 38.017 1.00 95.19 699 PHE A N 1
ATOM 5027 C CA . PHE A 1 699 ? -12.431 7.627 39.452 1.00 95.19 699 PHE A CA 1
ATOM 5028 C C . PHE A 1 699 ? -13.912 7.628 39.850 1.00 95.19 699 PHE A C 1
ATOM 5030 O O . PHE A 1 699 ? -14.799 8.056 39.105 1.00 95.19 699 PHE A O 1
ATOM 5037 N N . THR A 1 700 ? -14.160 7.212 41.090 1.00 92.25 700 THR A N 1
ATOM 5038 C CA . THR A 1 700 ? -15.449 7.278 41.787 1.00 92.25 700 THR A CA 1
ATOM 5039 C C . THR A 1 700 ? -15.179 7.537 43.284 1.00 92.25 700 THR A C 1
ATOM 5041 O O . THR A 1 700 ? -14.440 6.767 43.895 1.00 92.25 700 THR A O 1
ATOM 5044 N N . PRO A 1 701 ? -15.689 8.628 43.897 1.00 91.88 701 PRO A N 1
ATOM 5045 C CA . PRO A 1 701 ? -16.391 9.753 43.273 1.00 91.88 701 PRO A CA 1
ATOM 5046 C C . PRO A 1 701 ? -15.475 10.577 42.339 1.00 91.88 701 PRO A C 1
ATOM 5048 O O . PRO A 1 701 ? -14.253 10.475 42.433 1.00 91.88 701 PRO A O 1
ATOM 5051 N N . PRO A 1 702 ? -16.039 11.416 41.447 1.00 92.00 702 PRO A N 1
ATOM 5052 C CA . PRO A 1 702 ? -15.238 12.228 40.536 1.00 92.00 702 PRO A CA 1
ATOM 5053 C C . PRO A 1 702 ? -14.316 13.213 41.263 1.00 92.00 702 PRO A C 1
ATOM 5055 O O . PRO A 1 702 ? -14.735 13.904 42.195 1.00 92.00 702 PRO A O 1
ATOM 5058 N N . VAL A 1 703 ? -13.084 13.348 40.776 1.00 93.69 703 VAL A N 1
ATOM 5059 C CA . VAL A 1 703 ? -12.140 14.382 41.212 1.00 93.69 703 VAL A CA 1
ATOM 5060 C C . VAL A 1 703 ? -12.470 15.682 40.482 1.00 93.69 703 VAL A C 1
ATOM 5062 O O . VAL A 1 703 ? -12.449 15.739 39.254 1.00 93.69 703 VAL A O 1
ATOM 5065 N N . LEU A 1 704 ? -12.787 16.738 41.233 1.00 91.94 704 LEU A N 1
ATOM 5066 C CA . LEU A 1 704 ? -13.164 18.044 40.685 1.00 91.94 704 LEU A CA 1
ATOM 5067 C C . LEU A 1 704 ? -11.972 19.006 40.699 1.00 91.94 704 LEU A C 1
ATOM 5069 O O . LEU A 1 704 ? -11.449 19.320 41.768 1.00 91.94 704 LEU A O 1
ATOM 5073 N N . LEU A 1 705 ? -11.598 19.536 39.533 1.00 87.81 705 LEU A N 1
ATOM 5074 C CA . LEU A 1 705 ? -10.585 20.582 39.365 1.00 87.81 705 LEU A CA 1
ATOM 5075 C C . LEU A 1 705 ? -11.187 21.773 38.599 1.00 87.81 705 LEU A C 1
ATOM 5077 O O . LEU A 1 705 ? -10.947 21.983 37.410 1.00 87.81 705 LEU A O 1
ATOM 5081 N N . GLY A 1 706 ? -11.998 22.575 39.294 1.00 88.88 706 GLY A N 1
ATOM 5082 C CA . GLY A 1 706 ? -12.721 23.688 38.673 1.00 88.88 706 GLY A CA 1
ATOM 5083 C C . GLY A 1 706 ? -13.817 23.185 37.716 1.00 88.88 706 GLY A C 1
ATOM 5084 O O . GLY A 1 706 ? -14.653 22.400 38.159 1.00 88.88 706 GLY A O 1
ATOM 5085 N N . PRO A 1 707 ? -13.866 23.636 36.442 1.00 87.06 707 PRO A N 1
ATOM 5086 C CA . PRO A 1 707 ? -14.846 23.157 35.460 1.00 87.06 707 PRO A CA 1
ATOM 5087 C C . PRO A 1 707 ? -14.513 21.771 34.886 1.00 87.06 707 PRO A C 1
ATOM 5089 O O . PRO A 1 707 ? -15.370 21.166 34.248 1.00 87.06 707 PRO A O 1
ATOM 5092 N N . LEU A 1 708 ? -13.285 21.288 35.092 1.00 90.00 708 LEU A N 1
ATOM 5093 C CA . LEU A 1 708 ? -12.855 19.953 34.698 1.00 90.00 708 LEU A CA 1
ATOM 5094 C C . LEU A 1 708 ? -13.178 18.969 35.821 1.00 90.00 708 LEU A C 1
ATOM 5096 O O . LEU A 1 708 ? -12.900 19.238 36.994 1.00 90.00 708 LEU A O 1
ATOM 5100 N N . SER A 1 709 ? -13.726 17.812 35.463 1.00 93.62 709 SER A N 1
ATOM 5101 C CA . SER A 1 709 ? -13.862 16.690 36.388 1.00 93.62 709 SER A CA 1
ATOM 5102 C C . SER A 1 709 ? -13.320 15.408 35.781 1.00 93.62 709 SER A C 1
ATOM 5104 O O . SER A 1 709 ? -13.508 15.152 34.596 1.00 93.62 709 SER A O 1
ATOM 5106 N N . PHE A 1 710 ? -12.662 14.605 36.612 1.00 95.75 710 PHE A N 1
ATOM 5107 C CA . PHE A 1 710 ? -12.210 13.262 36.271 1.00 95.75 710 PHE A CA 1
ATOM 5108 C C . PHE A 1 710 ? -13.093 12.268 37.006 1.00 95.75 710 PHE A C 1
ATOM 5110 O O . PHE A 1 710 ? -13.010 12.142 38.227 1.00 95.75 710 PHE A O 1
ATOM 5117 N N . GLY A 1 711 ? -13.996 11.629 36.272 1.00 95.06 711 GLY A N 1
ATOM 5118 C CA . GLY A 1 711 ? -14.938 10.656 36.811 1.00 95.06 711 GLY A CA 1
ATOM 5119 C C . GLY A 1 711 ? -14.681 9.265 36.257 1.00 95.06 711 GLY A C 1
ATOM 5120 O O . GLY A 1 711 ? -13.549 8.900 35.938 1.00 95.06 711 GLY A O 1
ATOM 5121 N N . ARG A 1 712 ? -15.763 8.501 36.119 1.00 96.69 712 ARG A N 1
ATOM 5122 C CA . ARG A 1 712 ? -15.740 7.230 35.399 1.00 96.69 712 ARG A CA 1
ATOM 5123 C C . ARG A 1 712 ? -15.257 7.449 33.971 1.00 96.69 712 ARG A C 1
ATOM 5125 O O . ARG A 1 712 ? -15.658 8.427 33.337 1.00 96.69 712 ARG A O 1
ATOM 5132 N N . LEU A 1 713 ? -14.464 6.519 33.449 1.00 98.25 713 LEU A N 1
ATOM 5133 C CA . LEU A 1 713 ? -14.197 6.481 32.017 1.00 98.25 713 LEU A CA 1
ATOM 5134 C C . LEU A 1 713 ? -15.499 6.101 31.300 1.00 98.25 713 LEU A C 1
ATOM 5136 O O . LEU A 1 713 ? -16.081 5.054 31.589 1.00 98.25 713 LEU A O 1
ATOM 5140 N N . ASN A 1 714 ? -15.982 6.972 30.414 1.00 98.31 714 ASN A N 1
ATOM 5141 C CA . ASN A 1 714 ? -17.212 6.736 29.662 1.00 98.31 714 ASN A CA 1
ATOM 5142 C C . ASN A 1 714 ? -16.906 5.960 28.383 1.00 98.31 714 ASN A C 1
ATOM 5144 O O . ASN A 1 714 ? -16.077 6.401 27.581 1.00 98.31 714 ASN A O 1
ATOM 5148 N N . LEU A 1 715 ? -17.617 4.854 28.173 1.00 98.69 715 LEU A N 1
ATOM 5149 C CA . LEU A 1 715 ? -17.515 4.029 26.979 1.00 98.69 715 LEU A CA 1
ATOM 5150 C C . LEU A 1 715 ? -18.888 3.789 26.349 1.00 98.69 715 LEU A C 1
ATOM 5152 O O . LEU A 1 715 ? -19.862 3.453 27.027 1.00 98.69 715 LEU A O 1
ATOM 5156 N N . GLU A 1 716 ? -18.937 3.917 25.029 1.00 98.62 716 GLU A N 1
ATOM 5157 C CA . GLU A 1 716 ? -20.059 3.507 24.192 1.00 98.62 716 GLU A CA 1
ATOM 5158 C C . GLU A 1 716 ? -19.589 2.386 23.262 1.00 98.62 716 GLU A C 1
ATOM 5160 O O . GLU A 1 716 ? -18.801 2.623 22.347 1.00 98.62 716 GLU A O 1
ATOM 5165 N N . LEU A 1 717 ? -20.051 1.160 23.511 1.00 98.56 717 LEU A N 1
ATOM 5166 C CA . LEU A 1 717 ? -19.666 -0.008 22.724 1.00 98.56 717 LEU A CA 1
ATOM 5167 C C . LEU A 1 717 ? -20.697 -0.262 21.628 1.00 98.56 717 LEU A C 1
ATOM 5169 O O . LEU A 1 717 ? -21.872 -0.502 21.905 1.00 98.56 717 LEU A O 1
ATOM 5173 N N . VAL A 1 718 ? -20.256 -0.195 20.379 1.00 97.75 718 VAL A N 1
ATOM 5174 C CA . VAL A 1 718 ? -21.116 -0.281 19.198 1.00 97.75 718 VAL A CA 1
ATOM 5175 C C . VAL A 1 718 ? -21.180 -1.717 18.696 1.00 97.75 718 VAL A C 1
ATOM 5177 O O . VAL A 1 718 ? -20.162 -2.291 18.313 1.00 97.75 718 VAL A O 1
ATOM 5180 N N . GLN A 1 719 ? -22.382 -2.283 18.631 1.00 96.06 719 GLN A N 1
ATOM 5181 C CA . GLN A 1 719 ? -22.643 -3.518 17.897 1.00 96.06 719 GLN A CA 1
ATOM 5182 C C . GLN A 1 719 ? -23.063 -3.177 16.467 1.00 96.06 719 GLN A C 1
ATOM 5184 O O . GLN A 1 719 ? -23.903 -2.306 16.249 1.00 96.06 719 GLN A O 1
ATOM 5189 N N . SER A 1 720 ? -22.518 -3.886 15.484 1.00 94.06 720 SER A N 1
ATOM 5190 C CA . SER A 1 720 ? -22.954 -3.789 14.087 1.00 94.06 720 SER A CA 1
ATOM 5191 C C . SER A 1 720 ? -22.979 -5.171 13.438 1.00 94.06 720 SER A C 1
ATOM 5193 O O . SER A 1 720 ? -22.610 -6.170 14.061 1.00 94.06 720 SER A O 1
ATOM 5195 N N . GLU A 1 721 ? -23.451 -5.260 12.195 1.00 90.62 721 GLU A N 1
ATOM 5196 C CA . GLU A 1 721 ? -23.501 -6.531 11.472 1.00 90.62 721 GLU A CA 1
ATOM 5197 C C . GLU A 1 721 ? -22.120 -7.217 11.453 1.00 90.62 721 GLU A C 1
ATOM 5199 O O . GLU A 1 721 ? -21.103 -6.619 11.088 1.00 90.62 721 GLU A O 1
ATOM 5204 N N . GLY A 1 722 ? -22.085 -8.473 11.912 1.00 90.50 722 GLY A N 1
ATOM 5205 C CA . GLY A 1 722 ? -20.862 -9.272 12.024 1.00 90.50 722 GLY A CA 1
ATOM 5206 C C . GLY A 1 722 ? -19.876 -8.828 13.115 1.00 90.50 722 GLY A C 1
ATOM 5207 O O . GLY A 1 722 ? -18.798 -9.413 13.212 1.00 90.50 722 GLY A O 1
ATOM 5208 N N . ARG A 1 723 ? -20.209 -7.823 13.938 1.00 92.88 723 ARG A N 1
ATOM 5209 C CA . ARG A 1 723 ? -19.314 -7.255 14.959 1.00 92.88 723 ARG A CA 1
ATOM 5210 C C . ARG A 1 723 ? -20.019 -7.128 16.311 1.00 92.88 723 ARG A C 1
ATOM 5212 O O . ARG A 1 723 ? -20.793 -6.199 16.537 1.00 92.88 723 ARG A O 1
ATOM 5219 N N . ALA A 1 724 ? -19.725 -8.063 17.212 1.00 94.44 724 ALA A N 1
ATOM 5220 C CA . ALA A 1 724 ? -20.099 -7.967 18.623 1.00 94.44 724 ALA A CA 1
ATOM 5221 C C . ALA A 1 724 ? -19.285 -6.874 19.338 1.00 94.44 724 ALA A C 1
ATOM 5223 O O . ALA A 1 724 ? -18.203 -6.505 18.869 1.00 94.44 724 ALA A O 1
ATOM 5224 N N . THR A 1 725 ? -19.799 -6.367 20.458 1.00 97.44 725 THR A N 1
ATOM 5225 C CA . THR A 1 725 ? -19.054 -5.449 21.328 1.00 97.44 725 THR A CA 1
ATOM 5226 C C . THR A 1 725 ? -17.890 -6.164 22.018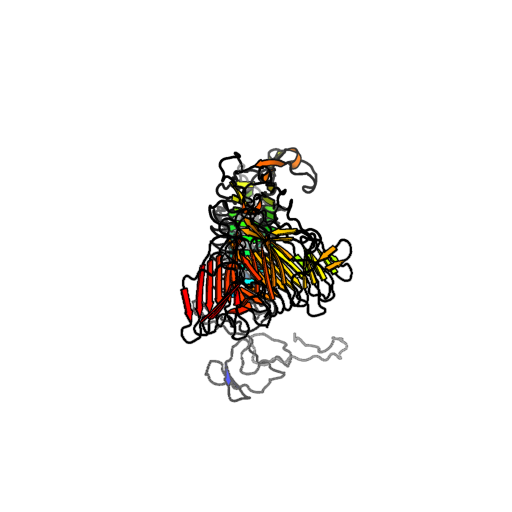 1.00 97.44 725 THR A C 1
ATOM 5228 O O . THR A 1 725 ? -17.785 -7.390 21.983 1.00 97.44 725 THR A O 1
ATOM 5231 N N . GLY A 1 726 ? -16.987 -5.407 22.635 1.00 97.75 726 GLY A N 1
ATOM 5232 C CA . GLY A 1 726 ? -15.965 -5.977 23.508 1.00 97.75 726 GLY A CA 1
ATOM 5233 C C . GLY A 1 726 ? -15.259 -4.918 24.342 1.00 97.75 726 GLY A C 1
ATOM 5234 O O . GLY A 1 726 ? -15.004 -3.808 23.867 1.00 97.75 726 GLY A O 1
ATOM 5235 N N . LEU A 1 727 ? -14.930 -5.272 25.579 1.00 98.62 727 LEU A N 1
ATOM 5236 C CA . LEU A 1 727 ? -14.166 -4.428 26.490 1.00 98.62 727 LEU A CA 1
ATOM 5237 C C . LEU A 1 727 ? -13.253 -5.287 27.353 1.00 98.62 727 LEU A C 1
ATOM 5239 O O . LEU A 1 727 ? -13.748 -6.076 28.148 1.00 98.62 727 LEU A O 1
ATOM 5243 N N . ASP A 1 728 ? -11.950 -5.069 27.240 1.00 98.75 728 ASP A N 1
ATOM 5244 C CA . ASP A 1 728 ? -10.958 -5.611 28.163 1.00 98.75 728 ASP A CA 1
ATOM 5245 C C . ASP A 1 728 ? -10.284 -4.461 28.911 1.00 98.75 728 ASP A C 1
ATOM 5247 O O . ASP A 1 728 ? -9.912 -3.443 28.312 1.00 98.75 728 ASP A O 1
ATOM 5251 N N . THR A 1 729 ? -10.113 -4.612 30.222 1.00 98.69 729 THR A N 1
ATOM 5252 C CA . THR A 1 729 ? -9.416 -3.624 31.047 1.00 98.69 729 THR A CA 1
ATOM 5253 C C . THR A 1 729 ? -8.458 -4.273 32.037 1.00 98.69 729 THR A C 1
ATOM 5255 O O . THR A 1 729 ? -8.721 -5.336 32.594 1.00 98.69 729 THR A O 1
ATOM 5258 N N . SER A 1 730 ? -7.340 -3.599 32.300 1.00 98.44 730 SER A N 1
ATOM 5259 C CA . SER A 1 730 ? -6.372 -4.004 33.320 1.00 98.44 730 SER A CA 1
ATOM 5260 C C . SER A 1 730 ? -5.858 -2.778 34.065 1.00 98.44 730 SER A C 1
ATOM 5262 O O . SER A 1 730 ? -5.321 -1.860 33.445 1.00 98.44 730 SER A O 1
ATOM 5264 N N . SER A 1 731 ? -5.963 -2.772 35.392 1.00 98.44 731 SER A N 1
ATOM 5265 C CA . SER A 1 731 ? -5.464 -1.692 36.245 1.00 98.44 731 SER A CA 1
ATOM 5266 C C . SER A 1 731 ? -4.653 -2.217 37.425 1.00 98.44 731 SER A C 1
ATOM 5268 O O . SER A 1 731 ? -5.054 -3.166 38.095 1.00 98.44 731 SER A O 1
ATOM 5270 N N . GLY A 1 732 ? -3.531 -1.568 37.743 1.00 97.12 732 GLY A N 1
ATOM 5271 C CA . GLY A 1 732 ? -2.793 -1.871 38.976 1.00 97.12 732 GLY A CA 1
ATOM 5272 C C . GLY A 1 732 ? -3.513 -1.399 40.248 1.00 97.12 732 GLY A C 1
ATOM 5273 O O . GLY A 1 732 ? -3.274 -1.945 41.323 1.00 97.12 732 GLY A O 1
ATOM 5274 N N . ALA A 1 733 ? -4.410 -0.415 40.128 1.00 96.81 733 ALA A N 1
ATOM 5275 C CA . ALA A 1 733 ? -5.277 0.081 41.198 1.00 96.81 733 ALA A CA 1
ATOM 5276 C C . ALA A 1 733 ? -6.763 -0.182 40.866 1.00 96.81 733 ALA A C 1
ATOM 5278 O O . ALA A 1 733 ? -7.081 -1.221 40.287 1.00 96.81 733 ALA A O 1
ATOM 5279 N N . SER A 1 734 ? -7.673 0.724 41.242 1.00 97.94 734 SER A N 1
ATOM 5280 C CA . SER A 1 734 ? -9.118 0.582 41.002 1.00 97.94 734 SER A CA 1
ATOM 5281 C C . SER A 1 734 ? -9.553 1.014 39.591 1.00 97.94 734 SER A C 1
ATOM 5283 O O . SER A 1 734 ? -8.895 1.829 38.937 1.00 97.94 734 SER A O 1
ATOM 5285 N N . GLN A 1 735 ? -10.710 0.517 39.154 1.00 98.44 735 GLN A N 1
ATOM 5286 C CA . GLN A 1 735 ? -11.399 0.910 37.927 1.00 98.44 735 GLN A CA 1
ATOM 5287 C C . GLN A 1 735 ? -12.762 1.515 38.245 1.00 98.44 735 GLN A C 1
ATOM 5289 O O . GLN A 1 735 ? -13.529 0.964 39.026 1.00 98.44 735 GLN A O 1
ATOM 5294 N N . ALA A 1 736 ? -13.095 2.618 37.590 1.00 98.38 736 ALA A N 1
ATOM 5295 C CA . ALA A 1 736 ? -14.412 3.222 37.598 1.00 98.38 736 ALA A CA 1
ATOM 5296 C C . ALA A 1 736 ? -14.851 3.468 36.149 1.00 98.38 736 ALA A C 1
ATOM 5298 O O . ALA A 1 736 ? -14.344 4.362 35.465 1.00 98.38 736 ALA A O 1
ATOM 5299 N N . LEU A 1 737 ? -15.817 2.682 35.684 1.00 98.56 737 LEU A N 1
ATOM 5300 C CA . LEU A 1 737 ? -16.275 2.657 34.297 1.00 98.56 737 LEU A CA 1
ATOM 5301 C C . LEU A 1 737 ? -17.761 3.014 34.216 1.00 98.56 737 LEU A C 1
ATOM 5303 O O . LEU A 1 737 ? -18.547 2.706 35.119 1.00 98.56 737 LEU A O 1
ATOM 5307 N N . GLN A 1 738 ? -18.151 3.676 33.130 1.00 98.25 738 GLN A N 1
ATOM 5308 C CA . GLN A 1 738 ? -19.545 3.839 32.732 1.00 98.25 738 GLN A CA 1
ATOM 5309 C C . GLN A 1 738 ? -19.698 3.347 31.297 1.00 98.25 738 GLN A C 1
ATOM 5311 O O . GLN A 1 738 ? -19.084 3.909 30.395 1.00 98.25 738 GLN A O 1
ATOM 5316 N N . VAL A 1 739 ? -20.522 2.323 31.087 1.00 98.50 739 VAL A N 1
ATOM 5317 C CA . VAL A 1 739 ? -20.639 1.637 29.795 1.00 98.50 739 VAL A CA 1
ATOM 5318 C C . VAL A 1 739 ? -22.077 1.690 29.292 1.00 98.50 739 VAL A C 1
ATOM 5320 O O . VAL A 1 739 ? -23.028 1.466 30.046 1.00 98.50 739 VAL A O 1
ATOM 5323 N N . ARG A 1 740 ? -22.237 1.987 28.002 1.00 97.81 740 ARG A N 1
ATOM 5324 C CA . ARG A 1 740 ? -23.502 1.912 27.265 1.00 97.81 740 ARG A CA 1
ATOM 5325 C C . ARG A 1 740 ? -23.305 1.100 25.985 1.00 97.81 740 ARG A C 1
ATOM 5327 O O . ARG A 1 740 ? -22.337 1.325 25.266 1.00 97.81 740 ARG A O 1
ATOM 5334 N N . GLY A 1 741 ? -24.245 0.214 25.672 1.00 97.81 741 GLY A N 1
ATOM 5335 C CA . GLY A 1 741 ? -24.330 -0.418 24.354 1.00 97.81 741 GLY A CA 1
ATOM 5336 C C . GLY A 1 741 ? -25.011 0.485 23.320 1.00 97.81 741 GLY A C 1
ATOM 5337 O O . GLY A 1 741 ? -26.004 1.149 23.629 1.00 97.81 741 GLY A O 1
ATOM 5338 N N . LEU A 1 742 ? -24.504 0.502 22.090 1.00 97.75 742 LEU A N 1
ATOM 5339 C CA . LEU A 1 742 ? -25.154 1.126 20.938 1.00 97.75 742 LEU A CA 1
ATOM 5340 C C . LEU A 1 742 ? -25.494 0.040 19.915 1.00 97.75 742 LEU A C 1
ATOM 5342 O O . LEU A 1 742 ? -24.602 -0.556 19.310 1.00 97.75 742 LEU A O 1
ATOM 5346 N N . ASP A 1 743 ? -26.784 -0.213 19.724 1.00 96.69 743 ASP A N 1
ATOM 5347 C CA . ASP A 1 743 ? -27.273 -1.197 18.766 1.00 96.69 743 ASP A CA 1
ATOM 5348 C C . ASP A 1 743 ? -27.413 -0.571 17.378 1.00 96.69 743 ASP A C 1
ATOM 5350 O O . ASP A 1 743 ? -28.383 0.134 17.079 1.00 96.69 743 ASP A O 1
ATOM 5354 N N . ARG A 1 744 ? -26.417 -0.820 16.528 1.00 95.69 744 ARG A N 1
ATOM 5355 C CA . ARG A 1 744 ? -26.426 -0.482 15.101 1.00 95.69 744 ARG A CA 1
ATOM 5356 C C . ARG A 1 744 ? -26.529 -1.745 14.245 1.00 95.69 744 ARG A C 1
ATOM 5358 O O . ARG A 1 744 ? -26.078 -1.752 13.100 1.00 95.69 744 ARG A O 1
ATOM 5365 N N . ASN A 1 745 ? -27.086 -2.827 14.786 1.00 93.19 745 ASN A N 1
ATOM 5366 C CA . ASN A 1 745 ? -27.316 -4.067 14.063 1.00 93.19 745 ASN A CA 1
ATOM 5367 C C . ASN A 1 745 ? -28.819 -4.223 13.762 1.00 93.19 745 ASN A C 1
ATOM 5369 O O . ASN A 1 745 ? -29.617 -4.371 14.680 1.00 93.19 745 ASN A O 1
ATOM 5373 N N . PRO A 1 746 ? -29.248 -4.231 12.489 1.00 87.31 746 PRO A N 1
ATOM 5374 C CA . PRO A 1 746 ? -30.668 -4.354 12.152 1.00 87.31 746 PRO A CA 1
ATOM 5375 C C . PRO A 1 746 ? -31.259 -5.746 12.446 1.00 87.31 746 PRO A C 1
ATOM 5377 O O . PRO A 1 746 ? -32.467 -5.940 12.290 1.00 87.31 746 PRO A O 1
ATOM 5380 N N . ALA A 1 747 ? -30.438 -6.731 12.823 1.00 86.94 747 ALA A N 1
ATOM 5381 C CA . ALA A 1 747 ? -30.900 -8.070 13.164 1.00 86.94 747 ALA A CA 1
ATOM 5382 C C . ALA A 1 747 ? -31.768 -8.078 14.436 1.00 86.94 747 ALA A C 1
ATOM 5384 O O . ALA A 1 747 ? -31.445 -7.450 15.438 1.00 86.94 747 ALA A O 1
ATOM 5385 N N . ALA A 1 748 ? -32.860 -8.846 14.415 1.00 75.81 748 ALA A N 1
ATOM 5386 C CA . ALA A 1 748 ? -33.735 -8.992 15.575 1.00 75.81 748 ALA A CA 1
ATOM 5387 C C . ALA A 1 748 ? -33.079 -9.850 16.672 1.00 75.81 748 ALA A C 1
ATOM 5389 O O . ALA A 1 748 ? -32.585 -10.944 16.397 1.00 75.81 748 ALA A O 1
ATOM 5390 N N . GLY A 1 749 ? -33.145 -9.395 17.923 1.00 80.75 749 GLY A N 1
ATOM 5391 C CA . GLY A 1 749 ? -32.637 -10.120 19.085 1.00 80.75 749 GLY A CA 1
ATOM 5392 C C . GLY A 1 749 ? -32.577 -9.237 20.329 1.00 80.75 749 GLY A C 1
ATOM 5393 O O . GLY A 1 749 ? -32.799 -8.032 20.249 1.00 80.75 749 GLY A O 1
ATOM 5394 N N . LEU A 1 750 ? -32.299 -9.845 21.483 1.00 85.69 750 LEU A N 1
ATOM 5395 C CA . LEU A 1 750 ? -31.905 -9.100 22.679 1.00 85.69 750 LEU A CA 1
ATOM 5396 C C . LEU A 1 750 ? -30.474 -8.593 22.474 1.00 85.69 750 LEU A C 1
ATOM 5398 O O . LEU A 1 750 ? -29.613 -9.375 22.064 1.00 85.69 750 LEU A O 1
ATOM 5402 N N . PHE A 1 751 ? -30.222 -7.316 22.758 1.00 93.69 751 PHE A N 1
ATOM 5403 C CA . PHE A 1 751 ? -28.877 -6.761 22.660 1.00 93.69 751 PHE A CA 1
ATOM 5404 C C . PHE A 1 751 ? -27.966 -7.384 23.720 1.00 93.69 751 PHE A C 1
ATOM 5406 O O . PHE A 1 751 ? -28.292 -7.365 24.910 1.00 93.69 751 PHE A O 1
ATOM 5413 N N . GLN A 1 752 ? -26.822 -7.894 23.269 1.00 94.56 752 GLN A N 1
ATOM 5414 C CA . GLN A 1 752 ? -25.779 -8.468 24.112 1.00 94.56 752 GLN A CA 1
ATOM 5415 C C . GLN A 1 752 ? -24.650 -7.447 24.256 1.00 94.56 752 GLN A C 1
ATOM 5417 O O . GLN A 1 752 ? -23.967 -7.123 23.283 1.00 94.56 752 GLN A O 1
ATOM 5422 N N . LEU A 1 753 ? -24.479 -6.914 25.466 1.00 97.25 753 LEU A N 1
ATOM 5423 C CA . LEU A 1 753 ? -23.330 -6.103 25.842 1.00 97.25 753 LEU A CA 1
ATOM 5424 C C . LEU A 1 753 ? -22.224 -7.038 26.333 1.00 97.25 753 LEU A C 1
ATOM 5426 O O . LEU A 1 753 ? -22.134 -7.335 27.521 1.00 97.25 753 LEU A O 1
ATOM 5430 N N . GLU A 1 754 ? -21.404 -7.486 25.391 1.00 97.56 754 GLU A N 1
ATOM 5431 C CA . GLU A 1 754 ? -20.257 -8.362 25.631 1.00 97.56 754 GLU A CA 1
ATOM 5432 C C . GLU A 1 754 ? -19.096 -7.569 26.246 1.00 97.56 754 GLU A C 1
ATOM 5434 O O . GLU A 1 754 ? -18.559 -6.648 25.611 1.00 97.56 754 GLU A O 1
ATOM 5439 N N . LEU A 1 755 ? -18.701 -7.938 27.464 1.00 98.44 755 LEU A N 1
ATOM 5440 C CA . LEU A 1 755 ? -17.526 -7.444 28.176 1.00 98.44 755 LEU A CA 1
ATOM 5441 C C . LEU A 1 755 ? -16.561 -8.617 28.419 1.00 98.44 755 LEU A C 1
ATOM 5443 O O . LEU A 1 755 ? -16.966 -9.714 28.795 1.00 98.44 755 LEU A O 1
ATOM 5447 N N . GLY A 1 756 ? -15.273 -8.389 28.182 1.00 98.12 756 GLY A N 1
ATOM 5448 C CA . GLY A 1 756 ? -14.218 -9.383 28.340 1.00 98.12 756 GLY A CA 1
ATOM 5449 C C . GLY A 1 756 ? -13.739 -9.487 29.787 1.00 98.12 756 GLY A C 1
ATOM 5450 O O . GLY A 1 756 ? -14.534 -9.637 30.719 1.00 98.12 756 GLY A O 1
ATOM 5451 N N . VAL A 1 757 ? -12.420 -9.441 29.974 1.00 98.56 757 VAL A N 1
ATOM 5452 C CA . VAL A 1 757 ? -11.800 -9.461 31.304 1.00 98.56 757 VAL A CA 1
ATOM 5453 C C . VAL A 1 757 ? -11.605 -8.033 31.793 1.00 98.56 757 VAL A C 1
ATOM 5455 O O . VAL A 1 757 ? -10.918 -7.237 31.155 1.00 98.56 757 VAL A O 1
ATOM 5458 N N . LEU A 1 758 ? -12.180 -7.725 32.952 1.00 98.69 758 LEU A N 1
ATOM 5459 C CA . LEU A 1 758 ? -11.911 -6.498 33.690 1.00 98.69 758 LEU A CA 1
ATOM 5460 C C . LEU A 1 758 ? -11.128 -6.884 34.951 1.00 98.69 758 LEU A C 1
ATOM 5462 O O . LEU A 1 758 ? -11.683 -7.520 35.846 1.00 98.69 758 LEU A O 1
ATOM 5466 N N . ASP A 1 759 ? -9.840 -6.535 35.002 1.00 98.50 759 ASP A N 1
ATOM 5467 C CA . ASP A 1 759 ? -8.915 -6.931 36.077 1.00 98.50 759 ASP A CA 1
ATOM 5468 C C . ASP A 1 759 ? -8.344 -5.716 36.821 1.00 98.50 759 ASP A C 1
ATOM 5470 O O . ASP A 1 759 ? -7.648 -4.881 36.236 1.00 98.50 759 ASP A O 1
ATOM 5474 N N . ALA A 1 760 ? -8.636 -5.600 38.114 1.00 98.38 760 ALA A N 1
ATOM 5475 C CA . ALA A 1 760 ? -8.209 -4.497 38.963 1.00 98.38 760 ALA A CA 1
ATOM 5476 C C . ALA A 1 760 ? -7.439 -4.986 40.194 1.00 98.38 760 ALA A C 1
ATOM 5478 O O . ALA A 1 760 ? -7.921 -5.813 40.967 1.00 98.38 760 ALA A O 1
ATOM 5479 N N . GLY A 1 761 ? -6.283 -4.377 40.467 1.00 97.31 761 GLY A N 1
ATOM 5480 C CA . GLY A 1 761 ? -5.586 -4.575 41.743 1.00 97.31 761 GLY A CA 1
ATOM 5481 C C . GLY A 1 761 ? -6.361 -4.033 42.955 1.00 97.31 761 GLY A C 1
ATOM 5482 O O . GLY A 1 761 ? -6.136 -4.483 44.077 1.00 97.31 761 GLY A O 1
ATOM 5483 N N . GLY A 1 762 ? -7.271 -3.076 42.734 1.00 97.25 762 GLY A N 1
ATOM 5484 C CA . GLY A 1 762 ? -8.177 -2.501 43.734 1.00 97.25 762 GLY A CA 1
ATOM 5485 C C . GLY A 1 762 ? -9.641 -2.858 43.470 1.00 97.25 762 GLY A C 1
ATOM 5486 O O . GLY A 1 762 ? -9.965 -4.017 43.230 1.00 97.25 762 GLY A O 1
ATOM 5487 N N . ASP A 1 763 ? -10.523 -1.861 43.530 1.00 98.00 763 ASP A N 1
ATOM 5488 C CA . ASP A 1 763 ? -11.964 -2.024 43.301 1.00 98.00 763 ASP A CA 1
ATOM 5489 C C . ASP A 1 763 ? -12.316 -1.996 41.804 1.00 98.00 763 ASP A C 1
ATOM 5491 O O . ASP A 1 763 ? -11.686 -1.274 41.031 1.00 98.00 763 ASP A O 1
ATOM 5495 N N . ILE A 1 764 ? -13.379 -2.692 41.407 1.00 98.62 764 ILE A N 1
ATOM 5496 C CA . ILE A 1 764 ? -14.084 -2.468 40.140 1.00 98.62 764 ILE A CA 1
ATOM 5497 C C . ILE A 1 764 ? -15.414 -1.798 40.453 1.00 98.62 764 ILE A C 1
ATOM 5499 O O . ILE A 1 764 ? -16.244 -2.356 41.161 1.00 98.62 764 ILE A O 1
ATOM 5503 N N . ASP A 1 765 ? -15.645 -0.627 39.876 1.00 98.31 765 ASP A N 1
ATOM 5504 C CA . ASP A 1 765 ? -16.927 0.058 39.911 1.00 98.31 765 ASP A CA 1
ATOM 5505 C C . ASP A 1 765 ? -17.454 0.253 38.481 1.00 98.31 765 ASP A C 1
ATOM 5507 O O . ASP A 1 765 ? -16.994 1.113 37.723 1.00 98.31 765 ASP A O 1
ATOM 5511 N N . LEU A 1 766 ? -18.456 -0.538 38.112 1.00 98.25 766 LEU A N 1
ATOM 5512 C CA . LEU A 1 766 ? -19.045 -0.595 36.784 1.00 98.25 766 LEU A CA 1
ATOM 5513 C C . LEU A 1 766 ? -20.471 -0.045 36.803 1.00 98.25 766 LEU A C 1
ATOM 5515 O O . LEU A 1 766 ? -21.384 -0.628 37.383 1.00 98.25 766 LEU A O 1
ATOM 5519 N N . ARG A 1 767 ? -20.695 1.069 36.105 1.00 98.06 767 ARG A N 1
ATOM 5520 C CA . ARG A 1 767 ? -22.036 1.613 35.883 1.00 98.06 767 ARG A CA 1
ATOM 5521 C C . ARG A 1 767 ? -22.530 1.256 34.488 1.00 98.06 767 ARG A C 1
ATOM 5523 O O . ARG A 1 767 ? -21.970 1.730 33.503 1.00 98.06 767 ARG A O 1
ATOM 5530 N N . ILE A 1 768 ? -23.619 0.504 34.404 1.00 98.25 768 ILE A N 1
ATOM 5531 C CA . ILE A 1 768 ? -24.243 0.127 33.133 1.00 98.25 768 ILE A CA 1
ATOM 5532 C C . ILE A 1 768 ? -25.412 1.059 32.829 1.00 98.25 768 ILE A C 1
ATOM 5534 O O . ILE A 1 768 ? -26.275 1.304 33.676 1.00 98.25 768 ILE A O 1
ATOM 5538 N N . LEU A 1 769 ? -25.455 1.586 31.610 1.00 97.56 769 LEU A N 1
ATOM 5539 C CA . LEU A 1 769 ? -26.587 2.343 31.082 1.00 97.56 769 LEU A CA 1
ATOM 5540 C C . LEU A 1 769 ? -27.380 1.481 30.085 1.00 97.56 769 LEU A C 1
ATOM 5542 O O . LEU A 1 769 ? -26.796 0.594 29.465 1.00 97.56 769 LEU A O 1
ATOM 5546 N N . PRO A 1 770 ? -28.678 1.763 29.865 1.00 95.44 770 PRO A N 1
ATOM 5547 C CA . PRO A 1 770 ? -29.476 1.025 28.896 1.00 95.44 770 PRO A CA 1
ATOM 5548 C C . PRO A 1 770 ? -28.929 1.190 27.483 1.00 95.44 770 PRO A C 1
ATOM 5550 O O . PRO A 1 770 ? -28.524 2.298 27.101 1.00 95.44 770 PRO A O 1
ATOM 5553 N N . THR A 1 771 ? -28.979 0.125 26.693 1.00 96.62 771 THR A N 1
ATOM 5554 C CA . THR A 1 771 ? -28.629 0.177 25.275 1.00 96.62 771 THR A CA 1
ATOM 5555 C C . THR A 1 771 ? -29.488 1.193 24.530 1.00 96.62 771 THR A C 1
ATOM 5557 O O . THR A 1 771 ? -30.688 1.319 24.784 1.00 96.62 771 THR A O 1
ATOM 5560 N N . GLN A 1 772 ? -28.871 1.924 23.601 1.00 96.44 772 GLN A N 1
ATOM 5561 C CA . GLN A 1 772 ? -29.579 2.769 22.641 1.00 96.44 772 GLN A CA 1
ATOM 5562 C C . GLN A 1 772 ? -29.668 2.090 21.280 1.00 96.44 772 GLN A C 1
ATOM 5564 O O . GLN A 1 772 ? -28.657 1.671 20.725 1.00 96.44 772 GLN A O 1
ATOM 5569 N N . VAL A 1 773 ? -30.873 2.055 20.720 1.00 95.88 773 VAL A N 1
ATOM 5570 C CA . VAL A 1 773 ? -31.125 1.581 19.359 1.00 95.88 773 VAL A CA 1
ATOM 5571 C C . VAL A 1 773 ? -30.827 2.706 18.375 1.00 95.88 773 VAL A C 1
ATOM 5573 O O . VAL A 1 773 ? -31.460 3.766 18.418 1.00 95.88 773 VAL A O 1
ATOM 5576 N N . GLN A 1 774 ? -29.873 2.465 17.478 1.00 96.19 774 GLN A N 1
ATOM 5577 C CA . GLN A 1 774 ? -29.323 3.431 16.529 1.00 96.19 774 GLN A CA 1
ATOM 5578 C C . GLN A 1 774 ? -29.444 2.949 15.074 1.00 96.19 774 GLN A C 1
ATOM 5580 O O . GLN A 1 774 ? -28.483 2.937 14.311 1.00 96.19 774 GLN A O 1
ATOM 5585 N N . LEU A 1 775 ? -30.651 2.545 14.674 1.00 94.44 775 LEU A N 1
ATOM 5586 C CA . LEU A 1 775 ? -30.917 1.979 13.343 1.00 94.44 775 LEU A CA 1
ATOM 5587 C C . LEU A 1 775 ? -31.309 3.020 12.281 1.00 94.44 775 LEU A C 1
ATOM 5589 O O . LEU A 1 775 ? -31.541 2.663 11.128 1.00 94.44 775 LEU A O 1
ATOM 5593 N N . THR A 1 776 ? -31.412 4.301 12.647 1.00 94.12 776 THR A N 1
ATOM 5594 C CA . THR A 1 776 ? -31.723 5.375 11.692 1.00 94.12 776 THR A CA 1
ATOM 5595 C C . THR A 1 776 ? -30.434 5.988 11.174 1.00 94.12 776 THR A C 1
ATOM 5597 O O . THR A 1 776 ? -29.616 6.455 11.957 1.00 94.12 776 THR A O 1
ATOM 5600 N N . ILE A 1 777 ? -30.256 6.024 9.859 1.00 91.50 777 ILE A N 1
ATOM 5601 C CA . ILE A 1 777 ? -29.087 6.655 9.243 1.00 91.50 777 ILE A CA 1
ATOM 5602 C C . ILE A 1 777 ? -29.275 8.175 9.251 1.00 91.50 777 ILE A C 1
ATOM 5604 O O . ILE A 1 777 ? -30.280 8.674 8.739 1.00 91.50 777 ILE A O 1
ATOM 5608 N N . ALA A 1 778 ? -28.311 8.899 9.813 1.00 88.56 778 ALA A N 1
ATOM 5609 C CA . ALA A 1 778 ? -28.223 10.355 9.742 1.00 88.56 778 ALA A CA 1
ATOM 5610 C C . ALA A 1 778 ? -26.767 10.786 9.516 1.00 88.56 778 ALA A C 1
ATOM 5612 O O . ALA A 1 778 ? -25.852 9.977 9.650 1.00 88.56 778 ALA A O 1
ATOM 5613 N N . ASP A 1 779 ? -26.570 12.046 9.121 1.00 79.69 779 ASP A N 1
ATOM 5614 C CA . ASP A 1 779 ? -25.248 12.658 8.903 1.00 79.69 779 ASP A CA 1
ATOM 5615 C C . ASP A 1 779 ? -24.344 11.924 7.889 1.00 79.69 779 ASP A C 1
ATOM 5617 O O . ASP A 1 779 ? -23.132 12.128 7.846 1.00 79.69 779 ASP A O 1
ATOM 5621 N N . ALA A 1 780 ? -24.941 11.088 7.035 1.00 81.56 780 ALA A N 1
ATOM 5622 C CA . ALA A 1 780 ? -24.269 10.489 5.893 1.00 81.56 780 ALA A CA 1
ATOM 5623 C C . ALA A 1 780 ? -24.170 11.508 4.742 1.00 81.56 780 ALA A C 1
ATOM 5625 O O . ALA A 1 780 ? -25.174 12.175 4.451 1.00 81.56 780 ALA A O 1
ATOM 5626 N N . PRO A 1 781 ? -23.011 11.639 4.067 1.00 76.62 781 PRO A N 1
ATOM 5627 C CA . PRO A 1 781 ? -22.856 12.568 2.955 1.00 76.62 781 PRO A CA 1
ATOM 5628 C C . PRO A 1 781 ? -23.915 12.366 1.867 1.00 76.62 781 PRO A C 1
ATOM 5630 O O . PRO A 1 781 ? -24.215 11.249 1.438 1.00 76.62 781 PRO A O 1
ATOM 5633 N N . ALA A 1 782 ? -24.481 13.474 1.389 1.00 65.81 782 ALA A N 1
ATOM 5634 C CA . ALA A 1 782 ? -25.459 13.442 0.314 1.00 65.81 782 ALA A CA 1
ATOM 5635 C C . ALA A 1 782 ? -24.768 13.121 -1.020 1.00 65.81 782 ALA A C 1
ATOM 5637 O O . ALA A 1 782 ? -24.011 13.931 -1.550 1.00 65.81 782 ALA A O 1
ATOM 5638 N N . GLY A 1 783 ? -25.077 11.955 -1.583 1.00 66.44 783 GLY A N 1
ATOM 5639 C CA . GLY A 1 783 ? -24.806 11.638 -2.983 1.00 66.44 783 GLY A CA 1
ATOM 5640 C C . GLY A 1 783 ? -23.513 10.886 -3.283 1.00 66.44 783 GLY A C 1
ATOM 5641 O O . GLY A 1 783 ? -23.408 10.466 -4.423 1.00 66.44 783 GLY A O 1
ATOM 5642 N N . TYR A 1 784 ? -22.593 10.685 -2.323 1.00 79.81 784 TYR A N 1
ATOM 5643 C CA . TYR A 1 784 ? -21.378 9.857 -2.488 1.00 79.81 784 TYR A CA 1
ATOM 5644 C C . TYR A 1 784 ? -20.761 9.963 -3.893 1.00 79.81 784 TYR A C 1
ATOM 5646 O O . TYR A 1 784 ? -20.722 9.009 -4.656 1.00 79.81 784 TYR A O 1
ATOM 5654 N N . LEU A 1 785 ? -20.385 11.184 -4.275 1.00 88.94 785 LEU A N 1
ATOM 5655 C CA . LEU A 1 785 ? -20.016 11.480 -5.654 1.00 88.94 785 LEU A CA 1
ATOM 5656 C C . LEU A 1 785 ? -18.499 11.540 -5.816 1.00 88.94 785 LEU A C 1
ATOM 5658 O O . LEU A 1 785 ? -17.830 12.227 -5.040 1.00 88.94 785 LEU A O 1
ATOM 5662 N N . VAL A 1 786 ? -17.986 10.981 -6.908 1.00 93.25 786 VAL A N 1
ATOM 5663 C CA . VAL A 1 786 ? -16.599 11.161 -7.370 1.00 93.25 786 VAL A CA 1
ATOM 5664 C C . VAL A 1 786 ? -16.556 12.270 -8.419 1.00 93.25 786 VAL A C 1
ATOM 5666 O O . VAL A 1 786 ? -17.372 12.286 -9.342 1.00 93.25 786 VAL A O 1
ATOM 5669 N N . ASP A 1 787 ? -15.636 13.222 -8.267 1.00 95.19 787 ASP A N 1
ATOM 5670 C CA . ASP A 1 787 ? -15.369 14.242 -9.282 1.00 95.19 787 ASP A CA 1
ATOM 5671 C C . ASP A 1 787 ? -14.421 13.690 -10.336 1.00 95.19 787 ASP A C 1
ATOM 5673 O O . ASP A 1 787 ? -13.256 13.425 -10.054 1.00 95.19 787 ASP A O 1
ATOM 5677 N N . VAL A 1 788 ? -14.902 13.553 -11.570 1.00 96.44 788 VAL A N 1
ATOM 5678 C CA . VAL A 1 788 ? -14.069 13.134 -12.696 1.00 96.44 788 VAL A CA 1
ATOM 5679 C C . VAL A 1 788 ? -13.794 14.338 -13.585 1.00 96.44 788 VAL A C 1
ATOM 5681 O O . VAL A 1 788 ? -14.718 14.935 -14.143 1.00 96.44 788 VAL A O 1
ATOM 5684 N N . SER A 1 789 ? -12.517 14.700 -13.702 1.00 94.62 789 SER A N 1
ATOM 5685 C CA . SER A 1 789 ? -12.026 15.736 -14.605 1.00 94.62 789 SER A CA 1
ATOM 5686 C C . SER A 1 789 ? -11.442 15.108 -15.865 1.00 94.62 789 SER A C 1
ATOM 5688 O O . SER A 1 789 ? -10.611 14.205 -15.804 1.00 94.62 789 SER A O 1
ATOM 5690 N N . GLU A 1 790 ? -11.888 15.584 -17.020 1.00 90.25 790 GLU A N 1
ATOM 5691 C CA . GLU A 1 790 ? -11.442 15.098 -18.324 1.00 90.25 790 GLU A CA 1
ATOM 5692 C C . GLU A 1 790 ? -10.723 16.197 -19.081 1.00 90.25 790 GLU A C 1
ATOM 5694 O O . GLU A 1 790 ? -11.220 17.328 -19.160 1.00 90.25 790 GLU A O 1
ATOM 5699 N N . TYR A 1 791 ? -9.592 15.840 -19.684 1.00 81.81 791 TYR A N 1
ATOM 5700 C CA . TYR A 1 791 ? -8.898 16.715 -20.613 1.00 81.81 791 TYR A CA 1
ATOM 5701 C C . TYR A 1 791 ? -9.789 17.076 -21.808 1.00 81.81 791 TYR A C 1
ATOM 5703 O O . TYR A 1 791 ? -10.364 16.208 -22.468 1.00 81.81 791 TYR A O 1
ATOM 5711 N N . GLN A 1 792 ? -9.897 18.375 -22.088 1.00 67.81 792 GLN A N 1
ATOM 5712 C CA . GLN A 1 792 ? -10.486 18.906 -23.309 1.00 67.81 792 GLN A CA 1
ATOM 5713 C C . GLN A 1 792 ? -9.383 19.624 -24.087 1.00 67.81 792 GLN A C 1
ATOM 5715 O O . GLN A 1 792 ? -9.091 20.777 -23.773 1.00 67.81 792 GLN A O 1
ATOM 5720 N N . PRO A 1 793 ? -8.771 18.998 -25.107 1.00 58.53 793 PRO A N 1
ATOM 5721 C CA . PRO A 1 793 ? -7.795 19.697 -25.928 1.00 58.53 793 PRO A CA 1
ATOM 5722 C C . PRO A 1 793 ? -8.476 20.883 -26.620 1.00 58.53 793 PRO A C 1
ATOM 5724 O O . PRO A 1 793 ? -9.270 20.706 -27.549 1.00 58.53 793 PRO A O 1
ATOM 5727 N N . THR A 1 794 ? -8.187 22.107 -26.173 1.00 50.81 794 THR A N 1
ATOM 5728 C CA . THR A 1 794 ? -8.543 23.310 -26.929 1.00 50.81 794 THR A CA 1
ATOM 5729 C C . THR A 1 794 ? -7.412 23.668 -27.882 1.00 50.81 794 THR A C 1
ATOM 5731 O O . THR A 1 794 ? -6.243 23.393 -27.625 1.00 50.81 794 THR A O 1
ATOM 5734 N N . LEU A 1 795 ? -7.765 24.281 -29.016 1.00 48.34 795 LEU A N 1
ATOM 5735 C CA . LEU A 1 795 ? -6.781 24.752 -29.990 1.00 48.34 795 LEU A CA 1
ATOM 5736 C C . LEU A 1 795 ? -5.764 25.711 -29.314 1.00 48.34 795 LEU A C 1
ATOM 5738 O O . LEU A 1 795 ? -4.574 25.554 -29.529 1.00 48.34 795 LEU A O 1
ATOM 5742 N N . ASP A 1 796 ? -6.177 26.626 -28.429 1.00 40.66 796 ASP A N 1
ATOM 5743 C CA . ASP A 1 796 ? -5.305 27.677 -27.854 1.00 40.66 796 ASP A CA 1
ATOM 5744 C C . ASP A 1 796 ? -4.169 27.176 -26.927 1.00 40.66 796 ASP A C 1
ATOM 5746 O O . ASP A 1 796 ? -3.091 27.771 -26.904 1.00 40.66 796 ASP A O 1
ATOM 5750 N N . GLU A 1 797 ? -4.351 26.062 -26.208 1.00 48.50 797 GLU A N 1
ATOM 5751 C CA . GLU A 1 797 ? -3.320 25.475 -25.323 1.00 48.50 797 GLU A CA 1
ATOM 5752 C C . GLU A 1 797 ? -2.139 24.861 -26.083 1.00 48.50 797 GLU A C 1
ATOM 5754 O O . GLU A 1 797 ? -1.042 24.734 -25.543 1.00 48.50 797 GLU A O 1
ATOM 5759 N N . VAL A 1 798 ? -2.352 24.515 -27.354 1.00 47.69 798 VAL A N 1
ATOM 5760 C CA . VAL A 1 798 ? -1.376 23.839 -28.219 1.00 47.69 798 VAL A CA 1
ATOM 5761 C C . VAL A 1 798 ? -0.511 24.844 -29.004 1.00 47.69 798 VAL A C 1
ATOM 5763 O O . VAL A 1 798 ? 0.529 24.461 -29.540 1.00 47.69 798 VAL A O 1
ATOM 5766 N N . PHE A 1 799 ? -0.903 26.128 -29.083 1.00 50.72 799 PHE A N 1
ATOM 5767 C CA . PHE A 1 799 ? -0.311 27.101 -30.025 1.00 50.72 799 PHE A CA 1
ATOM 5768 C C . PHE A 1 799 ? 0.319 28.365 -29.413 1.00 50.72 799 PHE A C 1
ATOM 5770 O O . PHE A 1 799 ? 0.815 29.201 -30.173 1.00 50.72 799 PHE A O 1
ATOM 5777 N N . GLY A 1 800 ? 0.326 28.541 -28.090 1.00 44.22 800 GLY A N 1
ATOM 5778 C CA . GLY A 1 800 ? 1.069 29.639 -27.457 1.00 44.22 800 GLY A CA 1
ATOM 5779 C C . GLY A 1 800 ? 2.580 29.377 -27.458 1.00 44.22 800 GLY A C 1
ATOM 5780 O O . GLY A 1 800 ? 3.007 28.256 -27.218 1.00 44.22 800 GLY A O 1
ATOM 5781 N N . ASP A 1 801 ? 3.407 30.408 -27.648 1.00 43.12 801 ASP A N 1
ATOM 5782 C CA . ASP A 1 801 ? 4.861 30.364 -27.381 1.00 43.12 801 ASP A CA 1
ATOM 5783 C C . ASP A 1 801 ? 5.197 30.296 -25.874 1.00 43.12 801 ASP A C 1
ATOM 5785 O O . ASP A 1 801 ? 6.351 30.463 -25.472 1.00 43.12 801 ASP A O 1
ATOM 5789 N N . GLY A 1 802 ? 4.172 30.077 -25.048 1.00 40.00 802 GLY A N 1
ATOM 5790 C CA . GLY A 1 802 ? 4.252 29.988 -23.607 1.00 40.00 802 GLY A CA 1
ATOM 5791 C C . GLY A 1 802 ? 4.829 28.657 -23.151 1.00 40.00 802 GLY A C 1
ATOM 5792 O O . GLY A 1 802 ? 4.575 27.600 -23.724 1.00 40.00 802 GLY A O 1
ATOM 5793 N N . ASP A 1 803 ? 5.599 28.749 -22.078 1.00 42.56 803 ASP A N 1
ATOM 5794 C CA . ASP A 1 803 ? 6.063 27.633 -21.271 1.00 42.56 803 ASP A CA 1
ATOM 5795 C C . ASP A 1 803 ? 4.902 26.648 -20.980 1.00 42.56 803 ASP A C 1
ATOM 5797 O O . ASP A 1 803 ? 3.874 27.092 -20.445 1.00 42.56 803 ASP A O 1
ATOM 5801 N N . PRO A 1 804 ? 5.019 25.346 -21.321 1.00 43.50 804 PRO A N 1
ATOM 5802 C CA . PRO A 1 804 ? 3.993 24.339 -21.038 1.00 43.50 804 PRO A CA 1
ATOM 5803 C C . PRO A 1 804 ? 3.653 24.205 -19.542 1.00 43.50 804 PRO A C 1
ATOM 5805 O O . PRO A 1 804 ? 2.592 23.673 -19.227 1.00 43.50 804 PRO A O 1
ATOM 5808 N N . ASP A 1 805 ? 4.472 24.751 -18.633 1.00 43.78 805 ASP A N 1
ATOM 5809 C CA . ASP A 1 805 ? 4.165 24.836 -17.197 1.00 43.78 805 ASP A CA 1
ATOM 5810 C C . ASP A 1 805 ? 3.188 25.979 -16.832 1.00 43.78 805 ASP A C 1
ATOM 5812 O O . ASP A 1 805 ? 2.740 26.072 -15.688 1.00 43.78 805 ASP A O 1
ATOM 5816 N N . THR A 1 806 ? 2.827 26.864 -17.773 1.00 41.84 806 THR A N 1
ATOM 5817 C CA . THR A 1 806 ? 2.030 28.081 -17.492 1.00 41.84 806 THR A CA 1
ATOM 5818 C C . THR A 1 806 ? 0.674 28.165 -18.198 1.00 41.84 806 THR A C 1
ATOM 5820 O O . THR A 1 806 ? -0.117 29.048 -17.857 1.00 41.84 806 THR A O 1
ATOM 5823 N N . ASN A 1 807 ? 0.365 27.256 -19.131 1.00 46.31 807 ASN A N 1
ATOM 5824 C CA . ASN A 1 807 ? -0.923 27.226 -19.833 1.00 46.31 807 ASN A CA 1
ATOM 5825 C C . ASN A 1 807 ? -1.830 26.150 -19.200 1.00 46.31 807 ASN A C 1
ATOM 5827 O O . ASN A 1 807 ? -1.549 24.959 -19.346 1.00 46.31 807 ASN A O 1
ATOM 5831 N N . PRO A 1 808 ? -2.878 26.521 -18.440 1.00 52.31 808 PRO A N 1
ATOM 5832 C CA . PRO A 1 808 ? -3.681 25.549 -17.711 1.00 52.31 808 PRO A CA 1
ATOM 5833 C C . PRO A 1 808 ? -4.454 24.664 -18.687 1.00 52.31 808 PRO A C 1
ATOM 5835 O O . PRO A 1 808 ? -5.234 25.169 -19.486 1.00 52.31 808 PRO A O 1
ATOM 5838 N N . ILE A 1 809 ? -4.264 23.351 -18.567 1.00 57.09 809 ILE A N 1
ATOM 5839 C CA . ILE A 1 809 ? -5.075 22.336 -19.239 1.00 57.09 809 ILE A CA 1
ATOM 5840 C C . ILE A 1 809 ? -6.561 22.609 -18.948 1.00 57.09 809 ILE A C 1
ATOM 5842 O O . ILE A 1 809 ? -6.981 22.524 -17.787 1.00 57.09 809 ILE A O 1
ATOM 5846 N N . ILE A 1 810 ? -7.375 22.910 -19.966 1.00 65.19 810 ILE A N 1
ATOM 5847 C CA . ILE A 1 810 ? -8.825 23.038 -19.799 1.00 65.19 810 ILE A CA 1
ATOM 5848 C C . ILE A 1 810 ? -9.401 21.650 -19.527 1.00 65.19 810 ILE A C 1
ATOM 5850 O O . ILE A 1 810 ? -9.277 20.704 -20.310 1.00 65.19 810 ILE A O 1
ATOM 5854 N N . ARG A 1 811 ? -10.072 21.548 -18.382 1.00 77.06 811 ARG A N 1
ATOM 5855 C CA . ARG A 1 811 ? -10.758 20.343 -17.929 1.00 77.06 811 ARG A CA 1
ATOM 5856 C C . ARG A 1 811 ? -12.251 20.591 -17.856 1.00 77.06 811 ARG A C 1
ATOM 5858 O O . ARG A 1 811 ? -12.697 21.659 -17.434 1.00 77.06 811 ARG A O 1
ATOM 5865 N N . THR A 1 812 ? -13.026 19.574 -18.197 1.00 87.06 812 THR A N 1
ATOM 5866 C CA . THR A 1 812 ? -14.428 19.494 -17.780 1.00 87.06 812 THR A CA 1
ATOM 5867 C C . THR A 1 812 ? -14.527 18.558 -16.594 1.00 87.06 812 THR A C 1
ATOM 5869 O O . THR A 1 812 ? -14.145 17.397 -16.717 1.00 87.06 812 THR A O 1
ATOM 5872 N N . THR A 1 813 ? -15.056 19.051 -15.477 1.00 93.12 813 THR A N 1
ATOM 5873 C CA . THR A 1 813 ? -15.308 18.241 -14.280 1.00 93.12 813 THR A CA 1
ATOM 5874 C C . THR A 1 813 ? -16.797 17.957 -14.151 1.00 93.12 813 THR A C 1
ATOM 5876 O O . THR A 1 813 ? -17.618 18.872 -14.256 1.00 93.12 813 THR A O 1
ATOM 5879 N N . ALA A 1 814 ? -17.143 16.694 -13.921 1.00 94.25 814 ALA A N 1
ATOM 5880 C CA . ALA A 1 814 ? -18.499 16.253 -13.623 1.00 94.25 814 ALA A CA 1
ATOM 5881 C C . ALA A 1 814 ? -18.489 15.254 -12.460 1.00 94.25 814 ALA A C 1
ATOM 5883 O O . ALA A 1 814 ? -17.512 14.538 -12.255 1.00 94.25 814 ALA A O 1
ATOM 5884 N N . ALA A 1 815 ? -19.590 15.221 -11.716 1.00 93.31 815 ALA A N 1
ATOM 5885 C CA . ALA A 1 815 ? -19.772 14.334 -10.578 1.00 93.31 815 ALA A CA 1
ATOM 5886 C C . ALA A 1 815 ? -20.537 13.069 -10.998 1.00 93.31 815 ALA A C 1
ATOM 5888 O O . ALA A 1 815 ? -21.542 13.183 -11.701 1.00 93.31 815 ALA A O 1
ATOM 5889 N N . TYR A 1 816 ? -20.073 11.902 -10.551 1.00 93.50 816 TYR A N 1
ATOM 5890 C CA . TYR A 1 816 ? -20.660 10.585 -10.840 1.00 93.50 816 TYR A CA 1
ATOM 5891 C C . TYR A 1 816 ? -20.923 9.826 -9.537 1.00 93.50 816 TYR A C 1
ATOM 5893 O O . TYR A 1 816 ? -20.160 9.996 -8.582 1.00 93.50 816 TYR A O 1
ATOM 5901 N N . ALA A 1 817 ? -21.987 9.020 -9.491 1.00 90.75 817 ALA A N 1
ATOM 5902 C CA . ALA A 1 817 ? -22.444 8.351 -8.270 1.00 90.75 817 ALA A CA 1
ATOM 5903 C C . ALA A 1 817 ? -22.027 6.875 -8.186 1.00 90.75 817 ALA A C 1
ATOM 5905 O O . ALA A 1 817 ? -21.506 6.450 -7.161 1.00 90.75 817 ALA A O 1
ATOM 5906 N N . ASP A 1 818 ? -22.270 6.092 -9.238 1.00 91.56 818 ASP A N 1
ATOM 5907 C CA . ASP A 1 818 ? -22.056 4.634 -9.225 1.00 91.56 818 ASP A CA 1
ATOM 5908 C C . ASP A 1 818 ? -21.291 4.110 -10.453 1.00 91.56 818 ASP A C 1
ATOM 5910 O O . ASP A 1 818 ? -20.679 3.046 -10.375 1.00 91.56 818 ASP A O 1
ATOM 5914 N N . HIS A 1 819 ? -21.272 4.848 -11.567 1.00 94.44 819 HIS A N 1
ATOM 5915 C CA . HIS A 1 819 ? -20.568 4.457 -12.785 1.00 94.44 819 HIS A CA 1
ATOM 5916 C C . HIS A 1 819 ? -20.091 5.669 -13.586 1.00 94.44 819 HIS A C 1
ATOM 5918 O O . HIS A 1 819 ? -20.796 6.665 -13.760 1.00 94.44 819 HIS A O 1
ATOM 5924 N N . TYR A 1 820 ? -18.889 5.580 -14.143 1.00 95.06 820 TYR A N 1
ATOM 5925 C CA . TYR A 1 820 ? -18.353 6.615 -15.012 1.00 95.06 820 TYR A CA 1
ATOM 5926 C C . TYR A 1 820 ? -18.802 6.416 -16.474 1.00 95.06 820 TYR A C 1
ATOM 5928 O O . TYR A 1 820 ? -18.217 5.631 -17.210 1.00 95.06 820 TYR A O 1
ATOM 5936 N N . LYS A 1 821 ? -19.795 7.210 -16.912 1.00 91.19 821 LYS A N 1
ATOM 5937 C CA . LYS A 1 821 ? -20.298 7.396 -18.300 1.00 91.19 821 LYS A CA 1
ATOM 5938 C C . LYS A 1 821 ? -20.945 6.174 -19.009 1.00 91.19 821 LYS A C 1
ATOM 5940 O O . LYS A 1 821 ? -20.248 5.424 -19.698 1.00 91.19 821 LYS A O 1
ATOM 5945 N N . PRO A 1 822 ? -22.293 6.121 -19.112 1.00 89.38 822 PRO A N 1
ATOM 5946 C CA . PRO A 1 822 ? -23.264 7.017 -18.474 1.00 89.38 822 PRO A CA 1
ATOM 5947 C C . PRO A 1 822 ? -23.263 6.825 -16.955 1.00 89.38 822 PRO A C 1
ATOM 5949 O O . PRO A 1 822 ? -22.950 5.743 -16.487 1.00 89.38 822 PRO A O 1
ATOM 5952 N N . ASP A 1 823 ? -23.606 7.869 -16.202 1.00 89.31 823 ASP A N 1
ATOM 5953 C CA . ASP A 1 823 ? -23.878 7.708 -14.768 1.00 89.31 823 ASP A CA 1
ATOM 5954 C C . ASP A 1 823 ? -25.108 6.801 -14.580 1.00 89.31 823 ASP A C 1
ATOM 5956 O O . ASP A 1 823 ? -26.075 6.904 -15.351 1.00 89.31 823 ASP A O 1
ATOM 5960 N N . GLY A 1 824 ? -25.070 5.911 -13.591 1.00 82.69 824 GLY A N 1
ATOM 5961 C CA . GLY A 1 824 ? -26.059 4.857 -13.386 1.00 82.69 824 GLY A CA 1
ATOM 5962 C C . GLY A 1 824 ? -25.632 3.488 -13.927 1.00 82.69 824 GLY A C 1
ATOM 5963 O O . GLY A 1 824 ? -25.055 3.360 -15.005 1.00 82.69 824 GLY A O 1
ATOM 5964 N N . GLY A 1 825 ? -26.036 2.430 -13.219 1.00 80.31 825 GLY A N 1
ATOM 5965 C CA . GLY A 1 825 ? -25.868 1.035 -13.654 1.00 80.31 825 GLY A CA 1
ATOM 5966 C C . GLY A 1 825 ? -24.699 0.304 -12.996 1.00 80.31 825 GLY A C 1
ATOM 5967 O O . GLY A 1 825 ? -24.587 -0.908 -13.181 1.00 80.31 825 GLY A O 1
ATOM 5968 N N . GLY A 1 826 ? -23.900 1.023 -12.205 1.00 84.44 826 GLY A N 1
ATOM 5969 C CA . GLY A 1 826 ? -22.909 0.457 -11.298 1.00 84.44 826 GLY A CA 1
ATOM 5970 C C . GLY A 1 826 ? -23.525 -0.070 -9.990 1.00 84.44 826 GLY A C 1
ATOM 5971 O O . GLY A 1 826 ? -24.752 -0.098 -9.817 1.00 84.44 826 GLY A O 1
ATOM 5972 N N . PRO A 1 827 ? -22.690 -0.535 -9.048 1.00 85.81 827 PRO A N 1
ATOM 5973 C CA . PRO A 1 827 ? -23.145 -1.068 -7.771 1.00 85.81 827 PRO A CA 1
ATOM 5974 C C . PRO A 1 827 ? -23.755 0.028 -6.884 1.00 85.81 827 PRO A C 1
ATOM 5976 O O . PRO A 1 827 ? -23.133 1.043 -6.587 1.00 85.81 827 PRO A O 1
ATOM 5979 N N . ALA A 1 828 ? -24.975 -0.204 -6.389 1.00 83.81 828 ALA A N 1
ATOM 5980 C CA . ALA A 1 828 ? -25.627 0.731 -5.476 1.00 83.81 828 ALA A CA 1
ATOM 5981 C C . ALA A 1 828 ? -24.902 0.780 -4.121 1.00 83.81 828 ALA A C 1
ATOM 5983 O O . ALA A 1 828 ? -24.831 -0.224 -3.404 1.00 83.81 828 ALA A O 1
ATOM 5984 N N . PHE A 1 829 ? -24.427 1.962 -3.729 1.00 84.69 829 PHE A N 1
ATOM 5985 C CA . PHE A 1 829 ? -23.843 2.156 -2.409 1.00 84.69 829 PHE A CA 1
ATOM 5986 C C . PHE A 1 829 ? -24.925 2.201 -1.319 1.00 84.69 829 PHE A C 1
ATOM 5988 O O . PHE A 1 829 ? -25.852 3.012 -1.363 1.00 84.69 829 PHE A O 1
ATOM 5995 N N . THR A 1 830 ? -24.796 1.331 -0.314 1.00 87.19 830 THR A N 1
ATOM 5996 C CA . THR A 1 830 ? -25.657 1.333 0.875 1.00 87.19 830 THR A CA 1
ATOM 5997 C C . THR A 1 830 ? -24.886 1.914 2.047 1.00 87.19 830 THR A C 1
ATOM 5999 O O . THR A 1 830 ? -23.865 1.368 2.457 1.00 87.19 830 THR A O 1
ATOM 6002 N N . VAL A 1 831 ? -25.397 3.010 2.605 1.00 88.94 831 VAL A N 1
ATOM 6003 C CA . VAL A 1 831 ? -24.768 3.677 3.746 1.00 88.94 831 VAL A CA 1
ATOM 6004 C C . VAL A 1 831 ? -24.687 2.716 4.943 1.00 88.94 831 VAL A C 1
ATOM 6006 O O . VAL A 1 831 ? -25.718 2.174 5.357 1.00 88.94 831 VAL A O 1
ATOM 6009 N N . PRO A 1 832 ? -23.498 2.501 5.535 1.00 91.31 832 PRO A N 1
ATOM 6010 C CA . PRO A 1 832 ? -23.344 1.554 6.628 1.00 91.31 832 PRO A CA 1
ATOM 6011 C C . PRO A 1 832 ? -23.948 2.103 7.923 1.00 91.31 832 PRO A C 1
ATOM 6013 O O . PRO A 1 832 ? -23.425 3.040 8.533 1.00 91.31 832 PRO A O 1
ATOM 6016 N N . VAL A 1 833 ? -25.010 1.451 8.403 1.00 93.31 833 VAL A N 1
ATOM 6017 C CA . VAL A 1 833 ? -25.639 1.762 9.700 1.00 93.31 833 VAL A CA 1
ATOM 6018 C C . VAL A 1 833 ? -24.656 1.638 10.868 1.00 93.31 833 VAL A C 1
ATOM 6020 O O . VAL A 1 833 ? -24.756 2.399 11.820 1.00 93.31 833 VAL A O 1
ATOM 6023 N N . GLY A 1 834 ? -23.642 0.768 10.777 1.00 92.75 834 GLY A N 1
ATOM 6024 C CA . GLY A 1 834 ? -22.589 0.658 11.795 1.00 92.75 834 GLY A CA 1
ATOM 6025 C C . GLY A 1 834 ? -21.820 1.965 12.029 1.00 92.75 834 GLY A C 1
ATOM 6026 O O . GLY A 1 834 ? -21.422 2.248 13.157 1.00 92.75 834 GLY A O 1
ATOM 6027 N N . VAL A 1 835 ? -21.672 2.802 10.998 1.00 93.50 835 VAL A N 1
ATOM 6028 C CA . VAL A 1 835 ? -20.960 4.089 11.073 1.00 93.50 835 VAL A CA 1
ATOM 6029 C C . VAL A 1 835 ? -21.928 5.241 11.349 1.00 93.50 835 VAL A C 1
ATOM 6031 O O . VAL A 1 835 ? -21.699 6.025 12.267 1.00 93.50 835 VAL A O 1
ATOM 6034 N N . PHE A 1 836 ? -23.036 5.296 10.606 1.00 93.31 836 PHE A N 1
ATOM 6035 C CA . PHE A 1 836 ? -23.968 6.435 10.573 1.00 93.31 836 PHE A CA 1
ATOM 6036 C C . PHE A 1 836 ? -25.256 6.227 11.381 1.00 93.31 836 PHE A C 1
ATOM 6038 O O . PHE A 1 836 ? -26.213 6.994 11.263 1.00 93.31 836 PHE A O 1
ATOM 6045 N N . GLY A 1 837 ? -25.318 5.155 12.167 1.00 94.31 837 GLY A N 1
ATOM 6046 C CA . GLY A 1 837 ? -26.468 4.828 12.991 1.00 94.31 837 GLY A CA 1
ATOM 6047 C C . GLY A 1 837 ? -26.714 5.877 14.071 1.00 94.31 837 GLY A C 1
ATOM 6048 O O . GLY A 1 837 ? -25.831 6.205 14.864 1.00 94.31 837 GLY A O 1
ATOM 6049 N N . THR A 1 838 ? -27.946 6.366 14.134 1.00 94.50 838 THR A N 1
ATOM 6050 C CA . THR A 1 838 ? -28.436 7.324 15.122 1.00 94.50 838 THR A CA 1
ATOM 6051 C C . THR A 1 838 ? -29.773 6.877 15.699 1.00 94.50 838 THR A C 1
ATOM 6053 O O . THR A 1 838 ? -30.511 6.077 15.112 1.00 94.50 838 THR A O 1
ATOM 6056 N N . GLY A 1 839 ? -30.076 7.387 16.888 1.00 94.88 839 GLY A N 1
ATOM 6057 C CA . GLY A 1 839 ? -31.268 7.036 17.645 1.00 94.88 839 GLY A CA 1
ATOM 6058 C C . GLY A 1 839 ? -31.021 7.121 19.146 1.00 94.88 839 GLY A C 1
ATOM 6059 O O . GLY A 1 839 ? -29.887 7.059 19.619 1.00 94.88 839 GLY A O 1
ATOM 6060 N N . THR A 1 840 ? -32.100 7.323 19.895 1.00 94.75 840 THR A N 1
ATOM 6061 C CA . THR A 1 840 ? -32.068 7.491 21.358 1.00 94.75 840 THR A CA 1
ATOM 6062 C C . THR A 1 840 ? -33.060 6.581 22.077 1.00 94.75 840 THR A C 1
ATOM 6064 O O . THR A 1 840 ? -33.157 6.632 23.304 1.00 94.75 840 THR A O 1
ATOM 6067 N N . ALA A 1 841 ? -33.799 5.751 21.331 1.00 94.94 841 ALA A N 1
ATOM 6068 C CA . ALA A 1 841 ? -34.716 4.776 21.902 1.00 94.94 841 ALA A CA 1
ATOM 6069 C C . ALA A 1 841 ? -33.930 3.772 22.751 1.00 94.94 841 ALA A C 1
ATOM 6071 O O . ALA A 1 841 ? -32.891 3.278 22.319 1.00 94.94 841 ALA A O 1
ATOM 6072 N N . LEU A 1 842 ? -34.421 3.497 23.956 1.00 95.12 842 LEU A N 1
ATOM 6073 C CA . LEU A 1 842 ? -33.784 2.553 24.866 1.00 95.12 842 LEU A CA 1
ATOM 6074 C C . LEU A 1 842 ? -34.318 1.140 24.616 1.00 95.12 842 LEU A C 1
ATOM 6076 O O . LEU A 1 842 ? -35.510 0.978 24.346 1.00 95.12 842 LEU A O 1
ATOM 6080 N N . ALA A 1 843 ? -33.450 0.141 24.740 1.00 93.94 843 ALA A N 1
ATOM 6081 C CA . ALA A 1 843 ? -33.800 -1.272 24.642 1.00 93.94 843 ALA A CA 1
ATOM 6082 C C . ALA A 1 843 ? -33.300 -2.067 25.852 1.00 93.94 843 ALA A C 1
ATOM 6084 O O . ALA A 1 843 ? -32.355 -1.665 26.538 1.00 93.94 843 ALA A O 1
ATOM 6085 N N . ASP A 1 844 ? -33.944 -3.210 26.088 1.00 95.12 844 ASP A N 1
ATOM 6086 C CA . ASP A 1 844 ? -33.494 -4.177 27.083 1.00 95.12 844 ASP A CA 1
ATOM 6087 C C . ASP A 1 844 ? -32.069 -4.642 26.756 1.00 95.12 844 ASP A C 1
ATOM 6089 O O . ASP A 1 844 ? -31.705 -4.829 25.594 1.00 95.12 844 ASP A O 1
ATOM 6093 N N . THR A 1 845 ? -31.251 -4.794 27.793 1.00 96.19 845 THR A N 1
ATOM 6094 C CA . THR A 1 845 ? -29.817 -5.082 27.675 1.00 96.19 845 THR A CA 1
ATOM 6095 C C . THR A 1 845 ? -29.496 -6.352 28.446 1.00 96.19 845 THR A C 1
ATOM 6097 O O . THR A 1 845 ? -29.832 -6.451 29.624 1.00 96.19 845 THR A O 1
ATOM 6100 N N . HIS A 1 846 ? -28.826 -7.309 27.812 1.00 97.44 846 HIS A N 1
ATOM 6101 C CA . HIS A 1 846 ? -28.149 -8.386 28.527 1.00 97.44 846 HIS A CA 1
ATOM 6102 C C . HIS A 1 846 ? -26.667 -8.052 28.603 1.00 97.44 846 HIS A C 1
ATOM 6104 O O . HIS A 1 846 ? -26.034 -7.836 27.575 1.00 97.44 846 HIS A O 1
ATOM 6110 N N . VAL A 1 847 ? -26.132 -7.945 29.811 1.00 98.19 847 VAL A N 1
ATOM 6111 C CA . VAL A 1 847 ? -24.705 -7.747 30.047 1.00 98.19 847 VAL A CA 1
ATOM 6112 C C . VAL A 1 847 ? -24.097 -9.116 30.290 1.00 98.19 847 VAL A C 1
ATOM 6114 O O . VAL A 1 847 ? -24.491 -9.776 31.250 1.00 98.19 847 VAL A O 1
ATOM 6117 N N . ASP A 1 848 ? -23.158 -9.518 29.440 1.00 97.88 848 ASP A N 1
ATOM 6118 C CA . ASP A 1 848 ? -22.365 -10.731 29.634 1.00 97.88 848 ASP A CA 1
ATOM 6119 C C . ASP A 1 848 ? -20.914 -10.329 29.892 1.00 97.88 848 ASP A C 1
ATOM 6121 O O . ASP A 1 848 ? -20.314 -9.593 29.103 1.00 97.88 848 ASP A O 1
ATOM 6125 N N . VAL A 1 849 ? -20.373 -10.741 31.037 1.00 98.50 849 VAL A N 1
ATOM 6126 C CA . VAL A 1 849 ? -19.017 -10.394 31.462 1.00 98.50 849 VAL A CA 1
ATOM 6127 C C . VAL A 1 849 ? -18.191 -11.653 31.643 1.00 98.50 849 VAL A C 1
ATOM 6129 O O . VAL A 1 849 ? -18.442 -12.458 32.546 1.00 98.50 849 VAL A O 1
ATOM 6132 N N . ALA A 1 850 ? -17.146 -11.783 30.827 1.00 98.25 850 ALA A N 1
ATOM 6133 C CA . ALA A 1 850 ? -16.291 -12.959 30.852 1.00 98.25 850 ALA A CA 1
ATOM 6134 C C . ALA A 1 850 ? -15.585 -13.134 32.203 1.00 98.25 850 ALA A C 1
ATOM 6136 O O . ALA A 1 850 ? -15.514 -14.266 32.684 1.00 98.25 850 ALA A O 1
ATOM 6137 N N . LEU A 1 851 ? -15.075 -12.053 32.815 1.00 98.56 851 LEU A N 1
ATOM 6138 C CA . LEU A 1 851 ? -14.554 -12.060 34.188 1.00 98.56 851 LEU A CA 1
ATOM 6139 C C . LEU A 1 851 ? -14.449 -10.646 34.783 1.00 98.56 851 LEU A C 1
ATOM 6141 O O . LEU A 1 851 ? -13.818 -9.766 34.200 1.00 98.56 851 LEU A O 1
ATOM 6145 N N . LEU A 1 852 ? -14.968 -10.471 35.997 1.00 98.69 852 LEU A N 1
ATOM 6146 C CA . LEU A 1 852 ? -14.680 -9.347 36.888 1.00 98.69 852 LEU A CA 1
ATOM 6147 C C . LEU A 1 852 ? -13.693 -9.811 37.966 1.00 98.69 852 LEU A C 1
ATOM 6149 O O . LEU A 1 852 ? -14.073 -10.565 38.863 1.00 98.69 852 LEU A O 1
ATOM 6153 N N . ARG A 1 853 ? -12.434 -9.373 37.898 1.00 98.50 853 ARG A N 1
ATOM 6154 C CA . ARG A 1 853 ? -11.404 -9.711 38.889 1.00 98.50 853 ARG A CA 1
ATOM 6155 C C . ARG A 1 853 ? -10.972 -8.477 39.666 1.00 98.50 853 ARG A C 1
ATOM 6157 O O . ARG A 1 853 ? -10.507 -7.514 39.070 1.00 98.50 853 ARG A O 1
ATOM 6164 N N . ALA A 1 854 ? -11.087 -8.515 40.990 1.00 98.25 854 ALA A N 1
ATOM 6165 C CA . ALA A 1 854 ? -10.734 -7.379 41.841 1.00 98.25 854 ALA A CA 1
ATOM 6166 C C . ALA A 1 854 ? -9.933 -7.806 43.081 1.00 98.25 854 ALA A C 1
ATOM 6168 O O . ALA A 1 854 ? -10.167 -8.868 43.667 1.00 98.25 854 ALA A O 1
ATOM 6169 N N . GLY A 1 855 ? -8.987 -6.964 43.501 1.00 97.06 855 GLY A N 1
ATOM 6170 C CA . GLY A 1 855 ? -8.325 -7.060 44.809 1.00 97.06 855 GLY A CA 1
ATOM 6171 C C . GLY A 1 855 ? -9.125 -6.426 45.951 1.00 97.06 855 GLY A C 1
ATOM 6172 O O . GLY A 1 855 ? -8.935 -6.785 47.113 1.00 97.06 855 GLY A O 1
ATOM 6173 N N . GLY A 1 856 ? -10.017 -5.492 45.622 1.00 96.62 856 GLY A N 1
ATOM 6174 C CA . GLY A 1 856 ? -10.949 -4.815 46.521 1.00 96.62 856 GLY A CA 1
ATOM 6175 C C . GLY A 1 856 ? -12.380 -5.314 46.329 1.00 96.62 856 GLY A C 1
ATOM 6176 O O . GLY A 1 856 ? -12.632 -6.509 46.409 1.00 96.62 856 GLY A O 1
ATOM 6177 N N . ASN A 1 857 ? -13.318 -4.397 46.108 1.00 97.88 857 ASN A N 1
ATOM 6178 C CA . ASN A 1 857 ? -14.740 -4.673 45.902 1.00 97.88 857 ASN A CA 1
ATOM 6179 C C . ASN A 1 857 ? -15.093 -4.756 44.413 1.00 97.88 857 ASN A C 1
ATOM 6181 O O . ASN A 1 857 ? -14.457 -4.110 43.581 1.00 97.88 857 ASN A O 1
ATOM 6185 N N . ILE A 1 858 ? -16.160 -5.481 44.091 1.00 98.56 858 ILE A N 1
ATOM 6186 C CA . ILE A 1 858 ? -16.809 -5.458 42.778 1.00 98.56 858 ILE A CA 1
ATOM 6187 C C . ILE A 1 858 ? -18.176 -4.805 42.963 1.00 98.56 858 ILE A C 1
ATOM 6189 O O . ILE A 1 858 ? -19.029 -5.347 43.652 1.00 98.56 858 ILE A O 1
ATOM 6193 N N . ASN A 1 859 ? -18.393 -3.647 42.348 1.00 98.25 859 ASN A N 1
ATOM 6194 C CA . ASN A 1 859 ? -19.659 -2.925 42.365 1.00 98.25 859 ASN A CA 1
ATOM 6195 C C . ASN A 1 859 ? -20.195 -2.790 40.936 1.00 98.25 859 ASN A C 1
ATOM 6197 O O . ASN A 1 859 ? -19.565 -2.142 40.100 1.00 98.25 859 ASN A O 1
ATOM 6201 N N . VAL A 1 860 ? -21.361 -3.368 40.650 1.00 98.44 860 VAL A N 1
ATOM 6202 C CA . VAL A 1 860 ? -22.027 -3.283 39.343 1.00 98.44 860 VAL A CA 1
ATOM 6203 C C . VAL A 1 860 ? -23.404 -2.650 39.503 1.00 98.44 860 VAL A C 1
ATOM 6205 O O . VAL A 1 860 ? -24.321 -3.235 40.070 1.00 98.44 860 VAL A O 1
ATOM 6208 N N . VAL A 1 861 ? -23.585 -1.448 38.961 1.00 97.88 861 VAL A N 1
ATOM 6209 C CA . VAL A 1 861 ? -24.827 -0.679 39.113 1.00 97.88 861 VAL A CA 1
ATOM 6210 C C . VAL A 1 861 ? -25.464 -0.402 37.758 1.00 97.88 861 VAL A C 1
ATOM 6212 O O . VAL A 1 861 ? -24.955 0.389 36.958 1.00 97.88 861 VAL A O 1
ATOM 6215 N N . ALA A 1 862 ? -26.635 -0.985 37.516 1.00 97.25 862 ALA A N 1
ATOM 6216 C CA . ALA A 1 862 ? -27.438 -0.724 36.331 1.00 97.25 862 ALA A CA 1
ATOM 6217 C C . ALA A 1 862 ? -28.356 0.498 36.526 1.00 97.25 862 ALA A C 1
ATOM 6219 O O . ALA A 1 862 ? -29.152 0.583 37.458 1.00 97.25 862 ALA A O 1
ATOM 6220 N N . SER A 1 863 ? -28.291 1.458 35.603 1.00 95.81 863 SER A N 1
ATOM 6221 C CA . SER A 1 863 ? -29.204 2.609 35.519 1.00 95.81 863 SER A CA 1
ATOM 6222 C C . SER A 1 863 ? -30.336 2.333 34.523 1.00 95.81 863 SER A C 1
ATOM 6224 O O . SER A 1 863 ? -30.445 3.000 33.501 1.00 95.81 863 SER A O 1
ATOM 6226 N N . PHE A 1 864 ? -31.178 1.345 34.818 1.00 91.62 864 PHE A N 1
ATOM 6227 C CA . PHE A 1 864 ? -32.113 0.710 33.876 1.00 91.62 864 PHE A CA 1
ATOM 6228 C C . PHE A 1 864 ? -33.273 1.578 33.339 1.00 91.62 864 PHE A C 1
ATOM 6230 O O . PHE A 1 864 ? -33.858 1.236 32.316 1.00 91.62 864 PHE A O 1
ATOM 6237 N N . GLN A 1 865 ? -33.600 2.717 33.961 1.00 92.19 865 GLN A N 1
ATOM 6238 C CA . GLN A 1 865 ? -34.709 3.600 33.546 1.00 92.19 865 GLN A CA 1
ATOM 6239 C C . GLN A 1 865 ? -36.029 2.832 33.297 1.00 92.19 865 GLN A C 1
ATOM 6241 O O . GLN A 1 865 ? -36.571 2.249 34.231 1.00 92.19 865 GLN A O 1
ATOM 6246 N N . SER A 1 866 ? -36.568 2.852 32.072 1.00 89.25 866 SER A N 1
ATOM 6247 C CA . SER A 1 866 ? -37.795 2.146 31.669 1.00 89.25 866 SER A CA 1
ATOM 6248 C C . SER A 1 866 ? -37.556 0.770 31.035 1.00 89.25 866 SER A C 1
ATOM 6250 O O . SER A 1 866 ? -38.520 0.115 30.648 1.00 89.25 866 SER A O 1
ATOM 6252 N N . THR A 1 867 ? -36.300 0.348 30.900 1.00 95.00 867 THR A N 1
ATOM 6253 C CA . THR A 1 867 ? -35.888 -0.911 30.256 1.00 95.00 867 THR A CA 1
ATOM 6254 C C . THR A 1 867 ? -35.433 -1.931 31.287 1.00 95.00 867 THR A C 1
ATOM 6256 O O . THR A 1 867 ? -35.206 -1.583 32.445 1.00 95.00 867 THR A O 1
ATOM 6259 N N . ARG A 1 868 ? -35.278 -3.188 30.883 1.00 95.50 868 ARG A N 1
ATOM 6260 C CA . ARG A 1 868 ? -34.699 -4.256 31.701 1.00 95.50 868 ARG A CA 1
ATOM 6261 C C . ARG A 1 868 ? -33.204 -4.419 31.420 1.00 95.50 868 ARG A C 1
ATOM 6263 O O . ARG A 1 868 ? -32.791 -4.397 30.264 1.00 95.50 868 ARG A O 1
ATOM 6270 N N . ILE A 1 869 ? -32.407 -4.622 32.470 1.00 97.75 869 ILE A N 1
ATOM 6271 C CA . ILE A 1 869 ? -30.981 -4.960 32.350 1.00 97.75 869 ILE A CA 1
ATOM 6272 C C . ILE A 1 869 ? -30.702 -6.283 33.069 1.00 97.75 869 ILE A C 1
ATOM 6274 O O . ILE A 1 869 ? -30.778 -6.355 34.293 1.00 97.75 869 ILE A O 1
ATOM 6278 N N . ASP A 1 870 ? -30.392 -7.330 32.314 1.00 98.06 870 ASP A N 1
ATOM 6279 C CA . ASP A 1 870 ? -29.918 -8.605 32.858 1.00 98.06 870 ASP A CA 1
ATOM 6280 C C . ASP A 1 870 ? -28.390 -8.576 32.983 1.00 98.06 870 ASP A C 1
ATOM 6282 O O . ASP A 1 870 ? -27.720 -7.995 32.131 1.00 98.06 870 ASP A O 1
ATOM 6286 N N . ILE A 1 871 ? -27.842 -9.191 34.031 1.00 98.44 871 ILE A N 1
ATOM 6287 C CA . ILE A 1 871 ? -26.399 -9.261 34.279 1.00 98.44 871 ILE A CA 1
ATOM 6288 C C . ILE A 1 871 ? -26.000 -10.721 34.472 1.00 98.44 871 ILE A C 1
ATOM 6290 O O . ILE A 1 871 ? -26.458 -11.366 35.415 1.00 98.44 871 ILE A O 1
ATOM 6294 N N . THR A 1 872 ? -25.110 -11.197 33.609 1.00 98.56 872 THR A N 1
ATOM 6295 C CA . THR A 1 872 ? -24.386 -12.460 33.742 1.00 98.56 872 THR A CA 1
ATOM 6296 C C . THR A 1 872 ? -22.904 -12.137 33.877 1.00 98.56 872 THR A C 1
ATOM 6298 O O . THR A 1 872 ? -22.358 -11.404 33.055 1.00 98.56 872 THR A O 1
ATOM 6301 N N . ALA A 1 873 ? -22.243 -12.630 34.922 1.00 98.44 873 ALA A N 1
ATOM 6302 C CA . ALA A 1 873 ? -20.817 -12.383 35.103 1.00 98.44 873 ALA A CA 1
ATOM 6303 C C . ALA A 1 873 ? -20.121 -13.516 35.854 1.00 98.44 873 ALA A C 1
ATOM 6305 O O . ALA A 1 873 ? -20.631 -14.025 36.854 1.00 98.44 873 ALA A O 1
ATOM 6306 N N . ASN A 1 874 ? -18.902 -13.841 35.429 1.00 98.62 874 ASN A N 1
ATOM 6307 C CA . ASN A 1 874 ? -17.960 -14.523 36.310 1.00 98.62 874 ASN A CA 1
ATOM 6308 C C . ASN A 1 874 ? -17.252 -13.490 37.192 1.00 98.62 874 ASN A C 1
ATOM 6310 O O . ASN A 1 874 ? -16.860 -12.424 36.713 1.00 98.62 874 ASN A O 1
ATOM 6314 N N . THR A 1 875 ? -17.034 -13.817 38.458 1.00 98.50 875 THR A N 1
ATOM 6315 C CA . THR A 1 875 ? -16.323 -12.981 39.427 1.00 98.50 875 THR A CA 1
ATOM 6316 C C . THR A 1 875 ? -15.114 -13.727 40.003 1.00 98.50 875 THR A C 1
ATOM 6318 O O . THR A 1 875 ? -15.066 -14.963 40.026 1.00 98.50 875 THR A O 1
ATOM 6321 N N . ASN A 1 876 ? -14.078 -12.974 40.372 1.00 97.81 876 ASN A N 1
ATOM 6322 C CA . ASN A 1 876 ? -12.936 -13.445 41.154 1.00 97.81 876 ASN A CA 1
ATOM 6323 C C . ASN A 1 876 ? -12.511 -12.343 42.138 1.00 97.81 876 ASN A C 1
ATOM 6325 O O . ASN A 1 876 ? -11.800 -11.400 41.766 1.00 97.81 876 ASN A O 1
ATOM 6329 N N . LEU A 1 877 ? -12.954 -12.452 43.387 1.00 95.69 877 LEU A N 1
ATOM 6330 C CA . LEU A 1 877 ? -12.496 -11.602 44.481 1.00 95.69 877 LEU A CA 1
ATOM 6331 C C . LEU A 1 877 ? -11.220 -12.176 45.095 1.00 95.69 877 LEU A C 1
ATOM 6333 O O . LEU A 1 877 ? -11.233 -13.128 45.869 1.00 95.69 877 LEU A O 1
ATOM 6337 N N . THR A 1 878 ? -10.092 -11.539 44.796 1.00 94.00 878 THR A N 1
ATOM 6338 C CA . THR A 1 878 ? -8.782 -11.980 45.304 1.00 94.00 878 THR A CA 1
ATOM 6339 C C . THR A 1 878 ? -8.470 -11.461 46.713 1.00 94.00 878 THR A C 1
ATOM 6341 O O . THR A 1 878 ? -7.549 -11.957 47.367 1.00 94.00 878 THR A O 1
ATOM 6344 N N . GLY A 1 879 ? -9.220 -10.460 47.187 1.00 91.50 879 GLY A N 1
ATOM 6345 C CA . GLY A 1 879 ? -9.105 -9.873 48.523 1.00 91.50 879 GLY A CA 1
ATOM 6346 C C . GLY A 1 879 ? -10.316 -10.142 49.423 1.00 91.50 879 GLY A C 1
ATOM 6347 O O . GLY A 1 879 ? -11.141 -11.006 49.155 1.00 91.50 879 GLY A O 1
ATOM 6348 N N . LEU A 1 880 ? -10.430 -9.379 50.517 1.00 91.25 880 LEU A N 1
ATOM 6349 C CA . LEU A 1 880 ? -11.534 -9.487 51.490 1.00 91.25 880 LEU A CA 1
ATOM 6350 C C . LEU A 1 880 ? -12.696 -8.514 51.213 1.00 91.25 880 LEU A C 1
ATOM 6352 O O . LEU A 1 880 ? -13.484 -8.241 52.118 1.00 91.25 880 LEU A O 1
ATOM 6356 N N . GLY A 1 881 ? -12.772 -7.956 50.002 1.00 95.44 881 GLY A N 1
ATOM 6357 C CA . GLY A 1 881 ? -13.863 -7.068 49.601 1.00 95.44 881 GLY A CA 1
ATOM 6358 C C . GLY A 1 881 ? -15.197 -7.799 49.459 1.00 95.44 881 GLY A C 1
ATOM 6359 O O . GLY A 1 881 ? -15.354 -8.939 49.903 1.00 95.44 881 GLY A O 1
ATOM 6360 N N . ARG A 1 882 ? -16.162 -7.131 48.834 1.00 96.50 882 ARG A N 1
ATOM 6361 C CA . ARG A 1 882 ? -17.502 -7.675 48.587 1.00 96.50 882 ARG A CA 1
ATOM 6362 C C . ARG A 1 882 ? -17.961 -7.474 47.153 1.00 96.50 882 ARG A C 1
ATOM 6364 O O . ARG A 1 882 ? -17.355 -6.707 46.398 1.00 96.50 882 ARG A O 1
ATOM 6371 N N . ILE A 1 883 ? -19.069 -8.127 46.829 1.00 98.56 883 ILE A N 1
ATOM 6372 C CA . ILE A 1 883 ? -19.774 -7.998 45.561 1.00 98.56 883 ILE A CA 1
ATOM 6373 C C . ILE A 1 883 ? -21.111 -7.294 45.793 1.00 98.56 883 ILE A C 1
ATOM 6375 O O . ILE A 1 883 ? -22.000 -7.834 46.450 1.00 98.56 883 ILE A O 1
ATOM 6379 N N . ASP A 1 884 ? -21.245 -6.110 45.205 1.00 98.44 884 ASP A N 1
ATOM 6380 C CA . ASP A 1 884 ? -22.480 -5.339 45.126 1.00 98.44 884 ASP A CA 1
ATOM 6381 C C . ASP A 1 884 ? -22.988 -5.376 43.677 1.00 98.44 884 ASP A C 1
ATOM 6383 O O . ASP A 1 884 ? -22.257 -5.034 42.743 1.00 98.44 884 ASP A O 1
ATOM 6387 N N . VAL A 1 885 ? -24.243 -5.770 43.459 1.00 98.69 885 VAL A N 1
ATOM 6388 C CA . VAL A 1 885 ? -24.883 -5.733 42.136 1.00 98.69 885 VAL A CA 1
ATOM 6389 C C . VAL A 1 885 ? -26.298 -5.195 42.265 1.00 98.69 885 VAL A C 1
ATOM 6391 O O . VAL A 1 885 ? -27.115 -5.763 42.976 1.00 98.69 885 VAL A O 1
ATOM 6394 N N . LEU A 1 886 ? -26.628 -4.139 41.524 1.00 98.44 886 LEU A N 1
ATOM 6395 C CA . LEU A 1 886 ? -27.977 -3.580 41.477 1.00 98.44 886 LEU A CA 1
ATOM 6396 C C . LEU A 1 886 ? -28.512 -3.576 40.047 1.00 98.44 886 LEU A C 1
ATOM 6398 O O . LEU A 1 886 ? -27.970 -2.886 39.181 1.00 98.44 886 LEU A O 1
ATOM 6402 N N . THR A 1 887 ? -29.630 -4.263 39.815 1.00 98.31 887 THR A N 1
ATOM 6403 C CA . THR A 1 887 ? -30.382 -4.164 38.557 1.00 98.31 887 THR A CA 1
ATOM 6404 C C . THR A 1 887 ? -31.885 -4.407 38.744 1.00 98.31 887 THR A C 1
ATOM 6406 O O . THR A 1 887 ? -32.366 -4.666 39.844 1.00 98.31 887 THR A O 1
ATOM 6409 N N . ASN A 1 888 ? -32.670 -4.275 37.676 1.00 97.25 888 ASN A N 1
ATOM 6410 C CA . ASN A 1 888 ? -34.067 -4.703 37.629 1.00 97.25 888 ASN A CA 1
ATOM 6411 C C . ASN A 1 888 ? -34.281 -6.021 36.874 1.00 97.25 888 ASN A C 1
ATOM 6413 O O . ASN A 1 888 ? -35.363 -6.588 36.978 1.00 97.25 888 ASN A O 1
ATOM 6417 N N . GLY A 1 889 ? -33.297 -6.505 36.111 1.00 97.31 889 GLY A N 1
ATOM 6418 C CA . GLY A 1 889 ? -33.331 -7.805 35.439 1.00 97.31 889 GLY A CA 1
ATOM 6419 C C . GLY A 1 889 ? -32.759 -8.940 36.288 1.00 97.31 889 GLY A C 1
ATOM 6420 O O . GLY A 1 889 ? -32.574 -8.801 37.494 1.00 97.31 889 GLY A O 1
ATOM 6421 N N . ASN A 1 890 ? -32.513 -10.085 35.662 1.00 98.00 890 ASN A N 1
ATOM 6422 C CA . ASN A 1 890 ? -31.885 -11.225 36.319 1.00 98.00 890 ASN A CA 1
ATOM 6423 C C . ASN A 1 890 ? -30.432 -10.901 36.674 1.00 98.00 890 ASN A C 1
ATOM 6425 O O . ASN A 1 890 ? -29.740 -10.236 35.903 1.00 98.00 890 ASN A O 1
ATOM 6429 N N . ILE A 1 891 ? -29.976 -11.435 37.801 1.00 98.75 891 ILE A N 1
ATOM 6430 C CA . ILE A 1 891 ? -28.563 -11.469 38.180 1.00 98.75 891 ILE A CA 1
ATOM 6431 C C . ILE A 1 891 ? -28.118 -12.931 38.168 1.00 98.75 891 ILE A C 1
ATOM 6433 O O . ILE A 1 891 ? -28.721 -13.756 38.851 1.00 98.75 891 ILE A O 1
ATOM 6437 N N . ALA A 1 892 ? -27.076 -13.250 37.409 1.00 98.62 892 ALA A N 1
ATOM 6438 C CA . ALA A 1 892 ? -26.433 -14.557 37.381 1.00 98.62 892 ALA A CA 1
ATOM 6439 C C . ALA A 1 892 ? -24.925 -14.381 37.597 1.00 98.62 892 ALA A C 1
ATOM 6441 O O . ALA A 1 892 ? -24.223 -13.907 36.706 1.00 98.62 892 ALA A O 1
ATOM 6442 N N . LEU A 1 893 ? -24.429 -14.737 38.783 1.00 98.69 893 LEU A N 1
ATOM 6443 C CA . LEU A 1 893 ? -23.015 -14.600 39.137 1.00 98.69 893 LEU A CA 1
ATOM 6444 C C . LEU A 1 893 ? -22.382 -15.959 39.404 1.00 98.69 893 LEU A C 1
ATOM 6446 O O . LEU A 1 893 ? -22.984 -16.821 40.052 1.00 98.69 893 LEU A O 1
ATOM 6450 N N . ILE A 1 894 ? -21.147 -16.117 38.940 1.00 98.62 894 ILE A N 1
ATOM 6451 C CA . ILE A 1 894 ? -20.313 -17.282 39.225 1.00 98.62 894 ILE A CA 1
ATOM 6452 C C . ILE A 1 894 ? -18.996 -16.798 39.831 1.00 98.62 894 ILE A C 1
ATOM 6454 O O . ILE A 1 894 ? -18.126 -16.316 39.110 1.00 98.62 894 ILE A O 1
ATOM 6458 N N . GLU A 1 895 ? -18.824 -16.965 41.140 1.00 98.19 895 GLU A N 1
ATOM 6459 C CA . GLU A 1 895 ? -17.530 -16.766 41.792 1.00 98.19 895 GLU A CA 1
ATOM 6460 C C . GLU A 1 895 ? -16.628 -17.957 41.469 1.00 98.19 895 GLU A C 1
ATOM 6462 O O . GLU A 1 895 ? -16.878 -19.096 41.876 1.00 98.19 895 GLU A O 1
ATOM 6467 N N . THR A 1 896 ? -15.594 -17.688 40.681 1.00 97.81 896 THR A N 1
ATOM 6468 C CA . THR A 1 896 ? -14.748 -18.717 40.066 1.00 97.81 896 THR A CA 1
ATOM 6469 C C . THR A 1 896 ? -13.703 -19.293 41.016 1.00 97.81 896 THR A C 1
ATOM 6471 O O . THR A 1 896 ? -13.207 -20.395 40.776 1.00 97.81 896 THR A O 1
ATOM 6474 N N . GLU A 1 897 ? -13.380 -18.587 42.100 1.00 95.75 897 GLU A N 1
ATOM 6475 C CA . GLU A 1 897 ? -12.398 -19.001 43.097 1.00 95.75 897 GLU A CA 1
ATOM 6476 C C . GLU A 1 897 ? -12.780 -18.470 44.484 1.00 95.75 897 GLU A C 1
ATOM 6478 O O . GLU A 1 897 ? -13.148 -17.315 44.627 1.00 95.75 897 GLU A O 1
ATOM 6483 N N . GLY A 1 898 ? -12.663 -19.298 45.526 1.00 95.62 898 GLY A N 1
ATOM 6484 C CA . GLY A 1 898 ? -12.991 -18.874 46.889 1.00 95.62 898 GLY A CA 1
ATOM 6485 C C . GLY A 1 898 ? -14.490 -18.675 47.141 1.00 95.62 898 GLY A C 1
ATOM 6486 O O . GLY A 1 898 ? -15.336 -19.266 46.462 1.00 95.62 898 GLY A O 1
ATOM 6487 N N . ASP A 1 899 ? -14.797 -17.921 48.199 1.00 96.62 899 ASP A N 1
ATOM 6488 C CA . ASP A 1 899 ? -16.170 -17.643 48.624 1.00 96.62 899 ASP A CA 1
ATOM 6489 C C . ASP A 1 899 ? -16.748 -16.458 47.841 1.00 96.62 899 ASP A C 1
ATOM 6491 O O . ASP A 1 899 ? -16.093 -15.424 47.701 1.00 96.62 899 ASP A O 1
ATOM 6495 N N . LEU A 1 900 ? -18.011 -16.559 47.419 1.00 98.38 900 LEU A N 1
ATOM 6496 C CA . LEU A 1 900 ? -18.772 -15.403 46.950 1.00 98.38 900 LEU A CA 1
ATOM 6497 C C . LEU A 1 900 ? -19.159 -14.568 48.172 1.00 98.38 900 LEU A C 1
ATOM 6499 O O . LEU A 1 900 ? -20.028 -14.954 48.955 1.00 98.38 900 LEU A O 1
ATOM 6503 N N . ARG A 1 901 ? -18.486 -13.429 48.339 1.00 97.81 901 ARG A N 1
ATOM 6504 C CA . ARG A 1 901 ? -18.715 -12.472 49.429 1.00 97.81 901 ARG A CA 1
ATOM 6505 C C . ARG A 1 901 ? -19.824 -11.499 49.021 1.00 97.81 901 ARG A C 1
ATOM 6507 O O . ARG A 1 901 ? -19.549 -10.500 48.355 1.00 97.81 901 ARG A O 1
ATOM 6514 N N . ALA A 1 902 ? -21.066 -11.825 49.360 1.00 97.88 902 ALA A N 1
ATOM 6515 C CA . ALA A 1 902 ? -22.238 -11.023 49.026 1.00 97.88 902 ALA A CA 1
ATOM 6516 C C . ALA A 1 902 ? -22.291 -9.773 49.915 1.00 97.88 902 ALA A C 1
ATOM 6518 O O . ALA A 1 902 ? -22.260 -9.901 51.133 1.00 97.88 902 ALA A O 1
ATOM 6519 N N . GLY A 1 903 ? -22.317 -8.593 49.289 1.00 96.94 903 GLY A N 1
ATOM 6520 C CA . GLY A 1 903 ? -22.597 -7.322 49.954 1.00 96.94 903 GLY A CA 1
ATOM 6521 C C . GLY A 1 903 ? -24.056 -6.941 49.748 1.00 96.94 903 GLY A C 1
ATOM 6522 O O . GLY A 1 903 ? -24.928 -7.367 50.480 1.00 96.94 903 GLY A O 1
ATOM 6523 N N . SER A 1 904 ? -24.358 -6.183 48.693 1.00 97.44 904 SER A N 1
ATOM 6524 C CA . SER A 1 904 ? -25.740 -5.904 48.281 1.00 97.44 904 SER A CA 1
ATOM 6525 C C . SER A 1 904 ? -25.997 -6.347 46.842 1.00 97.44 904 SER A C 1
ATOM 6527 O O . SER A 1 904 ? -25.712 -5.628 45.882 1.00 97.44 904 SER A O 1
ATOM 6529 N N . ILE A 1 905 ? -26.556 -7.546 46.681 1.00 98.69 905 ILE A N 1
ATOM 6530 C CA . ILE A 1 905 ? -26.931 -8.157 45.403 1.00 98.69 905 ILE A CA 1
ATOM 6531 C C . ILE A 1 905 ? -28.455 -8.107 45.263 1.00 98.69 905 ILE A C 1
ATOM 6533 O O . ILE A 1 905 ? -29.188 -8.929 45.807 1.00 98.69 905 ILE A O 1
ATOM 6537 N N . VAL A 1 906 ? -28.948 -7.130 44.507 1.00 98.50 906 VAL A N 1
ATOM 6538 C CA . VAL A 1 906 ? -30.368 -6.780 44.431 1.00 98.50 906 VAL A CA 1
ATOM 6539 C C . VAL A 1 906 ? -30.863 -6.790 42.987 1.00 98.50 906 VAL A C 1
ATOM 6541 O O . VAL A 1 906 ? -30.526 -5.916 42.180 1.00 98.50 906 VAL A O 1
ATOM 6544 N N . SER A 1 907 ? -31.756 -7.734 42.685 1.00 98.19 907 SER A N 1
ATOM 6545 C CA . SER A 1 907 ? -32.665 -7.643 41.545 1.00 98.19 907 SER A CA 1
ATOM 6546 C C . SER A 1 907 ? -33.997 -7.050 41.995 1.00 98.19 907 SER A C 1
ATOM 6548 O O . SER A 1 907 ? -34.774 -7.668 42.717 1.00 98.19 907 SER A O 1
ATOM 6550 N N . THR A 1 908 ? -34.297 -5.839 41.537 1.00 97.25 908 THR A N 1
ATOM 6551 C CA . THR A 1 908 ? -35.492 -5.109 41.985 1.00 97.25 908 THR A CA 1
ATOM 6552 C C . THR A 1 908 ? -36.810 -5.635 41.416 1.00 97.25 908 THR A C 1
ATOM 6554 O O . THR A 1 908 ? -37.856 -5.257 41.935 1.00 97.25 908 THR A O 1
ATOM 6557 N N . LEU A 1 909 ? -36.794 -6.464 40.359 1.00 96.88 909 LEU A N 1
ATOM 6558 C CA . LEU A 1 909 ? -38.009 -7.001 39.718 1.00 96.88 909 LEU A CA 1
ATOM 6559 C C . LEU A 1 909 ? -37.914 -8.479 39.281 1.00 96.88 909 LEU A C 1
ATOM 6561 O O . LEU A 1 909 ? -38.900 -9.017 38.775 1.00 96.88 909 LEU A O 1
ATOM 6565 N N . ASN A 1 910 ? -36.753 -9.131 39.398 1.00 97.25 910 ASN A N 1
ATOM 6566 C CA . ASN A 1 910 ? -36.477 -10.433 38.780 1.00 97.25 910 ASN A CA 1
ATOM 6567 C C . ASN A 1 910 ? -35.652 -11.344 39.714 1.00 97.25 910 ASN A C 1
ATOM 6569 O O . ASN A 1 910 ? -35.677 -11.186 40.932 1.00 97.25 910 ASN A O 1
ATOM 6573 N N . ASN A 1 911 ? -35.010 -12.372 39.157 1.00 98.19 911 ASN A N 1
ATOM 6574 C CA . ASN A 1 911 ? -34.399 -13.459 39.916 1.00 98.19 911 ASN A CA 1
ATOM 6575 C C . ASN A 1 911 ? -32.903 -13.232 40.147 1.00 98.19 911 ASN A C 1
ATOM 6577 O O . ASN A 1 911 ? -32.243 -12.525 39.379 1.00 98.19 911 ASN A O 1
ATOM 6581 N N . VAL A 1 912 ? -32.362 -13.905 41.160 1.00 98.75 912 VAL A N 1
ATOM 6582 C CA . VAL A 1 912 ? -30.925 -13.942 41.442 1.00 98.75 912 VAL A CA 1
ATOM 6583 C C . VAL A 1 912 ? -30.449 -15.393 41.460 1.00 98.75 912 VAL A C 1
ATOM 6585 O O . VAL A 1 912 ? -31.058 -16.261 42.080 1.00 98.75 912 VAL A O 1
ATOM 6588 N N . THR A 1 913 ? -29.365 -15.672 40.746 1.00 98.75 913 THR A N 1
ATOM 6589 C CA . THR A 1 913 ? -28.682 -16.967 40.706 1.00 98.75 913 THR A CA 1
ATOM 6590 C C . THR A 1 913 ? -27.213 -16.759 41.037 1.00 98.75 913 THR A C 1
ATOM 6592 O O . THR A 1 913 ? -26.506 -16.073 40.305 1.00 98.75 913 THR A O 1
ATOM 6595 N N . LEU A 1 914 ? -26.754 -17.350 42.134 1.00 98.75 914 LEU A N 1
ATOM 6596 C CA . LEU A 1 914 ? -25.383 -17.253 42.617 1.00 98.75 914 LEU A CA 1
ATOM 6597 C C . LEU A 1 914 ? -24.772 -18.648 42.672 1.00 98.75 914 LEU A C 1
ATOM 6599 O O . LEU A 1 914 ? -25.333 -19.558 43.281 1.00 98.75 914 LEU A O 1
ATOM 6603 N N . THR A 1 915 ? -23.613 -18.810 42.048 1.00 98.62 915 THR A N 1
ATOM 6604 C CA . THR A 1 915 ? -22.787 -20.013 42.166 1.00 98.62 915 THR A CA 1
ATOM 6605 C C . THR A 1 915 ? -21.417 -19.619 42.692 1.00 98.62 915 THR A C 1
ATOM 6607 O O . THR A 1 915 ? -20.811 -18.690 42.171 1.00 98.62 915 THR A O 1
ATOM 6610 N N . ALA A 1 916 ? -20.913 -20.319 43.703 1.00 98.31 916 ALA A N 1
ATOM 6611 C CA . ALA A 1 916 ? -19.597 -20.068 44.277 1.00 98.31 916 ALA A CA 1
ATOM 6612 C C . ALA A 1 916 ? -18.724 -21.322 44.252 1.00 98.31 916 ALA A C 1
ATOM 6614 O O . ALA A 1 916 ? -19.187 -22.418 44.581 1.00 98.31 916 ALA A O 1
ATOM 6615 N N . ALA A 1 917 ? -17.445 -21.159 43.903 1.00 97.69 917 ALA A N 1
ATOM 6616 C CA . ALA A 1 917 ? -16.461 -22.238 43.934 1.00 97.69 917 ALA A CA 1
ATOM 6617 C C . ALA A 1 917 ? -16.279 -22.834 45.344 1.00 97.69 917 ALA A C 1
ATOM 6619 O O . ALA A 1 917 ? -16.137 -24.051 45.474 1.00 97.69 917 ALA A O 1
ATOM 6620 N N . ALA A 1 918 ? -16.315 -22.004 46.392 1.00 96.44 918 ALA A N 1
ATOM 6621 C CA . ALA A 1 918 ? -16.347 -22.436 47.787 1.00 96.44 918 ALA A CA 1
ATOM 6622 C C . ALA A 1 918 ? -17.733 -22.198 48.411 1.00 96.44 918 ALA A C 1
ATOM 6624 O O . ALA A 1 918 ? -18.647 -22.966 48.100 1.00 96.44 918 ALA A O 1
ATOM 6625 N N . GLY A 1 919 ? -17.887 -21.221 49.308 1.00 97.38 919 GLY A N 1
ATOM 6626 C CA . GLY A 1 919 ? -19.145 -20.864 49.968 1.00 97.38 919 GLY A CA 1
ATOM 6627 C C . GLY A 1 919 ? -19.754 -19.545 49.485 1.00 97.38 919 GLY A C 1
ATOM 6628 O O . GLY A 1 919 ? -19.145 -18.807 48.718 1.00 97.38 919 GLY A O 1
ATOM 6629 N N . ILE A 1 920 ? -20.966 -19.242 49.948 1.00 98.50 920 ILE A N 1
ATOM 6630 C CA . ILE A 1 920 ? -21.606 -17.926 49.787 1.00 98.50 920 ILE A CA 1
ATOM 6631 C C . ILE A 1 920 ? -21.739 -17.328 51.183 1.00 98.50 920 ILE A C 1
ATOM 6633 O O . ILE A 1 920 ? -22.353 -17.951 52.048 1.00 98.50 920 ILE A O 1
ATOM 6637 N N . VAL A 1 921 ? -21.161 -16.155 51.418 1.00 97.19 921 VAL A N 1
ATOM 6638 C CA . VAL A 1 921 ? -21.104 -15.530 52.747 1.00 97.19 921 VAL A CA 1
ATOM 6639 C C . VAL A 1 921 ? -21.599 -14.093 52.685 1.00 97.19 921 VAL A C 1
ATOM 6641 O O . VAL A 1 921 ? -21.294 -13.392 51.721 1.00 97.19 921 VAL A O 1
ATOM 6644 N N . ASP A 1 922 ? -22.301 -13.654 53.727 1.00 96.75 922 ASP A N 1
ATOM 6645 C CA . ASP A 1 922 ? -22.474 -12.228 54.018 1.00 96.75 922 ASP A CA 1
ATOM 6646 C C . ASP A 1 922 ? -21.079 -11.630 54.279 1.00 96.75 922 ASP A C 1
ATOM 6648 O O . ASP A 1 922 ? -20.301 -12.107 55.122 1.00 96.75 922 ASP A O 1
ATOM 6652 N N . ALA A 1 923 ? -20.717 -10.643 53.465 1.00 96.00 923 ALA A N 1
ATOM 6653 C CA . ALA A 1 923 ? -19.414 -10.008 53.499 1.00 96.00 923 ALA A CA 1
ATOM 6654 C C . ALA A 1 923 ? -19.266 -9.007 54.655 1.00 96.00 923 ALA A C 1
ATOM 6656 O O . ALA A 1 923 ? -18.144 -8.830 55.153 1.00 96.00 923 ALA A O 1
ATOM 6657 N N . GLU A 1 924 ? -20.363 -8.376 55.066 1.00 93.94 924 GLU A N 1
ATOM 6658 C CA . GLU A 1 924 ? -20.457 -7.282 56.028 1.00 93.94 924 GLU A CA 1
ATOM 6659 C C . GLU A 1 924 ? -20.673 -7.775 57.464 1.00 93.94 924 GLU A C 1
ATOM 6661 O O . GLU A 1 924 ? -20.165 -7.153 58.407 1.00 93.94 924 GLU A O 1
ATOM 6666 N N . GLY A 1 925 ? -21.376 -8.893 57.643 1.00 92.56 925 GLY A N 1
ATOM 6667 C CA . GLY A 1 925 ? -21.770 -9.395 58.956 1.00 92.56 925 GLY A CA 1
ATOM 6668 C C . GLY A 1 925 ? -22.817 -8.513 59.626 1.00 92.56 925 GLY A C 1
ATOM 6669 O O . GLY A 1 925 ? -22.700 -8.250 60.833 1.00 92.56 925 GLY A O 1
ATOM 6670 N N . ASP A 1 926 ? -23.741 -7.952 58.842 1.00 92.75 926 ASP A N 1
ATOM 6671 C CA . ASP A 1 926 ? -24.746 -7.016 59.334 1.00 92.75 926 ASP A CA 1
ATOM 6672 C C . ASP A 1 926 ? -26.138 -7.660 59.492 1.00 92.75 926 ASP A C 1
ATOM 6674 O O . ASP A 1 926 ? -26.247 -8.771 59.993 1.00 92.75 926 ASP A O 1
ATOM 6678 N N . ALA A 1 927 ? -27.219 -6.913 59.301 1.00 91.56 927 ALA A N 1
ATOM 6679 C CA . ALA A 1 927 ? -28.579 -7.442 59.432 1.00 91.56 927 ALA A CA 1
ATOM 6680 C C . ALA A 1 927 ? -29.486 -6.969 58.288 1.00 91.56 927 ALA A C 1
ATOM 6682 O O . ALA A 1 927 ? -30.713 -7.016 58.415 1.00 91.56 927 ALA A O 1
ATOM 6683 N N . ALA A 1 928 ? -28.913 -6.388 57.236 1.00 94.19 928 ALA A N 1
ATOM 6684 C CA . ALA A 1 928 ? -29.602 -6.051 56.004 1.00 94.19 928 ALA A CA 1
ATOM 6685 C C . ALA A 1 928 ? -29.623 -7.279 55.087 1.00 94.19 928 ALA A C 1
ATOM 6687 O O . ALA A 1 928 ? -28.825 -8.182 55.251 1.00 94.19 928 ALA A O 1
ATOM 6688 N N . ALA A 1 929 ? -30.558 -7.327 54.137 1.00 95.62 929 ALA A N 1
ATOM 6689 C CA . ALA A 1 929 ? -30.562 -8.396 53.144 1.00 95.62 929 ALA A CA 1
ATOM 6690 C C . ALA A 1 929 ? -29.396 -8.223 52.161 1.00 95.62 929 ALA A C 1
ATOM 6692 O O . ALA A 1 929 ? -29.329 -7.197 51.474 1.00 95.62 929 ALA A O 1
ATOM 6693 N N . ASP A 1 930 ? -28.554 -9.248 52.040 1.00 97.88 930 ASP A N 1
ATOM 6694 C CA . ASP A 1 930 ? -27.425 -9.265 51.109 1.00 97.88 930 ASP A CA 1
ATOM 6695 C C . ASP A 1 930 ? -27.850 -9.718 49.717 1.00 97.88 930 ASP A C 1
ATOM 6697 O O . ASP A 1 930 ? -27.313 -9.263 48.707 1.00 97.88 930 ASP A O 1
ATOM 6701 N N . VAL A 1 931 ? -28.841 -10.614 49.639 1.00 98.44 931 VAL A N 1
ATOM 6702 C CA . VAL A 1 931 ? -29.359 -11.145 48.372 1.00 98.44 931 VAL A CA 1
ATOM 6703 C C . VAL A 1 931 ? -30.865 -10.928 48.278 1.00 98.44 931 VAL A C 1
ATOM 6705 O O . VAL A 1 931 ? -31.640 -11.539 49.006 1.00 98.44 931 VAL A O 1
ATOM 6708 N N . SER A 1 932 ? -31.299 -10.073 47.352 1.00 98.25 932 SER A N 1
ATOM 6709 C CA . SER A 1 932 ? -32.712 -9.721 47.155 1.00 98.25 932 SER A CA 1
ATOM 6710 C C . SER A 1 932 ? -33.182 -9.984 45.723 1.00 98.25 932 SER A C 1
ATOM 6712 O O . SER A 1 932 ? -32.534 -9.570 44.757 1.00 98.25 932 SER A O 1
ATOM 6714 N N . GLY A 1 933 ? -34.341 -10.626 45.572 1.00 97.62 933 GLY A N 1
ATOM 6715 C CA . GLY A 1 933 ? -34.964 -10.943 44.286 1.00 97.62 933 GLY A CA 1
ATOM 6716 C C . GLY A 1 933 ? -36.304 -11.665 44.448 1.00 97.62 933 GLY A C 1
ATOM 6717 O O . GLY A 1 933 ? -36.850 -11.756 45.543 1.00 97.62 933 GLY A O 1
ATOM 6718 N N . ASN A 1 934 ? -36.857 -12.179 43.348 1.00 95.69 934 ASN A N 1
ATOM 6719 C CA . ASN A 1 934 ? -38.039 -13.043 43.401 1.00 95.69 934 ASN A CA 1
ATOM 6720 C C . ASN A 1 934 ? -37.602 -14.499 43.613 1.00 95.69 934 ASN A C 1
ATOM 6722 O O . ASN A 1 934 ? -37.632 -14.994 44.724 1.00 95.69 934 ASN A O 1
ATOM 6726 N N . ARG A 1 935 ? -37.119 -15.206 42.589 1.00 97.31 935 ARG A N 1
ATOM 6727 C CA . ARG A 1 935 ? -36.497 -16.520 42.815 1.00 97.31 935 ARG A CA 1
ATOM 6728 C C . ARG A 1 935 ? -35.021 -16.365 43.152 1.00 97.31 935 ARG A C 1
ATOM 6730 O O . ARG A 1 935 ? -34.291 -15.730 42.386 1.00 97.31 935 ARG A O 1
ATOM 6737 N N . LEU A 1 936 ? -34.588 -16.990 44.244 1.00 98.38 936 LEU A N 1
ATOM 6738 C CA . LEU A 1 936 ? -33.184 -17.069 44.640 1.00 98.38 936 LEU A CA 1
ATOM 6739 C C . LEU A 1 936 ? -32.668 -18.493 44.427 1.00 98.38 936 LEU A C 1
ATOM 6741 O O . LEU A 1 936 ? -33.219 -19.451 44.963 1.00 98.38 936 LEU A O 1
ATOM 6745 N N . VAL A 1 937 ? -31.605 -18.630 43.639 1.00 98.62 937 VAL A N 1
ATOM 6746 C CA . VAL A 1 937 ? -30.901 -19.897 43.411 1.00 98.62 937 VAL A CA 1
ATOM 6747 C C . VAL A 1 937 ? -29.474 -19.737 43.913 1.00 98.62 937 VAL A C 1
ATOM 6749 O O . VAL A 1 937 ? -28.701 -18.979 43.335 1.00 98.62 937 VAL A O 1
ATOM 6752 N N . LEU A 1 938 ? -29.122 -20.435 44.987 1.00 98.69 938 LEU A N 1
ATOM 6753 C CA . LEU A 1 938 ? -27.845 -20.300 45.684 1.00 98.69 938 LEU A CA 1
ATOM 6754 C C . LEU A 1 938 ? -27.106 -21.638 45.658 1.00 98.69 938 LEU A C 1
ATOM 6756 O O . LEU A 1 938 ? -27.610 -22.642 46.152 1.00 98.69 938 LEU A O 1
ATOM 6760 N N . THR A 1 939 ? -25.915 -21.683 45.071 1.00 98.62 939 THR A N 1
ATOM 6761 C CA . THR A 1 939 ? -25.126 -22.919 44.968 1.00 98.62 939 THR A CA 1
ATOM 6762 C C . THR A 1 939 ? -23.698 -22.695 45.449 1.00 98.62 939 THR A C 1
ATOM 6764 O O . THR A 1 939 ? -22.939 -21.955 44.830 1.00 98.62 939 THR A O 1
ATOM 6767 N N . ALA A 1 940 ? -23.309 -23.378 46.520 1.00 98.31 940 ALA A N 1
ATOM 6768 C CA . ALA A 1 940 ? -21.922 -23.525 46.948 1.00 98.31 940 ALA A CA 1
ATOM 6769 C C . ALA A 1 940 ? -21.381 -24.867 46.431 1.00 98.31 940 ALA A C 1
ATOM 6771 O O . ALA A 1 940 ? -22.028 -25.900 46.604 1.00 98.31 940 ALA A O 1
ATOM 6772 N N . LEU A 1 941 ? -20.214 -24.878 45.780 1.00 97.75 941 LEU A N 1
ATOM 6773 C CA . LEU A 1 941 ? -19.652 -26.099 45.181 1.00 97.75 941 LEU A CA 1
ATOM 6774 C C . LEU A 1 941 ? -18.769 -26.908 46.140 1.00 97.75 941 LEU A C 1
ATOM 6776 O O . LEU A 1 941 ? -18.636 -28.119 45.959 1.00 97.75 941 LEU A O 1
ATOM 6780 N N . ALA A 1 942 ? -18.172 -26.271 47.150 1.00 95.94 942 ALA A N 1
ATOM 6781 C CA . ALA A 1 942 ? -17.302 -26.941 48.125 1.00 95.94 942 ALA A CA 1
ATOM 6782 C C . ALA A 1 942 ? -17.515 -26.491 49.583 1.00 95.94 942 ALA A C 1
ATOM 6784 O O . ALA A 1 942 ? -17.096 -27.205 50.495 1.00 95.94 942 ALA A O 1
ATOM 6785 N N . GLY A 1 943 ? -18.122 -25.320 49.807 1.00 95.56 943 GLY A N 1
ATOM 6786 C CA . GLY A 1 943 ? -18.288 -24.699 51.123 1.00 95.56 943 GLY A CA 1
ATOM 6787 C C . GLY A 1 943 ? -19.724 -24.717 51.654 1.00 95.56 943 GLY A C 1
ATOM 6788 O O . GLY A 1 943 ? -20.526 -25.581 51.297 1.00 95.56 943 GLY A O 1
ATOM 6789 N N . SER A 1 944 ? -20.016 -23.749 52.524 1.00 97.81 944 SER A N 1
ATOM 6790 C CA . SER A 1 944 ? -21.328 -23.507 53.140 1.00 97.81 944 SER A CA 1
ATOM 6791 C C . SER A 1 944 ? -22.028 -22.301 52.498 1.00 97.81 944 SER A C 1
ATOM 6793 O O . SER A 1 944 ? -21.383 -21.472 51.856 1.00 97.81 944 SER A O 1
ATOM 6795 N N . ILE A 1 945 ? -23.338 -22.176 52.696 1.00 98.38 945 ILE A N 1
ATOM 6796 C CA . ILE A 1 945 ? -24.091 -20.938 52.452 1.00 98.38 945 ILE A CA 1
ATOM 6797 C C . ILE A 1 945 ? -24.394 -20.320 53.819 1.00 98.38 945 ILE A C 1
ATOM 6799 O O . ILE A 1 945 ? -25.011 -20.966 54.661 1.00 98.38 945 ILE A O 1
ATOM 6803 N N . GLY A 1 946 ? -23.936 -19.093 54.050 1.00 97.06 946 GLY A N 1
ATOM 6804 C CA . GLY A 1 946 ? -23.900 -18.476 55.373 1.00 97.06 946 GLY A CA 1
ATOM 6805 C C . GLY A 1 946 ? -22.818 -19.074 56.283 1.00 97.06 946 GLY A C 1
ATOM 6806 O O . GLY A 1 946 ? -22.088 -20.006 55.933 1.00 97.06 946 GLY A O 1
ATOM 6807 N N . ALA A 1 947 ? -22.703 -18.522 57.487 1.00 94.81 947 ALA A N 1
ATOM 6808 C CA . ALA A 1 947 ? -21.747 -18.917 58.516 1.00 94.81 947 ALA A CA 1
ATOM 6809 C C . ALA A 1 947 ? -22.438 -19.134 59.874 1.00 94.81 947 ALA A C 1
ATOM 6811 O O . ALA A 1 947 ? -23.502 -18.599 60.164 1.00 94.81 947 ALA A O 1
ATOM 6812 N N . PHE A 1 948 ? -21.839 -19.938 60.757 1.00 91.94 948 PHE A N 1
ATOM 6813 C CA . PHE A 1 948 ? -22.483 -20.356 62.018 1.00 91.94 948 PHE A CA 1
ATOM 6814 C C . PHE A 1 948 ? -22.922 -19.205 62.943 1.00 91.94 948 PHE A C 1
ATOM 6816 O O . PHE A 1 948 ? -23.870 -19.344 63.721 1.00 91.94 948 PHE A O 1
ATOM 6823 N N . LEU A 1 949 ? -22.204 -18.081 62.888 1.00 92.00 949 LEU A N 1
ATOM 6824 C CA . LEU A 1 949 ? -22.503 -16.877 63.667 1.00 92.00 949 LEU A CA 1
ATOM 6825 C C . LEU A 1 949 ? -23.165 -15.774 62.838 1.00 92.00 949 LEU A C 1
ATOM 6827 O O . LEU A 1 949 ? -23.434 -14.716 63.397 1.00 92.00 949 LEU A O 1
ATOM 6831 N N . ASN A 1 950 ? -23.376 -16.012 61.545 1.00 94.25 950 ASN A N 1
ATOM 6832 C CA . ASN A 1 950 ? -23.831 -15.012 60.598 1.00 94.25 950 ASN A CA 1
ATOM 6833 C C . ASN A 1 950 ? -24.539 -15.707 59.435 1.00 94.25 950 ASN A C 1
ATOM 6835 O O . ASN A 1 950 ? -23.873 -16.279 58.570 1.00 94.25 950 ASN A O 1
ATOM 6839 N N . ASP A 1 951 ? -25.870 -15.745 59.480 1.00 96.50 951 ASP A N 1
ATOM 6840 C CA . ASP A 1 951 ? -26.666 -16.307 58.384 1.00 96.50 951 ASP A CA 1
ATOM 6841 C C . ASP A 1 951 ? -26.384 -15.499 57.106 1.00 96.50 951 ASP A C 1
ATOM 6843 O O . ASP A 1 951 ? -25.756 -14.451 57.156 1.00 96.50 951 ASP A O 1
ATOM 6847 N N . LEU A 1 952 ? -26.763 -16.018 55.943 1.00 98.00 952 LEU A N 1
ATOM 6848 C CA . LEU A 1 952 ? -26.885 -15.168 54.765 1.00 98.00 952 LEU A CA 1
ATOM 6849 C C . LEU A 1 952 ? -28.271 -14.525 54.804 1.00 98.00 952 LEU A C 1
ATOM 6851 O O . LEU A 1 952 ? -29.280 -15.237 54.704 1.00 98.00 952 LEU A O 1
ATOM 6855 N N . GLU A 1 953 ? -28.332 -13.210 54.954 1.00 97.62 953 GLU A N 1
ATOM 6856 C CA . GLU A 1 953 ? -29.583 -12.471 54.934 1.00 97.62 953 GLU A CA 1
ATOM 6857 C C . GLU A 1 953 ? -30.123 -12.344 53.499 1.00 97.62 953 GLU A C 1
ATOM 6859 O O . GLU A 1 953 ? -29.432 -11.936 52.561 1.00 97.62 953 GLU A O 1
ATOM 6864 N N . ILE A 1 954 ? -31.397 -12.692 53.312 1.00 97.94 954 ILE A N 1
ATOM 6865 C CA . ILE A 1 954 ? -32.058 -12.707 52.005 1.00 97.94 954 ILE A CA 1
ATOM 6866 C C . ILE A 1 954 ? -33.417 -12.001 52.023 1.00 97.94 954 ILE A C 1
ATOM 6868 O O . ILE A 1 954 ? -34.048 -11.858 53.071 1.00 97.94 954 ILE A O 1
ATOM 6872 N N . ASP A 1 955 ? -33.870 -11.608 50.832 1.00 96.50 955 ASP A N 1
ATOM 6873 C CA . ASP A 1 955 ? -35.256 -11.232 50.534 1.00 96.50 955 ASP A CA 1
ATOM 6874 C C . ASP A 1 955 ? -35.716 -11.949 49.254 1.00 96.50 955 ASP A C 1
ATOM 6876 O O . ASP A 1 955 ? -35.384 -11.544 48.135 1.00 96.50 955 ASP A O 1
ATOM 6880 N N . SER A 1 956 ? -36.425 -13.069 49.424 1.00 94.12 956 SER A N 1
ATOM 6881 C CA . SER A 1 956 ? -36.849 -13.979 48.344 1.00 94.12 956 SER A CA 1
ATOM 6882 C C . SER A 1 956 ? -38.258 -13.720 47.804 1.00 94.12 956 SER A C 1
ATOM 6884 O O . SER A 1 956 ? -38.830 -14.535 47.083 1.00 94.12 956 SER A O 1
ATOM 6886 N N . ALA A 1 957 ? -38.867 -12.593 48.156 1.00 93.00 957 ALA A N 1
ATOM 6887 C CA . ALA A 1 957 ? -40.155 -12.172 47.612 1.00 93.00 957 ALA A CA 1
ATOM 6888 C C . ALA A 1 957 ? -40.171 -10.658 47.377 1.00 93.00 957 ALA A C 1
ATOM 6890 O O . ALA A 1 957 ? -41.188 -9.988 47.589 1.00 93.00 957 ALA A O 1
ATOM 6891 N N . TYR A 1 958 ? -39.031 -10.128 46.924 1.00 93.94 958 TYR A N 1
ATOM 6892 C CA . TYR A 1 958 ? -38.724 -8.702 46.964 1.00 93.94 958 TYR A CA 1
ATOM 6893 C C . TYR A 1 958 ? -39.748 -7.838 46.214 1.00 93.94 958 TYR A C 1
ATOM 6895 O O . TYR A 1 958 ? -40.183 -6.791 46.698 1.00 93.94 958 TYR A O 1
ATOM 6903 N N . SER A 1 959 ? -40.163 -8.275 45.019 1.00 94.38 959 SER A N 1
ATOM 6904 C CA . SER A 1 959 ? -41.097 -7.523 44.161 1.00 94.38 959 SER A CA 1
ATOM 6905 C C . SER A 1 959 ? -42.371 -8.287 43.796 1.00 94.38 959 SER A C 1
ATOM 6907 O O . SER A 1 959 ? -43.402 -7.685 43.484 1.00 94.38 959 SER A O 1
ATOM 6909 N N . ALA A 1 960 ? -42.306 -9.614 43.826 1.00 93.38 960 ALA A N 1
ATOM 6910 C CA . ALA A 1 960 ? -43.395 -10.535 43.553 1.00 93.38 960 ALA A CA 1
ATOM 6911 C C . ALA A 1 960 ? -43.190 -11.816 44.372 1.00 93.38 960 ALA A C 1
ATOM 6913 O O . ALA A 1 960 ? -42.158 -11.993 45.012 1.00 93.38 960 ALA A O 1
ATOM 6914 N N . ALA A 1 961 ? -44.170 -12.724 44.339 1.00 92.50 961 ALA A N 1
ATOM 6915 C CA . ALA A 1 961 ? -44.004 -14.036 44.956 1.00 92.50 961 ALA A CA 1
ATOM 6916 C C . ALA A 1 961 ? -42.775 -14.749 44.371 1.00 92.50 961 ALA A C 1
ATOM 6918 O O . ALA A 1 961 ? -42.626 -14.819 43.147 1.00 92.50 961 ALA A O 1
ATOM 6919 N N . GLY A 1 962 ? -41.938 -15.281 45.251 1.00 93.62 962 GLY A N 1
ATOM 6920 C CA . GLY A 1 962 ? -40.713 -15.978 44.906 1.00 93.62 962 GLY A CA 1
ATOM 6921 C C . GLY A 1 962 ? -40.496 -17.212 45.770 1.00 93.62 962 GLY A C 1
ATOM 6922 O O . GLY A 1 962 ? -41.362 -17.582 46.568 1.00 93.62 962 GLY A O 1
ATOM 6923 N N . ASP A 1 963 ? -39.376 -17.883 45.535 1.00 96.19 963 ASP A N 1
ATOM 6924 C CA . ASP A 1 963 ? -38.950 -19.082 46.243 1.00 96.19 963 ASP A CA 1
ATOM 6925 C C . ASP A 1 963 ? -37.420 -19.180 46.312 1.00 96.19 963 ASP A C 1
ATOM 6927 O O . ASP A 1 963 ? -36.692 -18.534 45.552 1.00 96.19 963 ASP A O 1
ATOM 6931 N N . VAL A 1 964 ? -36.933 -19.989 47.253 1.00 97.81 964 VAL A N 1
ATOM 6932 C CA . VAL A 1 964 ? -35.502 -20.225 47.466 1.00 97.81 964 VAL A CA 1
ATOM 6933 C C . VAL A 1 964 ? -35.141 -21.665 47.132 1.00 97.81 964 VAL A C 1
ATOM 6935 O O . VAL A 1 964 ? -35.742 -22.608 47.657 1.00 97.81 964 VAL A O 1
ATOM 6938 N N . LEU A 1 965 ? -34.111 -21.809 46.298 1.00 98.50 965 LEU A N 1
ATOM 6939 C CA . LEU A 1 965 ? -33.358 -23.038 46.088 1.00 98.50 965 LEU A CA 1
ATOM 6940 C C . LEU A 1 965 ? -31.927 -22.821 46.588 1.00 98.50 965 LEU A C 1
ATOM 6942 O O . LEU A 1 965 ? -31.238 -21.936 46.084 1.00 98.50 965 LEU A O 1
ATOM 6946 N N . ALA A 1 966 ? -31.466 -23.630 47.541 1.00 98.38 966 ALA A N 1
ATOM 6947 C CA . ALA A 1 966 ? -30.092 -23.572 48.034 1.00 98.38 966 ALA A CA 1
ATOM 6948 C C . ALA A 1 966 ? -29.440 -24.959 48.105 1.00 98.38 966 ALA A C 1
ATOM 6950 O O . ALA A 1 966 ? -30.023 -25.905 48.636 1.00 98.38 966 ALA A O 1
ATOM 6951 N N . HIS A 1 967 ? -28.209 -25.065 47.613 1.00 98.56 967 HIS A N 1
ATOM 6952 C CA . HIS A 1 967 ? -27.423 -26.296 47.637 1.00 98.56 967 HIS A CA 1
ATOM 6953 C C . HIS A 1 967 ? -25.992 -26.027 48.108 1.00 98.56 967 HIS A C 1
ATOM 6955 O O . HIS A 1 967 ? -25.313 -25.157 47.559 1.00 98.56 967 HIS A O 1
ATOM 6961 N N . ALA A 1 968 ? -25.514 -26.801 49.082 1.00 98.31 968 ALA A N 1
ATOM 6962 C CA . ALA A 1 968 ? -24.150 -26.717 49.593 1.00 98.31 968 ALA A CA 1
ATOM 6963 C C . ALA A 1 968 ? -23.659 -28.081 50.113 1.00 98.31 968 ALA A C 1
ATOM 6965 O O . ALA A 1 968 ? -24.420 -28.800 50.760 1.00 98.31 968 ALA A O 1
ATOM 6966 N N . PRO A 1 969 ? -22.376 -28.437 49.920 1.00 97.62 969 PRO A N 1
ATOM 6967 C CA . PRO A 1 969 ? -21.789 -29.578 50.614 1.00 97.62 969 PRO A CA 1
ATOM 6968 C C . PRO A 1 969 ? -21.723 -29.386 52.137 1.00 97.62 969 PRO A C 1
ATOM 6970 O O . PRO A 1 969 ? -21.848 -30.354 52.891 1.00 97.62 969 PRO A O 1
ATOM 6973 N N . GLY A 1 970 ? -21.485 -28.143 52.573 1.00 96.62 970 GLY A N 1
ATOM 6974 C CA . GLY A 1 970 ? -21.419 -27.728 53.972 1.00 96.62 970 GLY A CA 1
ATOM 6975 C C . GLY A 1 970 ? -22.776 -27.337 54.562 1.00 96.62 970 GLY A C 1
ATOM 6976 O O . GLY A 1 970 ? -23.816 -27.862 54.175 1.00 96.62 970 GLY A O 1
ATOM 6977 N N . ASP A 1 971 ? -22.746 -26.422 55.529 1.00 98.00 971 ASP A N 1
ATOM 6978 C CA . ASP A 1 971 ? -23.939 -25.902 56.204 1.00 98.00 971 ASP A CA 1
ATOM 6979 C C . ASP A 1 971 ? -24.729 -24.944 55.292 1.00 98.00 971 ASP A C 1
ATOM 6981 O O . ASP A 1 971 ? -24.153 -24.284 54.424 1.00 98.00 971 ASP A O 1
ATOM 6985 N N . ILE A 1 972 ? -26.040 -24.821 55.513 1.00 98.50 972 ILE A N 1
ATOM 6986 C CA . ILE A 1 972 ? -26.880 -23.782 54.897 1.00 98.50 972 ILE A CA 1
ATOM 6987 C C . ILE A 1 972 ? -27.603 -23.008 55.991 1.00 98.50 972 ILE A C 1
ATOM 6989 O O . ILE A 1 972 ? -28.562 -23.503 56.586 1.00 98.50 972 ILE A O 1
ATOM 6993 N N . PHE A 1 973 ? -27.164 -21.778 56.228 1.00 98.25 973 PHE A N 1
ATOM 6994 C CA . PHE A 1 973 ? -27.720 -20.851 57.201 1.00 98.25 973 PHE A CA 1
ATOM 6995 C C . PHE A 1 973 ? -28.233 -19.601 56.485 1.00 98.25 973 PHE A C 1
ATOM 6997 O O . PHE A 1 973 ? -27.448 -18.817 55.960 1.00 98.25 973 PHE A O 1
ATOM 7004 N N . ILE A 1 974 ? -29.554 -19.440 56.437 1.00 98.00 974 ILE A N 1
ATOM 7005 C CA . ILE A 1 974 ? -30.238 -18.389 55.674 1.00 98.00 974 ILE A CA 1
ATOM 7006 C C . ILE A 1 974 ? -31.254 -17.685 56.571 1.00 98.00 974 ILE A C 1
ATOM 7008 O O . ILE A 1 974 ? -32.010 -18.344 57.291 1.00 98.00 974 ILE A O 1
ATOM 7012 N N . HIS A 1 975 ? -31.322 -16.359 56.468 1.00 96.62 975 HIS A N 1
ATOM 7013 C CA . HIS A 1 975 ? -32.261 -15.526 57.206 1.00 96.62 975 HIS A CA 1
ATOM 7014 C C . HIS A 1 975 ? -33.115 -14.679 56.258 1.00 96.62 975 HIS A C 1
ATOM 7016 O O . HIS A 1 975 ? -32.633 -13.752 55.622 1.00 96.62 975 HIS A O 1
ATOM 7022 N N . GLU A 1 976 ? -34.405 -14.992 56.173 1.00 96.12 976 GLU A N 1
ATOM 7023 C CA . GLU A 1 976 ? -35.375 -14.201 55.415 1.00 96.12 976 GLU A CA 1
ATOM 7024 C C . GLU A 1 976 ? -35.775 -12.946 56.196 1.00 96.12 976 GLU A C 1
ATOM 7026 O O . GLU A 1 976 ? -36.317 -13.025 57.310 1.00 96.12 976 GLU A O 1
ATOM 7031 N N . MET A 1 977 ? -35.509 -11.790 55.594 1.00 95.19 977 MET A N 1
ATOM 7032 C CA . MET A 1 977 ? -35.638 -10.489 56.240 1.00 95.19 977 MET A CA 1
ATOM 7033 C C . MET A 1 977 ? -37.016 -9.858 56.054 1.00 95.19 977 MET A C 1
ATOM 7035 O O . MET A 1 977 ? -37.416 -9.046 56.902 1.00 95.19 977 MET A O 1
ATOM 7039 N N . THR A 1 978 ? -37.752 -10.242 55.004 1.00 90.25 978 THR A N 1
ATOM 7040 C CA . THR A 1 978 ? -39.054 -9.658 54.669 1.00 90.25 978 THR A CA 1
ATOM 7041 C C . THR A 1 978 ? -40.095 -10.733 54.357 1.00 90.25 978 THR A C 1
ATOM 7043 O O . THR A 1 978 ? -40.045 -11.431 53.353 1.00 90.25 978 THR A O 1
ATOM 7046 N N . GLY A 1 979 ? -41.160 -10.795 55.157 1.00 87.31 979 GLY A N 1
ATOM 7047 C CA . GLY A 1 979 ? -42.295 -11.664 54.849 1.00 87.31 979 GLY A CA 1
ATOM 7048 C C . GLY A 1 979 ? -41.990 -13.150 55.058 1.00 87.31 979 GLY A C 1
ATOM 7049 O O . GLY A 1 979 ? -41.301 -13.534 55.997 1.00 87.31 979 GLY A O 1
ATOM 7050 N N . SER A 1 980 ? -42.613 -14.011 54.250 1.00 90.38 980 SER A N 1
ATOM 7051 C CA . SER A 1 980 ? -42.526 -15.466 54.424 1.00 90.38 980 SER A CA 1
ATOM 7052 C C . SER A 1 980 ? -41.439 -16.074 53.548 1.00 90.38 980 SER A C 1
ATOM 7054 O O . SER A 1 980 ? -41.466 -15.891 52.336 1.00 90.38 980 SER A O 1
ATOM 7056 N N . LEU A 1 981 ? -40.584 -16.905 54.146 1.00 94.69 981 LEU A N 1
ATOM 7057 C CA . LEU A 1 981 ? -39.646 -17.744 53.404 1.00 94.69 981 LEU A CA 1
ATOM 7058 C C . LEU A 1 981 ? -40.392 -18.899 52.724 1.00 94.69 981 LEU A C 1
ATOM 7060 O O . LEU A 1 981 ? -40.869 -19.824 53.391 1.00 94.69 981 LEU A O 1
ATOM 7064 N N . VAL A 1 982 ? -40.485 -18.855 51.396 1.00 96.06 982 VAL A N 1
ATOM 7065 C CA . VAL A 1 982 ? -41.014 -19.956 50.580 1.00 96.06 982 VAL A CA 1
ATOM 7066 C C . VAL A 1 982 ? -39.843 -20.786 50.070 1.00 96.06 982 VAL A C 1
ATOM 7068 O O . VAL A 1 982 ? -39.013 -20.317 49.298 1.00 96.06 982 VAL A O 1
ATOM 7071 N N . VAL A 1 983 ? -39.776 -22.037 50.510 1.00 96.44 983 VAL A N 1
ATOM 7072 C CA . VAL A 1 983 ? -38.706 -22.963 50.132 1.00 96.44 983 VAL A CA 1
ATOM 7073 C C . VAL A 1 983 ? -39.163 -23.854 48.983 1.00 96.44 983 VAL A C 1
ATOM 7075 O O . VAL A 1 983 ? -40.184 -24.533 49.111 1.00 96.44 983 VAL A O 1
ATOM 7078 N N . ASP A 1 984 ? -38.380 -23.885 47.904 1.00 97.19 984 ASP A N 1
ATOM 7079 C CA . ASP A 1 984 ? -38.470 -24.910 46.858 1.00 97.19 984 ASP A CA 1
ATOM 7080 C C . ASP A 1 984 ? -37.641 -26.135 47.281 1.00 97.19 984 ASP A C 1
ATOM 7082 O O . ASP A 1 984 ? -38.181 -27.210 47.547 1.00 97.19 984 ASP A O 1
ATOM 7086 N N . GLU A 1 985 ? -36.332 -25.944 47.474 1.00 97.50 985 GLU A N 1
ATOM 7087 C CA . GLU A 1 985 ? -35.402 -26.997 47.889 1.00 97.50 985 GLU A CA 1
ATOM 7088 C C . GLU A 1 985 ? -34.209 -26.414 48.665 1.00 97.50 985 GLU A C 1
ATOM 7090 O O . GLU A 1 985 ? -33.590 -25.450 48.228 1.00 97.50 985 GLU A O 1
ATOM 7095 N N . ILE A 1 986 ? -33.858 -27.006 49.811 1.00 98.06 986 ILE A N 1
ATOM 7096 C CA . ILE A 1 986 ? -32.635 -26.676 50.563 1.00 98.06 986 ILE A CA 1
ATOM 7097 C C . ILE A 1 986 ? -31.909 -27.981 50.881 1.00 98.06 986 ILE A C 1
ATOM 7099 O O . ILE A 1 986 ? -32.448 -28.822 51.607 1.00 98.06 986 ILE A O 1
ATOM 7103 N N . VAL A 1 987 ? -30.699 -28.154 50.349 1.00 98.12 987 VAL A N 1
ATOM 7104 C CA . VAL A 1 987 ? -29.906 -29.382 50.500 1.00 98.12 987 VAL A CA 1
ATOM 7105 C C . VAL A 1 987 ? -28.502 -29.053 50.993 1.00 98.12 987 VAL A C 1
ATOM 7107 O O . VAL A 1 987 ? -27.690 -28.500 50.256 1.00 98.12 987 VAL A O 1
ATOM 7110 N N . ALA A 1 988 ? -28.229 -29.437 52.241 1.00 97.38 988 ALA A N 1
ATOM 7111 C CA . ALA A 1 988 ? -26.889 -29.529 52.808 1.00 97.38 988 ALA A CA 1
ATOM 7112 C C . ALA A 1 988 ? -26.437 -31.002 52.763 1.00 97.38 988 ALA A C 1
ATOM 7114 O O . ALA A 1 988 ? -27.060 -31.843 53.417 1.00 97.38 988 ALA A O 1
ATOM 7115 N N . ASP A 1 989 ? -25.393 -31.344 51.998 1.00 96.94 989 ASP A N 1
ATOM 7116 C CA . ASP A 1 989 ? -24.998 -32.757 51.810 1.00 96.94 989 ASP A CA 1
ATOM 7117 C C . ASP A 1 989 ? -24.452 -33.392 53.098 1.00 96.94 989 ASP A C 1
ATOM 7119 O O . ASP A 1 989 ? -24.712 -34.565 53.390 1.00 96.94 989 ASP A O 1
ATOM 7123 N N . ALA A 1 990 ? -23.655 -32.630 53.851 1.00 93.69 990 ALA A N 1
ATOM 7124 C CA . ALA A 1 990 ? -22.982 -33.090 55.064 1.00 93.69 990 ALA A CA 1
ATOM 7125 C C . ALA A 1 990 ? -23.071 -32.106 56.248 1.00 93.69 990 ALA A C 1
ATOM 7127 O O . ALA A 1 990 ? -22.506 -32.404 57.303 1.00 93.69 990 ALA A O 1
ATOM 7128 N N . GLY A 1 991 ? -23.753 -30.966 56.081 1.00 93.81 991 GLY A N 1
ATOM 7129 C CA . GLY A 1 991 ? -23.901 -29.911 57.090 1.00 93.81 991 GLY A CA 1
ATOM 7130 C C . GLY A 1 991 ? -25.313 -29.763 57.664 1.00 93.81 991 GLY A C 1
ATOM 7131 O O . GLY A 1 991 ? -26.240 -30.499 57.317 1.00 93.81 991 GLY A O 1
ATOM 7132 N N . ASP A 1 992 ? -25.467 -28.791 58.558 1.00 97.06 992 ASP A N 1
ATOM 7133 C CA . ASP A 1 992 ? -26.742 -28.414 59.164 1.00 97.06 992 ASP A CA 1
ATOM 7134 C C . ASP A 1 992 ? -27.493 -27.389 58.298 1.00 97.06 992 ASP A C 1
ATOM 7136 O O . ASP A 1 992 ? -26.899 -26.528 57.649 1.00 97.06 992 ASP A O 1
ATOM 7140 N N . VAL A 1 993 ? -28.828 -27.438 58.342 1.00 97.81 993 VAL A N 1
ATOM 7141 C CA . VAL A 1 993 ? -29.699 -26.412 57.750 1.00 97.81 993 VAL A CA 1
ATOM 7142 C C . VAL A 1 993 ? -30.330 -25.574 58.865 1.00 97.81 993 VAL A C 1
ATOM 7144 O O . VAL A 1 993 ? -31.049 -26.107 59.716 1.00 97.81 993 VAL A O 1
ATOM 7147 N N . ARG A 1 994 ? -30.105 -24.256 58.843 1.00 97.50 994 ARG A N 1
ATOM 7148 C CA . ARG A 1 994 ? -30.776 -23.253 59.688 1.00 97.50 994 ARG A CA 1
ATOM 7149 C C . ARG A 1 994 ? -31.494 -22.262 58.785 1.00 97.50 994 ARG A C 1
ATOM 7151 O O . ARG A 1 994 ? -30.862 -21.573 57.996 1.00 97.50 994 ARG A O 1
ATOM 7158 N N . LEU A 1 995 ? -32.809 -22.185 58.937 1.00 96.81 995 LEU A N 1
ATOM 7159 C CA . LEU A 1 995 ? -33.635 -21.189 58.268 1.00 96.81 995 LEU A CA 1
ATOM 7160 C C . LEU A 1 995 ? -34.259 -20.296 59.333 1.00 96.81 995 LEU A C 1
ATOM 7162 O O . LEU A 1 995 ? -34.966 -20.783 60.221 1.00 96.81 995 LEU A O 1
ATOM 7166 N N . THR A 1 996 ? -33.984 -19.005 59.239 1.00 93.69 996 THR A N 1
ATOM 7167 C CA . THR A 1 996 ? -34.494 -17.976 60.140 1.00 93.69 996 THR A CA 1
ATOM 7168 C C . THR A 1 996 ? -35.456 -17.083 59.355 1.00 93.69 996 THR A C 1
ATOM 7170 O O . THR A 1 996 ? -35.220 -16.795 58.187 1.00 93.69 996 THR A O 1
ATOM 7173 N N . THR A 1 997 ? -36.563 -16.655 59.961 1.00 92.12 997 THR A N 1
ATOM 7174 C CA . THR A 1 997 ? -37.508 -15.707 59.346 1.00 92.12 997 THR A CA 1
ATOM 7175 C C . THR A 1 997 ? -37.876 -14.626 60.348 1.00 92.12 997 THR A C 1
ATOM 7177 O O . THR A 1 997 ? -38.061 -14.923 61.535 1.00 92.12 997 THR A O 1
ATOM 7180 N N . ARG A 1 998 ? -38.051 -13.392 59.882 1.00 82.69 998 ARG A N 1
ATOM 7181 C CA . ARG A 1 998 ? -38.541 -12.285 60.707 1.00 82.69 998 ARG A CA 1
ATOM 7182 C C . ARG A 1 998 ? -40.074 -12.202 60.660 1.00 82.69 998 ARG A C 1
ATOM 7184 O O . ARG A 1 998 ? -40.635 -11.931 59.605 1.00 82.69 998 ARG A O 1
ATOM 7191 N N . ASP A 1 999 ? -40.725 -12.445 61.801 1.00 60.53 999 ASP A N 1
ATOM 7192 C CA . ASP A 1 999 ? -42.193 -12.349 61.974 1.00 60.53 999 ASP A CA 1
ATOM 7193 C C . ASP A 1 999 ? -42.659 -10.907 62.259 1.00 60.53 999 ASP A C 1
ATOM 7195 O O . ASP A 1 999 ? -41.989 -10.210 63.069 1.00 60.53 999 ASP A O 1
#